Protein 4CQO (pdb70)

Foldseek 3Di:
DPDDPPLLVVLVVLLVVLLVQVVPFDPDPSVVVSLVVSVVVCVVVCQPVDVVSVLVSLLSLLVVLVVLLVVLVVVPVVSVVRSCSSLVSVLVNLLVCLCPPDDLPDNPRSLVSLLSSLVSNLVSQLVQCVPCPPVDDQVSVLSSLVSNLVSLPDPDDSSVVCNVSNLVSSLVSLLCCQCVNPVVNNVSSLCNLLPPVSVCCQQPVDPPNPSLVSNVSNLLSLLLVLAVVQQDDDPVNVVSVVSLLVSLVVCLVPPLVSLQQALLSSVLSHHPVPLASNQSSQQRDDPPDDFDDLPPPPDPLVPDPAQAAAGHHPDPLVVVDDPVLSVVLVVCQVVVDDLVVQVVVVVPQFDDPDPPRGGDLSNLLSLLQVLLVVLQVVLVVVPHGADLPSSPDGSSLSNVLSQLPVDDPVSLLSNLVSLVSQCAGRHNSLVNSLSSLLNSLQPDPDCVSVVSNLVSLLVSQLYADDGGSSSSNSNCCCVPPCSSVNCPDDVNVPDCPSVVSVVSSVVHHD/DPDDVVVVPDDPVVD/DPDDPPLLVVLVVLLVLLLVQVVPADPDVSVVVSLVVSVVVCVVVPQPVDPVSVLVSLLSLLVVLVVLLVVLVVVCVVPPVVSVVRSCSSLLSSLVNLLVCLLPPDDLPPNPVSLVSLLSSLVSLLVSLVVQCVPVVVVRDQPSSLSSLVSNLVSLPDPDDSSVVCVVSSLVSSLVSLLCCQCVNPVVNNLSSLCNLLPPVSCCCQQPVDPPSPSLVSSLSNLLSLLLVCAVQQVDPVNCVVCVSSVVSLLVSLVVCQVPPLVSLQQALLSSVLRHDPVPLASNQSSQARDDPVDDFDDLPPDPDDLVPDPAQAAAGHHPDDLVVVDDPVLSVVLVVCQVVVDDLVVQVVVVVPFFDDPDPPRGGDLSNLLSLLQVLLVSLQVVLVVVPHGDDLPRSPDGSSLSNVLSQLPVDDPVSLLSNLVSLVSQCAGRYNSNRNSLSSLLNSLQVDPDCSSNVSNLVSLLSSQLYADDGGSSSSNSNCCCVPPCSSVNCVDDVNVPDVPVVVSVVSSVVHHD/DPDDVVVVPDDDVD

InterPro domains:
  IPR007196 CCR4-Not complex component, Not1, C-terminal [PF04054] (1998-2357)
  IPR024557 CCR4-NOT transcription complex subunit 1, domain 4 [PF12842] (1387-1534)
  IPR032191 CCR4-NOT transcription complex subunit 1, CAF1-binding domain [PF16415] (1088-1311)
  IPR032193 CCR4-NOT transcription complex subunit 1, TTP binding domain [PF16417] (815-1002)
  IPR032194 CCR4-NOT transcription complex subunit 1, HEAT repeat [PF16418] (500-656)
  IPR038535 CCR4-NOT subunit 1, TTP binding domain superfamily [G3DSA:1.25.40.840] (825-1004)
  IPR040398 CCR4-NOT transcription complex subunit 1 [PTHR13162] (27-2364)
  IPR055104 CCR4-NOT transcription complex subunit 1, N-terminal domain [PF22940] (30-227)
  IPR055454 CCR4-NOT transcription complex subunit 1-like, NOT1 connector [PF23590] (1610-1814)

B-factor: mean 57.22, std 21.75, range [21.05, 160.36]

Solvent-accessible surface area: 43864 Å² total; per-residue (Å²): 146,120,57,53,139,36,4,103,109,76,0,51,96,0,6,155,64,8,11,85,38,81,80,81,39,66,99,50,79,61,40,81,128,11,15,71,66,7,34,31,41,0,110,136,54,7,0,50,162,70,105,75,34,30,45,40,0,2,60,8,0,0,55,14,1,4,83,37,1,15,174,18,45,89,123,149,66,147,70,51,49,42,2,18,75,24,1,22,0,0,0,66,0,0,1,14,22,0,24,101,21,60,63,70,128,50,36,96,56,2,18,85,28,0,61,62,0,2,38,23,0,12,36,17,0,61,116,20,26,97,97,86,112,112,113,20,55,25,40,0,0,4,1,0,0,1,14,0,0,8,24,0,14,23,111,69,146,42,2,72,74,1,5,87,73,0,2,39,2,0,4,75,7,0,56,88,0,49,0,69,134,0,69,27,0,4,47,0,0,7,25,0,0,6,22,6,24,0,0,0,9,3,9,55,58,20,93,170,72,46,1,17,70,43,0,4,78,2,0,35,8,0,3,124,34,1,24,76,98,30,103,93,199,107,162,57,28,113,84,2,54,132,20,0,11,41,0,0,47,1,0,19,60,49,13,7,30,0,0,4,19,22,0,8,8,1,12,26,31,5,15,30,73,10,36,52,0,6,7,10,0,7,6,2,57,25,56,139,27,156,36,32,17,11,12,36,39,83,42,120,26,90,154,37,95,68,6,73,99,66,15,137,41,69,47,113,22,42,54,60,8,64,119,105,12,60,141,55,0,48,51,6,28,172,74,126,57,82,114,78,15,16,69,58,0,76,81,67,0,47,113,40,122,104,98,46,73,57,20,45,48,79,10,0,12,0,0,0,0,14,0,0,32,69,3,10,48,81,5,73,125,116,69,48,76,6,34,76,90,32,4,22,138,23,4,10,0,27,0,0,55,17,0,8,82,60,3,45,102,35,0,42,64,16,0,0,4,2,0,2,14,6,2,2,22,5,4,3,10,2,19,1,0,10,7,0,0,3,22,9,2,57,98,26,150,71,59,56,7,14,52,24,0,0,64,2,0,0,57,10,0,55,19,114,46,33,25,5,11,0,4,14,14,0,1,6,52,0,4,76,44,111,79,23,130,3,36,119,30,107,15,9,138,93,23,92,85,1,35,131,46,0,33,35,0,11,82,28,8,16,34,80,44,30,47,8,3,10,0,33,2,26,41,80,106,154,121,40,55,136,38,5,112,108,79,0,44,93,0,1,135,63,8,14,88,37,76,78,79,35,68,102,45,79,63,33,81,121,7,19,70,68,6,31,28,55,0,101,133,58,9,0,46,164,73,103,72,33,32,46,38,0,4,58,10,0,1,58,12,1,5,91,24,6,24,127,14,43,36,96,72,142,131,115,173,106,75,47,51,53,44,4,19,76,23,0,21,0,0,2,63,0,0,2,13,20,0,21,106,24,57,123,78,123,48,33,95,60,2,18,84,28,0,61,59,1,1,39,22,0,13,37,16,0,59,114,17,30,102,102,78,114,109,108,22,51,30,31,3,0,4,2,0,0,0,19,0,1,12,33,1,14,23,100,70,150,34,2,72,69,1,7,80,74,0,1,39,1,0,3,71,7,0,42,93,0,50,0,74,132,0,67,30,0,6,67,0,0,0,16,1,0,6,21,7,23,0,0,2,4,2,9,54,70,15,105,141,78,32,0,20,71,39,0,4,77,0,0,44,12,0,1,126,37,0,22,84,70,22,125,71,122,148,64,83,161,86,19,97,83,7,56,148,6,0,26,42,0,0,44,2,0,18,60,42,12,7,34,0,0,3,11,20,1,9,8,0,14,23,33,4,11,32,76,11,33,60,0,8,7,12,0,6,6,2,57,17,58,138,47,163,36,34,17,17,13,40,42,84,40,115,31,88,148,38,91,66,6,68,98,65,14,135,40,71,45,117,25,44,54,62,8,63,109,98,11,48,127,57,0,50,54,7,28,168,70,124,59,80,110,80,13,17,63,67,0,68,85,65,0,46,108,40,128,100,99,42,68,56,20,58,44,66,15,0,9,0,1,0,0,18,0,0,29,67,3,10,49,81,5,72,126,123,69,46,72,8,39,76,98,30,5,24,133,26,6,10,0,28,0,1,54,18,0,6,88,65,3,41,102,30,0,41,67,20,0,0,4,1,0,2,15,3,1,3,15,9,3,4,11,2,21,1,0,8,7,0,1,5,20,7,1,56,91,26,154,72,53,53,8,12,52,25,1,0,68,2,0,0,54,8,0,57,18,116,41,30,27,5,11,0,4,16,20,0,0,9,54,0,5,80,44,111,80,23,129,3,32,119,31,114,16,6,139,93,21,90,87,1,45,123,48,1,68,38,0,10,102,32,7,16,28,82,45,32,50,10,2,12,1,41,13,40,32,104

GO terms:
  GO:0005515 protein binding (F, IPI)
  GO:0005778 peroxisomal membrane (C, HDA)
  GO:0000932 P-body (C, IDA)
  GO:0030331 nuclear estrogen receptor binding (F, IDA)
  GO:0010606 positive regulation of cytoplasmic mRNA processing body assembly (P, IDA)
  GO:0042974 nuclear retinoic acid receptor binding (F, IDA)
  GO:0030014 CCR4-NOT complex (C, IDA)
  GO:0004535 poly(A)-specific ribonuclease activity (F, IDA)
  GO:0033147 negative regulation of intracellular estrogen receptor signaling pathway (P, IDA)
  GO:0048387 negative regulation of retinoic acid receptor signaling pathway (P, IDA)
  GO:0000122 negative regulation of transcription by RNA polymerase II (P, IDA)
  GO:2000036 regulation of stem cell population maintenance (P, IMP)
  GO:1900153 positive regulation of nuclear-transcribed mRNA catabolic process, deadenylation-dependent decay (P, IMP)
  GO:0060213 positive regulation of nuclear-transcribed mRNA poly(A) tail shortening (P, IMP)
  GO:0005829 cytosol (C, TAS)
  GO:0060090 molecular adaptor activity (F, IDA)
  GO:0035195 miRNA-mediated post-transcriptional gene silencing (P, IDA)
  GO:0017148 negative regulation of translation (P, IDA)
  GO:0060213 positive regulation of nuclear-transcribed mRNA poly(A) tail shortening (P, IDA)
  GO:0061014 positive regulation of mRNA catabolic process (P, IMP)

Structure (mmCIF, N/CA/C/O backbone):
data_4CQO
#
_entry.id   4CQO
#
_cell.length_a   96.530
_cell.length_b   167.330
_cell.length_c   112.040
_cell.angle_alpha   90.00
_cell.angle_beta   90.00
_cell.angle_gamma   90.00
#
_symmetry.space_group_name_H-M   'P 21 21 2'
#
loop_
_entity.id
_entity.type
_entity.pdbx_description
1 polymer 'CCR4-NOT TRANSCRIPTION COMPLEX SUBUNIT 1'
2 polymer 'NANOS HOMOLOG 1'
3 water water
#
loop_
_atom_site.group_PDB
_atom_site.id
_atom_site.type_symbol
_atom_site.label_atom_id
_atom_site.label_alt_id
_atom_site.label_comp_id
_atom_site.label_asym_id
_atom_site.label_entity_id
_atom_site.label_seq_id
_atom_site.pdbx_PDB_ins_code
_atom_site.Cartn_x
_atom_site.Cartn_y
_atom_site.Cartn_z
_atom_site.occupancy
_atom_site.B_iso_or_equiv
_atom_site.auth_seq_id
_atom_site.auth_comp_id
_atom_site.auth_asym_id
_atom_site.auth_atom_id
_atom_site.pdbx_PDB_model_num
ATOM 1 N N . TYR A 1 16 ? 8.279 34.105 72.722 1.00 128.18 1842 TYR A N 1
ATOM 2 C CA . TYR A 1 16 ? 8.038 35.524 72.488 1.00 129.19 1842 TYR A CA 1
ATOM 3 C C . TYR A 1 16 ? 8.956 36.391 73.344 1.00 129.25 1842 TYR A C 1
ATOM 4 O O . TYR A 1 16 ? 8.492 37.245 74.099 1.00 131.39 1842 TYR A O 1
ATOM 6 N N . ASP A 1 17 ? 10.260 36.166 73.222 1.00 121.86 1843 ASP A N 1
ATOM 7 C CA . ASP A 1 17 ? 11.242 36.935 73.977 1.00 119.07 1843 ASP A CA 1
ATOM 8 C C . ASP A 1 17 ? 11.707 38.153 73.183 1.00 112.70 1843 ASP A C 1
ATOM 9 O O . ASP A 1 17 ? 12.744 38.744 73.488 1.00 116.88 1843 ASP A O 1
ATOM 14 N N . ASP A 1 18 ? 10.935 38.522 72.165 1.00 97.82 1844 ASP A N 1
ATOM 15 C CA . ASP A 1 18 ? 11.282 39.653 71.311 1.00 84.72 1844 ASP A CA 1
ATOM 16 C C . ASP A 1 18 ? 11.167 40.986 72.039 1.00 85.11 1844 ASP A C 1
ATOM 17 O O . ASP A 1 18 ? 10.138 41.287 72.643 1.00 90.19 1844 ASP A O 1
ATOM 22 N N . PRO A 1 19 ? 12.235 41.793 71.979 1.00 81.24 1845 PRO A N 1
ATOM 23 C CA . PRO A 1 19 ? 12.221 43.142 72.550 1.00 80.24 1845 PRO A CA 1
ATOM 24 C C . PRO A 1 19 ? 11.348 44.082 71.725 1.00 79.01 1845 PRO A C 1
ATOM 25 O O . PRO A 1 19 ? 11.314 43.957 70.501 1.00 82.26 1845 PRO A O 1
ATOM 29 N N . PRO A 1 20 ? 10.642 45.007 72.390 1.00 88.95 1846 PRO A N 1
ATOM 30 C CA . PRO A 1 20 ? 9.756 45.960 71.711 1.00 84.12 1846 PRO A CA 1
ATOM 31 C C . PRO A 1 20 ? 10.492 46.823 70.689 1.00 78.48 1846 PRO A C 1
ATOM 32 O O . PRO A 1 20 ? 11.606 47.275 70.951 1.00 78.04 1846 PRO A O 1
ATOM 36 N N . GLY A 1 21 ? 9.872 47.039 69.533 1.00 76.36 1847 GLY A N 1
ATOM 37 C CA . GLY A 1 21 ? 10.441 47.899 68.513 1.00 73.58 1847 GLY A CA 1
ATOM 38 C C . GLY A 1 21 ? 11.242 47.163 67.458 1.00 83.00 1847 GLY A C 1
ATOM 39 O O . GLY A 1 21 ? 11.427 47.668 66.350 1.00 86.47 1847 GLY A O 1
ATOM 40 N N . LEU A 1 22 ? 11.718 45.968 67.796 1.00 80.63 1848 LEU A N 1
ATOM 41 C CA . LEU A 1 22 ? 12.550 45.191 66.883 1.00 72.52 1848 LEU A CA 1
ATOM 42 C C . LEU A 1 22 ? 11.772 44.777 65.639 1.00 63.21 1848 LEU A C 1
ATOM 43 O O . LEU A 1 22 ? 12.331 44.699 64.543 1.00 60.35 1848 LEU A O 1
ATOM 48 N N . ARG A 1 23 ? 10.481 44.515 65.819 1.00 73.55 1849 ARG A N 1
ATOM 49 C CA A ARG A 1 23 ? 9.605 44.143 64.714 0.50 72.82 1849 ARG A CA 1
ATOM 50 C CA B ARG A 1 23 ? 9.608 44.141 64.712 0.50 72.81 1849 ARG A CA 1
ATOM 51 C C . ARG A 1 23 ? 9.571 45.240 63.654 1.00 72.51 1849 ARG A C 1
ATOM 52 O O . ARG A 1 23 ? 9.769 44.980 62.464 1.00 61.53 1849 ARG A O 1
ATOM 67 N N . GLU A 1 24 ? 9.322 46.466 64.103 1.00 79.57 1850 GLU A N 1
ATOM 68 C CA . GLU A 1 24 ? 9.248 47.626 63.222 1.00 81.82 1850 GLU A CA 1
ATOM 69 C C . GLU A 1 24 ? 10.593 47.899 62.557 1.00 71.51 1850 GLU A C 1
ATOM 70 O O . GLU A 1 24 ? 10.651 48.208 61.363 1.00 72.48 1850 GLU A O 1
ATOM 76 N N . LYS A 1 25 ? 11.665 47.789 63.337 1.00 61.23 1851 LYS A N 1
ATOM 77 C CA . LYS A 1 25 ? 13.018 47.917 62.808 1.00 59.08 1851 LYS A CA 1
ATOM 78 C C . LYS A 1 25 ? 13.222 46.961 61.646 1.00 62.48 1851 LYS A C 1
ATOM 79 O O . LYS A 1 25 ? 13.671 47.359 60.571 1.00 54.82 1851 LYS A O 1
ATOM 85 N N . ALA A 1 26 ? 12.876 45.697 61.875 1.00 55.90 1852 ALA A N 1
ATOM 86 C CA . ALA A 1 26 ? 13.042 44.657 60.871 1.00 53.53 1852 ALA A CA 1
ATOM 87 C C . ALA A 1 26 ? 12.190 44.927 59.634 1.00 52.92 1852 ALA A C 1
ATOM 88 O O . ALA A 1 26 ? 12.648 44.724 58.512 1.00 61.20 1852 ALA A O 1
ATOM 90 N N . GLU A 1 27 ? 10.956 45.384 59.838 1.00 54.87 1853 GLU A N 1
ATOM 91 C CA . GLU A 1 27 ? 10.082 45.723 58.715 1.00 67.26 1853 GLU A CA 1
ATOM 92 C C . GLU A 1 27 ? 10.700 46.822 57.854 1.00 69.09 1853 GLU A C 1
ATOM 93 O O . GLU A 1 27 ? 10.808 46.684 56.630 1.00 72.47 1853 GLU A O 1
ATOM 99 N N . TYR A 1 28 ? 11.109 47.907 58.505 1.00 55.59 1854 TYR A N 1
ATOM 100 C CA . TYR A 1 28 ? 11.726 49.032 57.814 1.00 55.54 1854 TYR A CA 1
ATOM 101 C C . TYR A 1 28 ? 12.979 48.614 57.048 1.00 64.77 1854 TYR A C 1
ATOM 102 O O . TYR A 1 28 ? 13.121 48.919 55.860 1.00 65.74 1854 TYR A O 1
ATOM 111 N N . LEU A 1 29 ? 13.879 47.914 57.733 1.00 52.27 1855 LEU A N 1
ATOM 112 C CA . LEU A 1 29 ? 15.135 47.478 57.133 1.00 50.53 1855 LEU A CA 1
ATOM 113 C C . LEU A 1 29 ? 14.916 46.547 55.941 1.00 49.98 1855 LEU A C 1
ATOM 114 O O . LEU A 1 29 ? 15.499 46.748 54.876 1.00 48.32 1855 LEU A O 1
ATOM 119 N N . LEU A 1 30 ? 14.071 45.535 56.122 1.00 48.61 1856 LEU A N 1
ATOM 120 C CA . LEU A 1 30 ? 13.790 44.572 55.061 1.00 52.01 1856 LEU A CA 1
ATOM 121 C C . LEU A 1 30 ? 13.147 45.245 53.851 1.00 58.50 1856 LEU A C 1
ATOM 122 O O . LEU A 1 30 ? 13.547 45.001 52.709 1.00 50.39 1856 LEU A O 1
ATOM 127 N N . ARG A 1 31 ? 12.155 46.095 54.108 1.00 49.68 1857 ARG A N 1
ATOM 128 C CA . ARG A 1 31 ? 11.447 46.783 53.035 1.00 50.82 1857 ARG A CA 1
ATOM 129 C C . ARG A 1 31 ? 12.402 47.682 52.251 1.00 54.55 1857 ARG A C 1
ATOM 130 O O . ARG A 1 31 ? 12.441 47.652 51.011 1.00 58.52 1857 ARG A O 1
ATOM 138 N N . GLU A 1 32 ? 13.186 48.465 52.987 1.00 57.00 1858 GLU A N 1
ATOM 139 C CA . GLU A 1 32 ? 14.143 49.380 52.379 1.00 57.37 1858 GLU A CA 1
ATOM 140 C C . GLU A 1 32 ? 15.175 48.618 51.555 1.00 51.92 1858 GLU A C 1
ATOM 141 O O . GLU A 1 32 ? 15.558 49.056 50.467 1.00 50.80 1858 GLU A O 1
ATOM 147 N N . TRP A 1 33 ? 15.615 47.472 52.067 1.00 50.44 1859 TRP A N 1
ATOM 148 C CA . TRP A 1 33 ? 16.572 46.657 51.331 1.00 47.33 1859 TRP A CA 1
ATOM 149 C C . TRP A 1 33 ? 15.971 46.101 50.050 1.00 47.15 1859 TRP A C 1
ATOM 150 O O . TRP A 1 33 ? 16.636 46.072 49.021 1.00 47.32 1859 TRP A O 1
ATOM 161 N N . VAL A 1 34 ? 14.727 45.636 50.123 1.00 47.13 1860 VAL A N 1
ATOM 162 C CA . VAL A 1 34 ? 14.030 45.163 48.932 1.00 50.26 1860 VAL A CA 1
ATOM 163 C C . VAL A 1 34 ? 14.010 46.271 47.883 1.00 57.34 1860 VAL A C 1
ATOM 164 O O . VAL A 1 34 ? 14.368 46.056 46.710 1.00 49.52 1860 VAL A O 1
ATOM 168 N N . ASN A 1 35 ? 13.613 47.462 48.327 1.00 50.66 1861 ASN A N 1
ATOM 169 C CA . ASN A 1 35 ? 13.580 48.628 47.457 1.00 52.82 1861 ASN A CA 1
ATOM 170 C C . ASN A 1 35 ? 14.936 48.899 46.803 1.00 52.95 1861 ASN A C 1
ATOM 171 O O . ASN A 1 35 ? 15.012 49.148 45.598 1.00 54.41 1861 ASN A O 1
ATOM 176 N N . LEU A 1 36 ? 16.001 48.838 47.598 1.00 52.01 1862 LEU A N 1
ATOM 177 C CA . LEU A 1 36 ? 17.355 49.034 47.082 1.00 57.22 1862 LEU A CA 1
ATOM 178 C C . LEU A 1 36 ? 17.697 48.003 46.013 1.00 60.43 1862 LEU A C 1
ATOM 179 O O . LEU A 1 36 ? 18.192 48.343 44.938 1.00 53.33 1862 LEU A O 1
ATOM 184 N N . TYR A 1 37 ? 17.425 46.742 46.332 1.00 55.28 1863 TYR A N 1
ATOM 185 C CA . TYR A 1 37 ? 17.705 45.618 45.453 1.00 54.13 1863 TYR A CA 1
ATOM 186 C C . TYR A 1 37 ? 16.985 45.746 44.119 1.00 58.70 1863 TYR A C 1
ATOM 187 O O . TYR A 1 37 ? 17.518 45.352 43.081 1.00 57.77 1863 TYR A O 1
ATOM 196 N N . HIS A 1 38 ? 15.776 46.301 44.142 1.00 59.71 1864 HIS A N 1
ATOM 197 C CA . HIS A 1 38 ? 15.003 46.416 42.907 1.00 53.70 1864 HIS A CA 1
ATOM 198 C C . HIS A 1 38 ? 15.101 47.784 42.232 1.00 61.45 1864 HIS A C 1
ATOM 199 O O . HIS A 1 38 ? 14.527 47.987 41.162 1.00 66.60 1864 HIS A O 1
ATOM 206 N N . SER A 1 39 ? 15.827 48.718 42.839 1.00 72.32 1865 SER A N 1
ATOM 207 C CA . SER A 1 39 ? 16.008 50.032 42.223 1.00 76.41 1865 SER A CA 1
ATOM 208 C C . SER A 1 39 ? 17.435 50.231 41.717 1.00 85.29 1865 SER A C 1
ATOM 209 O O . SER A 1 39 ? 17.647 50.763 40.627 1.00 91.43 1865 SER A O 1
ATOM 212 N N . ALA A 1 40 ? 18.409 49.803 42.513 1.00 92.48 1866 ALA A N 1
ATOM 213 C CA . ALA A 1 40 ? 19.816 49.976 42.164 1.00 96.38 1866 ALA A CA 1
ATOM 214 C C . ALA A 1 40 ? 20.268 48.950 41.129 1.00 104.13 1866 ALA A C 1
ATOM 215 O O . ALA A 1 40 ? 19.696 47.865 41.022 1.00 106.17 1866 ALA A O 1
ATOM 217 N N . ALA A 1 41 ? 21.300 49.304 40.368 1.00 110.58 1867 ALA A N 1
ATOM 218 C CA . ALA A 1 41 ? 21.850 48.414 39.353 1.00 112.76 1867 ALA A CA 1
ATOM 219 C C . ALA A 1 41 ? 23.227 47.904 39.766 1.00 119.22 1867 ALA A C 1
ATOM 220 O O . ALA A 1 41 ? 23.861 48.464 40.660 1.00 125.15 1867 ALA A O 1
ATOM 222 N N . ALA A 1 42 ? 23.683 46.841 39.111 1.00 118.23 1868 ALA A N 1
ATOM 223 C CA . ALA A 1 42 ? 24.976 46.242 39.423 1.00 113.50 1868 ALA A CA 1
ATOM 224 C C . ALA A 1 42 ? 26.123 47.189 39.084 1.00 112.60 1868 ALA A C 1
ATOM 225 O O . ALA A 1 42 ? 26.040 47.966 38.133 1.00 114.58 1868 ALA A O 1
ATOM 227 N N . GLY A 1 43 ? 27.192 47.117 39.870 1.00 109.69 1869 GLY A N 1
ATOM 228 C CA . GLY A 1 43 ? 28.341 47.981 39.680 1.00 112.68 1869 GLY A CA 1
ATOM 229 C C . GLY A 1 43 ? 28.717 48.704 40.959 1.00 112.66 1869 GLY A C 1
ATOM 230 O O . GLY A 1 43 ? 28.833 48.089 42.018 1.00 108.32 1869 GLY A O 1
ATOM 231 N N . ARG A 1 44 ? 28.906 50.016 40.860 1.00 116.10 1870 ARG A N 1
ATOM 232 C CA . ARG A 1 44 ? 29.245 50.827 42.023 1.00 115.86 1870 ARG A CA 1
ATOM 233 C C . ARG A 1 44 ? 28.018 51.061 42.898 1.00 114.28 1870 ARG A C 1
ATOM 234 O O . ARG A 1 44 ? 28.125 51.160 44.121 1.00 113.04 1870 ARG A O 1
ATOM 236 N N . ASP A 1 45 ? 26.853 51.142 42.262 1.00 114.98 1871 ASP A N 1
ATOM 237 C CA . ASP A 1 45 ? 25.603 51.402 42.967 1.00 114.54 1871 ASP A CA 1
ATOM 238 C C . ASP A 1 45 ? 25.239 50.261 43.911 1.00 112.12 1871 ASP A C 1
ATOM 239 O O . ASP A 1 45 ? 24.640 50.481 44.964 1.00 115.52 1871 ASP A O 1
ATOM 244 N N . SER A 1 46 ? 25.604 49.042 43.526 1.00 105.58 1872 SER A N 1
ATOM 245 C CA . SER A 1 46 ? 25.313 47.864 44.334 1.00 99.09 1872 SER A CA 1
ATOM 246 C C . SER A 1 46 ? 26.090 47.884 45.647 1.00 103.15 1872 SER A C 1
ATOM 247 O O . SER A 1 46 ? 25.505 47.766 46.724 1.00 103.48 1872 SER A O 1
ATOM 250 N N . THR A 1 47 ? 27.407 48.039 45.552 1.00 113.78 1873 THR A N 1
ATOM 251 C CA . THR A 1 47 ? 28.255 48.071 46.740 1.00 122.68 1873 THR A CA 1
ATOM 252 C C . THR A 1 47 ? 28.010 49.340 47.554 1.00 113.96 1873 THR A C 1
ATOM 253 O O . THR A 1 47 ? 28.200 49.352 48.771 1.00 116.74 1873 THR A O 1
ATOM 257 N N . LYS A 1 48 ? 27.582 50.401 46.878 1.00 100.23 1874 LYS A N 1
ATOM 258 C CA . LYS A 1 48 ? 27.219 51.643 47.551 1.00 91.72 1874 LYS A CA 1
ATOM 259 C C . LYS A 1 48 ? 25.989 51.437 48.427 1.00 80.06 1874 LYS A C 1
ATOM 260 O O . LYS A 1 48 ? 26.001 51.745 49.625 1.00 84.57 1874 LYS A O 1
ATOM 266 N N . ALA A 1 49 ? 24.932 50.909 47.818 1.00 57.65 1875 ALA A N 1
ATOM 267 C CA . ALA A 1 49 ? 23.684 50.645 48.519 1.00 55.58 1875 ALA A CA 1
ATOM 268 C C . ALA A 1 49 ? 23.891 49.633 49.640 1.00 59.30 1875 ALA A C 1
ATOM 269 O O . ALA A 1 49 ? 23.304 49.759 50.716 1.00 67.80 1875 ALA A O 1
ATOM 271 N N . PHE A 1 50 ? 24.733 48.636 49.386 1.00 55.33 1876 PHE A N 1
ATOM 272 C CA . PHE A 1 50 ? 25.025 47.617 50.389 1.00 55.15 1876 PHE A CA 1
ATOM 273 C C . PHE A 1 50 ? 25.781 48.202 51.577 1.00 55.33 1876 PHE A C 1
ATOM 274 O O . PHE A 1 50 ? 25.437 47.934 52.727 1.00 57.16 1876 PHE A O 1
ATOM 282 N N . SER A 1 51 ? 26.811 48.994 51.295 1.00 55.09 1877 SER A N 1
ATOM 283 C CA . SER A 1 51 ? 27.592 49.628 52.351 1.00 56.58 1877 SER A CA 1
ATOM 284 C C . SER A 1 51 ? 26.710 50.545 53.192 1.00 59.73 1877 SER A C 1
ATOM 285 O O . SER A 1 51 ? 26.759 50.515 54.426 1.00 56.52 1877 SER A O 1
ATOM 288 N N . ALA A 1 52 ? 25.900 51.351 52.512 1.00 56.76 1878 ALA A N 1
ATOM 289 C CA . ALA A 1 52 ? 24.971 52.248 53.186 1.00 56.99 1878 ALA A CA 1
ATOM 290 C C . ALA A 1 52 ? 24.012 51.470 54.082 1.00 55.07 1878 ALA A C 1
ATOM 291 O O . ALA A 1 52 ? 23.771 51.846 55.233 1.00 79.77 1878 ALA A O 1
ATOM 293 N N . PHE A 1 53 ? 23.478 50.374 53.551 1.00 53.22 1879 PHE A N 1
ATOM 294 C CA . PHE A 1 53 ? 22.512 49.572 54.289 1.00 56.12 1879 PHE A CA 1
ATOM 295 C C . PHE A 1 53 ? 23.144 48.922 55.517 1.00 61.27 1879 PHE A C 1
ATOM 296 O O . PHE A 1 53 ? 22.517 48.840 56.571 1.00 51.59 1879 PHE A O 1
ATOM 304 N N . VAL A 1 54 ? 24.383 48.461 55.375 1.00 58.41 1880 VAL A N 1
ATOM 305 C CA . VAL A 1 54 ? 25.133 47.920 56.505 1.00 59.85 1880 VAL A CA 1
ATOM 306 C C . VAL A 1 54 ? 25.324 49.002 57.565 1.00 63.88 1880 VAL A C 1
ATOM 307 O O . VAL A 1 54 ? 25.154 48.756 58.766 1.00 62.11 1880 VAL A O 1
ATOM 311 N N . GLY A 1 55 ? 25.668 50.203 57.108 1.00 55.79 1881 GLY A N 1
ATOM 312 C CA . GLY A 1 55 ? 25.782 51.347 57.991 1.00 60.84 1881 GLY A CA 1
ATOM 313 C C . GLY A 1 55 ? 24.515 51.563 58.797 1.00 57.45 1881 GLY A C 1
ATOM 314 O O . GLY A 1 55 ? 24.563 51.687 60.021 1.00 58.65 1881 GLY A O 1
ATOM 315 N N . GLN A 1 56 ? 23.377 51.590 58.110 1.00 56.21 1882 GLN A N 1
ATOM 316 C CA . GLN A 1 56 ? 22.094 51.775 58.781 1.00 56.25 1882 GLN A CA 1
ATOM 317 C C . GLN A 1 56 ? 21.783 50.627 59.742 1.00 61.30 1882 GLN A C 1
ATOM 318 O O . GLN A 1 56 ? 21.161 50.835 60.785 1.00 63.99 1882 GLN A O 1
ATOM 324 N N . MET A 1 57 ? 22.222 49.421 59.393 1.00 54.09 1883 MET A N 1
ATOM 325 C CA . MET A 1 57 ? 22.050 48.267 60.270 1.00 53.74 1883 MET A CA 1
ATOM 326 C C . MET A 1 57 ? 22.843 48.450 61.556 1.00 55.80 1883 MET A C 1
ATOM 327 O O . MET A 1 57 ? 22.398 48.051 62.633 1.00 56.68 1883 MET A O 1
ATOM 332 N N . HIS A 1 58 ? 24.022 49.052 61.438 1.00 56.93 1884 HIS A N 1
ATOM 333 C CA . HIS A 1 58 ? 24.814 49.382 62.616 1.00 59.35 1884 HIS A CA 1
ATOM 334 C C . HIS A 1 58 ? 24.176 50.524 63.409 1.00 63.87 1884 HIS A C 1
ATOM 335 O O . HIS A 1 58 ? 24.302 50.580 64.632 1.00 63.13 1884 HIS A O 1
ATOM 342 N N . GLN A 1 59 ? 23.491 51.430 62.713 1.00 65.34 1885 GLN A N 1
ATOM 343 C CA A GLN A 1 59 ? 22.826 52.555 63.365 0.50 75.71 1885 GLN A CA 1
ATOM 344 C CA B GLN A 1 59 ? 22.835 52.552 63.377 0.50 75.72 1885 GLN A CA 1
ATOM 345 C C . GLN A 1 59 ? 21.637 52.096 64.202 1.00 73.16 1885 GLN A C 1
ATOM 346 O O . GLN A 1 59 ? 21.435 52.563 65.324 1.00 83.91 1885 GLN A O 1
ATOM 357 N N . GLN A 1 60 ? 20.847 51.183 63.645 1.00 65.76 1886 GLN A N 1
ATOM 358 C CA . GLN A 1 60 ? 19.633 50.712 64.305 1.00 61.14 1886 GLN A CA 1
ATOM 359 C C . GLN A 1 60 ? 19.916 49.688 65.399 1.00 62.03 1886 GLN A C 1
ATOM 360 O O . GLN A 1 60 ? 18.992 49.169 66.025 1.00 62.78 1886 GLN A O 1
ATOM 366 N N . GLY A 1 61 ? 21.195 49.406 65.627 1.00 63.24 1887 GLY A N 1
ATOM 367 C CA . GLY A 1 61 ? 21.604 48.496 66.680 1.00 73.57 1887 GLY A CA 1
ATOM 368 C C . GLY A 1 61 ? 21.087 47.084 66.487 1.00 71.67 1887 GLY A C 1
ATOM 369 O O . GLY A 1 61 ? 20.516 46.491 67.401 1.00 72.28 1887 GLY A O 1
ATOM 370 N N . ILE A 1 62 ? 21.286 46.547 65.290 1.00 72.66 1888 ILE A N 1
ATOM 371 C CA . ILE A 1 62 ? 20.832 45.201 64.967 1.00 67.92 1888 ILE A CA 1
ATOM 372 C C . ILE A 1 62 ? 22.005 44.228 65.035 1.00 68.18 1888 ILE A C 1
ATOM 373 O O . ILE A 1 62 ? 21.830 43.038 65.297 1.00 72.70 1888 ILE A O 1
ATOM 378 N N . LEU A 1 63 ? 23.206 44.751 64.817 1.00 70.61 1889 LEU A N 1
ATOM 379 C CA . LEU A 1 63 ? 24.415 43.939 64.836 1.00 58.95 1889 LEU A CA 1
ATOM 380 C C . LEU A 1 63 ? 25.166 44.085 66.157 1.00 66.35 1889 LEU A C 1
ATOM 381 O O . LEU A 1 63 ? 26.325 43.683 66.265 1.00 79.89 1889 LEU A O 1
ATOM 386 N N . LYS A 1 64 ? 24.503 44.660 67.158 1.00 63.99 1890 LYS A N 1
ATOM 387 C CA . LYS A 1 64 ? 25.108 44.837 68.476 1.00 67.51 1890 LYS A CA 1
ATOM 388 C C . LYS A 1 64 ? 25.369 43.495 69.155 1.00 84.73 1890 LYS A C 1
ATOM 389 O O . LYS A 1 64 ? 26.510 43.167 69.479 1.00 87.90 1890 LYS A O 1
ATOM 395 N N . THR A 1 65 ? 24.307 42.724 69.371 1.00 84.36 1891 THR A N 1
ATOM 396 C CA . THR A 1 65 ? 24.433 41.392 69.954 1.00 83.50 1891 THR A CA 1
ATOM 397 C C . THR A 1 65 ? 24.105 40.324 68.917 1.00 77.69 1891 THR A C 1
ATOM 398 O O . THR A 1 65 ? 23.369 40.585 67.966 1.00 71.30 1891 THR A O 1
ATOM 402 N N . ASP A 1 66 ? 24.656 39.127 69.100 1.00 80.94 1892 ASP A N 1
ATOM 403 C CA . ASP A 1 66 ? 24.376 38.011 68.200 1.00 88.13 1892 ASP A CA 1
ATOM 404 C C . ASP A 1 66 ? 22.901 37.638 68.261 1.00 88.36 1892 ASP A C 1
ATOM 405 O O . ASP A 1 66 ? 22.309 37.219 67.262 1.00 88.87 1892 ASP A O 1
ATOM 410 N N . ASP A 1 67 ? 22.319 37.796 69.446 1.00 83.95 1893 ASP A N 1
ATOM 411 C CA . ASP A 1 67 ? 20.902 37.537 69.655 1.00 78.93 1893 ASP A CA 1
ATOM 412 C C . ASP A 1 67 ? 20.053 38.402 68.727 1.00 75.88 1893 ASP A C 1
ATOM 413 O O . ASP A 1 67 ? 19.172 37.897 68.032 1.00 72.71 1893 ASP A O 1
ATOM 418 N N . LEU A 1 68 ? 20.339 39.702 68.709 1.00 71.80 1894 LEU A N 1
ATOM 419 C CA . LEU A 1 68 ? 19.609 40.641 67.864 1.00 62.66 1894 LEU A CA 1
ATOM 420 C C . LEU A 1 68 ? 19.743 40.307 66.377 1.00 61.72 1894 LEU A C 1
ATOM 421 O O . LEU A 1 68 ? 18.797 40.482 65.609 1.00 63.92 1894 LEU A O 1
ATOM 426 N N . ILE A 1 69 ? 20.917 39.830 65.975 1.00 60.61 1895 ILE A N 1
ATOM 427 C CA . ILE A 1 69 ? 21.135 39.389 64.600 1.00 65.18 1895 ILE A CA 1
ATOM 428 C C . ILE A 1 69 ? 20.253 38.182 64.284 1.00 67.78 1895 ILE A C 1
ATOM 429 O O . ILE A 1 69 ? 19.589 38.129 63.238 1.00 69.49 1895 ILE A O 1
ATOM 434 N N . THR A 1 70 ? 20.253 37.217 65.202 1.00 56.66 1896 THR A N 1
ATOM 435 C CA . THR A 1 70 ? 19.424 36.024 65.076 1.00 77.38 1896 THR A CA 1
ATOM 436 C C . THR A 1 70 ? 17.956 36.395 64.898 1.00 70.55 1896 THR A C 1
ATOM 437 O O . THR A 1 70 ? 17.288 35.912 63.979 1.00 70.36 1896 THR A O 1
ATOM 441 N N . ARG A 1 71 ? 17.464 37.265 65.774 1.00 57.90 1897 ARG A N 1
ATOM 442 C CA . ARG A 1 71 ? 16.071 37.687 65.722 1.00 63.71 1897 ARG A CA 1
ATOM 443 C C . ARG A 1 71 ? 15.790 38.483 64.454 1.00 60.90 1897 ARG A C 1
ATOM 444 O O . ARG A 1 71 ? 14.675 38.468 63.941 1.00 55.10 1897 ARG A O 1
ATOM 452 N N . PHE A 1 72 ? 16.805 39.178 63.954 1.00 54.23 1898 PHE A N 1
ATOM 453 C CA . PHE A 1 72 ? 16.668 39.935 62.718 1.00 52.11 1898 PHE A CA 1
ATOM 454 C C . PHE A 1 72 ? 16.431 38.995 61.545 1.00 50.03 1898 PHE A C 1
ATOM 455 O O . PHE A 1 72 ? 15.463 39.151 60.795 1.00 49.27 1898 PHE A O 1
ATOM 463 N N . PHE A 1 73 ? 17.318 38.014 61.397 1.00 49.44 1899 PHE A N 1
ATOM 464 C CA . PHE A 1 73 ? 17.184 37.029 60.328 1.00 58.60 1899 PHE A CA 1
ATOM 465 C C . PHE A 1 73 ? 15.875 36.249 60.443 1.00 48.27 1899 PHE A C 1
ATOM 466 O O . PHE A 1 73 ? 15.192 36.012 59.440 1.00 57.96 1899 PHE A O 1
ATOM 474 N N . ARG A 1 74 ? 15.521 35.867 61.667 1.00 50.43 1900 ARG A N 1
ATOM 475 C CA . ARG A 1 74 ? 14.288 35.128 61.901 1.00 51.56 1900 ARG A CA 1
ATOM 476 C C . ARG A 1 74 ? 13.062 35.942 61.503 1.00 62.35 1900 ARG A C 1
ATOM 477 O O . ARG A 1 74 ? 12.174 35.442 60.813 1.00 72.29 1900 ARG A O 1
ATOM 485 N N . LEU A 1 75 ? 13.020 37.197 61.939 1.00 52.43 1901 LEU A N 1
ATOM 486 C CA . LEU A 1 75 ? 11.906 38.087 61.624 1.00 54.66 1901 LEU A CA 1
ATOM 487 C C . LEU A 1 75 ? 11.802 38.349 60.126 1.00 50.74 1901 LEU A C 1
ATOM 488 O O . LEU A 1 75 ? 10.704 38.378 59.574 1.00 51.11 1901 LEU A O 1
ATOM 493 N N . CYS A 1 76 ? 12.944 38.537 59.471 1.00 48.83 1902 CYS A N 1
ATOM 494 C CA . CYS A 1 76 ? 12.953 38.755 58.027 1.00 59.80 1902 CYS A CA 1
ATOM 495 C C . CYS A 1 76 ? 12.409 37.532 57.293 1.00 64.59 1902 CYS A C 1
ATOM 496 O O . CYS A 1 76 ? 11.585 37.654 56.377 1.00 68.83 1902 CYS A O 1
ATOM 499 N N . THR A 1 77 ? 12.866 36.355 57.712 1.00 58.24 1903 THR A N 1
ATOM 500 C CA . THR A 1 77 ? 12.395 35.101 57.137 1.00 54.38 1903 THR A CA 1
ATOM 501 C C . THR A 1 77 ? 10.886 34.955 57.312 1.00 57.72 1903 THR A C 1
ATOM 502 O O . THR A 1 77 ? 10.170 34.599 56.372 1.00 59.48 1903 THR A O 1
ATOM 506 N N . GLU A 1 78 ? 10.410 35.247 58.519 1.00 49.60 1904 GLU A N 1
ATOM 507 C CA . GLU A 1 78 ? 8.987 35.161 58.823 1.00 56.08 1904 GLU A CA 1
ATOM 508 C C . GLU A 1 78 ? 8.172 36.125 57.969 1.00 58.45 1904 GLU A C 1
ATOM 509 O O . GLU A 1 78 ? 7.081 35.788 57.513 1.00 66.93 1904 GLU A O 1
ATOM 515 N N . MET A 1 79 ? 8.707 37.322 57.751 1.00 55.58 1905 MET A N 1
ATOM 516 C CA . MET A 1 79 ? 8.024 38.312 56.928 1.00 60.61 1905 MET A CA 1
ATOM 517 C C . MET A 1 79 ? 7.947 37.863 55.473 1.00 53.22 1905 MET A C 1
ATOM 518 O O . MET A 1 79 ? 6.899 37.982 54.841 1.00 56.29 1905 MET A O 1
ATOM 523 N N . CYS A 1 80 ? 9.053 37.341 54.948 1.00 47.81 1906 CYS A N 1
ATOM 524 C CA . CYS A 1 80 ? 9.064 36.825 53.581 1.00 46.71 1906 CYS A CA 1
ATOM 525 C C . CYS A 1 80 ? 8.063 35.682 53.404 1.00 55.34 1906 CYS A C 1
ATOM 526 O O . CYS A 1 80 ? 7.279 35.665 52.446 1.00 52.44 1906 CYS A O 1
ATOM 529 N N . VAL A 1 81 ? 8.090 34.736 54.339 1.00 48.12 1907 VAL A N 1
ATOM 530 C CA . VAL A 1 81 ? 7.175 33.600 54.311 1.00 55.36 1907 VAL A CA 1
ATOM 531 C C . VAL A 1 81 ? 5.716 34.057 54.375 1.00 60.60 1907 VAL A C 1
ATOM 532 O O . VAL A 1 81 ? 4.873 33.572 53.616 1.00 61.15 1907 VAL A O 1
ATOM 536 N N . GLU A 1 82 ? 5.425 35.000 55.267 1.00 61.23 1908 GLU A N 1
ATOM 537 C CA . GLU A 1 82 ? 4.068 35.522 55.400 1.00 64.31 1908 GLU A CA 1
ATOM 538 C C . GLU A 1 82 ? 3.622 36.253 54.138 1.00 62.15 1908 GLU A C 1
ATOM 539 O O . GLU A 1 82 ? 2.449 36.203 53.768 1.00 67.16 1908 GLU A O 1
ATOM 545 N N . ILE A 1 83 ? 4.558 36.928 53.477 1.00 53.99 1909 ILE A N 1
ATOM 546 C CA . ILE A 1 83 ? 4.260 37.571 52.203 1.00 60.21 1909 ILE A CA 1
ATOM 547 C C . ILE A 1 83 ? 3.912 36.506 51.167 1.00 63.14 1909 ILE A C 1
ATOM 548 O O . ILE A 1 83 ? 2.976 36.675 50.381 1.00 64.37 1909 ILE A O 1
ATOM 553 N N . SER A 1 84 ? 4.655 35.402 51.186 1.00 65.37 1910 SER A N 1
ATOM 554 C CA . SER A 1 84 ? 4.368 34.278 50.297 1.00 64.90 1910 SER A CA 1
ATOM 555 C C . SER A 1 84 ? 2.965 33.719 50.533 1.00 69.61 1910 SER A C 1
ATOM 556 O O . SER A 1 84 ? 2.226 33.456 49.582 1.00 72.14 1910 SER A O 1
ATOM 559 N N . TYR A 1 85 ? 2.605 33.540 51.801 1.00 72.60 1911 TYR A N 1
ATOM 560 C CA . TYR A 1 85 ? 1.279 33.043 52.160 1.00 74.83 1911 TYR A CA 1
ATOM 561 C C . TYR A 1 85 ? 0.181 33.997 51.696 1.00 78.87 1911 TYR A C 1
ATOM 562 O O . TYR A 1 85 ? -0.825 33.570 51.123 1.00 81.15 1911 TYR A O 1
ATOM 571 N N . ARG A 1 86 ? 0.383 35.287 51.950 1.00 80.03 1912 ARG A N 1
ATOM 572 C CA . ARG A 1 86 ? -0.563 36.319 51.535 1.00 82.82 1912 ARG A CA 1
ATOM 573 C C . ARG A 1 86 ? -0.762 36.329 50.024 1.00 86.23 1912 ARG A C 1
ATOM 574 O O . ARG A 1 86 ? -1.882 36.481 49.538 1.00 90.71 1912 ARG A O 1
ATOM 582 N N . ALA A 1 87 ? 0.333 36.171 49.288 1.00 90.59 1913 ALA A N 1
ATOM 583 C CA . ALA A 1 87 ? 0.277 36.151 47.831 1.00 92.97 1913 ALA A CA 1
ATOM 584 C C . ALA A 1 87 ? -0.445 34.907 47.328 1.00 88.58 1913 ALA A C 1
ATOM 585 O O . ALA A 1 87 ? -1.245 34.977 46.395 1.00 87.58 1913 ALA A O 1
ATOM 587 N N . GLN A 1 88 ? -0.161 33.769 47.955 1.00 89.62 1914 GLN A N 1
ATOM 588 C CA . GLN A 1 88 ? -0.781 32.507 47.564 1.00 93.81 1914 GLN A CA 1
ATOM 589 C C . GLN A 1 88 ? -2.278 32.512 47.855 1.00 98.80 1914 GLN A C 1
ATOM 590 O O . GLN A 1 88 ? -3.059 31.881 47.141 1.00 106.14 1914 GLN A O 1
ATOM 592 N N . ALA A 1 89 ? -2.673 33.225 48.906 1.00 94.40 1915 ALA A N 1
ATOM 593 C CA . ALA A 1 89 ? -4.084 33.348 49.256 1.00 92.55 1915 ALA A CA 1
ATOM 594 C C . ALA A 1 89 ? -4.843 34.121 48.181 1.00 96.20 1915 ALA A C 1
ATOM 595 O O . ALA A 1 89 ? -5.851 33.648 47.657 1.00 99.08 1915 ALA A O 1
ATOM 597 N N . GLU A 1 90 ? -4.347 35.310 47.855 1.00 96.02 1916 GLU A N 1
ATOM 598 C CA . GLU A 1 90 ? -4.967 36.147 46.834 1.00 100.20 1916 GLU A CA 1
ATOM 599 C C . GLU A 1 90 ? -3.964 37.138 46.251 1.00 96.23 1916 GLU A C 1
ATOM 600 O O . GLU A 1 90 ? -4.310 38.280 45.946 1.00 93.00 1916 GLU A O 1
ATOM 602 N N . PRO A 1 99 ? -0.777 32.732 37.896 1.00 124.80 1925 PRO A N 1
ATOM 603 C CA . PRO A 1 99 ? 0.139 31.947 38.732 1.00 124.65 1925 PRO A CA 1
ATOM 604 C C . PRO A 1 99 ? 1.574 32.466 38.675 1.00 128.65 1925 PRO A C 1
ATOM 605 O O . PRO A 1 99 ? 2.391 32.110 39.524 1.00 126.43 1925 PRO A O 1
ATOM 609 N N . THR A 1 100 ? 1.869 33.302 37.684 1.00 133.35 1926 THR A N 1
ATOM 610 C CA . THR A 1 100 ? 3.215 33.838 37.508 1.00 130.41 1926 THR A CA 1
ATOM 611 C C . THR A 1 100 ? 3.407 35.152 38.270 1.00 136.45 1926 THR A C 1
ATOM 612 O O . THR A 1 100 ? 4.527 35.509 38.641 1.00 136.59 1926 THR A O 1
ATOM 616 N N . MET A 1 101 ? 2.311 35.864 38.509 1.00 143.97 1927 MET A N 1
ATOM 617 C CA . MET A 1 101 ? 2.357 37.117 39.258 1.00 146.93 1927 MET A CA 1
ATOM 618 C C . MET A 1 101 ? 2.616 36.844 40.740 1.00 146.28 1927 MET A C 1
ATOM 619 O O . MET A 1 101 ? 3.366 37.572 41.406 1.00 147.28 1927 MET A O 1
ATOM 624 N N . ILE A 1 102 ? 1.987 35.788 41.245 1.00 142.36 1928 ILE A N 1
ATOM 625 C CA . ILE A 1 102 ? 2.177 35.352 42.624 1.00 140.18 1928 ILE A CA 1
ATOM 626 C C . ILE A 1 102 ? 3.644 35.012 42.876 1.00 132.35 1928 ILE A C 1
ATOM 627 O O . ILE A 1 102 ? 4.266 35.517 43.823 1.00 133.12 1928 ILE A O 1
ATOM 632 N N . ARG A 1 103 ? 4.195 34.166 42.009 1.00 119.92 1929 ARG A N 1
ATOM 633 C CA . ARG A 1 103 ? 5.606 33.819 42.082 1.00 110.17 1929 ARG A CA 1
ATOM 634 C C . ARG A 1 103 ? 6.455 35.070 41.878 1.00 100.14 1929 ARG A C 1
ATOM 635 O O . ARG A 1 103 ? 7.557 35.160 42.404 1.00 105.87 1929 ARG A O 1
ATOM 643 N N . ALA A 1 104 ? 5.933 36.043 41.135 1.00 86.58 1930 ALA A N 1
ATOM 644 C CA . ALA A 1 104 ? 6.666 37.286 40.925 1.00 75.01 1930 ALA A CA 1
ATOM 645 C C . ALA A 1 104 ? 6.815 38.067 42.229 1.00 76.14 1930 ALA A C 1
ATOM 646 O O . ALA A 1 104 ? 7.894 38.577 42.518 1.00 80.87 1930 ALA A O 1
ATOM 648 N N . LYS A 1 105 ? 5.745 38.155 43.018 1.00 76.07 1931 LYS A N 1
ATOM 649 C CA . LYS A 1 105 ? 5.817 38.840 44.314 1.00 81.70 1931 LYS A CA 1
ATOM 650 C C . LYS A 1 105 ? 6.669 38.064 45.325 1.00 85.19 1931 LYS A C 1
ATOM 651 O O . LYS A 1 105 ? 7.641 38.596 45.922 1.00 93.79 1931 LYS A O 1
ATOM 653 N N . CYS A 1 106 ? 6.278 36.806 45.518 1.00 76.97 1932 CYS A N 1
ATOM 654 C CA . CYS A 1 106 ? 6.986 35.913 46.420 1.00 72.55 1932 CYS A CA 1
ATOM 655 C C . CYS A 1 106 ? 8.479 36.011 46.161 1.00 70.42 1932 CYS A C 1
ATOM 656 O O . CYS A 1 106 ? 9.250 36.353 47.057 1.00 76.35 1932 CYS A O 1
ATOM 659 N N . TYR A 1 107 ? 8.876 35.769 44.916 1.00 68.21 1933 TYR A N 1
ATOM 660 C CA . TYR A 1 107 ? 10.290 35.764 44.573 1.00 69.37 1933 TYR A CA 1
ATOM 661 C C . TYR A 1 107 ? 10.864 37.177 44.568 1.00 67.87 1933 TYR A C 1
ATOM 662 O O . TYR A 1 107 ? 12.071 37.344 44.633 1.00 61.34 1933 TYR A O 1
ATOM 671 N N . HIS A 1 108 ? 10.007 38.188 44.464 1.00 70.24 1934 HIS A N 1
ATOM 672 C CA . HIS A 1 108 ? 10.449 39.573 44.623 1.00 75.78 1934 HIS A CA 1
ATOM 673 C C . HIS A 1 108 ? 11.102 39.687 45.999 1.00 78.91 1934 HIS A C 1
ATOM 674 O O . HIS A 1 108 ? 12.347 39.798 46.132 1.00 95.67 1934 HIS A O 1
ATOM 681 N N . ASN A 1 109 ? 10.262 39.586 47.027 1.00 70.72 1935 ASN A N 1
ATOM 682 C CA . ASN A 1 109 ? 10.769 39.742 48.390 1.00 57.15 1935 ASN A CA 1
ATOM 683 C C . ASN A 1 109 ? 11.836 38.701 48.758 1.00 52.84 1935 ASN A C 1
ATOM 684 O O . ASN A 1 109 ? 12.885 39.044 49.324 1.00 42.96 1935 ASN A O 1
ATOM 689 N N . LEU A 1 110 ? 11.576 37.442 48.411 1.00 55.89 1936 LEU A N 1
ATOM 690 C CA . LEU A 1 110 ? 12.496 36.346 48.712 1.00 52.82 1936 LEU A CA 1
ATOM 691 C C . LEU A 1 110 ? 13.876 36.532 48.082 1.00 41.44 1936 LEU A C 1
ATOM 692 O O . LEU A 1 110 ? 14.883 36.401 48.768 1.00 40.80 1936 LEU A O 1
ATOM 697 N N . ASP A 1 111 ? 13.923 36.817 46.782 1.00 42.03 1937 ASP A N 1
ATOM 698 C CA . ASP A 1 111 ? 15.200 37.041 46.109 1.00 42.00 1937 ASP A CA 1
ATOM 699 C C . ASP A 1 111 ? 15.915 38.233 46.718 1.00 67.20 1937 ASP A C 1
ATOM 700 O O . ASP A 1 111 ? 17.137 38.194 46.901 1.00 57.33 1937 ASP A O 1
ATOM 705 N N . ALA A 1 112 ? 15.162 39.289 47.034 1.00 68.01 1938 ALA A N 1
ATOM 706 C CA . ALA A 1 112 ? 15.777 40.428 47.720 1.00 64.17 1938 ALA A CA 1
ATOM 707 C C . ALA A 1 112 ? 16.502 39.980 49.001 1.00 54.94 1938 ALA A C 1
ATOM 708 O O . ALA A 1 112 ? 17.722 40.191 49.162 1.00 50.35 1938 ALA A O 1
ATOM 710 N N . PHE A 1 113 ? 15.751 39.337 49.893 1.00 41.65 1939 PHE A N 1
ATOM 711 C CA . PHE A 1 113 ? 16.300 38.866 51.166 1.00 41.46 1939 PHE A CA 1
ATOM 712 C C . PHE A 1 113 ? 17.504 37.932 50.981 1.00 48.95 1939 PHE A C 1
ATOM 713 O O . PHE A 1 113 ? 18.504 38.041 51.700 1.00 47.92 1939 PHE A O 1
ATOM 721 N N . VAL A 1 114 ? 17.403 37.026 50.011 1.00 50.50 1940 VAL A N 1
ATOM 722 C CA . VAL A 1 114 ? 18.484 36.096 49.697 1.00 46.40 1940 VAL A CA 1
ATOM 723 C C . VAL A 1 114 ? 19.747 36.852 49.311 1.00 46.19 1940 VAL A C 1
ATOM 724 O O . VAL A 1 114 ? 20.835 36.546 49.806 1.00 41.10 1940 VAL A O 1
ATOM 728 N N . ARG A 1 115 ? 19.597 37.844 48.434 1.00 43.10 1941 ARG A N 1
ATOM 729 C CA . ARG A 1 115 ? 20.730 38.677 48.051 1.00 45.22 1941 ARG A CA 1
ATOM 730 C C . ARG A 1 115 ? 21.335 39.341 49.284 1.00 50.93 1941 ARG A C 1
ATOM 731 O O . ARG A 1 115 ? 22.565 39.410 49.422 1.00 48.03 1941 ARG A O 1
ATOM 739 N N . LEU A 1 116 ? 20.471 39.812 50.184 1.00 50.86 1942 LEU A N 1
ATOM 740 C CA . LEU A 1 116 ? 20.955 40.385 51.442 1.00 42.61 1942 LEU A CA 1
ATOM 741 C C . LEU A 1 116 ? 21.833 39.399 52.217 1.00 42.67 1942 LEU A C 1
ATOM 742 O O . LEU A 1 116 ? 22.951 39.736 52.615 1.00 43.62 1942 LEU A O 1
ATOM 747 N N . ILE A 1 117 ? 21.326 38.186 52.423 1.00 41.97 1943 ILE A N 1
ATOM 748 C CA . ILE A 1 117 ? 22.075 37.157 53.146 1.00 42.35 1943 ILE A CA 1
ATOM 749 C C . ILE A 1 117 ? 23.417 36.857 52.488 1.00 50.12 1943 ILE A C 1
ATOM 750 O O . ILE A 1 117 ? 24.443 36.766 53.162 1.00 44.21 1943 ILE A O 1
ATOM 755 N N . ALA A 1 118 ? 23.396 36.697 51.168 1.00 49.48 1944 ALA A N 1
ATOM 756 C CA . ALA A 1 118 ? 24.603 36.395 50.406 1.00 48.67 1944 ALA A CA 1
ATOM 757 C C . ALA A 1 118 ? 25.650 37.489 50.572 1.00 45.36 1944 ALA A C 1
ATOM 758 O O . ALA A 1 118 ? 26.825 37.205 50.814 1.00 46.78 1944 ALA A O 1
ATOM 760 N N . LEU A 1 119 ? 25.221 38.742 50.449 1.00 45.28 1945 LEU A N 1
ATOM 761 C CA . LEU A 1 119 ? 26.137 39.864 50.621 1.00 46.81 1945 LEU A CA 1
ATOM 762 C C . LEU A 1 119 ? 26.688 39.932 52.043 1.00 47.47 1945 LEU A C 1
ATOM 763 O O . LEU A 1 119 ? 27.866 40.228 52.245 1.00 52.17 1945 LEU A O 1
ATOM 768 N N . LEU A 1 120 ? 25.838 39.657 53.027 1.00 46.44 1946 LEU A N 1
ATOM 769 C CA . LEU A 1 120 ? 26.273 39.676 54.421 1.00 47.40 1946 LEU A CA 1
ATOM 770 C C . LEU A 1 120 ? 27.282 38.566 54.720 1.00 48.53 1946 LEU A C 1
ATOM 771 O O . LEU A 1 120 ? 28.189 38.744 55.531 1.00 54.71 1946 LEU A O 1
ATOM 776 N N . VAL A 1 121 ? 27.124 37.423 54.062 1.00 58.04 1947 VAL A N 1
ATOM 777 C CA . VAL A 1 121 ? 28.058 36.315 54.231 1.00 58.02 1947 VAL A CA 1
ATOM 778 C C . VAL A 1 121 ? 29.388 36.619 53.547 1.00 62.78 1947 VAL A C 1
ATOM 779 O O . VAL A 1 121 ? 30.459 36.400 54.118 1.00 57.02 1947 VAL A O 1
ATOM 783 N N . LYS A 1 122 ? 29.309 37.134 52.324 1.00 66.05 1948 LYS A N 1
ATOM 784 C CA . LYS A 1 122 ? 30.498 37.461 51.544 1.00 68.50 1948 LYS A CA 1
ATOM 785 C C . LYS A 1 122 ? 31.366 38.527 52.216 1.00 71.44 1948 LYS A C 1
ATOM 786 O O . LYS A 1 122 ? 32.593 38.420 52.228 1.00 76.13 1948 LYS A O 1
ATOM 792 N N . HIS A 1 123 ? 30.729 39.551 52.776 1.00 60.77 1949 HIS A N 1
ATOM 793 C CA . HIS A 1 123 ? 31.460 40.664 53.374 1.00 63.24 1949 HIS A CA 1
ATOM 794 C C . HIS A 1 123 ? 31.497 40.589 54.896 1.00 66.52 1949 HIS A C 1
ATOM 795 O O . HIS A 1 123 ? 31.438 41.612 55.577 1.00 73.37 1949 HIS A O 1
ATOM 802 N N . SER A 1 124 ? 31.597 39.376 55.427 1.00 64.85 1950 SER A N 1
ATOM 803 C CA . SER A 1 124 ? 31.690 39.188 56.870 1.00 70.07 1950 SER A CA 1
ATOM 804 C C . SER A 1 124 ? 33.146 39.151 57.318 1.00 73.86 1950 SER A C 1
ATOM 805 O O . SER A 1 124 ? 33.917 38.295 56.884 1.00 73.60 1950 SER A O 1
ATOM 808 N N . GLY A 1 125 ? 33.516 40.085 58.189 1.00 80.11 1951 GLY A N 1
ATOM 809 C CA . GLY A 1 125 ? 34.880 40.173 58.678 1.00 89.94 1951 GLY A CA 1
ATOM 810 C C . GLY A 1 125 ? 35.856 40.525 57.573 1.00 97.12 1951 GLY A C 1
ATOM 811 O O . GLY A 1 125 ? 35.472 41.099 56.554 1.00 98.98 1951 GLY A O 1
ATOM 812 N N . GLU A 1 126 ? 37.122 40.173 57.773 1.00 99.08 1952 GLU A N 1
ATOM 813 C CA . GLU A 1 126 ? 38.156 40.437 56.778 1.00 99.45 1952 GLU A CA 1
ATOM 814 C C . GLU A 1 126 ? 37.940 39.593 55.525 1.00 103.70 1952 GLU A C 1
ATOM 815 O O . GLU A 1 126 ? 37.037 38.758 55.474 1.00 103.55 1952 GLU A O 1
ATOM 817 N N . ALA A 1 127 ? 38.774 39.815 54.515 1.00 110.62 1953 ALA A N 1
ATOM 818 C CA . ALA A 1 127 ? 38.656 39.089 53.257 1.00 113.93 1953 ALA A CA 1
ATOM 819 C C . ALA A 1 127 ? 39.189 37.666 53.383 1.00 112.25 1953 ALA A C 1
ATOM 820 O O . ALA A 1 127 ? 38.684 36.745 52.742 1.00 111.08 1953 ALA A O 1
ATOM 822 N N . THR A 1 128 ? 40.209 37.492 54.217 1.00 112.40 1954 THR A N 1
ATOM 823 C CA . THR A 1 128 ? 40.843 36.190 54.393 1.00 107.62 1954 THR A CA 1
ATOM 824 C C . THR A 1 128 ? 40.174 35.374 55.496 1.00 104.02 1954 THR A C 1
ATOM 825 O O . THR A 1 128 ? 40.438 34.180 55.642 1.00 101.98 1954 THR A O 1
ATOM 829 N N . ASN A 1 129 ? 39.307 36.022 56.267 1.00 105.60 1955 ASN A N 1
ATOM 830 C CA . ASN A 1 129 ? 38.617 35.361 57.370 1.00 107.78 1955 ASN A CA 1
ATOM 831 C C . ASN A 1 129 ? 37.393 34.586 56.890 1.00 102.70 1955 ASN A C 1
ATOM 832 O O . ASN A 1 129 ? 36.335 35.165 56.646 1.00 96.46 1955 ASN A O 1
ATOM 837 N N . THR A 1 130 ? 37.547 33.272 56.764 1.00 101.78 1956 THR A N 1
ATOM 838 C CA . THR A 1 130 ? 36.495 32.413 56.229 1.00 92.33 1956 THR A CA 1
ATOM 839 C C . THR A 1 130 ? 35.592 31.862 57.328 1.00 86.31 1956 THR A C 1
ATOM 840 O O . THR A 1 130 ? 34.422 31.543 57.090 1.00 79.19 1956 THR A O 1
ATOM 844 N N . VAL A 1 131 ? 36.152 31.756 58.529 1.00 86.15 1957 VAL A N 1
ATOM 845 C CA . VAL A 1 131 ? 35.459 31.180 59.676 1.00 85.11 1957 VAL A CA 1
ATOM 846 C C . VAL A 1 131 ? 34.158 31.908 60.006 1.00 85.42 1957 VAL A C 1
ATOM 847 O O . VAL A 1 131 ? 33.121 31.275 60.188 1.00 86.41 1957 VAL A O 1
ATOM 851 N N . THR A 1 132 ? 34.211 33.234 60.078 1.00 83.90 1958 THR A N 1
ATOM 852 C CA . THR A 1 132 ? 33.026 34.020 60.408 1.00 82.53 1958 THR A CA 1
ATOM 853 C C . THR A 1 132 ? 32.000 33.993 59.279 1.00 70.94 1958 THR A C 1
ATOM 854 O O . THR A 1 132 ? 30.794 34.063 59.524 1.00 76.30 1958 THR A O 1
ATOM 858 N N . LYS A 1 133 ? 32.484 33.893 58.046 1.00 66.06 1959 LYS A N 1
ATOM 859 C CA . LYS A 1 133 ? 31.605 33.795 56.886 1.00 67.44 1959 LYS A CA 1
ATOM 860 C C . LYS A 1 133 ? 30.800 32.500 56.937 1.00 65.56 1959 LYS A C 1
ATOM 861 O O . LYS A 1 133 ? 29.566 32.510 56.847 1.00 67.27 1959 LYS A O 1
ATOM 867 N N . ILE A 1 134 ? 31.509 31.386 57.094 1.00 60.74 1960 ILE A N 1
ATOM 868 C CA . ILE A 1 134 ? 30.866 30.082 57.179 1.00 63.19 1960 ILE A CA 1
ATOM 869 C C . ILE A 1 134 ? 29.944 30.007 58.394 1.00 60.52 1960 ILE A C 1
ATOM 870 O O . ILE A 1 134 ? 28.834 29.480 58.308 1.00 59.93 1960 ILE A O 1
ATOM 875 N N . ASN A 1 135 ? 30.402 30.552 59.518 1.00 59.61 1961 ASN A N 1
ATOM 876 C CA . ASN A 1 135 ? 29.592 30.598 60.731 1.00 59.92 1961 ASN A CA 1
ATOM 877 C C . ASN A 1 135 ? 28.289 31.356 60.513 1.00 66.75 1961 ASN A C 1
ATOM 878 O O . ASN A 1 135 ? 27.229 30.920 60.965 1.00 66.22 1961 ASN A O 1
ATOM 883 N N . LEU A 1 136 ? 28.371 32.486 59.816 1.00 55.55 1962 LEU A N 1
ATOM 884 C CA . LEU A 1 136 ? 27.178 33.257 59.487 1.00 53.07 1962 LEU A CA 1
ATOM 885 C C . LEU A 1 136 ? 26.259 32.452 58.573 1.00 63.03 1962 LEU A C 1
ATOM 886 O O . LEU A 1 136 ? 25.037 32.470 58.737 1.00 49.80 1962 LEU A O 1
ATOM 891 N N . LEU A 1 137 ? 26.853 31.736 57.619 1.00 61.42 1963 LEU A N 1
ATOM 892 C CA . LEU A 1 137 ? 26.071 30.910 56.700 1.00 53.78 1963 LEU A CA 1
ATOM 893 C C . LEU A 1 137 ? 25.278 29.834 57.441 1.00 49.75 1963 LEU A C 1
ATOM 894 O O . LEU A 1 137 ? 24.063 29.714 57.264 1.00 48.34 1963 LEU A O 1
ATOM 899 N N . ASN A 1 138 ? 25.962 29.060 58.276 1.00 52.05 1964 ASN A N 1
ATOM 900 C CA . ASN A 1 138 ? 25.299 28.006 59.035 1.00 53.06 1964 ASN A CA 1
ATOM 901 C C . ASN A 1 138 ? 24.307 28.573 60.037 1.00 53.11 1964 ASN A C 1
ATOM 902 O O . ASN A 1 138 ? 23.300 27.943 60.349 1.00 57.54 1964 ASN A O 1
ATOM 907 N N . LYS A 1 139 ? 24.598 29.768 60.536 1.00 53.36 1965 LYS A N 1
ATOM 908 C CA . LYS A 1 139 ? 23.696 30.456 61.451 1.00 62.70 1965 LYS A CA 1
ATOM 909 C C . LYS A 1 139 ? 22.372 30.771 60.759 1.00 65.62 1965 LYS A C 1
ATOM 910 O O . LYS A 1 139 ? 21.306 30.346 61.216 1.00 65.27 1965 LYS A O 1
ATOM 916 N N . VAL A 1 140 ? 22.450 31.507 59.652 1.00 62.64 1966 VAL A N 1
ATOM 917 C CA . VAL A 1 140 ? 21.265 31.866 58.878 1.00 58.61 1966 VAL A CA 1
ATOM 918 C C . VAL A 1 140 ? 20.497 30.625 58.431 1.00 48.40 1966 VAL A C 1
ATOM 919 O O . VAL A 1 140 ? 19.277 30.549 58.601 1.00 46.77 1966 VAL A O 1
ATOM 923 N N . LEU A 1 141 ? 21.215 29.654 57.868 1.00 50.52 1967 LEU A N 1
ATOM 924 C CA . LEU A 1 141 ? 20.598 28.404 57.427 1.00 57.37 1967 LEU A CA 1
ATOM 925 C C . LEU A 1 141 ? 19.860 27.717 58.571 1.00 57.56 1967 LEU A C 1
ATOM 926 O O . LEU A 1 141 ? 18.750 27.214 58.391 1.00 58.96 1967 LEU A O 1
ATOM 931 N N . GLY A 1 142 ? 20.479 27.709 59.748 1.00 50.64 1968 GLY A N 1
ATOM 932 C CA . GLY A 1 142 ? 19.877 27.115 60.927 1.00 52.92 1968 GLY A CA 1
ATOM 933 C C . GLY A 1 142 ? 18.604 27.829 61.336 1.00 52.82 1968 GLY A C 1
ATOM 934 O O . GLY A 1 142 ? 17.599 27.190 61.661 1.00 59.79 1968 GLY A O 1
ATOM 935 N N . ILE A 1 143 ? 18.649 29.158 61.319 1.00 51.83 1969 ILE A N 1
ATOM 936 C CA . ILE A 1 143 ? 1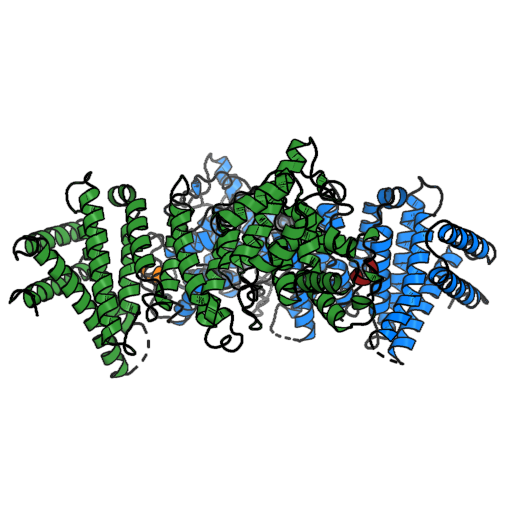7.479 29.969 61.639 1.00 51.89 1969 ILE A CA 1
ATOM 937 C C . ILE A 1 143 ? 16.321 29.667 60.690 1.00 55.48 1969 ILE A C 1
ATOM 938 O O . ILE A 1 143 ? 15.197 29.396 61.129 1.00 74.41 1969 ILE A O 1
ATOM 943 N N . VAL A 1 144 ? 16.608 29.706 59.391 1.00 48.47 1970 VAL A N 1
ATOM 944 C CA . VAL A 1 144 ? 15.607 29.403 58.372 1.00 47.18 1970 VAL A CA 1
ATOM 945 C C . VAL A 1 144 ? 15.038 27.999 58.567 1.00 48.49 1970 VAL A C 1
ATOM 946 O O . VAL A 1 144 ? 13.840 27.780 58.396 1.00 50.89 1970 VAL A O 1
ATOM 950 N N . VAL A 1 145 ? 15.901 27.055 58.934 1.00 53.43 1971 VAL A N 1
ATOM 951 C CA . VAL A 1 145 ? 15.467 25.689 59.218 1.00 51.12 1971 VAL A CA 1
ATOM 952 C C . VAL A 1 145 ? 14.490 25.660 60.390 1.00 54.76 1971 VAL A C 1
ATOM 953 O O . VAL A 1 145 ? 13.467 24.977 60.336 1.00 54.64 1971 VAL A O 1
ATOM 957 N N . GLY A 1 146 ? 14.805 26.410 61.443 1.00 54.79 1972 GLY A N 1
ATOM 958 C CA . GLY A 1 146 ? 13.929 26.503 62.599 1.00 60.60 1972 GLY A CA 1
ATOM 959 C C . GLY A 1 146 ? 12.567 27.065 62.237 1.00 62.66 1972 GLY A C 1
ATOM 960 O O . GLY A 1 146 ? 11.525 26.529 62.644 1.00 69.49 1972 GLY A O 1
ATOM 961 N N . VAL A 1 147 ? 12.578 28.147 61.462 1.00 54.82 1973 VAL A N 1
ATOM 962 C CA . VAL A 1 147 ? 11.343 28.755 60.976 1.00 54.56 1973 VAL A CA 1
ATOM 963 C C . VAL A 1 147 ? 10.534 27.751 60.156 1.00 63.39 1973 VAL A C 1
ATOM 964 O O . VAL A 1 147 ? 9.310 27.682 60.270 1.00 67.55 1973 VAL A O 1
ATOM 968 N N . LEU A 1 148 ? 11.233 26.963 59.345 1.00 52.94 1974 LEU A N 1
ATOM 969 C CA . LEU A 1 148 ? 10.599 25.972 58.483 1.00 52.88 1974 LEU A CA 1
ATOM 970 C C . LEU A 1 148 ? 9.924 24.880 59.307 1.00 58.66 1974 LEU A C 1
ATOM 971 O O . LEU A 1 148 ? 8.782 24.514 59.042 1.00 64.72 1974 LEU A O 1
ATOM 976 N N . LEU A 1 149 ? 10.639 24.354 60.295 1.00 57.43 1975 LEU A N 1
ATOM 977 C CA . LEU A 1 149 ? 10.110 23.282 61.129 1.00 66.49 1975 LEU A CA 1
ATOM 978 C C . LEU A 1 149 ? 8.928 23.771 61.959 1.00 67.19 1975 LEU A C 1
ATOM 979 O O . LEU A 1 149 ? 7.932 23.058 62.116 1.00 65.86 1975 LEU A O 1
ATOM 984 N N . GLN A 1 150 ? 9.037 24.990 62.480 1.00 72.46 1976 GLN A N 1
ATOM 985 C CA . GLN A 1 150 ? 7.937 25.585 63.233 1.00 65.89 1976 GLN A CA 1
ATOM 986 C C . GLN A 1 150 ? 6.699 25.755 62.351 1.00 71.20 1976 GLN A C 1
ATOM 987 O O . GLN A 1 150 ? 5.592 25.353 62.725 1.00 79.86 1976 GLN A O 1
ATOM 993 N N . ASP A 1 151 ? 6.902 26.341 61.173 1.00 66.16 1977 ASP A N 1
ATOM 994 C CA . ASP A 1 151 ? 5.819 26.586 60.225 1.00 62.07 1977 ASP A CA 1
ATOM 995 C C . ASP A 1 151 ? 5.164 25.285 59.770 1.00 68.35 1977 ASP A C 1
ATOM 996 O O . ASP A 1 151 ? 3.958 25.234 59.541 1.00 68.40 1977 ASP A O 1
ATOM 1001 N N . HIS A 1 152 ? 5.969 24.235 59.644 1.00 67.00 1978 HIS A N 1
ATOM 1002 C CA . HIS A 1 152 ? 5.470 22.927 59.241 1.00 75.45 1978 HIS A CA 1
ATOM 1003 C C . HIS A 1 152 ? 4.644 22.306 60.360 1.00 86.32 1978 HIS A C 1
ATOM 1004 O O . HIS A 1 152 ? 3.576 21.743 60.117 1.00 91.00 1978 HIS A O 1
ATOM 1011 N N . ASP A 1 153 ? 5.141 22.415 61.587 1.00 85.83 1979 ASP A N 1
ATOM 1012 C CA . ASP A 1 153 ? 4.458 21.827 62.733 1.00 90.13 1979 ASP A CA 1
ATOM 1013 C C . ASP A 1 153 ? 3.193 22.597 63.108 1.00 88.44 1979 ASP A C 1
ATOM 1014 O O . ASP A 1 153 ? 2.318 22.063 63.790 1.00 95.36 1979 ASP A O 1
ATOM 1019 N N . VAL A 1 154 ? 3.092 23.847 62.664 1.00 81.48 1980 VAL A N 1
ATOM 1020 C CA . VAL A 1 154 ? 1.902 24.647 62.949 1.00 77.54 1980 VAL A CA 1
ATOM 1021 C C . VAL A 1 154 ? 0.865 24.576 61.824 1.00 77.48 1980 VAL A C 1
ATOM 1022 O O . VAL A 1 154 ? -0.292 24.228 62.061 1.00 81.30 1980 VAL A O 1
ATOM 1026 N N . ARG A 1 155 ? 1.283 24.904 60.604 1.00 76.15 1981 ARG A N 1
ATOM 1027 C CA . ARG A 1 155 ? 0.376 24.942 59.457 1.00 81.33 1981 ARG A CA 1
ATOM 1028 C C . ARG A 1 155 ? -0.070 23.553 59.003 1.00 89.72 1981 ARG A C 1
ATOM 1029 O O . ARG A 1 155 ? -1.145 23.403 58.420 1.00 94.78 1981 ARG A O 1
ATOM 1037 N N . GLN A 1 156 ? 0.766 22.551 59.263 1.00 92.15 1982 GLN A N 1
ATOM 1038 C CA . GLN A 1 156 ? 0.475 21.158 58.918 1.00 97.25 1982 GLN A CA 1
ATOM 1039 C C . GLN A 1 156 ? 0.214 20.954 57.425 1.00 95.85 1982 GLN A C 1
ATOM 1040 O O . GLN A 1 156 ? 1.148 20.896 56.625 1.00 99.26 1982 GLN A O 1
ATOM 1046 N N . SER A 1 157 ? -1.059 20.843 57.059 1.00 88.52 1983 SER A N 1
ATOM 1047 C CA . SER A 1 157 ? -1.439 20.558 55.678 1.00 80.91 1983 SER A CA 1
ATOM 1048 C C . SER A 1 157 ? -1.440 21.811 54.808 1.00 79.22 1983 SER A C 1
ATOM 1049 O O . SER A 1 157 ? -1.280 21.730 53.590 1.00 77.81 1983 SER A O 1
ATOM 1052 N N . GLU A 1 158 ? -1.621 22.969 55.434 1.00 76.03 1984 GLU A N 1
ATOM 1053 C CA . GLU A 1 158 ? -1.626 24.233 54.706 1.00 72.66 1984 GLU A CA 1
ATOM 1054 C C . GLU A 1 158 ? -0.212 24.776 54.530 1.00 68.54 1984 GLU A C 1
ATOM 1055 O O . GLU A 1 158 ? -0.023 25.903 54.071 1.00 71.09 1984 GLU A O 1
ATOM 1061 N N . PHE A 1 159 ? 0.776 23.967 54.897 1.00 66.01 1985 PHE A N 1
ATOM 1062 C CA . PHE A 1 159 ? 2.174 24.364 54.787 1.00 62.38 1985 PHE A CA 1
ATOM 1063 C C . PHE A 1 159 ? 2.620 24.475 53.331 1.00 59.74 1985 PHE A C 1
ATOM 1064 O O . PHE A 1 159 ? 2.460 23.538 52.550 1.00 66.23 1985 PHE A O 1
ATOM 1072 N N . GLN A 1 160 ? 3.174 25.629 52.974 1.00 57.55 1986 GLN A N 1
ATOM 1073 C CA . GLN A 1 160 ? 3.716 25.838 51.636 1.00 60.13 1986 GLN A CA 1
ATOM 1074 C C . GLN A 1 160 ? 5.238 25.782 51.672 1.00 57.82 1986 GLN A C 1
ATOM 1075 O O . GLN A 1 160 ? 5.872 26.411 52.519 1.00 55.56 1986 GLN A O 1
ATOM 1081 N N . GLN A 1 161 ? 5.819 25.026 50.747 1.00 57.27 1987 GLN A N 1
ATOM 1082 C CA . GLN A 1 161 ? 7.255 24.775 50.753 1.00 56.55 1987 GLN A CA 1
ATOM 1083 C C . GLN A 1 161 ? 8.020 25.683 49.792 1.00 51.19 1987 GLN A C 1
ATOM 1084 O O . GLN A 1 161 ? 9.251 25.721 49.813 1.00 47.93 1987 GLN A O 1
ATOM 1090 N N . LEU A 1 162 ? 7.286 26.419 48.965 1.00 53.19 1988 LEU A N 1
ATOM 1091 C CA . LEU A 1 162 ? 7.882 27.259 47.925 1.00 55.15 1988 LEU A CA 1
ATOM 1092 C C . LEU A 1 162 ? 8.881 28.323 48.421 1.00 50.31 1988 LEU A C 1
ATOM 1093 O O . LEU A 1 162 ? 9.984 28.427 47.871 1.00 51.97 1988 LEU A O 1
ATOM 1098 N N . PRO A 1 163 ? 8.511 29.118 49.449 1.00 47.31 1989 PRO A N 1
ATOM 1099 C CA . PRO A 1 163 ? 9.457 30.170 49.845 1.00 50.48 1989 PRO A CA 1
ATOM 1100 C C . PRO A 1 163 ? 10.781 29.634 50.384 1.00 53.47 1989 PRO A C 1
ATOM 1101 O O . PRO A 1 163 ? 11.832 30.205 50.090 1.00 59.19 1989 PRO A O 1
ATOM 1105 N N . TYR A 1 164 ? 10.730 28.552 51.155 1.00 43.80 1990 TYR A N 1
ATOM 1106 C CA . TYR A 1 164 ? 11.941 27.964 51.715 1.00 49.37 1990 TYR A CA 1
ATOM 1107 C C . TYR A 1 164 ? 12.809 27.365 50.613 1.00 47.58 1990 TYR A C 1
ATOM 1108 O O . TYR A 1 164 ? 14.035 27.507 50.627 1.00 51.11 1990 TYR A O 1
ATOM 1117 N N . HIS A 1 165 ? 12.163 26.705 49.656 1.00 42.88 1991 HIS A N 1
ATOM 1118 C CA . HIS A 1 165 ? 12.861 26.167 48.496 1.00 42.50 1991 HIS A CA 1
ATOM 1119 C C . HIS A 1 165 ? 13.592 27.276 47.754 1.00 41.64 1991 HIS A C 1
ATOM 1120 O O . HIS A 1 165 ? 14.775 27.138 47.425 1.00 41.30 1991 HIS A O 1
ATOM 1127 N N . ARG A 1 166 ? 12.879 28.375 47.505 1.00 41.66 1992 ARG A N 1
ATOM 1128 C CA . ARG A 1 166 ? 13.459 29.544 46.848 1.00 43.60 1992 ARG A CA 1
ATOM 1129 C C . ARG A 1 166 ? 14.661 30.076 47.610 1.00 40.49 1992 ARG A C 1
ATOM 1130 O O . ARG A 1 166 ? 15.720 30.292 47.029 1.00 40.34 1992 ARG A O 1
ATOM 1138 N N . ILE A 1 167 ? 14.485 30.290 48.910 1.00 40.42 1993 ILE A N 1
ATOM 1139 C CA . ILE A 1 167 ? 15.565 30.774 49.760 1.00 45.13 1993 ILE A CA 1
ATOM 1140 C C . ILE A 1 167 ? 16.803 29.898 49.620 1.00 43.91 1993 ILE A C 1
ATOM 1141 O O . ILE A 1 167 ? 17.889 30.385 49.289 1.00 51.70 1993 ILE A O 1
ATOM 1146 N N . PHE A 1 168 ? 16.621 28.600 49.842 1.00 48.96 1994 PHE A N 1
ATOM 1147 C CA . PHE A 1 168 ? 17.727 27.654 49.806 1.00 40.96 1994 PHE A CA 1
ATOM 1148 C C . PHE A 1 168 ? 18.433 27.616 48.451 1.00 41.01 1994 PHE A C 1
ATOM 1149 O O . PHE A 1 168 ? 19.651 27.812 48.381 1.00 41.35 1994 PHE A O 1
ATOM 1157 N N . ILE A 1 169 ? 17.685 27.381 47.375 1.00 41.05 1995 ILE A N 1
ATOM 1158 C CA . ILE A 1 169 ? 18.328 27.219 46.073 1.00 41.60 1995 ILE A CA 1
ATOM 1159 C C . ILE A 1 169 ? 18.939 28.532 45.568 1.00 41.58 1995 ILE A C 1
ATOM 1160 O O . ILE A 1 169 ? 20.029 28.527 45.001 1.00 42.36 1995 ILE A O 1
ATOM 1165 N N . MET A 1 170 ? 18.265 29.657 45.792 1.00 41.02 1996 MET A N 1
ATOM 1166 C CA . MET A 1 170 ? 18.796 30.937 45.333 1.00 45.29 1996 MET A CA 1
ATOM 1167 C C . MET A 1 170 ? 20.031 31.332 46.131 1.00 42.14 1996 MET A C 1
ATOM 1168 O O . MET A 1 170 ? 20.969 31.902 45.579 1.00 44.98 1996 MET A O 1
ATOM 1173 N N . LEU A 1 171 ? 20.040 31.025 47.425 1.00 40.82 1997 LEU A N 1
ATOM 1174 C CA . LEU A 1 171 ? 21.229 31.286 48.227 1.00 41.24 1997 LEU A CA 1
ATOM 1175 C C . LEU A 1 171 ? 22.378 30.401 47.752 1.00 42.34 1997 LEU A C 1
ATOM 1176 O O . LEU A 1 171 ? 23.524 30.849 47.669 1.00 50.79 1997 LEU A O 1
ATOM 1181 N N . LEU A 1 172 ? 22.062 29.148 47.432 1.00 42.49 1998 LEU A N 1
ATOM 1182 C CA . LEU A 1 172 ? 23.059 28.217 46.909 1.00 43.83 1998 LEU A CA 1
ATOM 1183 C C . LEU A 1 172 ? 23.674 28.735 45.611 1.00 44.84 1998 LEU A C 1
ATOM 1184 O O . LEU A 1 172 ? 24.890 28.689 45.429 1.00 46.35 1998 LEU A O 1
ATOM 1189 N N . LEU A 1 173 ? 22.828 29.231 44.714 1.00 46.65 1999 LEU A N 1
ATOM 1190 C CA . LEU A 1 173 ? 23.289 29.758 43.433 1.00 49.99 1999 LEU A CA 1
ATOM 1191 C C . LEU A 1 173 ? 24.122 31.022 43.619 1.00 52.38 1999 LEU A C 1
ATOM 1192 O O . LEU A 1 173 ? 25.151 31.200 42.964 1.00 50.19 1999 LEU A O 1
ATOM 1197 N N . GLU A 1 174 ? 23.668 31.896 44.511 1.00 49.54 2000 GLU A N 1
ATOM 1198 C CA . GLU A 1 174 ? 24.374 33.139 44.798 1.00 45.66 2000 GLU A CA 1
ATOM 1199 C C . GLU A 1 174 ? 25.757 32.874 45.380 1.00 50.95 2000 GLU A C 1
ATOM 1200 O O . GLU A 1 174 ? 26.722 33.553 45.032 1.00 48.54 2000 GLU A O 1
ATOM 1206 N N . LEU A 1 175 ? 25.851 31.882 46.261 1.00 49.06 2001 LEU A N 1
ATOM 1207 C CA . LEU A 1 175 ? 27.112 31.584 46.932 1.00 47.96 2001 LEU A CA 1
ATOM 1208 C C . LEU A 1 175 ? 28.035 30.717 46.083 1.00 50.03 2001 LEU A C 1
ATOM 1209 O O . LEU A 1 175 ? 29.166 30.433 46.479 1.00 64.73 2001 LEU A O 1
ATOM 1214 N N . ASN A 1 176 ? 27.554 30.297 44.917 1.00 58.57 2002 ASN A N 1
ATOM 1215 C CA . ASN A 1 176 ? 28.381 29.534 43.988 1.00 63.28 2002 ASN A CA 1
ATOM 1216 C C . ASN A 1 176 ? 28.767 30.365 42.773 1.00 70.26 2002 ASN A C 1
ATOM 1217 O O . ASN A 1 176 ? 28.881 29.848 41.663 1.00 80.93 2002 ASN A O 1
ATOM 1222 N N . ALA A 1 177 ? 28.967 31.659 42.998 1.00 73.97 2003 ALA A N 1
ATOM 1223 C CA . ALA A 1 177 ? 29.366 32.581 41.943 1.00 77.32 2003 ALA A CA 1
ATOM 1224 C C . ALA A 1 177 ? 30.874 32.511 41.711 1.00 83.13 2003 ALA A C 1
ATOM 1225 O O . ALA A 1 177 ? 31.626 32.166 42.623 1.00 83.78 2003 ALA A O 1
ATOM 1227 N N . PRO A 1 178 ? 31.320 32.829 40.485 1.00 90.05 2004 PRO A N 1
ATOM 1228 C CA . PRO A 1 178 ? 32.754 32.832 40.174 1.00 90.86 2004 PRO A CA 1
ATOM 1229 C C . PRO A 1 178 ? 33.492 34.017 40.796 1.00 83.48 2004 PRO A C 1
ATOM 1230 O O . PRO A 1 178 ? 33.962 34.896 40.075 1.00 84.89 2004 PRO A O 1
ATOM 1234 N N . GLU A 1 179 ? 33.587 34.034 42.122 1.00 80.71 2005 GLU A N 1
ATOM 1235 C CA . GLU A 1 179 ? 34.310 35.084 42.830 1.00 85.54 2005 GLU A CA 1
ATOM 1236 C C . GLU A 1 179 ? 35.338 34.470 43.775 1.00 94.90 2005 GLU A C 1
ATOM 1237 O O . GLU A 1 179 ? 35.076 33.440 44.391 1.00 103.16 2005 GLU A O 1
ATOM 1243 N N . HIS A 1 180 ? 36.500 35.111 43.884 1.00 92.53 2006 HIS A N 1
ATOM 1244 C CA . HIS A 1 180 ? 37.622 34.589 44.667 1.00 93.93 2006 HIS A CA 1
ATOM 1245 C C . HIS A 1 180 ? 37.251 34.294 46.119 1.00 90.76 2006 HIS A C 1
ATOM 1246 O O . HIS A 1 180 ? 37.343 33.150 46.574 1.00 91.14 2006 HIS A O 1
ATOM 1253 N N . VAL A 1 181 ? 36.835 35.334 46.836 1.00 84.84 2007 VAL A N 1
ATOM 1254 C CA . VAL A 1 181 ? 36.434 35.213 48.234 1.00 82.47 2007 VAL A CA 1
ATOM 1255 C C . VAL A 1 181 ? 35.327 34.177 48.396 1.00 83.16 2007 VAL A C 1
ATOM 1256 O O . VAL A 1 181 ? 35.293 33.427 49.373 1.00 85.19 2007 VAL A O 1
ATOM 1260 N N . LEU A 1 182 ? 34.433 34.133 47.415 1.00 80.51 2008 LEU A N 1
ATOM 1261 C CA . LEU A 1 182 ? 33.302 33.218 47.440 1.00 75.11 2008 LEU A CA 1
ATOM 1262 C C . LEU A 1 182 ? 33.714 31.812 47.007 1.00 75.99 2008 LEU A C 1
ATOM 1263 O O . LEU A 1 182 ? 32.996 30.842 47.247 1.00 77.82 2008 LEU A O 1
ATOM 1268 N N . GLU A 1 183 ? 34.875 31.710 46.368 1.00 79.97 2009 GLU A N 1
ATOM 1269 C CA . GLU A 1 183 ? 35.390 30.422 45.916 1.00 74.72 2009 GLU A CA 1
ATOM 1270 C C . GLU A 1 183 ? 36.223 29.750 47.002 1.00 77.31 2009 GLU A C 1
ATOM 1271 O O . GLU A 1 183 ? 36.246 28.525 47.108 1.00 86.36 2009 GLU A O 1
ATOM 1277 N N . THR A 1 184 ? 36.898 30.555 47.816 1.00 83.96 2010 THR A N 1
ATOM 1278 C CA . THR A 1 184 ? 37.743 30.025 48.883 1.00 86.46 2010 THR A CA 1
ATOM 1279 C C . THR A 1 184 ? 36.932 29.342 49.986 1.00 85.58 2010 THR A C 1
ATOM 1280 O O . THR A 1 184 ? 37.494 28.670 50.850 1.00 93.52 2010 THR A O 1
ATOM 1284 N N . ILE A 1 185 ? 35.613 29.516 49.955 1.00 76.94 2011 ILE A N 1
ATOM 1285 C CA . ILE A 1 185 ? 34.740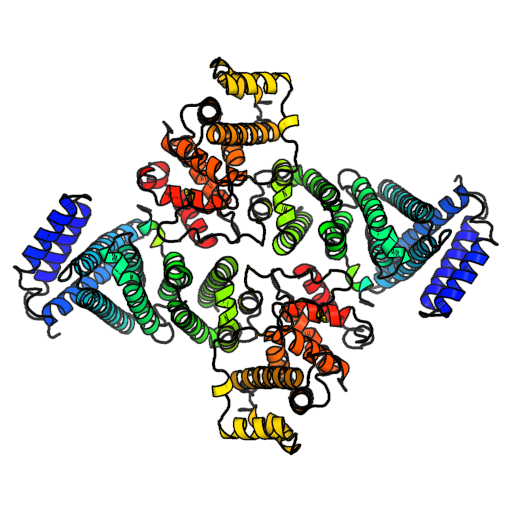 28.925 50.964 1.00 75.12 2011 ILE A CA 1
ATOM 1286 C C . ILE A 1 185 ? 33.676 28.024 50.345 1.00 71.84 2011 ILE A C 1
ATOM 1287 O O . ILE A 1 185 ? 32.685 27.684 50.993 1.00 73.16 2011 ILE A O 1
ATOM 1292 N N . ASN A 1 186 ? 33.890 27.634 49.093 1.00 69.26 2012 ASN A N 1
ATOM 1293 C CA . ASN A 1 186 ? 32.894 26.870 48.352 1.00 73.86 2012 ASN A CA 1
ATOM 1294 C C . ASN A 1 186 ? 32.572 25.516 48.978 1.00 72.58 2012 ASN A C 1
ATOM 1295 O O . ASN A 1 186 ? 31.404 25.174 49.165 1.00 68.71 2012 ASN A O 1
ATOM 1300 N N . PHE A 1 187 ? 33.610 24.750 49.300 1.00 75.44 2013 PHE A N 1
ATOM 1301 C CA . PHE A 1 187 ? 33.424 23.417 49.862 1.00 71.75 2013 PHE A CA 1
ATOM 1302 C C . PHE A 1 187 ? 32.704 23.462 51.205 1.00 68.95 2013 PHE A C 1
ATOM 1303 O O . PHE A 1 187 ? 31.882 22.598 51.505 1.00 63.09 2013 PHE A O 1
ATOM 1311 N N . GLN A 1 188 ? 33.014 24.473 52.008 1.00 69.36 2014 GLN A N 1
ATOM 1312 C CA . GLN A 1 188 ? 32.379 24.626 53.311 1.00 68.70 2014 GLN A CA 1
ATOM 1313 C C . GLN A 1 188 ? 30.927 25.071 53.152 1.00 64.06 2014 GLN A C 1
ATOM 1314 O O . GLN A 1 188 ? 30.066 24.712 53.956 1.00 65.98 2014 GLN A O 1
ATOM 1320 N N . THR A 1 189 ? 30.667 25.855 52.109 1.00 56.83 2015 THR A N 1
ATOM 1321 C CA . THR A 1 189 ? 29.309 26.263 51.762 1.00 53.75 2015 THR A CA 1
ATOM 1322 C C . THR A 1 189 ? 28.470 25.037 51.414 1.00 62.60 2015 THR A C 1
ATOM 1323 O O . THR A 1 189 ? 27.371 24.832 51.949 1.00 59.05 2015 THR A O 1
ATOM 1327 N N . LEU A 1 190 ? 29.014 24.222 50.514 1.00 54.48 2016 LEU A N 1
ATOM 1328 C CA . LEU A 1 190 ? 28.387 22.971 50.113 1.00 54.42 2016 LEU A CA 1
ATOM 1329 C C . LEU A 1 190 ? 28.172 22.062 51.315 1.00 55.37 2016 LEU A C 1
ATOM 1330 O O . LEU A 1 190 ? 27.163 21.373 51.403 1.00 54.51 2016 LEU A O 1
ATOM 1335 N N . THR A 1 191 ? 29.130 22.068 52.237 1.00 57.54 2017 THR A N 1
ATOM 1336 C CA . THR A 1 191 ? 29.025 21.284 53.461 1.00 63.14 2017 THR A CA 1
ATOM 1337 C C . THR A 1 191 ? 27.835 21.751 54.290 1.00 57.14 2017 THR A C 1
ATOM 1338 O O . THR A 1 191 ? 27.034 20.938 54.761 1.00 59.91 2017 THR A O 1
ATOM 1342 N N . ALA A 1 192 ? 27.727 23.066 54.455 1.00 55.62 2018 ALA A N 1
ATOM 1343 C CA . ALA A 1 192 ? 26.618 23.667 55.184 1.00 53.99 2018 ALA A CA 1
ATOM 1344 C C . ALA A 1 192 ? 25.285 23.262 54.569 1.00 67.15 2018 ALA A C 1
ATOM 1345 O O . ALA A 1 192 ? 24.355 22.868 55.279 1.00 70.02 2018 ALA A O 1
ATOM 1347 N N . PHE A 1 193 ? 25.198 23.352 53.245 1.00 61.79 2019 PHE A N 1
ATOM 1348 C CA . PHE A 1 193 ? 23.964 22.987 52.555 1.00 49.55 2019 PHE A CA 1
ATOM 1349 C C . PHE A 1 193 ? 23.659 21.494 52.667 1.00 50.55 2019 PHE A C 1
ATOM 1350 O O . PHE A 1 193 ? 22.496 21.098 52.697 1.00 53.13 2019 PHE A O 1
ATOM 1358 N N . CYS A 1 194 ? 24.700 20.670 52.734 1.00 52.72 2020 CYS A N 1
ATOM 1359 C CA . CYS A 1 194 ? 24.520 19.228 52.891 1.00 57.97 2020 CYS A CA 1
ATOM 1360 C C . CYS A 1 194 ? 23.974 18.901 54.270 1.00 57.30 2020 CYS A C 1
ATOM 1361 O O . CYS A 1 194 ? 23.057 18.092 54.404 1.00 55.85 2020 CYS A O 1
ATOM 1364 N N . ASN A 1 195 ? 24.547 19.527 55.293 1.00 56.40 2021 ASN A N 1
ATOM 1365 C CA . ASN A 1 195 ? 24.047 19.370 56.650 1.00 59.95 2021 ASN A CA 1
ATOM 1366 C C . ASN A 1 195 ? 22.597 19.832 56.750 1.00 61.49 2021 ASN A C 1
ATOM 1367 O O . ASN A 1 195 ? 21.758 19.146 57.337 1.00 64.08 2021 ASN A O 1
ATOM 1372 N N . THR A 1 196 ? 22.309 20.990 56.159 1.00 53.34 2022 THR A N 1
ATOM 1373 C CA . THR A 1 196 ? 20.956 21.541 56.149 1.00 51.71 2022 THR A CA 1
ATOM 1374 C C . THR A 1 196 ? 19.957 20.598 55.474 1.00 51.49 2022 THR A C 1
ATOM 1375 O O . THR A 1 196 ? 18.866 20.362 55.994 1.00 52.02 2022 THR A O 1
ATOM 1379 N N . PHE A 1 197 ? 20.335 20.060 54.318 1.00 51.06 2023 PHE A N 1
ATOM 1380 C CA . PHE A 1 197 ? 19.479 19.128 53.589 1.00 55.00 2023 PHE A CA 1
ATOM 1381 C C . PHE A 1 197 ? 19.304 17.811 54.345 1.00 56.40 2023 PHE A C 1
ATOM 1382 O O . PHE A 1 197 ? 18.268 17.154 54.238 1.00 54.08 2023 PHE A O 1
ATOM 1390 N N . HIS A 1 198 ? 20.324 17.427 55.104 1.00 55.55 2024 HIS A N 1
ATOM 1391 C CA . HIS A 1 198 ? 20.266 16.207 55.896 1.00 58.45 2024 HIS A CA 1
ATOM 1392 C C . HIS A 1 198 ? 19.330 16.382 57.088 1.00 76.26 2024 HIS A C 1
ATOM 1393 O O . HIS A 1 198 ? 18.623 15.450 57.473 1.00 61.41 2024 HIS A O 1
ATOM 1400 N N . ILE A 1 199 ? 19.335 17.580 57.668 1.00 58.50 2025 ILE A N 1
ATOM 1401 C CA . ILE A 1 199 ? 18.442 17.903 58.778 1.00 59.62 2025 ILE A CA 1
ATOM 1402 C C . ILE A 1 199 ? 16.991 17.959 58.304 1.00 66.77 2025 ILE A C 1
ATOM 1403 O O . ILE A 1 199 ? 16.077 17.526 59.006 1.00 77.17 2025 ILE A O 1
ATOM 1408 N N . LEU A 1 200 ? 16.788 18.484 57.100 1.00 55.21 2026 LEU A N 1
ATOM 1409 C CA . LEU A 1 200 ? 15.451 18.581 56.527 1.00 49.63 2026 LEU A CA 1
ATOM 1410 C C . LEU A 1 200 ? 15.082 17.340 55.717 1.00 48.97 2026 LEU A C 1
ATOM 1411 O O . LEU A 1 200 ? 14.283 17.421 54.784 1.00 56.24 2026 LEU A O 1
ATOM 1416 N N . ARG A 1 201 ? 15.665 16.198 56.073 1.00 47.41 2027 ARG A N 1
ATOM 1417 C CA . ARG A 1 201 ? 15.365 14.943 55.387 1.00 45.92 2027 ARG A CA 1
ATOM 1418 C C . ARG A 1 201 ? 13.887 14.593 55.576 1.00 56.89 2027 ARG A C 1
ATOM 1419 O O . ARG A 1 201 ? 13.306 14.883 56.625 1.00 53.79 2027 ARG A O 1
ATOM 1427 N N . PRO A 1 202 ? 13.269 13.989 54.546 1.00 45.52 2028 PRO A N 1
ATOM 1428 C CA . PRO A 1 202 ? 11.830 13.695 54.510 1.00 46.57 2028 PRO A CA 1
ATOM 1429 C C . PRO A 1 202 ? 11.307 12.905 55.712 1.00 51.62 2028 PRO A C 1
ATOM 1430 O O . PRO A 1 202 ? 10.149 13.083 56.088 1.00 53.46 2028 PRO A O 1
ATOM 1434 N N . THR A 1 203 ? 12.137 12.055 56.307 1.00 48.78 2029 THR A N 1
ATOM 1435 C CA . THR A 1 203 ? 11.719 11.311 57.491 1.00 51.22 2029 THR A CA 1
ATOM 1436 C C . THR A 1 203 ? 11.563 12.245 58.688 1.00 53.37 2029 THR A C 1
ATOM 1437 O O . THR A 1 203 ? 10.857 11.930 59.646 1.00 58.22 2029 THR A O 1
ATOM 1441 N N . LYS A 1 204 ? 12.224 13.397 58.623 1.00 66.56 2030 LYS A N 1
ATOM 1442 C CA . LYS A 1 204 ? 12.151 14.391 59.689 1.00 64.95 2030 LYS A CA 1
ATOM 1443 C C . LYS A 1 204 ? 11.280 15.580 59.291 1.00 54.83 2030 LYS A C 1
ATOM 1444 O O . LYS A 1 204 ? 10.792 16.317 60.147 1.00 63.46 2030 LYS A O 1
ATOM 1450 N N . ALA A 1 205 ? 11.091 15.763 57.988 1.00 52.76 2031 ALA A N 1
ATOM 1451 C CA . ALA A 1 205 ? 10.239 16.835 57.481 1.00 53.09 2031 ALA A CA 1
ATOM 1452 C C . ALA A 1 205 ? 9.513 16.404 56.207 1.00 54.87 2031 ALA A C 1
ATOM 1453 O O . ALA A 1 205 ? 9.904 16.790 55.106 1.00 55.81 2031 ALA A O 1
ATOM 1455 N N . PRO A 1 206 ? 8.448 15.601 56.360 1.00 55.14 2032 PRO A N 1
ATOM 1456 C CA . PRO A 1 206 ? 7.679 15.039 55.243 1.00 52.71 2032 PRO A CA 1
ATOM 1457 C C . PRO A 1 206 ? 7.013 16.091 54.361 1.00 56.19 2032 PRO A C 1
ATOM 1458 O O . PRO A 1 206 ? 6.878 15.883 53.157 1.00 60.44 2032 PRO A O 1
ATOM 1462 N N . GLY A 1 207 ? 6.600 17.205 54.956 1.00 59.03 2033 GLY A N 1
ATOM 1463 C CA . GLY A 1 207 ? 5.876 18.235 54.231 1.00 60.67 2033 GLY A CA 1
ATOM 1464 C C . GLY A 1 207 ? 6.755 19.071 53.322 1.00 53.69 2033 GLY A C 1
ATOM 1465 O O . GLY A 1 207 ? 6.286 20.023 52.699 1.00 55.73 2033 GLY A O 1
ATOM 1466 N N . PHE A 1 208 ? 8.030 18.706 53.242 1.00 51.53 2034 PHE A N 1
ATOM 1467 C CA . PHE A 1 208 ? 9.005 19.459 52.463 1.00 51.62 2034 PHE A CA 1
ATOM 1468 C C . PHE A 1 208 ? 9.723 18.554 51.459 1.00 51.26 2034 PHE A C 1
ATOM 1469 O O . PHE A 1 208 ? 10.639 18.989 50.763 1.00 46.82 2034 PHE A O 1
ATOM 1477 N N . VAL A 1 209 ? 9.284 17.299 51.377 1.00 49.57 2035 VAL A N 1
ATOM 1478 C CA . VAL A 1 209 ? 9.999 16.270 50.619 1.00 49.56 2035 VAL A CA 1
ATOM 1479 C C . VAL A 1 209 ? 10.155 16.597 49.126 1.00 44.79 2035 VAL A C 1
ATOM 1480 O O . VAL A 1 209 ? 11.163 16.238 48.515 1.00 43.16 2035 VAL A O 1
ATOM 1484 N N . TYR A 1 210 ? 9.181 17.290 48.545 1.00 46.25 2036 TYR A N 1
ATOM 1485 C CA . TYR A 1 210 ? 9.251 17.649 47.130 1.00 52.25 2036 TYR A CA 1
ATOM 1486 C C . TYR A 1 210 ? 10.342 18.678 46.885 1.00 50.01 2036 TYR A C 1
ATOM 1487 O O . TYR A 1 210 ? 11.241 18.473 46.061 1.00 44.30 2036 TYR A O 1
ATOM 1496 N N . ALA A 1 211 ? 10.249 19.787 47.610 1.00 48.11 2037 ALA A N 1
ATOM 1497 C CA . ALA A 1 211 ? 11.249 20.841 47.547 1.00 47.40 2037 ALA A CA 1
ATOM 1498 C C . ALA A 1 211 ? 12.625 20.288 47.892 1.00 50.16 2037 ALA A C 1
ATOM 1499 O O . ALA A 1 211 ? 13.617 20.666 47.281 1.00 56.90 2037 ALA A O 1
ATOM 1501 N N . TRP A 1 212 ? 12.671 19.388 48.870 1.00 44.47 2038 TRP A N 1
ATOM 1502 C CA . TRP A 1 212 ? 13.914 18.740 49.283 1.00 49.42 2038 TRP A CA 1
ATOM 1503 C C . TRP A 1 212 ? 14.533 17.948 48.132 1.00 48.18 2038 TRP A C 1
ATOM 1504 O O . TRP A 1 212 ? 15.737 18.050 47.854 1.00 41.13 2038 TRP A O 1
ATOM 1515 N N . LEU A 1 213 ? 13.691 17.167 47.462 1.00 41.24 2039 LEU A N 1
ATOM 1516 C CA . LEU A 1 213 ? 14.114 16.356 46.330 1.00 44.05 2039 LEU A CA 1
ATOM 1517 C C . LEU A 1 213 ? 14.632 17.234 45.203 1.00 51.19 2039 LEU A C 1
ATOM 1518 O O . LEU A 1 213 ? 15.646 16.922 44.581 1.00 49.91 2039 LEU A O 1
ATOM 1523 N N . GLU A 1 214 ? 13.934 18.337 44.949 1.00 54.99 2040 GLU A N 1
ATOM 1524 C CA . GLU A 1 214 ? 14.372 19.287 43.932 1.00 42.81 2040 GLU A CA 1
ATOM 1525 C C . GLU A 1 214 ? 15.717 19.897 44.303 1.00 42.87 2040 GLU A C 1
ATOM 1526 O O . GLU A 1 214 ? 16.570 20.112 43.443 1.00 50.25 2040 GLU A O 1
ATOM 1532 N N . LEU A 1 215 ? 15.900 20.168 45.591 1.00 43.07 2041 LEU A N 1
ATOM 1533 C CA . LEU A 1 215 ? 17.114 20.805 46.080 1.00 43.73 2041 LEU A CA 1
ATOM 1534 C C . LEU A 1 215 ? 18.306 19.869 45.956 1.00 42.45 2041 LEU A C 1
ATOM 1535 O O . LEU A 1 215 ? 19.414 20.305 45.651 1.00 56.64 2041 LEU A O 1
ATOM 1540 N N . ILE A 1 216 ? 18.077 18.580 46.184 1.00 40.86 2042 ILE A N 1
ATOM 1541 C CA . ILE A 1 216 ? 19.159 17.607 46.073 1.00 39.81 2042 ILE A CA 1
ATOM 1542 C C . ILE A 1 216 ? 19.273 17.011 44.668 1.00 44.57 2042 ILE A C 1
ATOM 1543 O O . ILE A 1 216 ? 20.151 16.187 44.413 1.00 38.20 2042 ILE A O 1
ATOM 1548 N N . SER A 1 217 ? 18.388 17.419 43.761 1.00 43.56 2043 SER A N 1
ATOM 1549 C CA . SER A 1 217 ? 18.450 16.947 42.377 1.00 40.46 2043 SER A CA 1
ATOM 1550 C C . SER A 1 217 ? 18.940 18.033 41.429 1.00 46.56 2043 SER A C 1
ATOM 1551 O O . SER A 1 217 ? 19.044 17.811 40.223 1.00 47.95 2043 SER A O 1
ATOM 1554 N N . HIS A 1 218 ? 19.230 19.208 41.976 1.00 54.24 2044 HIS A N 1
ATOM 1555 C CA . HIS A 1 218 ? 19.656 20.338 41.161 1.00 53.41 2044 HIS A CA 1
ATOM 1556 C C . HIS A 1 218 ? 21.002 20.040 40.506 1.00 50.76 2044 HIS A C 1
ATOM 1557 O O . HIS A 1 218 ? 21.938 19.599 41.172 1.00 43.81 2044 HIS A O 1
ATOM 1564 N N . ARG A 1 219 ? 21.090 20.274 39.200 1.00 45.64 2045 ARG A N 1
ATOM 1565 C CA . ARG A 1 219 ? 22.292 19.944 38.440 1.00 46.16 2045 ARG A CA 1
ATOM 1566 C C . ARG A 1 219 ? 23.529 20.686 38.926 1.00 47.90 2045 ARG A C 1
ATOM 1567 O O . ARG A 1 219 ? 24.633 20.147 38.885 1.00 55.75 2045 ARG A O 1
ATOM 1575 N N . ILE A 1 220 ? 23.352 21.923 39.375 1.00 49.77 2046 ILE A N 1
ATOM 1576 C CA . ILE A 1 220 ? 24.481 22.699 39.869 1.00 61.81 2046 ILE A CA 1
ATOM 1577 C C . ILE A 1 220 ? 24.987 22.115 41.182 1.00 50.65 2046 ILE A C 1
ATOM 1578 O O . ILE A 1 220 ? 26.191 21.949 41.368 1.00 55.10 2046 ILE A O 1
ATOM 1583 N N . PHE A 1 221 ? 24.063 21.788 42.079 1.00 48.78 2047 PHE A N 1
ATOM 1584 C CA . PHE A 1 221 ? 24.424 21.173 43.351 1.00 47.74 2047 PHE A CA 1
ATOM 1585 C C . PHE A 1 221 ? 25.142 19.844 43.126 1.00 54.59 2047 PHE A C 1
ATOM 1586 O O . PHE A 1 221 ? 26.187 19.584 43.724 1.00 65.82 2047 PHE A O 1
ATOM 1594 N N . ILE A 1 222 ? 24.582 19.016 42.249 1.00 44.49 2048 ILE A N 1
ATOM 1595 C CA . ILE A 1 222 ? 25.177 17.725 41.921 1.00 43.17 2048 ILE A CA 1
ATOM 1596 C C . ILE A 1 222 ? 26.573 17.897 41.328 1.00 45.04 2048 ILE A C 1
ATOM 1597 O O . ILE A 1 222 ? 27.501 17.168 41.680 1.00 59.15 2048 ILE A O 1
ATOM 1602 N N . ALA A 1 223 ? 26.718 18.876 40.442 1.00 47.04 2049 ALA A N 1
ATOM 1603 C CA . ALA A 1 223 ? 28.003 19.158 39.815 1.00 57.84 2049 ALA A CA 1
ATOM 1604 C C . ALA A 1 223 ? 29.044 19.576 40.848 1.00 66.49 2049 ALA A C 1
ATOM 1605 O O . ALA A 1 223 ? 30.171 19.083 40.837 1.00 76.28 2049 ALA A O 1
ATOM 1607 N N . ARG A 1 224 ? 28.660 20.481 41.743 1.00 59.77 2050 ARG A N 1
ATOM 1608 C CA . ARG A 1 224 ? 29.577 20.985 42.760 1.00 64.10 2050 ARG A CA 1
ATOM 1609 C C . ARG A 1 224 ? 29.921 19.914 43.794 1.00 58.64 2050 ARG A C 1
ATOM 1610 O O . ARG A 1 224 ? 30.992 19.953 44.400 1.00 62.01 2050 ARG A O 1
ATOM 1618 N N . MET A 1 225 ? 29.017 18.960 43.992 1.00 50.06 2051 MET A N 1
ATOM 1619 C CA . MET A 1 225 ? 29.246 17.899 44.970 1.00 56.69 2051 MET A CA 1
ATOM 1620 C C . MET A 1 225 ? 30.092 16.752 44.416 1.00 59.36 2051 MET A C 1
ATOM 1621 O O . MET A 1 225 ? 30.916 16.182 45.131 1.00 55.12 2051 MET A O 1
ATOM 1626 N N . LEU A 1 226 ? 29.889 16.417 43.145 1.00 57.81 2052 LEU A N 1
ATOM 1627 C CA . LEU A 1 226 ? 30.498 15.218 42.573 1.00 49.03 2052 LEU A CA 1
ATOM 1628 C C . LEU A 1 226 ? 31.653 15.493 41.611 1.00 49.21 2052 LEU A C 1
ATOM 1629 O O . LEU A 1 226 ? 32.375 14.573 41.231 1.00 49.31 2052 LEU A O 1
ATOM 1634 N N . ALA A 1 227 ? 31.833 16.749 41.216 1.00 63.67 2053 ALA A N 1
ATOM 1635 C CA . ALA A 1 227 ? 32.852 17.068 40.220 1.00 68.10 2053 ALA A CA 1
ATOM 1636 C C . ALA A 1 227 ? 33.794 18.180 40.672 1.00 77.19 2053 ALA A C 1
ATOM 1637 O O . ALA A 1 227 ? 35.010 18.073 40.516 1.00 76.94 2053 ALA A O 1
ATOM 1639 N N . HIS A 1 228 ? 33.223 19.242 41.230 1.00 95.34 2054 HIS A N 1
ATOM 1640 C CA . HIS A 1 228 ? 33.982 20.439 41.585 1.00 105.53 2054 HIS A CA 1
ATOM 1641 C C . HIS A 1 228 ? 35.033 20.179 42.664 1.00 115.94 2054 HIS A C 1
ATOM 1642 O O . HIS A 1 228 ? 36.091 20.808 42.670 1.00 116.45 2054 HIS A O 1
ATOM 1649 N N . THR A 1 229 ? 34.742 19.251 43.569 1.00 120.99 2055 THR A N 1
ATOM 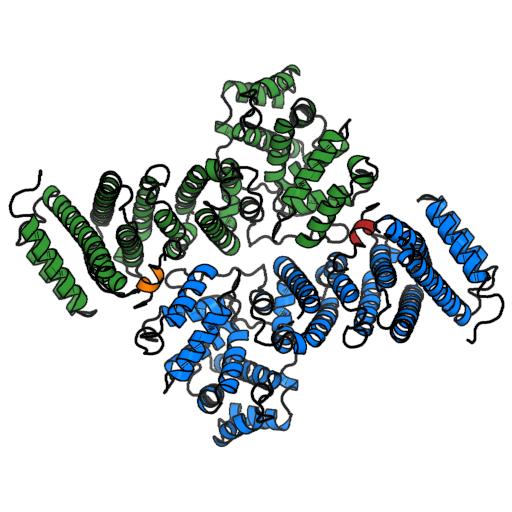1650 C CA . THR A 1 229 ? 35.648 18.955 44.674 1.00 126.09 2055 THR A CA 1
ATOM 1651 C C . THR A 1 229 ? 36.547 17.759 44.376 1.00 129.71 2055 THR A C 1
ATOM 1652 O O . THR A 1 229 ? 36.059 16.671 44.068 1.00 125.79 2055 THR A O 1
ATOM 1656 N N . PRO A 1 230 ? 37.872 17.961 44.463 1.00 136.64 2056 PRO A N 1
ATOM 1657 C CA . PRO A 1 230 ? 38.844 16.876 44.298 1.00 136.88 2056 PRO A CA 1
ATOM 1658 C C . PRO A 1 230 ? 38.878 15.956 45.516 1.00 134.71 2056 PRO A C 1
ATOM 1659 O O . PRO A 1 230 ? 38.282 16.284 46.543 1.00 137.51 2056 PRO A O 1
ATOM 1663 N N . GLN A 1 231 ? 39.555 14.816 45.385 1.00 127.31 2057 GLN A N 1
ATOM 1664 C CA . GLN A 1 231 ? 39.632 13.796 46.435 1.00 119.71 2057 GLN A CA 1
ATOM 1665 C C . GLN A 1 231 ? 38.265 13.236 46.832 1.00 113.23 2057 GLN A C 1
ATOM 1666 O O . GLN A 1 231 ? 38.159 12.484 47.801 1.00 118.51 2057 GLN A O 1
ATOM 1672 N N . GLN A 1 232 ? 37.232 13.606 46.076 1.00 98.03 2058 GLN A N 1
ATOM 1673 C CA . GLN A 1 232 ? 35.881 13.076 46.250 1.00 86.21 2058 GLN A CA 1
ATOM 1674 C C . GLN A 1 232 ? 35.373 13.156 47.687 1.00 82.97 2058 GLN A C 1
ATOM 1675 O O . GLN A 1 232 ? 34.746 12.221 48.183 1.00 80.74 2058 GLN A O 1
ATOM 1681 N N . LYS A 1 233 ? 35.645 14.274 48.350 1.00 79.59 2059 LYS A N 1
ATOM 1682 C CA . LYS A 1 233 ? 35.207 14.467 49.728 1.00 73.24 2059 LYS A CA 1
ATOM 1683 C C . LYS A 1 233 ? 33.699 14.688 49.802 1.00 74.80 2059 LYS A C 1
ATOM 1684 O O . LYS A 1 233 ? 33.083 14.482 50.848 1.00 80.24 2059 LYS A O 1
ATOM 1686 N N . GLY A 1 234 ? 33.109 15.103 48.685 1.00 71.37 2060 GLY A N 1
ATOM 1687 C CA . GLY A 1 234 ? 31.688 15.390 48.636 1.00 52.42 2060 GLY A CA 1
ATOM 1688 C C . GLY A 1 234 ? 30.832 14.187 48.293 1.00 58.09 2060 GLY A C 1
ATOM 1689 O O . GLY A 1 234 ? 29.614 14.213 48.462 1.00 58.49 2060 GLY A O 1
ATOM 1690 N N . TRP A 1 235 ? 31.468 13.126 47.808 1.00 48.80 2061 TRP A N 1
ATOM 1691 C CA . TRP A 1 235 ? 30.744 11.917 47.421 1.00 46.06 2061 TRP A CA 1
ATOM 1692 C C . TRP A 1 235 ? 30.006 11.232 48.586 1.00 45.38 2061 TRP A C 1
ATOM 1693 O O . TRP A 1 235 ? 28.832 10.888 48.439 1.00 43.19 2061 TRP A O 1
ATOM 1704 N N . PRO A 1 236 ? 30.671 11.037 49.746 1.00 51.19 2062 PRO A N 1
ATOM 1705 C CA . PRO A 1 236 ? 29.928 10.394 50.839 1.00 58.13 2062 PRO A CA 1
ATOM 1706 C C . PRO A 1 236 ? 28.729 11.206 51.336 1.00 63.11 2062 PRO A C 1
ATOM 1707 O O . PRO A 1 236 ? 27.754 10.622 51.808 1.00 62.92 2062 PRO A O 1
ATOM 1711 N N . MET A 1 237 ? 28.804 12.529 51.226 1.00 53.91 2063 MET A N 1
ATOM 1712 C CA . MET A 1 237 ? 27.747 13.414 51.711 1.00 48.62 2063 MET A CA 1
ATOM 1713 C C . MET A 1 237 ? 26.504 13.355 50.817 1.00 50.90 2063 MET A C 1
ATOM 1714 O O . MET A 1 237 ? 25.365 13.220 51.297 1.00 52.32 2063 MET A O 1
ATOM 1719 N N . TYR A 1 238 ? 26.726 13.452 49.511 1.00 51.97 2064 TYR A N 1
ATOM 1720 C CA . TYR A 1 238 ? 25.632 13.336 48.562 1.00 46.11 2064 TYR A CA 1
ATOM 1721 C C . TYR A 1 238 ? 25.066 11.924 48.615 1.00 45.97 2064 TYR A C 1
ATOM 1722 O O . TYR A 1 238 ? 23.856 11.722 48.483 1.00 52.40 2064 TYR A O 1
ATOM 1731 N N . ALA A 1 239 ? 25.950 10.950 48.821 1.00 42.92 2065 ALA A N 1
ATOM 1732 C CA . ALA A 1 239 ? 25.525 9.568 49.004 1.00 40.79 2065 ALA A CA 1
ATOM 1733 C C . ALA A 1 239 ? 24.620 9.468 50.224 1.00 47.22 2065 ALA A C 1
ATOM 1734 O O . ALA A 1 239 ? 23.651 8.710 50.229 1.00 52.58 2065 ALA A O 1
ATOM 1736 N N . GLN A 1 240 ? 24.938 10.249 51.252 1.00 41.47 2066 GLN A N 1
ATOM 1737 C CA . GLN A 1 240 ? 24.126 10.286 52.459 1.00 42.40 2066 GLN A CA 1
ATOM 1738 C C . GLN A 1 240 ? 22.753 10.866 52.147 1.00 41.16 2066 GLN A C 1
ATOM 1739 O O . GLN A 1 240 ? 21.739 10.366 52.632 1.00 55.92 2066 GLN A O 1
ATOM 1745 N N . LEU A 1 241 ? 22.720 11.915 51.330 1.00 51.40 2067 LEU A N 1
ATOM 1746 C CA . LEU A 1 241 ? 21.439 12.494 50.915 1.00 46.94 2067 LEU A CA 1
ATOM 1747 C C . LEU A 1 241 ? 20.570 11.480 50.153 1.00 46.37 2067 LEU A C 1
ATOM 1748 O O . LEU A 1 241 ? 19.380 11.293 50.464 1.00 49.11 2067 LEU A O 1
ATOM 1753 N N . LEU A 1 242 ? 21.170 10.823 49.164 1.00 42.92 2068 LEU A N 1
ATOM 1754 C CA . LEU A 1 242 ? 20.463 9.816 48.377 1.00 38.80 2068 LEU A CA 1
ATOM 1755 C C . LEU A 1 242 ? 19.964 8.667 49.249 1.00 43.39 2068 LEU A C 1
ATOM 1756 O O . LEU A 1 242 ? 18.851 8.176 49.062 1.00 43.90 2068 LEU A O 1
ATOM 1761 N N . ILE A 1 243 ? 20.788 8.245 50.203 1.00 41.69 2069 ILE A N 1
ATOM 1762 C CA . ILE A 1 243 ? 20.402 7.178 51.117 1.00 43.13 2069 ILE A CA 1
ATOM 1763 C C . ILE A 1 243 ? 19.252 7.637 52.017 1.00 44.20 2069 ILE A C 1
ATOM 1764 O O . ILE A 1 243 ? 18.378 6.844 52.362 1.00 40.57 2069 ILE A O 1
ATOM 1769 N N . ASP A 1 244 ? 19.234 8.921 52.372 1.00 40.99 2070 ASP A N 1
ATOM 1770 C CA . ASP A 1 244 ? 18.092 9.487 53.089 1.00 41.15 2070 ASP A CA 1
ATOM 1771 C C . ASP A 1 244 ? 16.818 9.358 52.251 1.00 45.03 2070 ASP A C 1
ATOM 1772 O O . ASP A 1 244 ? 15.780 8.882 52.737 1.00 51.09 2070 ASP A O 1
ATOM 1777 N N . LEU A 1 245 ? 16.910 9.778 50.990 1.00 38.86 2071 LEU A N 1
ATOM 1778 C CA . LEU A 1 245 ? 15.781 9.679 50.064 1.00 38.44 2071 LEU A CA 1
ATOM 1779 C C . LEU A 1 245 ? 15.246 8.249 49.954 1.00 38.79 2071 LEU A C 1
ATOM 1780 O O . LEU A 1 245 ? 14.042 8.002 50.109 1.00 39.92 2071 LEU A O 1
ATOM 1785 N N . PHE A 1 246 ? 16.153 7.313 49.690 1.00 39.11 2072 PHE A N 1
ATOM 1786 C CA . PHE A 1 246 ? 15.798 5.906 49.536 1.00 38.69 2072 PHE A CA 1
ATOM 1787 C C . PHE A 1 246 ? 15.185 5.338 50.813 1.00 40.75 2072 PHE A C 1
ATOM 1788 O O . PHE A 1 246 ? 14.222 4.575 50.760 1.00 41.95 2072 PHE A O 1
ATOM 1796 N N . LYS A 1 247 ? 15.751 5.712 51.957 1.00 41.57 2073 LYS A N 1
ATOM 1797 C CA . LYS A 1 247 ? 15.233 5.269 53.246 1.00 46.47 2073 LYS A CA 1
ATOM 1798 C C . LYS A 1 247 ? 13.816 5.776 53.462 1.00 49.01 2073 LYS A C 1
ATOM 1799 O O . LYS A 1 247 ? 12.977 5.070 54.023 1.00 58.75 2073 LYS A O 1
ATOM 1805 N N . TYR A 1 248 ? 13.545 7.001 53.021 1.00 47.01 2074 TYR A N 1
ATOM 1806 C CA . TYR A 1 248 ? 12.185 7.519 53.118 1.00 47.07 2074 TYR A CA 1
ATOM 1807 C C . TYR A 1 248 ? 11.236 6.759 52.196 1.00 46.57 2074 TYR A C 1
ATOM 1808 O O . TYR A 1 248 ? 10.132 6.395 52.600 1.00 50.23 2074 TYR A O 1
ATOM 1817 N N . LEU A 1 249 ? 11.670 6.513 50.964 1.00 43.87 2075 LEU A N 1
ATOM 1818 C CA . LEU A 1 249 ? 10.796 5.902 49.963 1.00 44.39 2075 LEU A CA 1
ATOM 1819 C C . LEU A 1 249 ? 10.590 4.393 50.132 1.00 52.66 2075 LEU A C 1
ATOM 1820 O O . LEU A 1 249 ? 9.659 3.827 49.557 1.00 47.26 2075 LEU A O 1
ATOM 1825 N N . ALA A 1 250 ? 11.451 3.753 50.919 1.00 55.10 2076 ALA A N 1
ATOM 1826 C CA . ALA A 1 250 ? 11.484 2.290 51.017 1.00 55.70 2076 ALA A CA 1
ATOM 1827 C C . ALA A 1 250 ? 10.136 1.623 51.344 1.00 50.50 2076 ALA A C 1
ATOM 1828 O O . ALA A 1 250 ? 9.712 0.732 50.610 1.00 51.39 2076 ALA A O 1
ATOM 1830 N N . PRO A 1 251 ? 9.453 2.043 52.430 1.00 64.66 2077 PRO A N 1
ATOM 1831 C CA . PRO A 1 251 ? 8.221 1.306 52.742 1.00 56.10 2077 PRO A CA 1
ATOM 1832 C C . PRO A 1 251 ? 7.114 1.516 51.711 1.00 56.74 2077 PRO A C 1
ATOM 1833 O O . PRO A 1 251 ? 6.335 0.600 51.458 1.00 61.10 2077 PRO A O 1
ATOM 1837 N N . PHE A 1 252 ? 7.052 2.704 51.122 1.00 61.10 2078 PHE A N 1
ATOM 1838 C CA . PHE A 1 252 ? 6.038 2.998 50.118 1.00 57.60 2078 PHE A CA 1
ATOM 1839 C C . PHE A 1 252 ? 6.298 2.222 48.837 1.00 54.85 2078 PHE A C 1
ATOM 1840 O O . PHE A 1 252 ? 5.373 1.687 48.227 1.00 59.00 2078 PHE A O 1
ATOM 1848 N N . LEU A 1 253 ? 7.563 2.163 48.434 1.00 51.84 2079 LEU A N 1
ATOM 1849 C CA . LEU A 1 253 ? 7.941 1.459 47.216 1.00 50.93 2079 LEU A CA 1
ATOM 1850 C C . LEU A 1 253 ? 7.875 -0.051 47.393 1.00 58.70 2079 LEU A C 1
ATOM 1851 O O . LEU A 1 253 ? 7.736 -0.787 46.417 1.00 68.77 2079 LEU A O 1
ATOM 1856 N N . ARG A 1 254 ? 7.975 -0.506 48.639 1.00 65.23 2080 ARG A N 1
ATOM 1857 C CA A ARG A 1 254 ? 7.978 -1.934 48.942 0.50 56.60 2080 ARG A CA 1
ATOM 1858 C CA B ARG A 1 254 ? 7.981 -1.934 48.939 0.50 56.59 2080 ARG A CA 1
ATOM 1859 C C . ARG A 1 254 ? 6.705 -2.620 48.457 1.00 65.09 2080 ARG A C 1
ATOM 1860 O O . ARG A 1 254 ? 6.753 -3.722 47.912 1.00 78.75 2080 ARG A O 1
ATOM 1875 N N . ASN A 1 255 ? 5.566 -1.963 48.651 1.00 67.14 2081 ASN A N 1
ATOM 1876 C CA . ASN A 1 255 ? 4.289 -2.542 48.247 1.00 85.59 2081 ASN A CA 1
ATOM 1877 C C . ASN A 1 255 ? 3.456 -1.624 47.352 1.00 83.86 2081 ASN A C 1
ATOM 1878 O O . ASN A 1 255 ? 3.358 -0.420 47.593 1.00 77.33 2081 ASN A O 1
ATOM 1883 N N . VAL A 1 256 ? 2.854 -2.212 46.321 1.00 77.65 2082 VAL A N 1
ATOM 1884 C CA . VAL A 1 256 ? 2.024 -1.467 45.381 1.00 75.37 2082 VAL A CA 1
ATOM 1885 C C . VAL A 1 256 ? 0.559 -1.886 45.477 1.00 78.05 2082 VAL A C 1
ATOM 1886 O O . VAL A 1 256 ? -0.186 -1.396 46.326 1.00 76.76 2082 VAL A O 1
ATOM 1890 N N . THR A 1 259 ? 0.666 5.582 45.230 1.00 108.28 2085 THR A N 1
ATOM 1891 C CA . THR A 1 259 ? -0.227 6.723 45.058 1.00 104.09 2085 THR A CA 1
ATOM 1892 C C . THR A 1 259 ? 0.409 7.782 44.161 1.00 99.81 2085 THR A C 1
ATOM 1893 O O . THR A 1 259 ? 1.624 7.790 43.965 1.00 93.10 2085 THR A O 1
ATOM 1897 N N . LYS A 1 260 ? -0.421 8.670 43.620 1.00 105.74 2086 LYS A N 1
ATOM 1898 C CA . LYS A 1 260 ? 0.030 9.699 42.680 1.00 103.78 2086 LYS A CA 1
ATOM 1899 C C . LYS A 1 260 ? 1.168 10.590 43.214 1.00 103.14 2086 LYS A C 1
ATOM 1900 O O . LYS A 1 260 ? 2.124 10.861 42.479 1.00 102.17 2086 LYS A O 1
ATOM 1906 N N . PRO A 1 261 ? 1.074 11.059 44.477 1.00 104.52 2087 PRO A N 1
ATOM 1907 C CA . PRO A 1 261 ? 2.230 11.781 45.023 1.00 101.90 2087 PRO A CA 1
ATOM 1908 C C . PRO A 1 261 ? 3.506 10.940 44.999 1.00 99.50 2087 PRO A C 1
ATOM 1909 O O . PRO A 1 261 ? 4.582 11.425 44.626 1.00 100.83 2087 PRO A O 1
ATOM 1913 N N . MET A 1 262 ? 3.370 9.677 45.385 1.00 98.50 2088 MET A N 1
ATOM 1914 C CA . MET A 1 262 ? 4.496 8.755 45.394 1.00 95.97 2088 MET A CA 1
ATOM 1915 C C . MET A 1 262 ? 4.966 8.467 43.974 1.00 92.86 2088 MET A C 1
ATOM 1916 O O . MET A 1 262 ? 6.108 8.070 43.765 1.00 98.06 2088 MET A O 1
ATOM 1921 N N . GLN A 1 263 ? 4.082 8.669 43.000 1.00 82.61 2089 GLN A N 1
ATOM 1922 C CA . GLN A 1 263 ? 4.449 8.521 41.596 1.00 72.75 2089 GLN A CA 1
ATOM 1923 C C . GLN A 1 263 ? 5.254 9.730 41.134 1.00 64.64 2089 GLN A C 1
ATOM 1924 O O . GLN A 1 263 ? 6.154 9.609 40.300 1.00 57.76 2089 GLN A O 1
ATOM 1930 N N . ILE A 1 264 ? 4.925 10.896 41.684 1.00 67.17 2090 ILE A N 1
ATOM 1931 C CA . ILE A 1 264 ? 5.692 12.108 41.419 1.00 50.83 2090 ILE A CA 1
ATOM 1932 C C . ILE A 1 264 ? 7.096 11.980 42.000 1.00 47.58 2090 ILE A C 1
ATOM 1933 O O . ILE A 1 264 ? 8.095 12.234 41.316 1.00 46.03 2090 ILE A O 1
ATOM 1938 N N . LEU A 1 265 ? 7.166 11.575 43.265 1.00 47.21 2091 LEU A N 1
ATOM 1939 C CA . LEU A 1 265 ? 8.452 11.377 43.929 1.00 44.46 2091 LEU A CA 1
ATOM 1940 C C . LEU A 1 265 ? 9.268 10.280 43.249 1.00 43.01 2091 LEU A C 1
ATOM 1941 O O . LEU A 1 265 ? 10.492 10.387 43.122 1.00 43.86 2091 LEU A O 1
ATOM 1946 N N . TYR A 1 266 ? 8.585 9.228 42.808 1.00 44.27 2092 TYR A N 1
ATOM 1947 C CA . TYR A 1 266 ? 9.241 8.142 42.090 1.00 43.32 2092 TYR A CA 1
ATOM 1948 C C . TYR A 1 266 ? 9.807 8.653 40.774 1.00 47.24 2092 TYR A C 1
ATOM 1949 O O . TYR A 1 266 ? 10.906 8.273 40.378 1.00 43.08 2092 TYR A O 1
ATOM 1958 N N . LYS A 1 267 ? 9.051 9.515 40.100 1.00 47.80 2093 LYS A N 1
ATOM 1959 C CA . LYS A 1 267 ? 9.512 10.115 38.853 1.00 46.12 2093 LYS A CA 1
ATOM 1960 C C . LYS A 1 267 ? 10.749 10.976 39.092 1.00 44.94 2093 LYS A C 1
ATOM 1961 O O . LYS A 1 267 ? 11.688 10.965 38.291 1.00 41.58 2093 LYS A O 1
ATOM 1967 N N . GLY A 1 268 ? 10.746 11.715 40.198 1.00 42.01 2094 GLY A N 1
ATOM 1968 C CA . GLY A 1 268 ? 11.891 12.533 40.558 1.00 40.60 2094 GLY A CA 1
ATOM 1969 C C . GLY A 1 268 ? 13.135 11.704 40.821 1.00 43.06 2094 GLY A C 1
ATOM 1970 O O . GLY A 1 268 ? 14.226 12.016 40.329 1.00 45.43 2094 GLY A O 1
ATOM 1971 N N . THR A 1 269 ? 12.966 10.638 41.598 1.00 38.18 2095 THR A N 1
ATOM 1972 C CA . THR A 1 269 ? 14.070 9.751 41.948 1.00 36.70 2095 THR A CA 1
ATOM 1973 C C . THR A 1 269 ? 14.630 9.053 40.708 1.00 36.30 2095 THR A C 1
ATOM 1974 O O . THR A 1 269 ? 15.851 8.907 40.547 1.00 35.32 2095 THR A O 1
ATOM 1978 N N . LEU A 1 270 ? 13.723 8.631 39.832 1.00 43.78 2096 LEU A N 1
ATOM 1979 C CA . LEU A 1 270 ? 14.090 8.048 38.549 1.00 37.62 2096 LEU A CA 1
ATOM 1980 C C . LEU A 1 270 ? 14.921 9.055 37.770 1.00 38.91 2096 LEU A C 1
ATOM 1981 O O . LEU A 1 270 ? 15.946 8.707 37.184 1.00 36.79 2096 LEU A O 1
ATOM 1986 N N . ARG A 1 271 ? 14.473 10.308 37.784 1.00 38.32 2097 ARG A N 1
ATOM 1987 C CA . ARG A 1 271 ? 15.149 11.371 37.056 1.00 38.78 2097 ARG A CA 1
ATOM 1988 C C . ARG A 1 271 ? 16.574 11.574 37.560 1.00 44.55 2097 ARG A C 1
ATOM 1989 O O . ARG A 1 271 ? 17.517 11.590 36.766 1.00 53.21 2097 ARG A O 1
ATOM 1997 N N . VAL A 1 272 ? 16.738 11.729 38.872 1.00 36.54 2098 VAL A N 1
ATOM 1998 C CA . VAL A 1 272 ? 18.071 11.979 39.411 1.00 35.77 2098 VAL A CA 1
ATOM 1999 C C . VAL A 1 272 ? 18.971 10.765 39.184 1.00 56.18 2098 VAL A C 1
ATOM 2000 O O . VAL A 1 272 ? 20.164 10.918 38.911 1.00 53.59 2098 VAL A O 1
ATOM 2004 N N . LEU A 1 273 ? 18.402 9.564 39.260 1.00 56.28 2099 LEU A N 1
ATOM 2005 C CA . LEU A 1 273 ? 19.188 8.365 38.983 1.00 47.00 2099 LEU A CA 1
ATOM 2006 C C . LEU A 1 273 ? 19.634 8.322 37.519 1.00 47.73 2099 LEU A C 1
ATOM 2007 O O . LEU A 1 273 ? 20.733 7.858 37.217 1.00 46.75 2099 LEU A O 1
ATOM 2012 N N . LEU A 1 274 ? 18.788 8.813 36.617 1.00 36.22 2100 LEU A N 1
ATOM 2013 C CA . LEU A 1 274 ? 19.147 8.916 35.205 1.00 36.47 2100 LEU A CA 1
ATOM 2014 C C . LEU A 1 274 ? 20.288 9.910 35.005 1.00 44.75 2100 LEU A C 1
ATOM 2015 O O . LEU A 1 274 ? 21.266 9.627 34.300 1.00 44.73 2100 LEU A O 1
ATOM 2020 N N . VAL A 1 275 ? 20.142 11.077 35.628 1.00 42.14 2101 VAL A N 1
ATOM 2021 C CA . VAL A 1 275 ? 21.167 12.115 35.608 1.00 40.59 2101 VAL A CA 1
ATOM 2022 C C . VAL A 1 275 ? 22.517 11.565 36.045 1.00 44.14 2101 VAL A C 1
ATOM 2023 O O . VAL A 1 275 ? 23.518 11.693 35.334 1.00 48.38 2101 VAL A O 1
ATOM 2027 N N . LEU A 1 276 ? 22.530 10.942 37.219 1.00 50.34 2102 LEU A N 1
ATOM 2028 C CA . LEU A 1 276 ? 23.745 10.355 37.765 1.00 41.46 2102 LEU A CA 1
ATOM 2029 C C . LEU A 1 276 ? 24.287 9.250 36.862 1.00 38.23 2102 LEU A C 1
ATOM 2030 O O . LEU A 1 276 ? 25.495 9.125 36.698 1.00 38.31 2102 LEU A O 1
ATOM 2035 N N . LEU A 1 277 ? 23.400 8.459 36.268 1.00 35.10 2103 LEU A N 1
ATOM 2036 C CA . LEU A 1 277 ? 23.833 7.387 35.376 1.00 35.27 2103 LEU A CA 1
ATOM 2037 C C . LEU A 1 277 ? 24.569 7.932 34.156 1.00 49.71 2103 LEU A C 1
ATOM 2038 O O . LEU A 1 277 ? 25.639 7.439 33.798 1.00 48.11 2103 LEU A O 1
ATOM 2043 N N . HIS A 1 278 ? 24.000 8.953 33.524 1.00 37.86 2104 HIS A N 1
ATOM 2044 C CA . HIS A 1 278 ? 24.581 9.485 32.294 1.00 39.82 2104 HIS A CA 1
ATOM 2045 C C . HIS A 1 278 ? 25.793 10.387 32.524 1.00 53.48 2104 HIS A C 1
ATOM 2046 O O . HIS A 1 278 ? 26.699 10.429 31.691 1.00 44.98 2104 HIS A O 1
ATOM 2053 N N . ASP A 1 279 ? 25.818 11.103 33.645 1.00 57.47 2105 ASP A N 1
ATOM 2054 C CA . ASP A 1 279 ? 26.870 12.094 33.863 1.00 50.18 2105 ASP A CA 1
ATOM 2055 C C . ASP A 1 279 ? 27.876 11.716 34.953 1.00 46.21 2105 ASP A C 1
ATOM 2056 O O . ASP A 1 279 ? 29.017 12.175 34.929 1.00 43.48 2105 ASP A O 1
ATOM 2061 N N . PHE A 1 280 ? 27.464 10.887 35.907 1.00 46.06 2106 PHE A N 1
ATOM 2062 C CA . PHE A 1 280 ? 28.362 10.489 36.990 1.00 45.95 2106 PHE A CA 1
ATOM 2063 C C . PHE A 1 280 ? 28.286 8.992 37.285 1.00 43.13 2106 PHE A C 1
ATOM 2064 O O . PHE A 1 280 ? 27.890 8.598 38.381 1.00 44.55 2106 PHE A O 1
ATOM 2072 N N . PRO A 1 281 ? 28.666 8.152 36.310 1.00 44.34 2107 PRO A N 1
ATOM 2073 C CA . PRO A 1 281 ? 28.519 6.705 36.494 1.00 42.55 2107 PRO A CA 1
ATOM 2074 C C . PRO A 1 281 ? 29.445 6.145 37.572 1.00 40.94 2107 PRO A C 1
ATOM 2075 O O . PRO A 1 281 ? 29.089 5.164 38.220 1.00 44.60 2107 PRO A O 1
ATOM 2079 N N . GLU A 1 282 ? 30.606 6.764 37.762 1.00 42.87 2108 GLU A N 1
ATOM 2080 C CA . GLU A 1 282 ? 31.578 6.292 38.744 1.00 40.26 2108 GLU A CA 1
ATOM 2081 C C . GLU A 1 282 ? 31.034 6.396 40.167 1.00 46.18 2108 GLU A C 1
ATOM 2082 O O . GLU A 1 282 ? 31.334 5.559 41.021 1.00 44.43 2108 GLU A O 1
ATOM 2088 N N . PHE A 1 283 ? 30.228 7.425 40.414 1.00 52.68 2109 PHE A N 1
ATOM 2089 C CA . PHE A 1 283 ? 29.627 7.623 41.729 1.00 50.36 2109 PHE A CA 1
ATOM 2090 C C . PHE A 1 283 ? 28.618 6.523 42.048 1.00 44.73 2109 PHE A C 1
ATOM 2091 O O . PHE A 1 283 ? 28.670 5.921 43.121 1.00 45.99 2109 PHE A O 1
ATOM 2099 N N . LEU A 1 284 ? 27.702 6.266 41.117 1.00 35.58 2110 LEU A N 1
ATOM 2100 C CA . LEU A 1 284 ? 26.735 5.182 41.274 1.00 48.94 2110 LEU A CA 1
ATOM 2101 C C . LEU A 1 284 ? 27.451 3.842 41.377 1.00 49.11 2110 LEU A C 1
ATOM 2102 O O . LEU A 1 284 ? 26.993 2.925 42.057 1.00 44.92 2110 LEU A O 1
ATOM 2107 N N . CYS A 1 285 ? 28.583 3.749 40.691 1.00 48.92 2111 CYS A N 1
ATOM 2108 C CA . CYS A 1 285 ? 29.406 2.552 40.692 1.00 45.60 2111 CYS A CA 1
ATOM 2109 C C . CYS A 1 285 ? 29.972 2.264 42.078 1.00 38.70 2111 CYS A C 1
ATOM 2110 O O . CYS A 1 285 ? 29.823 1.158 42.601 1.00 38.18 2111 CYS A O 1
ATOM 2113 N N . ASP A 1 286 ? 30.617 3.265 42.668 1.00 38.98 2112 ASP A N 1
ATOM 2114 C CA . ASP A 1 286 ? 31.297 3.084 43.945 1.00 40.72 2112 ASP A CA 1
ATOM 2115 C C . ASP A 1 286 ? 30.337 2.958 45.129 1.00 40.28 2112 ASP A C 1
ATOM 2116 O O . ASP A 1 286 ? 30.702 2.409 46.168 1.00 49.94 2112 ASP A O 1
ATOM 2121 N N . TYR A 1 287 ? 29.117 3.463 44.975 1.00 38.57 2113 TYR A N 1
ATOM 2122 C CA . TYR A 1 287 ? 28.138 3.419 46.060 1.00 44.59 2113 TYR A CA 1
ATOM 2123 C C . TYR A 1 287 ? 26.942 2.527 45.737 1.00 51.87 2113 TYR A C 1
ATOM 2124 O O . TYR A 1 287 ? 25.845 2.742 46.251 1.00 56.55 2113 TYR A O 1
ATOM 2133 N N . HIS A 1 288 ? 27.156 1.520 44.897 1.00 49.02 2114 HIS A N 1
ATOM 2134 C CA . HIS A 1 288 ? 26.058 0.679 44.435 1.00 46.73 2114 HIS A CA 1
ATOM 2135 C C . HIS A 1 288 ? 25.503 -0.196 45.555 1.00 51.48 2114 HIS A C 1
ATOM 2136 O O . HIS A 1 288 ? 24.302 -0.476 45.599 1.00 53.96 2114 HIS A O 1
ATOM 2143 N N . TYR A 1 289 ? 26.373 -0.614 46.470 1.00 45.46 2115 TYR A N 1
ATOM 2144 C CA . TYR A 1 289 ? 25.973 -1.568 47.494 1.00 40.54 2115 TYR A CA 1
ATOM 2145 C C . TYR A 1 289 ? 24.983 -0.976 48.493 1.00 50.29 2115 TYR A C 1
ATOM 2146 O O . TYR A 1 289 ? 23.960 -1.589 48.773 1.00 58.78 2115 TYR A O 1
ATOM 2155 N N . GLY A 1 290 ? 25.292 0.197 49.039 1.00 53.41 2116 GLY A N 1
ATOM 2156 C CA . GLY A 1 290 ? 24.413 0.844 50.001 1.00 51.24 2116 GLY A CA 1
ATOM 2157 C C . GLY A 1 290 ? 23.061 1.185 49.400 1.00 48.87 2116 GLY A C 1
ATOM 2158 O O . GLY A 1 290 ? 22.006 0.934 50.000 1.00 54.54 2116 GLY A O 1
ATOM 2159 N N . PHE A 1 291 ? 23.101 1.752 48.199 1.00 41.91 2117 PHE A N 1
ATOM 2160 C CA . PHE A 1 291 ? 21.891 2.075 47.458 1.00 45.37 2117 PHE A CA 1
ATOM 2161 C C . PHE A 1 291 ? 21.030 0.833 47.246 1.00 45.25 2117 PHE A C 1
ATOM 2162 O O . PHE A 1 291 ? 19.832 0.852 47.520 1.00 51.17 2117 PHE A O 1
ATOM 2170 N N . CYS A 1 292 ? 21.643 -0.249 46.770 1.00 48.07 2118 CYS A N 1
ATOM 2171 C CA . CYS A 1 292 ? 20.913 -1.496 46.556 1.00 46.35 2118 CYS A CA 1
ATOM 2172 C C . CYS A 1 292 ? 20.376 -2.057 47.867 1.00 52.06 2118 CYS A C 1
ATOM 2173 O O . CYS A 1 292 ? 19.336 -2.714 47.894 1.00 71.64 2118 CYS A O 1
ATOM 2176 N N . ASP A 1 293 ? 21.091 -1.786 48.952 1.00 54.28 2119 ASP A N 1
ATOM 2177 C CA . ASP A 1 293 ? 20.748 -2.328 50.257 1.00 43.88 2119 ASP A CA 1
ATOM 2178 C C . ASP A 1 293 ? 19.550 -1.594 50.834 1.00 44.17 2119 ASP A C 1
ATOM 2179 O O . ASP A 1 293 ? 18.773 -2.163 51.598 1.00 46.32 2119 ASP A O 1
ATOM 2184 N N . VAL A 1 294 ? 19.395 -0.327 50.463 1.00 53.88 2120 VAL A N 1
ATOM 2185 C CA . VAL A 1 294 ? 18.274 0.462 50.969 1.00 54.73 2120 VAL A CA 1
ATOM 2186 C C . VAL A 1 294 ? 17.039 0.379 50.064 1.00 53.99 2120 VAL A C 1
ATOM 2187 O O . VAL A 1 294 ? 15.906 0.359 50.547 1.00 63.19 2120 VAL A O 1
ATOM 2191 N N . ILE A 1 295 ? 17.258 0.322 48.754 1.00 58.13 2121 ILE A N 1
ATOM 2192 C CA . ILE A 1 295 ? 16.153 0.229 47.803 1.00 40.58 2121 ILE A CA 1
ATOM 2193 C C . ILE A 1 295 ? 15.609 -1.194 47.727 1.00 42.49 2121 ILE A C 1
ATOM 2194 O O . ILE A 1 295 ? 16.357 -2.128 47.442 1.00 49.88 2121 ILE A O 1
ATOM 2199 N N . PRO A 1 296 ? 14.299 -1.359 47.982 1.00 44.35 2122 PRO A N 1
ATOM 2200 C CA . PRO A 1 296 ? 13.636 -2.670 47.970 1.00 46.84 2122 PRO A CA 1
ATOM 2201 C C . PRO A 1 296 ? 13.788 -3.384 46.627 1.00 61.83 2122 PRO A C 1
ATOM 2202 O O . PRO A 1 296 ? 13.781 -2.730 45.583 1.00 56.23 2122 PRO A O 1
ATOM 2206 N N . PRO A 1 297 ? 13.920 -4.719 46.658 1.00 48.16 2123 PRO A N 1
ATOM 2207 C CA . PRO A 1 297 ? 14.270 -5.533 45.486 1.00 47.95 2123 PRO A CA 1
ATOM 2208 C C . PRO A 1 297 ? 13.237 -5.509 44.359 1.00 59.52 2123 PRO A C 1
ATOM 2209 O O . PRO A 1 297 ? 13.566 -5.903 43.241 1.00 66.10 2123 PRO A O 1
ATOM 2213 N N . ASN A 1 298 ? 12.018 -5.059 44.640 1.00 58.95 2124 ASN A N 1
ATOM 2214 C CA . ASN A 1 298 ? 10.969 -5.040 43.624 1.00 51.47 2124 ASN A CA 1
ATOM 2215 C C . ASN A 1 298 ? 11.074 -3.838 42.686 1.00 51.35 2124 ASN A C 1
ATOM 2216 O O . ASN A 1 298 ? 10.427 -3.802 41.640 1.00 50.11 2124 ASN A O 1
ATOM 2221 N N . CYS A 1 299 ? 11.889 -2.859 43.061 1.00 46.47 2125 CYS A N 1
ATOM 2222 C CA . CYS A 1 299 ? 12.111 -1.693 42.214 1.00 44.48 2125 CYS A CA 1
ATOM 2223 C C . CYS A 1 299 ? 13.175 -1.996 41.166 1.00 44.20 2125 CYS A C 1
ATOM 2224 O O . CYS A 1 299 ? 14.320 -1.561 41.287 1.00 45.48 2125 CYS A O 1
ATOM 2227 N N . ILE A 1 300 ? 12.785 -2.738 40.134 1.00 44.38 2126 ILE A N 1
ATOM 2228 C CA . ILE A 1 300 ? 13.722 -3.205 39.118 1.00 43.50 2126 ILE A CA 1
ATOM 2229 C C . ILE A 1 300 ? 14.402 -2.062 38.364 1.00 45.21 2126 ILE A C 1
ATOM 2230 O O . ILE A 1 300 ? 15.604 -2.112 38.119 1.00 46.85 2126 ILE A O 1
ATOM 2235 N N . GLN A 1 301 ? 13.637 -1.034 38.012 1.00 49.74 2127 GLN A N 1
ATOM 2236 C CA . GLN A 1 301 ? 14.139 0.059 37.177 1.00 59.68 2127 GLN A CA 1
ATOM 2237 C C . GLN A 1 301 ? 15.271 0.861 37.832 1.00 50.71 2127 GLN A C 1
ATOM 2238 O O . GLN A 1 301 ? 16.367 0.981 37.270 1.00 48.66 2127 GLN A O 1
ATOM 2244 N N . LEU A 1 302 ? 14.997 1.411 39.013 1.00 37.84 2128 LEU A N 1
ATOM 2245 C CA . LEU A 1 302 ? 15.972 2.210 39.756 1.00 37.44 2128 LEU A CA 1
ATOM 2246 C C . LEU A 1 302 ? 17.257 1.427 40.013 1.00 44.01 2128 LEU A C 1
ATOM 2247 O O . LEU A 1 302 ? 18.374 1.887 39.708 1.00 53.39 2128 LEU A O 1
ATOM 2252 N N . ARG A 1 303 ? 17.082 0.237 40.580 1.00 38.53 2129 ARG A N 1
ATOM 2253 C CA A ARG A 1 303 ? 18.193 -0.665 40.851 0.50 36.03 2129 ARG A CA 1
ATOM 2254 C CA B ARG A 1 303 ? 18.203 -0.645 40.859 0.50 36.01 2129 ARG A CA 1
ATOM 2255 C C . ARG A 1 303 ? 18.985 -0.947 39.585 1.00 36.24 2129 ARG A C 1
ATOM 2256 O O . ARG A 1 303 ? 20.201 -1.059 39.622 1.00 39.21 2129 ARG A O 1
ATOM 2271 N N . ASN A 1 304 ? 18.280 -1.068 38.463 1.00 36.33 2130 ASN A N 1
ATOM 2272 C CA . ASN A 1 304 ? 18.937 -1.325 37.188 1.00 39.28 2130 ASN A CA 1
ATOM 2273 C C . ASN A 1 304 ? 19.795 -0.142 36.781 1.00 45.58 2130 ASN A C 1
ATOM 2274 O O . ASN A 1 304 ? 20.910 -0.316 36.290 1.00 54.95 2130 ASN A O 1
ATOM 2279 N N . LEU A 1 305 ? 19.270 1.063 36.985 1.00 34.87 2131 LEU A N 1
ATOM 2280 C CA . LEU A 1 305 ? 20.044 2.271 36.725 1.00 47.94 2131 LEU A CA 1
ATOM 2281 C C . LEU A 1 305 ? 21.307 2.288 37.581 1.00 45.37 2131 LEU A C 1
ATOM 2282 O O . LEU A 1 305 ? 22.374 2.690 37.117 1.00 44.79 2131 LEU A O 1
ATOM 2287 N N . ILE A 1 306 ? 21.189 1.836 38.827 1.00 39.75 2132 ILE A N 1
ATOM 2288 C CA . ILE A 1 306 ? 22.343 1.837 39.730 1.00 40.92 2132 ILE A CA 1
ATOM 2289 C C . ILE A 1 306 ? 23.370 0.740 39.402 1.00 38.06 2132 ILE A C 1
ATOM 2290 O O . ILE A 1 306 ? 24.573 0.921 39.595 1.00 33.59 2132 ILE A O 1
ATOM 2295 N N . LEU A 1 307 ? 22.896 -0.386 38.882 1.00 38.63 2133 LEU A N 1
ATOM 2296 C CA . LEU A 1 307 ? 23.746 -1.549 38.638 1.00 40.63 2133 LEU A CA 1
ATOM 2297 C C . LEU A 1 307 ? 24.369 -1.551 37.244 1.00 46.10 2133 LEU A C 1
ATOM 2298 O O . LEU A 1 307 ? 25.366 -2.232 37.005 1.00 46.27 2133 LEU A O 1
ATOM 2303 N N . SER A 1 308 ? 23.780 -0.791 36.326 1.00 47.06 2134 SER A N 1
ATOM 2304 C CA . SER A 1 308 ? 24.293 -0.714 34.962 1.00 35.16 2134 SER A CA 1
ATOM 2305 C C . SER A 1 308 ? 25.483 0.232 34.864 1.00 38.43 2134 SER A C 1
ATOM 2306 O O . SER A 1 308 ? 26.194 0.244 33.861 1.00 52.10 2134 SER A O 1
ATOM 2309 N N . ALA A 1 309 ? 25.696 1.021 35.911 1.00 40.31 2135 ALA A N 1
ATOM 2310 C CA . ALA A 1 309 ? 26.773 2.002 35.923 1.00 34.95 2135 ALA A CA 1
ATOM 2311 C C . ALA A 1 309 ? 28.146 1.339 35.918 1.00 35.88 2135 ALA A C 1
ATOM 2312 O O . ALA A 1 309 ? 28.369 0.340 36.599 1.00 59.67 2135 ALA A O 1
ATOM 2314 N N . PHE A 1 310 ? 29.059 1.906 35.139 1.00 46.64 2136 PHE A N 1
ATOM 2315 C CA . PHE A 1 310 ? 30.432 1.421 35.054 1.00 38.30 2136 PHE A CA 1
ATOM 2316 C C . PHE A 1 310 ? 31.350 2.575 34.666 1.00 41.15 2136 PHE A C 1
ATOM 2317 O O . PHE A 1 310 ? 30.911 3.515 34.002 1.00 45.58 2136 PHE A O 1
ATOM 2325 N N . PRO A 1 311 ? 32.625 2.516 35.088 1.00 48.01 2137 PRO A N 1
ATOM 2326 C CA . PRO A 1 311 ? 33.598 3.569 34.770 1.00 43.21 2137 PRO A CA 1
ATOM 2327 C C . PRO A 1 311 ? 33.745 3.795 33.267 1.00 51.07 2137 PRO A C 1
ATOM 2328 O O . PRO A 1 311 ? 33.827 2.831 32.503 1.00 50.42 2137 PRO A O 1
ATOM 2332 N N . ARG A 1 312 ? 33.781 5.059 32.857 1.00 45.43 2138 ARG A N 1
ATOM 2333 C CA . ARG A 1 312 ? 33.817 5.410 31.443 1.00 46.91 2138 ARG A CA 1
ATOM 2334 C C . ARG A 1 312 ? 35.149 5.068 30.782 1.00 49.61 2138 ARG A C 1
ATOM 2335 O O . ARG A 1 312 ? 35.216 4.902 29.565 1.00 58.69 2138 ARG A O 1
ATOM 2343 N N . ASN A 1 313 ? 36.204 4.954 31.582 1.00 50.81 2139 ASN A N 1
ATOM 2344 C CA . ASN A 1 313 ? 37.510 4.578 31.051 1.00 58.86 2139 ASN A CA 1
ATOM 2345 C C . ASN A 1 313 ? 37.644 3.065 30.897 1.00 59.11 2139 ASN A C 1
ATOM 2346 O O . ASN A 1 313 ? 38.748 2.543 30.739 1.00 57.48 2139 ASN A O 1
ATOM 2351 N N . MET A 1 314 ? 36.512 2.367 30.948 1.00 62.37 2140 MET A N 1
ATOM 2352 C CA . MET A 1 314 ? 36.478 0.927 30.724 1.00 66.94 2140 MET A CA 1
ATOM 2353 C C . MET A 1 314 ? 35.632 0.587 29.504 1.00 60.01 2140 MET A C 1
ATOM 2354 O O . MET A 1 314 ? 34.511 1.077 29.358 1.00 54.60 2140 MET A O 1
ATOM 2359 N N . ARG A 1 315 ? 36.174 -0.254 28.629 1.00 59.95 2141 ARG A N 1
ATOM 2360 C CA . ARG A 1 315 ? 35.459 -0.681 27.434 1.00 63.17 2141 ARG A CA 1
ATOM 2361 C C . ARG A 1 315 ? 34.761 -2.017 27.669 1.00 61.66 2141 ARG A C 1
ATOM 2362 O O . ARG A 1 315 ? 35.413 -3.031 27.921 1.00 61.98 2141 ARG A O 1
ATOM 2370 N N . LEU A 1 316 ? 33.434 -2.014 27.592 1.00 60.23 2142 LEU A N 1
ATOM 2371 C CA . LEU A 1 316 ? 32.663 -3.240 27.767 1.00 55.01 2142 LEU A CA 1
ATOM 2372 C C . LEU A 1 316 ? 32.606 -4.038 26.473 1.00 54.87 2142 LEU A C 1
ATOM 2373 O O . LEU A 1 316 ? 32.113 -3.546 25.457 1.00 55.10 2142 LEU A O 1
ATOM 2378 N N . PRO A 1 317 ? 33.113 -5.278 26.507 1.00 60.64 2143 PRO A N 1
ATOM 2379 C CA . PRO A 1 317 ? 33.036 -6.168 25.345 1.00 50.91 2143 PRO A CA 1
ATOM 2380 C C . PRO A 1 317 ? 31.595 -6.555 25.040 1.00 50.22 2143 PRO A C 1
ATOM 2381 O O . PRO A 1 317 ? 30.813 -6.783 25.961 1.00 53.99 2143 PRO A O 1
ATOM 2385 N N . ASP A 1 318 ? 31.252 -6.613 23.758 1.00 51.94 2144 ASP A N 1
ATOM 2386 C CA . ASP A 1 318 ? 29.911 -6.997 23.334 1.00 55.76 2144 ASP A CA 1
ATOM 2387 C C . ASP A 1 318 ? 29.594 -8.421 23.787 1.00 65.58 2144 ASP A C 1
ATOM 2388 O O . ASP A 1 318 ? 30.285 -9.363 23.403 1.00 72.98 2144 ASP A O 1
ATOM 2393 N N . PRO A 1 319 ? 28.554 -8.576 24.621 1.00 62.71 2145 PRO A N 1
ATOM 2394 C CA . PRO A 1 319 ? 28.152 -9.882 25.157 1.00 50.82 2145 PRO A CA 1
ATOM 2395 C C . PRO A 1 319 ? 27.809 -10.904 24.075 1.00 53.36 2145 PRO A C 1
ATOM 2396 O O . PRO A 1 319 ? 27.923 -12.106 24.316 1.00 56.88 2145 PRO A O 1
ATOM 2400 N N . PHE A 1 320 ? 27.404 -10.431 22.900 1.00 54.78 2146 PHE A N 1
ATOM 2401 C CA . PHE A 1 320 ? 26.988 -11.316 21.816 1.00 63.36 2146 PHE A CA 1
ATOM 2402 C C . PHE A 1 320 ? 28.149 -11.678 20.890 1.00 68.24 2146 PHE A C 1
ATOM 2403 O O . PHE A 1 320 ? 27.963 -12.382 19.896 1.00 62.20 2146 PHE A O 1
ATOM 2411 N N . THR A 1 321 ? 29.342 -11.193 21.221 1.00 74.82 2147 THR A N 1
ATOM 2412 C CA . THR A 1 321 ? 30.544 -11.516 20.459 1.00 83.91 2147 THR A CA 1
ATOM 2413 C C . THR A 1 321 ? 30.841 -13.007 20.543 1.00 83.99 2147 THR A C 1
ATOM 2414 O O . THR A 1 321 ? 30.948 -13.557 21.638 1.00 80.10 2147 THR A O 1
ATOM 2418 N N . PRO A 1 322 ? 30.969 -13.665 19.380 1.00 99.87 2148 PRO A N 1
ATOM 2419 C CA . PRO A 1 322 ? 31.210 -15.111 19.301 1.00 109.56 2148 PRO A CA 1
ATOM 2420 C C . PRO A 1 322 ? 32.456 -15.550 20.066 1.00 110.01 2148 PRO A C 1
ATOM 2421 O O . PRO A 1 322 ? 33.542 -15.013 19.838 1.00 105.20 2148 PRO A O 1
ATOM 2425 N N . ASN A 1 323 ? 32.278 -16.516 20.965 1.00 112.90 2149 ASN A N 1
ATOM 2426 C CA . ASN A 1 323 ? 33.361 -17.056 21.785 1.00 110.05 2149 ASN A CA 1
ATOM 2427 C C . ASN A 1 323 ? 34.146 -15.986 22.528 1.00 97.27 2149 ASN A C 1
ATOM 2428 O O . ASN A 1 323 ? 35.371 -15.920 22.429 1.00 101.48 2149 ASN A O 1
ATOM 2433 N N . LEU A 1 324 ? 33.432 -15.146 23.267 1.00 85.34 2150 LEU A N 1
ATOM 2434 C CA . LEU A 1 324 ? 34.072 -14.138 24.095 1.00 80.34 2150 LEU A CA 1
ATOM 2435 C C . LEU A 1 324 ? 34.839 -14.805 25.231 1.00 81.29 2150 LEU A C 1
ATOM 2436 O O . LEU A 1 324 ? 34.257 -15.506 26.060 1.00 74.49 2150 LEU A O 1
ATOM 2441 N N . LYS A 1 325 ? 36.150 -14.593 25.256 1.00 90.05 2151 LYS A N 1
ATOM 2442 C CA . LYS A 1 325 ? 36.994 -15.162 26.298 1.00 95.98 2151 LYS A CA 1
ATOM 2443 C C . LYS A 1 325 ? 36.940 -14.300 27.554 1.00 99.31 2151 LYS A C 1
ATOM 2444 O O . LYS A 1 325 ? 37.776 -13.417 27.747 1.00 105.43 2151 LYS A O 1
ATOM 2450 N N . VAL A 1 326 ? 35.949 -14.559 28.401 1.00 88.30 2152 VAL A N 1
ATOM 2451 C CA . VAL A 1 326 ? 35.760 -13.787 29.624 1.00 84.27 2152 VAL A CA 1
ATOM 2452 C C . VAL A 1 326 ? 36.940 -13.972 30.577 1.00 85.63 2152 VAL A C 1
ATOM 2453 O O . VAL A 1 326 ? 37.364 -13.028 31.244 1.00 72.60 2152 VAL A O 1
ATOM 2457 N N . ASP A 1 327 ? 37.477 -15.187 30.621 1.00 101.57 2153 ASP A N 1
ATOM 2458 C CA . ASP A 1 327 ? 38.608 -15.498 31.490 1.00 105.78 2153 ASP A CA 1
ATOM 2459 C C . ASP A 1 327 ? 39.864 -14.723 31.098 1.00 107.27 2153 ASP A C 1
ATOM 2460 O O . ASP A 1 327 ? 40.729 -14.463 31.936 1.00 109.84 2153 ASP A O 1
ATOM 2465 N N . MET A 1 328 ? 39.959 -14.352 29.825 1.00 104.93 2154 MET A N 1
ATOM 2466 C CA . MET A 1 328 ? 41.151 -13.686 29.311 1.00 100.37 2154 MET A CA 1
ATOM 2467 C C . MET A 1 328 ? 41.021 -12.165 29.306 1.00 95.35 2154 MET A C 1
ATOM 2468 O O . MET A 1 328 ? 41.912 -11.463 28.829 1.00 91.87 2154 MET A O 1
ATOM 2473 N N . LEU A 1 329 ? 39.911 -11.660 29.834 1.00 81.72 2155 LEU A N 1
ATOM 2474 C CA . LEU A 1 329 ? 39.717 -10.219 29.953 1.00 74.56 2155 LEU A CA 1
ATOM 2475 C C . LEU A 1 329 ? 40.650 -9.646 31.014 1.00 81.42 2155 LEU A C 1
ATOM 2476 O O . LEU A 1 329 ? 40.943 -10.301 32.013 1.00 93.13 2155 LEU A O 1
ATOM 2481 N N . SER A 1 330 ? 41.112 -8.421 30.793 1.00 82.35 2156 SER A N 1
ATOM 2482 C CA . SER A 1 330 ? 42.081 -7.797 31.687 1.00 82.70 2156 SER A CA 1
ATOM 2483 C C . SER A 1 330 ? 41.465 -7.382 33.020 1.00 83.44 2156 SER A C 1
ATOM 2484 O O . SER A 1 330 ? 42.086 -7.532 34.072 1.00 84.08 2156 SER A O 1
ATOM 2487 N N . GLU A 1 331 ? 40.241 -6.865 32.973 1.00 81.27 2157 GLU A N 1
ATOM 2488 C CA . GLU A 1 331 ? 39.604 -6.303 34.160 1.00 78.17 2157 GLU A CA 1
ATOM 2489 C C . GLU A 1 331 ? 38.889 -7.348 35.012 1.00 64.51 2157 GLU A C 1
ATOM 2490 O O . GLU A 1 331 ? 38.335 -7.024 36.062 1.00 63.12 2157 GLU A O 1
ATOM 2496 N N . ILE A 1 332 ? 38.905 -8.599 34.564 1.00 59.50 2158 ILE A N 1
ATOM 2497 C CA . ILE A 1 332 ? 38.232 -9.675 35.285 1.00 59.78 2158 ILE A CA 1
ATOM 2498 C C . ILE A 1 332 ? 38.916 -9.975 36.620 1.00 59.59 2158 ILE A C 1
ATOM 2499 O O . ILE A 1 332 ? 38.252 -10.237 37.621 1.00 57.20 2158 ILE A O 1
ATOM 2504 N N . ASN A 1 333 ? 40.242 -9.911 36.638 1.00 64.73 2159 ASN A N 1
ATOM 2505 C CA . ASN A 1 333 ? 41.000 -10.245 37.839 1.00 61.26 2159 ASN A CA 1
ATOM 2506 C C . ASN A 1 333 ? 41.079 -9.099 38.847 1.00 53.90 2159 ASN A C 1
ATOM 2507 O O . ASN A 1 333 ? 41.682 -9.242 39.910 1.00 50.23 2159 ASN A O 1
ATOM 2512 N N . ILE A 1 334 ? 40.464 -7.968 38.513 1.00 57.92 2160 ILE A N 1
ATOM 2513 C CA . ILE A 1 334 ? 40.499 -6.785 39.371 1.00 55.25 2160 ILE A CA 1
ATOM 2514 C C . ILE A 1 334 ? 39.207 -6.642 40.176 1.00 53.97 2160 ILE A C 1
ATOM 2515 O O . ILE A 1 334 ? 38.115 -6.880 39.660 1.00 45.66 2160 ILE A O 1
ATOM 2520 N N . ALA A 1 335 ? 39.339 -6.251 41.441 1.00 52.56 2161 ALA A N 1
ATOM 2521 C CA . ALA A 1 335 ? 38.188 -6.106 42.326 1.00 49.78 2161 ALA A CA 1
ATOM 2522 C C . ALA A 1 335 ? 37.651 -4.679 42.337 1.00 52.35 2161 ALA A C 1
ATOM 2523 O O . ALA A 1 335 ? 38.422 -3.719 42.328 1.00 52.30 2161 ALA A O 1
ATOM 2525 N N . PRO A 1 336 ? 36.317 -4.537 42.358 1.00 50.38 2162 PRO A N 1
ATOM 2526 C CA . PRO A 1 336 ? 35.682 -3.221 42.468 1.00 45.55 2162 PRO A CA 1
ATOM 2527 C C . PRO A 1 336 ? 35.774 -2.685 43.892 1.00 53.00 2162 PRO A C 1
ATOM 2528 O O . PRO A 1 336 ? 35.865 -3.470 44.836 1.00 62.10 2162 PRO A O 1
ATOM 2532 N N . ARG A 1 337 ? 35.755 -1.367 44.043 1.00 58.65 2163 ARG A N 1
ATOM 2533 C CA . ARG A 1 337 ? 35.859 -0.760 45.363 1.00 72.30 2163 ARG A CA 1
ATOM 2534 C C . ARG A 1 337 ? 34.490 -0.617 46.020 1.00 80.39 2163 ARG A C 1
ATOM 2535 O O . ARG A 1 337 ? 33.566 -0.044 45.442 1.00 85.59 2163 ARG A O 1
ATOM 2543 N N . ILE A 1 338 ? 34.366 -1.153 47.229 1.00 88.56 2164 ILE A N 1
ATOM 2544 C CA . ILE A 1 338 ? 33.132 -1.046 47.996 1.00 84.30 2164 ILE A CA 1
ATOM 2545 C C . ILE A 1 338 ? 33.292 -0.013 49.104 1.00 78.74 2164 ILE A C 1
ATOM 2546 O O . ILE A 1 338 ? 34.113 -0.181 50.006 1.00 74.58 2164 ILE A O 1
ATOM 2551 N N . LEU A 1 339 ? 32.504 1.055 49.035 1.00 73.09 2165 LEU A N 1
ATOM 2552 C CA . LEU A 1 339 ? 32.617 2.144 49.996 1.00 71.25 2165 LEU A CA 1
ATOM 2553 C C . LEU A 1 339 ? 31.618 1.994 51.141 1.00 77.84 2165 LEU A C 1
ATOM 2554 O O . LEU A 1 339 ? 31.289 2.962 51.825 1.00 80.76 2165 LEU A O 1
ATOM 2559 N N . THR A 1 340 ? 31.144 0.769 51.345 1.00 78.59 2166 THR A N 1
ATOM 2560 C CA . THR A 1 340 ? 30.219 0.469 52.432 1.00 68.36 2166 THR A CA 1
ATOM 2561 C C . THR A 1 340 ? 30.775 -0.649 53.305 1.00 69.53 2166 THR A C 1
ATOM 2562 O O . THR A 1 340 ? 31.212 -1.682 52.800 1.00 67.15 2166 THR A O 1
ATOM 2566 N N . ASN A 1 341 ? 30.765 -0.439 54.617 1.00 71.09 2167 ASN A N 1
ATOM 2567 C CA . ASN A 1 341 ? 31.221 -1.465 55.543 1.00 79.39 2167 ASN A CA 1
ATOM 2568 C C . ASN A 1 341 ? 30.112 -2.474 55.824 1.00 86.72 2167 ASN A C 1
ATOM 2569 O O . ASN A 1 341 ? 29.436 -2.403 56.851 1.00 93.12 2167 ASN A O 1
ATOM 2574 N N . PHE A 1 342 ? 29.934 -3.415 54.901 1.00 82.24 2168 PHE A N 1
ATOM 2575 C CA . PHE A 1 342 ? 28.855 -4.391 54.995 1.00 66.74 2168 PHE A CA 1
ATOM 2576 C C . PHE A 1 342 ? 29.122 -5.451 56.056 1.00 64.30 2168 PHE A C 1
ATOM 2577 O O . PHE A 1 342 ? 28.195 -6.101 56.538 1.00 69.07 2168 PHE A O 1
ATOM 2585 N N . THR A 1 343 ? 30.389 -5.625 56.418 1.00 61.39 2169 THR A N 1
ATOM 2586 C CA . THR A 1 343 ? 30.764 -6.629 57.407 1.00 63.41 2169 THR A CA 1
ATOM 2587 C C . THR A 1 343 ? 30.223 -6.280 58.792 1.00 65.89 2169 THR A C 1
ATOM 2588 O O . THR A 1 343 ? 30.086 -7.151 59.651 1.00 66.87 2169 THR A O 1
ATOM 2592 N N . GLY A 1 344 ? 29.914 -5.003 58.999 1.00 67.24 2170 GLY A N 1
ATOM 2593 C CA . GLY A 1 344 ? 29.401 -4.533 60.274 1.00 61.85 2170 GLY A CA 1
ATOM 2594 C C . GLY A 1 344 ? 27.963 -4.946 60.529 1.00 57.30 2170 GLY A C 1
ATOM 2595 O O . GLY A 1 344 ? 27.513 -4.982 61.674 1.00 57.76 2170 GLY A O 1
ATOM 2596 N N . VAL A 1 345 ? 27.240 -5.252 59.457 1.00 61.50 2171 VAL A N 1
ATOM 2597 C CA . VAL A 1 345 ? 25.865 -5.723 59.568 1.00 59.88 2171 VAL A CA 1
ATOM 2598 C C . VAL A 1 345 ? 25.826 -7.052 60.316 1.00 63.38 2171 VAL A C 1
ATOM 2599 O O . VAL A 1 345 ? 24.900 -7.322 61.082 1.00 69.57 2171 VAL A O 1
ATOM 2603 N N . MET A 1 346 ? 26.847 -7.875 60.095 1.00 58.40 2172 MET A N 1
ATOM 2604 C CA . MET A 1 346 ? 26.970 -9.154 60.786 1.00 56.17 2172 MET A CA 1
ATOM 2605 C C . MET A 1 346 ? 27.318 -8.964 62.258 1.00 56.36 2172 MET A C 1
ATOM 2606 O O . MET A 1 346 ? 28.233 -8.210 62.591 1.00 57.27 2172 MET A O 1
ATOM 2611 N N . PRO A 1 347 ? 26.579 -9.648 63.147 1.00 67.98 2173 PRO A N 1
ATOM 2612 C CA . PRO A 1 347 ? 26.912 -9.687 64.575 1.00 67.25 2173 PRO A CA 1
ATOM 2613 C C . PRO A 1 347 ? 28.303 -10.276 64.798 1.00 67.20 2173 PRO A C 1
ATOM 2614 O O . PRO A 1 347 ? 28.716 -11.145 64.031 1.00 70.53 2173 PRO A O 1
ATOM 2618 N N . PRO A 1 348 ? 29.015 -9.807 65.835 1.00 65.87 2174 PRO A N 1
ATOM 2619 C CA . PRO A 1 348 ? 30.397 -10.222 66.107 1.00 65.50 2174 PRO A CA 1
ATOM 2620 C C . PRO A 1 348 ? 30.562 -11.735 66.246 1.00 64.46 2174 PRO A C 1
ATOM 2621 O O . PRO A 1 348 ? 31.477 -12.303 65.648 1.00 66.86 2174 PRO A O 1
ATOM 2625 N N . GLN A 1 349 ? 29.689 -12.374 67.019 1.00 65.73 2175 GLN A N 1
ATOM 2626 C CA . GLN A 1 349 ? 29.769 -13.816 67.226 1.00 70.50 2175 GLN A CA 1
ATOM 2627 C C . GLN A 1 349 ? 29.510 -14.585 65.933 1.00 73.00 2175 GLN A C 1
ATOM 2628 O O . GLN A 1 349 ? 30.225 -15.539 65.611 1.00 74.77 2175 GLN A O 1
ATOM 2634 N N . PHE A 1 350 ? 28.486 -14.165 65.196 1.00 63.37 2176 PHE A N 1
ATOM 2635 C CA . PHE A 1 350 ? 28.147 -14.798 63.929 1.00 65.06 2176 PHE A CA 1
ATOM 2636 C C . PHE A 1 350 ? 29.291 -14.654 62.931 1.00 67.39 2176 PHE A C 1
ATOM 2637 O O . PHE A 1 350 ? 29.579 -15.573 62.165 1.00 73.98 2176 PHE A O 1
ATOM 2645 N N . LYS A 1 351 ? 29.942 -13.496 62.955 1.00 59.12 2177 LYS A N 1
ATOM 2646 C CA . LYS A 1 351 ? 31.082 -13.228 62.087 1.00 55.50 2177 LYS A CA 1
ATOM 2647 C C . LYS A 1 351 ? 32.265 -14.111 62.478 1.00 58.96 2177 LYS A C 1
ATOM 2648 O O . LYS A 1 351 ? 33.007 -14.596 61.621 1.00 56.47 2177 LYS A O 1
ATOM 2654 N N . LYS A 1 352 ? 32.425 -14.317 63.782 1.00 60.65 2178 LYS A N 1
ATOM 2655 C CA . LYS A 1 352 ? 33.484 -15.168 64.311 1.00 68.41 2178 LYS A CA 1
ATOM 2656 C C . LYS A 1 352 ? 33.301 -16.621 63.876 1.00 63.01 2178 LYS A C 1
ATOM 2657 O O . LYS A 1 352 ? 34.240 -17.258 63.390 1.00 59.28 2178 LYS A O 1
ATOM 2663 N N . ASP A 1 353 ? 32.087 -17.138 64.049 1.00 64.28 2179 ASP A N 1
ATOM 2664 C CA . ASP A 1 353 ? 31.769 -18.501 63.633 1.00 58.69 2179 ASP A CA 1
ATOM 2665 C C . ASP A 1 353 ? 31.894 -18.651 62.122 1.00 67.05 2179 ASP A C 1
ATOM 2666 O O . ASP A 1 353 ? 32.329 -19.693 61.621 1.00 67.47 2179 ASP A O 1
ATOM 2671 N N . LEU A 1 354 ? 31.506 -17.601 61.403 1.00 61.60 2180 LEU A N 1
ATOM 2672 C CA . LEU A 1 354 ? 31.591 -17.590 59.949 1.00 52.93 2180 LEU A CA 1
ATOM 2673 C C . LEU A 1 354 ? 33.037 -17.717 59.492 1.00 52.99 2180 LEU A C 1
ATOM 2674 O O . LEU A 1 354 ? 33.361 -18.570 58.666 1.00 52.37 2180 LEU A O 1
ATOM 2679 N N . ASP A 1 355 ? 33.901 -16.867 60.037 1.00 53.99 2181 ASP A N 1
ATOM 2680 C CA . ASP A 1 355 ? 35.320 -16.913 59.707 1.00 54.51 2181 ASP A CA 1
ATOM 2681 C C . ASP A 1 355 ? 35.916 -18.260 60.084 1.00 67.32 2181 ASP A C 1
ATOM 2682 O O . ASP A 1 355 ? 36.713 -18.829 59.333 1.00 62.02 2181 ASP A O 1
ATOM 2687 N N . SER A 1 356 ? 35.515 -18.765 61.248 1.00 69.18 2182 SER A N 1
ATOM 2688 C CA . SER A 1 356 ? 35.966 -20.067 61.723 1.00 58.65 2182 SER A CA 1
ATOM 2689 C C . SER A 1 356 ? 35.639 -21.169 60.718 1.00 60.25 2182 SER A C 1
ATOM 2690 O O . SER A 1 356 ? 36.496 -21.992 60.389 1.00 71.77 2182 SER A O 1
ATOM 2693 N N . TYR A 1 357 ? 34.404 -21.179 60.224 1.00 56.12 2183 TYR A N 1
ATOM 2694 C CA . TYR A 1 357 ? 34.000 -22.197 59.259 1.00 55.24 2183 TYR A CA 1
ATOM 2695 C C . TYR A 1 357 ? 34.683 -21.998 57.912 1.00 62.41 2183 TYR A C 1
ATOM 2696 O O . TYR A 1 357 ? 34.994 -22.965 57.222 1.00 59.96 2183 TYR A O 1
ATOM 2705 N N . LEU A 1 358 ? 34.910 -20.746 57.531 1.00 62.45 2184 LEU A N 1
ATOM 2706 C CA . LEU A 1 358 ? 35.582 -20.464 56.268 1.00 59.31 2184 LEU A CA 1
ATOM 2707 C C . LEU A 1 358 ? 37.047 -20.882 56.324 1.00 64.05 2184 LEU A C 1
ATOM 2708 O O . LEU A 1 358 ? 37.659 -21.168 55.296 1.00 66.91 2184 LEU A O 1
ATOM 2713 N N . LYS A 1 359 ? 37.603 -20.926 57.530 1.00 55.26 2185 LYS A N 1
ATOM 2714 C CA . LYS A 1 359 ? 39.009 -21.267 57.700 1.00 57.07 2185 LYS A CA 1
ATOM 2715 C C . LYS A 1 359 ? 39.222 -22.765 57.909 1.00 58.42 2185 LYS A C 1
ATOM 2716 O O . LYS A 1 359 ? 40.225 -23.320 57.463 1.00 59.47 2185 LYS A O 1
ATOM 2722 N N . THR A 1 360 ? 38.279 -23.418 58.584 1.00 67.99 2186 THR A N 1
ATOM 2723 C CA . THR A 1 360 ? 38.469 -24.811 58.983 1.00 60.32 2186 THR A CA 1
ATOM 2724 C C . THR A 1 360 ? 37.480 -25.784 58.340 1.00 62.53 2186 THR A C 1
ATOM 2725 O O . THR A 1 360 ? 37.633 -26.999 58.474 1.00 60.96 2186 THR A O 1
ATOM 2729 N N . ARG A 1 361 ? 36.480 -25.243 57.648 1.00 57.39 2187 ARG A N 1
ATOM 2730 C CA . ARG A 1 361 ? 35.402 -26.035 57.051 1.00 56.64 2187 ARG A CA 1
ATOM 2731 C C . ARG A 1 361 ? 34.792 -27.003 58.065 1.00 61.92 2187 ARG A C 1
ATOM 2732 O O . ARG A 1 361 ? 34.605 -28.187 57.779 1.00 59.15 2187 ARG A O 1
ATOM 2740 N N . SER A 1 362 ? 34.484 -26.482 59.250 1.00 58.98 2188 SER A N 1
ATOM 2741 C CA . SER A 1 362 ? 33.947 -27.286 60.340 1.00 60.87 2188 SER A CA 1
ATOM 2742 C C . SER A 1 362 ? 33.413 -26.381 61.449 1.00 63.45 2188 SER A C 1
ATOM 2743 O O . SER A 1 362 ? 33.986 -25.324 61.714 1.00 65.09 2188 SER A O 1
ATOM 2746 N N . PRO A 1 363 ? 32.308 -26.786 62.099 1.00 62.04 2189 PRO A N 1
ATOM 2747 C CA . PRO A 1 363 ? 31.516 -27.986 61.815 1.00 62.68 2189 PRO A CA 1
ATOM 2748 C C . PRO A 1 363 ? 30.414 -27.732 60.791 1.00 60.74 2189 PRO A C 1
ATOM 2749 O O . PRO A 1 363 ? 30.130 -26.582 60.470 1.00 62.24 2189 PRO A O 1
ATOM 2753 N N . VAL A 1 364 ? 29.794 -28.801 60.305 1.00 61.32 2190 VAL A N 1
ATOM 2754 C CA . VAL A 1 364 ? 28.756 -28.701 59.286 1.00 59.68 2190 VAL A CA 1
ATOM 2755 C C . VAL A 1 364 ? 27.457 -28.113 59.850 1.00 59.79 2190 VAL A C 1
ATOM 2756 O O . VAL A 1 364 ? 26.582 -27.681 59.098 1.00 68.10 2190 VAL A O 1
ATOM 2760 N N . THR A 1 365 ? 27.348 -28.083 61.176 1.00 61.63 2191 THR A N 1
ATOM 2761 C CA . THR A 1 365 ? 26.164 -27.567 61.866 1.00 62.30 2191 THR A CA 1
ATOM 2762 C C . THR A 1 365 ? 25.906 -26.092 61.552 1.00 64.65 2191 THR A C 1
ATOM 2763 O O . THR A 1 365 ? 24.757 -25.613 61.545 1.00 81.59 2191 THR A O 1
ATOM 2767 N N . PHE A 1 366 ? 26.999 -25.384 61.287 1.00 59.03 2192 PHE A N 1
ATOM 2768 C CA . PHE A 1 366 ? 26.986 -23.946 61.059 1.00 57.44 2192 PHE A CA 1
ATOM 2769 C C . PHE A 1 366 ? 26.061 -23.519 59.919 1.00 62.13 2192 PHE A C 1
ATOM 2770 O O . PHE A 1 366 ? 25.702 -22.354 59.832 1.00 64.01 2192 PHE A O 1
ATOM 2778 N N . LEU A 1 367 ? 25.668 -24.455 59.060 1.00 55.28 2193 LEU A N 1
ATOM 2779 C CA . LEU A 1 367 ? 24.821 -24.143 57.908 1.00 69.66 2193 LEU A CA 1
ATOM 2780 C C . LEU A 1 367 ? 23.328 -24.141 58.273 1.00 77.79 2193 LEU A C 1
ATOM 2781 O O . LEU A 1 367 ? 22.570 -23.185 57.974 1.00 93.23 2193 LEU A O 1
ATOM 2786 N N . SER A 1 368 ? 22.904 -25.228 58.908 1.00 71.08 2194 SER A N 1
ATOM 2787 C CA . SER A 1 368 ? 21.602 -25.260 59.551 1.00 66.50 2194 SER A CA 1
ATOM 2788 C C . SER A 1 368 ? 21.475 -24.016 60.427 1.00 71.02 2194 SER A C 1
ATOM 2789 O O . SER A 1 368 ? 20.434 -23.339 60.448 1.00 91.00 2194 SER A O 1
ATOM 2792 N N . ASP A 1 369 ? 22.569 -23.688 61.108 1.00 58.86 2195 ASP A N 1
ATOM 2793 C CA . ASP A 1 369 ? 22.596 -22.476 61.907 1.00 66.64 2195 ASP A CA 1
ATOM 2794 C C . ASP A 1 369 ? 22.650 -21.213 61.048 1.00 66.13 2195 ASP A C 1
ATOM 2795 O O . ASP A 1 369 ? 22.374 -20.122 61.542 1.00 70.63 2195 ASP A O 1
ATOM 2800 N N . LEU A 1 370 ? 23.007 -21.357 59.773 1.00 60.22 2196 LEU A N 1
ATOM 2801 C CA . LEU A 1 370 ? 22.942 -20.228 58.848 1.00 63.30 2196 LEU A CA 1
ATOM 2802 C C . LEU A 1 370 ? 21.486 -19.879 58.655 1.00 60.93 2196 LEU A C 1
ATOM 2803 O O . LEU A 1 370 ? 21.096 -18.716 58.823 1.00 53.16 2196 LEU A O 1
ATOM 2808 N N . ARG A 1 371 ? 20.664 -20.874 58.315 1.00 60.19 2197 ARG A N 1
ATOM 2809 C CA . ARG A 1 371 ? 19.250 -20.523 58.191 1.00 65.23 2197 ARG A CA 1
ATOM 2810 C C . ARG A 1 371 ? 18.723 -20.059 59.536 1.00 73.97 2197 ARG A C 1
ATOM 2811 O O . ARG A 1 371 ? 17.884 -19.166 59.592 1.00 65.82 2197 ARG A O 1
ATOM 2819 N N . SER A 1 372 ? 19.229 -20.646 60.619 1.00 90.52 2198 SER A N 1
ATOM 2820 C CA . SER A 1 372 ? 18.817 -20.199 61.946 1.00 91.24 2198 SER A CA 1
ATOM 2821 C C . SER A 1 372 ? 19.099 -18.708 62.151 1.00 85.81 2198 SER A C 1
ATOM 2822 O O . SER A 1 372 ? 18.305 -18.002 62.768 1.00 91.89 2198 SER A O 1
ATOM 2825 N N . ASN A 1 373 ? 20.197 -18.222 61.579 1.00 76.20 2199 ASN A N 1
ATOM 2826 C CA . ASN A 1 373 ? 20.652 -16.853 61.821 1.00 57.50 2199 ASN A CA 1
ATOM 2827 C C . ASN A 1 373 ? 20.144 -15.819 60.814 1.00 74.07 2199 ASN A C 1
ATOM 2828 O O . ASN A 1 373 ? 20.175 -14.621 61.090 1.00 65.31 2199 ASN A O 1
ATOM 2833 N N . LEU A 1 374 ? 19.691 -16.264 59.645 1.00 72.44 2200 LEU A N 1
ATOM 2834 C CA . LEU A 1 374 ? 19.233 -15.305 58.635 1.00 53.16 2200 LEU A CA 1
ATOM 2835 C C . LEU A 1 374 ? 17.758 -14.919 58.760 1.00 54.56 2200 LEU A C 1
ATOM 2836 O O . LEU A 1 374 ? 17.323 -13.930 58.173 1.00 65.04 2200 LEU A O 1
ATOM 2841 N N . GLN A 1 375 ? 16.990 -15.689 59.523 1.00 60.11 2201 GLN A N 1
ATOM 2842 C CA . GLN A 1 375 ? 15.551 -15.449 59.624 1.00 63.32 2201 GLN A CA 1
ATOM 2843 C C . GLN A 1 375 ? 15.180 -14.742 60.926 1.00 60.83 2201 GLN A C 1
ATOM 2844 O O . GLN A 1 375 ? 15.721 -15.053 61.986 1.00 67.39 2201 GLN A O 1
ATOM 2850 N N . VAL A 1 376 ? 14.251 -13.794 60.839 1.00 61.74 2202 VAL A N 1
ATOM 2851 C CA . VAL A 1 376 ? 13.851 -12.996 61.994 1.00 64.30 2202 VAL A CA 1
ATOM 2852 C C . VAL A 1 376 ? 12.398 -13.258 62.389 1.00 67.10 2202 VAL A C 1
ATOM 2853 O O . VAL A 1 376 ? 12.075 -13.365 63.573 1.00 76.95 2202 VAL A O 1
ATOM 2857 N N . SER A 1 377 ? 11.527 -13.367 61.390 1.00 73.29 2203 SER A N 1
ATOM 2858 C CA . SER A 1 377 ? 10.101 -13.555 61.636 1.00 82.32 2203 SER A CA 1
ATOM 2859 C C . SER A 1 377 ? 9.506 -14.655 60.759 1.00 82.85 2203 SER A C 1
ATOM 2860 O O . SER A 1 377 ? 10.150 -15.140 59.830 1.00 66.30 2203 SER A O 1
ATOM 2863 N N . ASN A 1 378 ? 8.272 -15.046 61.065 1.00 90.92 2204 ASN A N 1
ATOM 2864 C CA . ASN A 1 378 ? 7.562 -16.042 60.270 1.00 97.14 2204 ASN A CA 1
ATOM 2865 C C . ASN A 1 378 ? 6.454 -15.408 59.436 1.00 101.91 2204 ASN A C 1
ATOM 2866 O O . ASN A 1 378 ? 5.614 -16.106 58.868 1.00 104.34 2204 ASN A O 1
ATOM 2871 N N . GLU A 1 379 ? 6.460 -14.081 59.370 1.00 99.32 2205 GLU A N 1
ATOM 2872 C CA . GLU A 1 379 ? 5.488 -13.343 58.573 1.00 96.04 2205 GLU A CA 1
ATOM 2873 C C . GLU A 1 379 ? 5.957 -13.218 57.127 1.00 86.92 2205 GLU A C 1
ATOM 2874 O O . GLU A 1 379 ? 7.045 -12.703 56.870 1.00 84.66 2205 GLU A O 1
ATOM 2880 N N . PRO A 1 380 ? 5.131 -13.690 56.179 1.00 77.46 2206 PRO A N 1
ATOM 2881 C CA . PRO A 1 380 ? 5.447 -13.673 54.745 1.00 73.98 2206 PRO A CA 1
ATOM 2882 C C . PRO A 1 380 ? 5.838 -12.286 54.240 1.00 74.12 2206 PRO A C 1
ATOM 2883 O O . PRO A 1 380 ? 5.062 -11.339 54.373 1.00 74.33 2206 PRO A O 1
ATOM 2887 N N . GLY A 1 381 ? 7.035 -12.177 53.671 1.00 69.90 2207 GLY A N 1
ATOM 2888 C CA . GLY A 1 381 ? 7.531 -10.911 53.165 1.00 71.92 2207 GLY A CA 1
ATOM 2889 C C . GLY A 1 381 ? 8.601 -10.303 54.053 1.00 84.42 2207 GLY A C 1
ATOM 2890 O O . GLY A 1 381 ? 9.596 -9.767 53.565 1.00 85.51 2207 GLY A O 1
ATOM 2891 N N . ASN A 1 382 ? 8.394 -10.387 55.364 1.00 89.05 2208 ASN A N 1
ATOM 2892 C CA . ASN A 1 382 ? 9.336 -9.829 56.328 1.00 83.66 2208 ASN A CA 1
ATOM 2893 C C . ASN A 1 382 ? 9.971 -10.909 57.197 1.00 84.96 2208 ASN A C 1
ATOM 2894 O O . ASN A 1 382 ? 10.264 -10.681 58.372 1.00 80.03 2208 ASN A O 1
ATOM 2899 N N . ARG A 1 383 ? 10.182 -12.084 56.611 1.00 87.36 2209 ARG A N 1
ATOM 2900 C CA . ARG A 1 383 ? 10.772 -13.208 57.331 1.00 77.32 2209 ARG A CA 1
ATOM 2901 C C . ARG A 1 383 ? 12.247 -12.979 57.633 1.00 59.12 2209 ARG A C 1
ATOM 2902 O O . ARG A 1 383 ? 12.721 -13.280 58.727 1.00 60.22 2209 ARG A O 1
ATOM 2910 N N . TYR A 1 384 ? 12.970 -12.446 56.654 1.00 57.74 2210 TYR A N 1
ATOM 2911 C CA . TYR A 1 384 ? 14.425 -12.405 56.724 1.00 54.86 2210 TYR A CA 1
ATOM 2912 C C . TYR A 1 384 ? 15.010 -11.015 56.948 1.00 55.07 2210 TYR A C 1
ATOM 2913 O O . TYR A 1 384 ? 14.321 -10.000 56.842 1.00 55.45 2210 TYR A O 1
ATOM 2922 N N . ASN A 1 385 ? 16.300 -11.000 57.264 1.00 57.02 2211 ASN A N 1
ATOM 2923 C CA . ASN A 1 385 ? 17.088 -9.784 57.371 1.00 53.35 2211 ASN A CA 1
ATOM 2924 C C . ASN A 1 385 ? 17.864 -9.576 56.073 1.00 57.78 2211 ASN A C 1
ATOM 2925 O O . ASN A 1 385 ? 18.953 -10.122 55.901 1.00 61.56 2211 ASN A O 1
ATOM 2930 N N . LEU A 1 386 ? 17.291 -8.790 55.166 1.00 58.49 2212 LEU A N 1
ATOM 2931 C CA . LEU A 1 386 ? 17.844 -8.589 53.825 1.00 55.67 2212 LEU A CA 1
ATOM 2932 C C . LEU A 1 386 ? 19.302 -8.126 53.840 1.00 53.73 2212 LEU A C 1
ATOM 2933 O O . LEU A 1 386 ? 20.147 -8.659 53.108 1.00 51.12 2212 LEU A O 1
ATOM 2938 N N . GLN A 1 387 ? 19.584 -7.135 54.681 1.00 49.77 2213 GLN A N 1
ATOM 2939 C CA . GLN A 1 387 ? 20.917 -6.553 54.781 1.00 52.82 2213 GLN A CA 1
ATOM 2940 C C . GLN A 1 387 ? 21.949 -7.605 55.169 1.00 55.69 2213 GLN A C 1
ATOM 2941 O O . GLN A 1 387 ? 23.035 -7.668 54.586 1.00 50.36 2213 GLN A O 1
ATOM 2947 N N . LEU A 1 388 ? 21.597 -8.434 56.148 1.00 61.20 2214 LEU A N 1
ATOM 2948 C CA . LEU A 1 388 ? 22.479 -9.498 56.611 1.00 48.73 2214 LEU A CA 1
ATOM 2949 C C . LEU A 1 388 ? 22.716 -10.544 55.521 1.00 46.92 2214 LEU A C 1
ATOM 2950 O O . LEU A 1 388 ? 23.807 -11.100 55.415 1.00 46.33 2214 LEU A O 1
ATOM 2955 N N . ILE A 1 389 ? 21.694 -10.802 54.710 1.00 46.26 2215 ILE A N 1
ATOM 2956 C CA . ILE A 1 389 ? 21.815 -11.748 53.604 1.00 44.73 2215 ILE A CA 1
ATOM 2957 C C . ILE A 1 389 ? 22.773 -11.224 52.539 1.00 43.23 2215 ILE A C 1
ATOM 2958 O O . ILE A 1 389 ? 23.688 -11.933 52.110 1.00 42.44 2215 ILE A O 1
ATOM 2963 N N . ASN A 1 390 ? 22.557 -9.978 52.122 1.00 50.06 2216 ASN A N 1
ATOM 2964 C CA . ASN A 1 390 ? 23.439 -9.325 51.157 1.00 47.18 2216 ASN A CA 1
ATOM 2965 C C . ASN A 1 390 ? 24.888 -9.293 51.638 1.00 42.31 2216 ASN A C 1
ATOM 2966 O O . ASN A 1 390 ? 25.821 -9.635 50.896 1.00 46.10 2216 ASN A O 1
ATOM 2971 N N . ALA A 1 391 ? 25.060 -8.884 52.892 1.00 43.75 2217 ALA A N 1
ATOM 2972 C CA . ALA A 1 391 ? 26.376 -8.818 53.511 1.00 44.42 2217 ALA A CA 1
ATOM 2973 C C . ALA A 1 391 ? 27.044 -10.187 53.537 1.00 46.19 2217 ALA A C 1
ATOM 2974 O O . ALA A 1 391 ? 28.219 -10.311 53.209 1.00 43.83 2217 ALA A O 1
ATOM 2976 N N . LEU A 1 392 ? 26.287 -11.210 53.921 1.00 44.21 2218 LEU A N 1
ATOM 2977 C CA . LEU A 1 392 ? 26.806 -12.572 53.988 1.00 48.30 2218 LEU A CA 1
ATOM 2978 C C . LEU A 1 392 ? 27.255 -13.069 52.617 1.00 54.30 2218 LEU A C 1
ATOM 2979 O O . LEU A 1 392 ? 28.353 -13.617 52.471 1.00 42.69 2218 LEU A O 1
ATOM 2984 N N . VAL A 1 393 ? 26.400 -12.871 51.618 1.00 41.63 2219 VAL A N 1
ATOM 2985 C CA . VAL A 1 393 ? 26.703 -13.293 50.256 1.00 40.39 2219 VAL A CA 1
ATOM 2986 C C . VAL A 1 393 ? 27.959 -12.606 49.724 1.00 57.41 2219 VAL A C 1
ATOM 2987 O O . VAL A 1 393 ? 28.904 -13.276 49.280 1.00 62.21 2219 VAL A O 1
ATOM 2991 N N . LEU A 1 394 ? 27.976 -11.276 49.784 1.00 40.35 2220 LEU A N 1
ATOM 2992 C CA . LEU A 1 394 ? 29.118 -10.524 49.274 1.00 40.42 2220 LEU A CA 1
ATOM 2993 C C . LEU A 1 394 ? 30.406 -10.873 50.017 1.00 46.19 2220 LEU A C 1
ATOM 2994 O O . LEU A 1 394 ? 31.458 -11.037 49.399 1.00 48.01 2220 LEU A O 1
ATOM 2999 N N . TYR A 1 395 ? 30.317 -10.995 51.338 1.00 42.52 2221 TYR A N 1
ATOM 3000 C CA . TYR A 1 395 ? 31.492 -11.274 52.159 1.00 43.78 2221 TYR A CA 1
ATOM 3001 C C . TYR A 1 395 ? 32.066 -12.645 51.853 1.00 43.62 2221 TYR A C 1
ATOM 3002 O O . TYR A 1 395 ? 33.264 -12.776 51.594 1.00 51.70 2221 TYR A O 1
ATOM 3011 N N . VAL A 1 396 ? 31.209 -13.662 51.889 1.00 54.66 2222 VAL A N 1
ATOM 3012 C CA . VAL A 1 396 ? 31.629 -15.022 51.573 1.00 46.44 2222 VAL A CA 1
ATOM 3013 C C . VAL A 1 396 ? 32.243 -15.069 50.177 1.00 43.41 2222 VAL A C 1
ATOM 3014 O O . VAL A 1 396 ? 33.277 -15.707 49.966 1.00 42.99 2222 VAL A O 1
ATOM 3018 N N . GLY A 1 397 ? 31.620 -14.362 49.237 1.00 41.24 2223 GLY A N 1
ATOM 3019 C CA . GLY A 1 397 ? 32.151 -14.257 47.889 1.00 40.65 2223 GLY A CA 1
ATOM 3020 C C . GLY A 1 397 ? 33.553 -13.673 47.807 1.00 41.58 2223 GLY A C 1
ATOM 3021 O O . GLY A 1 397 ? 34.442 -14.262 47.188 1.00 41.99 2223 GLY A O 1
ATOM 3022 N N . THR A 1 398 ? 33.755 -12.513 48.426 1.00 42.18 2224 THR A N 1
ATOM 3023 C CA . THR A 1 398 ? 35.051 -11.838 48.380 1.00 43.36 2224 THR A CA 1
ATOM 3024 C C . THR A 1 398 ? 36.129 -12.663 49.073 1.00 50.94 2224 THR A C 1
ATOM 3025 O O . THR A 1 398 ? 37.258 -12.763 48.583 1.00 55.30 2224 THR A O 1
ATOM 3029 N N . GLN A 1 399 ? 35.776 -13.252 50.212 1.00 53.16 2225 GLN A N 1
ATOM 3030 C CA . GLN A 1 399 ? 36.695 -14.121 50.937 1.00 51.06 2225 GLN A CA 1
ATOM 3031 C C . GLN A 1 399 ? 37.073 -15.318 50.076 1.00 48.53 2225 GLN A C 1
ATOM 3032 O O . GLN A 1 399 ? 38.216 -15.776 50.100 1.00 61.34 2225 GLN A O 1
ATOM 3038 N N . ALA A 1 400 ? 36.107 -15.814 49.312 1.00 44.97 2226 ALA A N 1
ATOM 3039 C CA . ALA A 1 400 ? 36.354 -16.923 48.402 1.00 44.89 2226 ALA A CA 1
ATOM 3040 C C . ALA A 1 400 ? 37.313 -16.511 47.293 1.00 53.93 2226 ALA A C 1
ATOM 3041 O O . ALA A 1 400 ? 38.209 -17.271 46.931 1.00 61.20 2226 ALA A O 1
ATOM 3043 N N . ILE A 1 401 ? 37.121 -15.307 46.757 1.00 50.28 2227 ILE A N 1
ATOM 3044 C CA . ILE A 1 401 ? 38.012 -14.784 45.723 1.00 45.12 2227 ILE A CA 1
ATOM 3045 C C . ILE A 1 401 ? 39.439 -14.669 46.248 1.00 47.19 2227 ILE A C 1
ATOM 3046 O O . ILE A 1 401 ? 40.393 -15.078 45.582 1.00 48.34 2227 ILE A O 1
ATOM 3051 N N . ALA A 1 402 ? 39.575 -14.114 47.449 1.00 57.57 2228 ALA A N 1
ATOM 3052 C CA . ALA A 1 402 ? 40.880 -13.974 48.083 1.00 57.36 2228 ALA A CA 1
ATOM 3053 C C . ALA A 1 402 ? 41.533 -15.336 48.294 1.00 59.60 2228 ALA A C 1
ATOM 3054 O O . ALA A 1 402 ? 42.724 -15.513 48.032 1.00 59.89 2228 ALA A O 1
ATOM 3056 N N . HIS A 1 403 ? 40.740 -16.296 48.761 1.00 63.98 2229 HIS A N 1
ATOM 3057 C CA . HIS A 1 403 ? 41.230 -17.644 49.022 1.00 62.71 2229 HIS A CA 1
ATOM 3058 C C . HIS A 1 403 ? 41.732 -18.312 47.747 1.00 59.00 2229 HIS A C 1
ATOM 3059 O O . HIS A 1 403 ? 42.818 -18.891 47.725 1.00 61.42 2229 HIS A O 1
ATOM 3066 N N . ILE A 1 404 ? 40.933 -18.226 46.690 1.00 53.54 2230 ILE A N 1
ATOM 3067 C CA . ILE A 1 404 ? 41.297 -18.789 45.395 1.00 52.27 2230 ILE A CA 1
ATOM 3068 C C . ILE A 1 404 ? 42.563 -18.132 44.851 1.00 58.43 2230 ILE A C 1
ATOM 3069 O O . ILE A 1 404 ? 43.452 -18.812 44.334 1.00 58.55 2230 ILE A O 1
ATOM 3074 N N . HIS A 1 405 ? 42.646 -16.811 44.980 1.00 61.34 2231 HIS A N 1
ATOM 3075 C CA . HIS A 1 405 ? 43.828 -16.074 44.544 1.00 67.35 2231 HIS A CA 1
ATOM 3076 C C . HIS A 1 405 ? 45.070 -16.493 45.329 1.00 80.84 2231 HIS A C 1
ATOM 3077 O O . HIS A 1 405 ? 46.175 -16.511 44.788 1.00 91.83 2231 HIS A O 1
ATOM 3084 N N . ASN A 1 406 ? 44.882 -16.832 46.601 1.00 80.60 2232 ASN A N 1
ATOM 3085 C CA . ASN A 1 406 ? 45.995 -17.246 47.450 1.00 84.39 2232 ASN A CA 1
ATOM 3086 C C . ASN A 1 406 ? 46.534 -18.629 47.093 1.00 86.05 2232 ASN A C 1
ATOM 3087 O O . ASN A 1 406 ? 47.696 -18.936 47.360 1.00 85.70 2232 ASN A O 1
ATOM 3092 N N . LYS A 1 407 ? 45.689 -19.462 46.492 1.00 86.35 2233 LYS A N 1
ATOM 3093 C CA . LYS A 1 407 ? 46.092 -20.812 46.108 1.00 83.94 2233 LYS A CA 1
ATOM 3094 C C . LYS A 1 407 ? 46.850 -20.817 44.783 1.00 82.79 2233 LYS A C 1
ATOM 3095 O O . LYS A 1 407 ? 47.302 -21.864 44.321 1.00 78.18 2233 LYS A O 1
ATOM 3101 N N . GLY A 1 408 ? 46.983 -19.644 44.174 1.00 88.07 2234 GLY A N 1
ATOM 3102 C CA . GLY A 1 408 ? 47.702 -19.514 42.921 1.00 96.74 2234 GLY A CA 1
ATOM 3103 C C . GLY A 1 408 ? 46.849 -19.851 41.713 1.00 99.79 2234 GLY A C 1
ATOM 3104 O O . GLY A 1 408 ? 47.288 -20.567 40.813 1.00 109.17 2234 GLY A O 1
ATOM 3105 N N . SER A 1 409 ? 45.626 -19.332 41.695 1.00 92.38 2235 SER A N 1
ATOM 3106 C CA . SER A 1 409 ? 44.714 -19.555 40.578 1.00 84.29 2235 SER A CA 1
ATOM 3107 C C . SER A 1 409 ? 43.621 -18.493 40.545 1.00 72.99 2235 SER A C 1
ATOM 3108 O O . SER A 1 409 ? 43.555 -17.627 41.417 1.00 75.23 2235 SER A O 1
ATOM 3111 N N . THR A 1 410 ? 42.765 -18.566 39.532 1.00 64.55 2236 THR A N 1
ATOM 3112 C CA . THR A 1 410 ? 41.682 -17.604 39.371 1.00 60.69 2236 THR A CA 1
ATOM 3113 C C . THR A 1 410 ? 40.327 -18.300 39.483 1.00 59.70 2236 THR A C 1
ATOM 3114 O O . THR A 1 410 ? 40.216 -19.490 39.186 1.00 55.69 2236 THR A O 1
ATOM 3118 N N . PRO A 1 411 ? 39.296 -17.562 39.930 1.00 58.35 2237 PRO A N 1
ATOM 3119 C CA . PRO A 1 411 ? 37.933 -18.100 40.025 1.00 55.13 2237 PRO A CA 1
ATOM 3120 C C . PRO A 1 411 ? 37.441 -18.701 38.711 1.00 56.44 2237 PRO A C 1
ATOM 3121 O O . PRO A 1 411 ? 37.469 -18.037 37.675 1.00 55.43 2237 PRO A O 1
ATOM 3125 N N . SER A 1 412 ? 36.999 -19.953 38.765 1.00 59.08 2238 SER A N 1
ATOM 3126 C CA . SER A 1 412 ? 36.509 -20.655 37.585 1.00 54.08 2238 SER A CA 1
ATOM 3127 C C . SER A 1 412 ? 35.311 -21.531 37.937 1.00 58.53 2238 SER A C 1
ATOM 3128 O O . SER A 1 412 ? 34.788 -21.460 39.048 1.00 56.37 2238 SER A O 1
ATOM 3131 N N . MET A 1 413 ? 34.881 -22.358 36.990 1.00 63.66 2239 MET A N 1
ATOM 3132 C CA . MET A 1 413 ? 33.778 -23.283 37.230 1.00 53.18 2239 MET A CA 1
ATOM 3133 C C . MET A 1 413 ? 34.228 -24.492 38.034 1.00 48.04 2239 MET A C 1
ATOM 3134 O O . MET A 1 413 ? 33.403 -25.261 38.523 1.00 56.50 2239 MET A O 1
ATOM 3139 N N . SER A 1 414 ? 35.540 -24.659 38.166 1.00 49.01 2240 SER A N 1
ATOM 3140 C CA . SER A 1 414 ? 36.092 -25.816 38.859 1.00 63.44 2240 SER A CA 1
ATOM 3141 C C . SER A 1 414 ? 36.890 -25.414 40.092 1.00 68.47 2240 SER A C 1
ATOM 3142 O O . SER A 1 414 ? 37.252 -26.258 40.911 1.00 79.86 2240 SER A O 1
ATOM 3145 N N . THR A 1 415 ? 37.161 -24.120 40.221 1.00 66.92 2241 THR A N 1
ATOM 3146 C CA . THR A 1 415 ? 38.013 -23.630 41.295 1.00 75.63 2241 THR A CA 1
ATOM 3147 C C . THR A 1 415 ? 37.199 -23.125 42.484 1.00 71.92 2241 THR A C 1
ATOM 3148 O O . THR A 1 415 ? 37.681 -23.109 43.617 1.00 79.04 2241 THR A O 1
ATOM 3152 N N . ILE A 1 416 ? 35.960 -22.720 42.224 1.00 58.01 2242 ILE A N 1
ATOM 3153 C CA . ILE A 1 416 ? 35.093 -22.207 43.277 1.00 50.87 2242 ILE A CA 1
ATOM 3154 C C . ILE A 1 416 ? 34.349 -23.328 43.998 1.00 50.83 2242 ILE A C 1
ATOM 3155 O O . ILE A 1 416 ? 33.633 -23.083 44.969 1.00 51.23 2242 ILE A O 1
ATOM 3160 N N . THR A 1 417 ? 34.534 -24.557 43.527 1.00 55.26 2243 THR A N 1
ATOM 3161 C CA . THR A 1 417 ? 33.747 -25.690 44.006 1.00 47.99 2243 THR A CA 1
ATOM 3162 C C . THR A 1 417 ? 34.365 -26.403 45.204 1.00 47.84 2243 THR A C 1
ATOM 3163 O O . THR A 1 417 ? 35.577 -26.342 45.421 1.00 48.92 2243 THR A O 1
ATOM 3167 N N . HIS A 1 418 ? 33.508 -27.076 45.970 1.00 48.21 2244 HIS A N 1
ATOM 3168 C CA . HIS A 1 418 ? 33.919 -27.928 47.086 1.00 51.19 2244 HIS A CA 1
ATOM 3169 C C . HIS A 1 418 ? 34.743 -27.176 48.125 1.00 53.04 2244 HIS A C 1
ATOM 3170 O O . HIS A 1 418 ? 35.884 -27.534 48.413 1.00 51.77 2244 HIS A O 1
ATOM 3177 N N . SER A 1 419 ? 34.143 -26.133 48.687 1.00 52.43 2245 SER A N 1
ATOM 3178 C CA . SER A 1 419 ? 34.796 -25.311 49.694 1.00 52.33 2245 SER A CA 1
ATOM 3179 C C . SER A 1 419 ? 33.769 -24.821 50.706 1.00 58.26 2245 SER A C 1
ATOM 3180 O O . SER A 1 419 ? 32.566 -24.926 50.471 1.00 68.16 2245 SER A O 1
ATOM 3183 N N . ALA A 1 420 ? 34.247 -24.286 51.826 1.00 52.61 2246 ALA A N 1
ATOM 3184 C CA . ALA A 1 420 ? 33.369 -23.769 52.872 1.00 50.54 2246 ALA A CA 1
ATOM 3185 C C . ALA A 1 420 ? 32.436 -22.686 52.333 1.00 52.82 2246 ALA A C 1
ATOM 3186 O O . ALA A 1 420 ? 31.254 -22.629 52.691 1.00 56.35 2246 ALA A O 1
ATOM 3188 N N . HIS A 1 421 ? 32.975 -21.835 51.465 1.00 52.62 2247 HIS A N 1
ATOM 3189 C CA . HIS A 1 421 ? 32.198 -20.772 50.842 1.00 51.95 2247 HIS A CA 1
ATOM 3190 C C . HIS A 1 421 ? 31.049 -21.365 50.036 1.00 50.43 2247 HIS A C 1
ATOM 3191 O O . HIS A 1 421 ? 29.876 -21.018 50.235 1.00 54.43 2247 HIS A O 1
ATOM 3198 N N . MET A 1 422 ? 31.395 -22.277 49.134 1.00 44.19 2248 MET A N 1
ATOM 3199 C CA . MET A 1 422 ? 30.402 -22.917 48.288 1.00 43.67 2248 MET A CA 1
ATOM 3200 C C . MET A 1 422 ? 29.492 -23.816 49.118 1.00 48.38 2248 MET A C 1
ATOM 3201 O O . MET A 1 422 ? 28.352 -24.070 48.734 1.00 57.41 2248 MET A O 1
ATOM 3206 N N . ASP A 1 423 ? 29.994 -24.299 50.252 1.00 46.03 2249 ASP A N 1
ATOM 3207 C CA . ASP A 1 423 ? 29.152 -25.033 51.190 1.00 57.33 2249 ASP A CA 1
ATOM 3208 C C . ASP A 1 423 ? 28.029 -24.122 51.663 1.00 51.53 2249 ASP A C 1
ATOM 3209 O O . ASP A 1 423 ? 26.853 -24.495 51.632 1.00 51.04 2249 ASP A O 1
ATOM 3214 N N . ILE A 1 424 ? 28.410 -22.921 52.091 1.00 46.01 2250 ILE A N 1
ATOM 3215 C CA . ILE A 1 424 ? 27.450 -21.917 52.535 1.00 45.58 2250 ILE A CA 1
ATOM 3216 C C . ILE A 1 424 ? 26.452 -21.573 51.431 1.00 44.30 2250 ILE A C 1
ATOM 3217 O O . ILE A 1 424 ? 25.238 -21.521 51.667 1.00 45.54 2250 ILE A O 1
ATOM 3222 N N . PHE A 1 425 ? 26.965 -21.357 50.223 1.00 49.63 2251 PHE A N 1
ATOM 3223 C CA . PHE A 1 425 ? 26.105 -21.011 49.094 1.00 53.01 2251 PHE A CA 1
ATOM 3224 C C . PHE A 1 425 ? 25.083 -22.108 48.777 1.00 42.58 2251 PHE A C 1
ATOM 3225 O O . PHE A 1 425 ? 23.886 -21.842 48.703 1.00 42.51 2251 PHE A O 1
ATOM 3233 N N . GLN A 1 426 ? 25.558 -23.334 48.595 1.00 43.39 2252 GLN A N 1
ATOM 3234 C CA . GLN A 1 426 ? 24.684 -24.458 48.267 1.00 52.07 2252 GLN A CA 1
ATOM 3235 C C . GLN A 1 426 ? 23.665 -24.718 49.371 1.00 57.11 2252 GLN A C 1
ATOM 3236 O O . GLN A 1 426 ? 22.481 -24.980 49.103 1.00 60.99 2252 GLN A O 1
ATOM 3242 N N . ASN A 1 427 ? 24.129 -24.642 50.615 1.00 55.35 2253 ASN A N 1
ATOM 3243 C CA . ASN A 1 427 ? 23.234 -24.819 51.745 1.00 55.32 2253 ASN A CA 1
ATOM 3244 C C . ASN A 1 427 ? 22.137 -23.772 51.749 1.00 56.68 2253 ASN A C 1
ATOM 3245 O O . ASN A 1 427 ? 20.983 -24.090 52.003 1.00 48.47 2253 ASN A O 1
ATOM 3250 N N . LEU A 1 428 ? 22.498 -22.522 51.474 1.00 56.30 2254 LEU A N 1
ATOM 3251 C CA . LEU A 1 428 ? 21.494 -21.467 51.391 1.00 47.46 2254 LEU A CA 1
ATOM 3252 C C . LEU A 1 428 ? 20.554 -21.723 50.218 1.00 46.65 2254 LEU A C 1
ATOM 3253 O O . LEU A 1 428 ? 19.378 -21.361 50.258 1.00 45.51 2254 LEU A O 1
ATOM 3258 N N . ALA A 1 429 ? 21.082 -22.370 49.185 1.00 57.25 2255 ALA A N 1
ATOM 3259 C CA . ALA A 1 429 ? 20.316 -22.666 47.983 1.00 43.99 2255 ALA A CA 1
ATOM 3260 C C . ALA A 1 429 ? 19.327 -23.808 48.198 1.00 56.04 2255 ALA A C 1
ATOM 3261 O O . ALA A 1 429 ? 18.359 -23.932 47.451 1.00 65.99 2255 ALA A O 1
ATOM 3263 N N . VAL A 1 430 ? 19.560 -24.644 49.209 1.00 51.91 2256 VAL A N 1
ATOM 3264 C CA . VAL A 1 430 ? 18.633 -25.753 49.457 1.00 60.31 2256 VAL A CA 1
ATOM 3265 C C . VAL A 1 430 ? 17.734 -25.591 50.694 1.00 51.02 2256 VAL A C 1
ATOM 3266 O O . VAL A 1 430 ? 16.561 -25.962 50.659 1.00 52.48 2256 VAL A O 1
ATOM 3270 N N . ASP A 1 431 ? 18.274 -25.033 51.773 1.00 51.06 2257 ASP A N 1
ATOM 3271 C CA . ASP A 1 431 ? 17.599 -25.042 53.072 1.00 53.06 2257 ASP A CA 1
ATOM 3272 C C . ASP A 1 431 ? 16.650 -23.865 53.295 1.00 69.93 2257 ASP A C 1
ATOM 3273 O O . ASP A 1 431 ? 15.822 -23.897 54.206 1.00 55.08 2257 ASP A O 1
ATOM 3278 N N . LEU A 1 432 ? 16.769 -22.827 52.475 1.00 66.97 2258 LEU A N 1
ATOM 3279 C CA . LEU A 1 432 ? 15.896 -21.664 52.600 1.00 51.20 2258 LEU A CA 1
ATOM 3280 C C . LEU A 1 432 ? 14.590 -21.875 51.840 1.00 51.95 2258 LEU A C 1
ATOM 3281 O O . LEU A 1 432 ? 14.565 -22.563 50.820 1.00 57.15 2258 LEU A O 1
ATOM 3286 N N . ASP A 1 433 ? 13.507 -21.283 52.338 1.00 53.39 2259 ASP A N 1
ATOM 3287 C CA . ASP A 1 433 ? 12.227 -21.335 51.638 1.00 54.32 2259 ASP A CA 1
ATOM 3288 C C . ASP A 1 433 ? 12.264 -20.421 50.415 1.00 52.24 2259 ASP A C 1
ATOM 3289 O O . ASP A 1 433 ? 13.283 -19.784 50.145 1.00 50.20 2259 ASP A O 1
ATOM 3294 N N . THR A 1 434 ? 11.154 -20.357 49.683 1.00 55.30 2260 THR A N 1
ATOM 3295 C CA . THR A 1 434 ? 11.094 -19.606 48.428 1.00 52.57 2260 THR A CA 1
ATOM 3296 C C . THR A 1 434 ? 11.522 -18.149 48.601 1.00 49.98 2260 THR A C 1
ATOM 3297 O O . THR A 1 434 ? 12.303 -17.624 47.803 1.00 47.90 2260 THR A O 1
ATOM 3301 N N . GLU A 1 435 ? 11.017 -17.508 49.650 1.00 51.46 2261 GLU A N 1
ATOM 3302 C CA . GLU A 1 435 ? 11.375 -16.128 49.962 1.00 53.81 2261 GLU A CA 1
ATOM 3303 C C . GLU A 1 435 ? 12.880 -15.980 50.188 1.00 55.16 2261 GLU A C 1
ATOM 3304 O O . GLU A 1 435 ? 13.540 -15.125 49.575 1.00 49.96 2261 GLU A O 1
ATOM 3310 N N . GLY A 1 436 ? 13.414 -16.825 51.066 1.00 49.52 2262 GLY A N 1
ATOM 3311 C CA . GLY A 1 436 ? 14.830 -16.820 51.377 1.00 48.21 2262 GLY A CA 1
ATOM 3312 C C . GLY A 1 436 ? 15.690 -17.043 50.152 1.00 46.08 2262 GLY A C 1
ATOM 3313 O O . GLY A 1 436 ? 16.683 -16.347 49.951 1.00 44.68 2262 GLY A O 1
ATOM 3314 N N . ARG A 1 437 ? 15.302 -18.013 49.330 1.00 47.52 2263 ARG A N 1
ATOM 3315 C CA . ARG A 1 437 ? 16.031 -18.305 48.103 1.00 44.36 2263 ARG A CA 1
ATOM 3316 C C . ARG A 1 437 ? 16.002 -17.108 47.163 1.00 43.02 2263 ARG A C 1
ATOM 3317 O O . ARG A 1 437 ? 16.996 -16.801 46.510 1.00 41.50 2263 ARG A O 1
ATOM 3325 N N . TYR A 1 438 ? 14.860 -16.431 47.103 1.00 48.88 2264 TYR A N 1
ATOM 3326 C CA . TYR A 1 438 ? 14.723 -15.242 46.269 1.00 47.27 2264 TYR A CA 1
ATOM 3327 C C . TYR A 1 438 ? 15.682 -14.144 46.729 1.00 44.09 2264 TYR A C 1
ATOM 3328 O O . TYR A 1 438 ? 16.401 -13.552 45.917 1.00 40.69 2264 TYR A O 1
ATOM 3337 N N . LEU A 1 439 ? 15.703 -13.890 48.035 1.00 43.15 2265 LEU A N 1
ATOM 3338 C CA . LEU A 1 439 ? 16.597 -12.880 48.598 1.00 42.76 2265 LEU A CA 1
ATOM 3339 C C . LEU A 1 439 ? 18.074 -13.226 48.380 1.00 47.16 2265 LEU A C 1
ATOM 3340 O O . LEU A 1 439 ? 18.889 -12.352 48.085 1.00 53.37 2265 LEU A O 1
ATOM 3345 N N . PHE A 1 440 ? 18.405 -14.504 48.529 1.00 49.05 2266 PHE A N 1
ATOM 3346 C CA . PHE A 1 440 ? 19.767 -14.999 48.345 1.00 43.67 2266 PHE A CA 1
ATOM 3347 C C . PHE A 1 440 ? 20.233 -14.827 46.899 1.00 47.01 2266 PHE A C 1
ATOM 3348 O O . PHE A 1 440 ? 21.260 -14.186 46.628 1.00 51.78 2266 PHE A O 1
ATOM 3356 N N . LEU A 1 441 ? 19.462 -15.395 45.977 1.00 41.76 2267 LEU A N 1
ATOM 3357 C CA . LEU A 1 441 ? 19.737 -15.281 44.551 1.00 44.86 2267 LEU A CA 1
ATOM 3358 C C . LEU A 1 441 ? 19.837 -13.822 44.112 1.00 49.00 2267 LEU A C 1
ATOM 3359 O O . LEU A 1 441 ? 20.703 -13.473 43.311 1.00 51.58 2267 LEU A O 1
ATOM 3364 N N . ASN A 1 442 ? 18.959 -12.972 44.636 1.00 45.63 2268 ASN A N 1
ATOM 3365 C CA . ASN A 1 442 ? 19.042 -11.544 44.341 1.00 44.18 2268 ASN A CA 1
ATOM 3366 C C . ASN A 1 442 ? 20.325 -10.928 44.885 1.00 40.42 2268 ASN A C 1
ATOM 3367 O O . ASN A 1 442 ? 20.935 -10.076 44.239 1.00 36.93 2268 ASN A O 1
ATOM 3372 N N . ALA A 1 443 ? 20.730 -11.363 46.074 1.00 45.15 2269 ALA A N 1
ATOM 3373 C CA . ALA A 1 443 ? 21.962 -10.876 46.680 1.00 44.62 2269 ALA A CA 1
ATOM 3374 C C . ALA A 1 443 ? 23.153 -11.242 45.806 1.00 44.61 2269 ALA A C 1
ATOM 3375 O O . ALA A 1 443 ? 24.111 -10.476 45.697 1.00 37.13 2269 ALA A O 1
ATOM 3377 N N . ILE A 1 444 ? 23.086 -12.413 45.177 1.00 50.28 2270 ILE A N 1
ATOM 3378 C CA . ILE A 1 444 ? 24.120 -12.802 44.221 1.00 42.79 2270 ILE A CA 1
ATOM 3379 C C . ILE A 1 444 ? 24.069 -11.931 42.965 1.00 44.67 2270 ILE A C 1
ATOM 3380 O O . ILE A 1 444 ? 25.091 -11.410 42.517 1.00 35.29 2270 ILE A O 1
ATOM 3385 N N . ALA A 1 445 ? 22.870 -11.773 42.410 1.00 35.29 2271 ALA A N 1
ATOM 3386 C CA . ALA A 1 445 ? 22.679 -11.052 41.153 1.00 40.64 2271 ALA A CA 1
ATOM 3387 C C . ALA A 1 445 ? 23.095 -9.584 41.237 1.00 44.65 2271 ALA A C 1
ATOM 3388 O O . ALA A 1 445 ? 23.439 -8.974 40.225 1.00 46.63 2271 ALA A O 1
ATOM 3390 N N . ASN A 1 446 ? 23.066 -9.020 42.442 1.00 42.36 2272 ASN A N 1
ATOM 3391 C CA . ASN A 1 446 ? 23.442 -7.624 42.645 1.00 44.50 2272 ASN A CA 1
ATOM 3392 C C . ASN A 1 446 ? 24.907 -7.339 42.326 1.00 47.27 2272 ASN A C 1
ATOM 3393 O O . ASN A 1 446 ? 25.304 -6.183 42.185 1.00 58.36 2272 ASN A O 1
ATOM 3398 N N . GLN A 1 447 ? 25.711 -8.392 42.221 1.00 38.02 2273 GLN A N 1
ATOM 3399 C CA . GLN A 1 447 ? 27.134 -8.234 41.953 1.00 36.15 2273 GLN A CA 1
ATOM 3400 C C . GLN A 1 447 ? 27.456 -8.507 40.489 1.00 40.44 2273 GLN A C 1
ATOM 3401 O O . GLN A 1 447 ? 28.609 -8.407 40.070 1.00 45.68 2273 GLN A O 1
ATOM 3407 N N . LEU A 1 448 ? 26.433 -8.852 39.716 1.00 40.92 2274 LEU A N 1
ATOM 3408 C CA . LEU A 1 448 ? 26.602 -9.084 38.288 1.00 34.73 2274 LEU A CA 1
ATOM 3409 C C . LEU A 1 448 ? 26.595 -7.758 37.540 1.00 41.44 2274 LEU A C 1
ATOM 3410 O O . LEU A 1 448 ? 25.553 -7.311 37.059 1.00 49.71 2274 LEU A O 1
ATOM 3415 N N . ARG A 1 449 ? 27.762 -7.129 37.451 1.00 37.38 2275 ARG A N 1
ATOM 3416 C CA . ARG A 1 449 ? 27.874 -5.816 36.827 1.00 36.36 2275 ARG A CA 1
ATOM 3417 C C . ARG A 1 449 ? 28.927 -5.803 35.720 1.00 48.28 2275 ARG A C 1
ATOM 3418 O O . ARG A 1 449 ? 28.980 -6.709 34.891 1.00 57.56 2275 ARG A O 1
ATOM 3426 N N . TYR A 1 450 ? 29.758 -4.767 35.705 1.00 40.85 2276 TYR A N 1
ATOM 3427 C CA . TYR A 1 450 ? 30.816 -4.654 34.709 1.00 51.49 2276 TYR A CA 1
ATOM 3428 C C . TYR A 1 450 ? 31.937 -5.645 35.036 1.00 47.43 2276 TYR A C 1
ATOM 3429 O O . TYR A 1 450 ? 32.032 -6.110 36.172 1.00 39.04 2276 TYR A O 1
ATOM 3438 N N . PRO A 1 451 ? 32.772 -5.990 34.038 1.00 42.84 2277 PRO A N 1
ATOM 3439 C CA . PRO A 1 451 ? 33.863 -6.952 34.236 1.00 40.68 2277 PRO A CA 1
ATOM 3440 C C . PRO A 1 451 ? 34.758 -6.660 35.437 1.00 46.23 2277 PRO A C 1
ATOM 3441 O O . PRO A 1 451 ? 35.546 -5.717 35.414 1.00 49.53 2277 PRO A O 1
ATOM 3445 N N . ASN A 1 452 ? 34.616 -7.475 36.477 1.00 53.22 2278 ASN A N 1
ATOM 3446 C CA . ASN A 1 452 ? 35.505 -7.445 37.632 1.00 54.44 2278 ASN A CA 1
ATOM 3447 C C . ASN A 1 452 ? 35.521 -8.814 38.302 1.00 48.57 2278 ASN A C 1
ATOM 3448 O O . ASN A 1 452 ? 34.870 -9.743 37.828 1.00 50.22 2278 ASN A O 1
ATOM 3453 N N . SER A 1 453 ? 36.262 -8.939 39.398 1.00 50.71 2279 SER A N 1
ATOM 3454 C CA . SER A 1 453 ? 36.389 -10.221 40.087 1.00 43.90 2279 SER A CA 1
ATOM 3455 C C . SER A 1 453 ? 35.062 -10.667 40.690 1.00 45.91 2279 SER A C 1
ATOM 3456 O O . SER A 1 453 ? 34.698 -11.843 40.611 1.00 49.02 2279 SER A O 1
ATOM 3459 N N . HIS A 1 454 ? 34.341 -9.719 41.281 1.00 47.80 2280 HIS A N 1
ATOM 3460 C CA . HIS A 1 454 ? 33.046 -10.008 41.883 1.00 51.07 2280 HIS A CA 1
ATOM 3461 C C . HIS A 1 454 ? 32.056 -10.503 40.832 1.00 54.97 2280 HIS A C 1
ATOM 3462 O O . HIS A 1 454 ? 31.422 -11.544 41.007 1.00 49.18 2280 HIS A O 1
ATOM 3469 N N . THR A 1 455 ? 31.941 -9.755 39.738 1.00 53.69 2281 THR A N 1
ATOM 3470 C CA . THR A 1 455 ? 31.044 -10.111 38.641 1.00 50.89 2281 THR A CA 1
ATOM 3471 C C . THR A 1 455 ? 31.301 -11.526 38.133 1.00 36.77 2281 THR A C 1
ATOM 3472 O O . THR A 1 455 ? 30.374 -12.326 38.005 1.00 39.41 2281 THR A O 1
ATOM 3476 N N . HIS A 1 456 ? 32.564 -11.832 37.860 1.00 37.76 2282 HIS A N 1
ATOM 3477 C CA . HIS A 1 456 ? 32.933 -13.135 37.325 1.00 42.25 2282 HIS A CA 1
ATOM 3478 C C . HIS A 1 456 ? 32.660 -14.250 38.329 1.00 41.96 2282 HIS A C 1
ATOM 3479 O O . HIS A 1 456 ? 32.031 -15.260 37.995 1.00 41.69 2282 HIS A O 1
ATOM 3486 N N . TYR A 1 457 ? 33.132 -14.060 39.560 1.00 45.53 2283 TYR A N 1
ATOM 3487 C CA . TYR A 1 457 ? 32.954 -15.064 40.602 1.00 39.56 2283 TYR A CA 1
ATOM 3488 C C . TYR A 1 457 ? 31.482 -15.379 40.842 1.00 37.46 2283 TYR A C 1
ATOM 3489 O O . TYR A 1 457 ? 31.105 -16.542 40.935 1.00 37.52 2283 TYR A O 1
ATOM 3498 N N . PHE A 1 458 ? 30.658 -14.342 40.947 1.00 36.76 2284 PHE A N 1
ATOM 3499 C CA . PHE A 1 458 ? 29.243 -14.531 41.245 1.00 36.09 2284 PHE A CA 1
ATOM 3500 C C . PHE A 1 458 ? 28.473 -15.037 40.030 1.00 42.90 2284 PHE A C 1
ATOM 3501 O O . PHE A 1 458 ? 27.435 -15.687 40.173 1.00 44.55 2284 PHE A O 1
ATOM 3509 N N . SER A 1 459 ? 28.980 -14.741 38.837 1.00 35.54 2285 SER A N 1
ATOM 3510 C CA . SER A 1 459 ? 28.431 -15.324 37.616 1.00 35.31 2285 SER A CA 1
ATOM 3511 C C . SER A 1 459 ? 28.638 -16.838 37.644 1.00 35.87 2285 SER A C 1
ATOM 3512 O O . SER A 1 459 ? 27.691 -17.623 37.478 1.00 42.97 2285 SER A O 1
ATOM 3515 N N . CYS A 1 460 ? 29.886 -17.237 37.878 1.00 36.67 2286 CYS A N 1
ATOM 3516 C CA . CYS A 1 460 ? 30.236 -18.647 37.984 1.00 44.48 2286 CYS A CA 1
ATOM 3517 C C . CYS A 1 460 ? 29.470 -19.331 39.111 1.00 47.70 2286 CYS A C 1
ATOM 3518 O O . CYS A 1 460 ? 29.123 -20.504 39.009 1.00 53.24 2286 CYS A O 1
ATOM 3521 N N . THR A 1 461 ? 29.211 -18.586 40.180 1.00 37.14 2287 THR A N 1
ATOM 3522 C CA . THR A 1 461 ? 28.505 -19.116 41.340 1.00 39.35 2287 THR A CA 1
ATOM 3523 C C . THR A 1 461 ? 27.038 -19.362 41.007 1.00 36.97 2287 THR A C 1
ATOM 3524 O O . THR A 1 461 ? 26.480 -20.404 41.354 1.00 40.90 2287 THR A O 1
ATOM 3528 N N . MET A 1 462 ? 26.421 -18.402 40.327 1.00 36.17 2288 MET A N 1
ATOM 3529 C CA . MET A 1 462 ? 25.041 -18.550 39.879 1.00 35.97 2288 MET A CA 1
ATOM 3530 C C . MET A 1 462 ? 24.908 -19.752 38.944 1.00 41.83 2288 MET A C 1
ATOM 3531 O O . MET A 1 462 ? 24.064 -20.638 39.160 1.00 37.50 2288 MET A O 1
ATOM 3536 N N . LEU A 1 463 ? 25.756 -19.788 37.917 1.00 36.46 2289 LEU A N 1
ATOM 3537 C CA . LEU A 1 463 ? 25.712 -20.880 36.947 1.00 46.09 2289 LEU A CA 1
ATOM 3538 C C . LEU A 1 463 ? 25.960 -22.243 37.599 1.00 50.30 2289 LEU A C 1
ATOM 3539 O O . LEU A 1 463 ? 25.314 -23.234 37.249 1.00 43.57 2289 LEU A O 1
ATOM 3544 N N . TYR A 1 464 ? 26.885 -22.285 38.555 1.00 52.25 2290 TYR A N 1
ATOM 3545 C CA . TYR A 1 464 ? 27.192 -23.522 39.264 1.00 39.77 2290 TYR A CA 1
ATOM 3546 C C . TYR A 1 464 ? 26.012 -23.979 40.109 1.00 56.74 2290 TYR A C 1
ATOM 3547 O O . TYR A 1 464 ? 25.686 -25.168 40.140 1.00 56.30 2290 TYR A O 1
ATOM 3556 N N . LEU A 1 465 ? 25.380 -23.034 40.800 1.00 47.37 2291 LEU A N 1
ATOM 3557 C CA . LEU A 1 465 ? 24.197 -23.343 41.593 1.00 39.86 2291 LEU A CA 1
ATOM 3558 C C . LEU A 1 465 ? 23.095 -23.886 40.693 1.00 45.27 2291 LEU A C 1
ATOM 3559 O O . LEU A 1 465 ? 22.349 -24.783 41.090 1.00 51.68 2291 LEU A O 1
ATOM 3564 N N . PHE A 1 466 ? 23.001 -23.351 39.478 1.00 48.13 2292 PHE A N 1
ATOM 3565 C CA . PHE A 1 466 ? 22.057 -23.890 38.504 1.00 50.49 2292 PHE A CA 1
ATOM 3566 C C . PHE A 1 466 ? 22.424 -25.323 38.110 1.00 47.69 2292 PHE A C 1
ATOM 3567 O O . PHE A 1 466 ? 21.555 -26.189 37.997 1.00 49.03 2292 PHE A O 1
ATOM 3575 N N . ALA A 1 467 ? 23.714 -25.567 37.903 1.00 45.81 2293 ALA A N 1
ATOM 3576 C CA . ALA A 1 467 ? 24.178 -26.854 37.390 1.00 42.88 2293 ALA A CA 1
ATOM 3577 C C . ALA A 1 467 ? 24.069 -27.984 38.417 1.00 53.22 2293 ALA A C 1
ATOM 3578 O O . ALA A 1 467 ? 23.659 -29.094 38.080 1.00 48.57 2293 ALA A O 1
ATOM 3580 N N . GLU A 1 468 ? 24.439 -27.704 39.664 1.00 59.26 2294 GLU A N 1
ATOM 3581 C CA . GLU A 1 468 ? 24.439 -28.732 40.705 1.00 65.30 2294 GLU A CA 1
ATOM 3582 C C . GLU A 1 468 ? 23.104 -28.839 41.431 1.00 63.02 2294 GLU A C 1
ATOM 3583 O O . GLU A 1 468 ? 23.006 -29.496 42.468 1.00 73.35 2294 GLU A O 1
ATOM 3589 N N . ALA A 1 469 ? 22.078 -28.196 40.885 1.00 54.13 2295 ALA A N 1
ATOM 3590 C CA . ALA A 1 469 ? 20.749 -28.237 41.480 1.00 55.23 2295 ALA A CA 1
ATOM 3591 C C . ALA A 1 469 ? 20.159 -29.647 41.450 1.00 68.99 2295 ALA A C 1
ATOM 3592 O O . ALA A 1 469 ? 20.166 -30.315 40.414 1.00 49.14 2295 ALA A O 1
ATOM 3594 N N . ASN A 1 470 ? 19.649 -30.095 42.592 1.00 72.26 2296 ASN A N 1
ATOM 3595 C CA . ASN A 1 470 ? 19.013 -31.403 42.675 1.00 84.26 2296 ASN A CA 1
ATOM 3596 C C . ASN A 1 470 ? 17.556 -31.336 42.224 1.00 82.31 2296 ASN A C 1
ATOM 3597 O O . ASN A 1 470 ? 17.040 -32.274 41.620 1.00 86.52 2296 ASN A O 1
ATOM 3602 N N . THR A 1 471 ? 16.902 -30.216 42.518 1.00 77.51 2297 THR A N 1
ATOM 3603 C CA . THR A 1 471 ? 15.524 -29.994 42.092 1.00 73.25 2297 THR A CA 1
ATOM 3604 C C . THR A 1 471 ? 15.469 -28.936 40.992 1.00 67.47 2297 THR A C 1
ATOM 3605 O O . THR A 1 471 ? 16.467 -28.271 40.710 1.00 61.50 2297 THR A O 1
ATOM 3609 N N . GLU A 1 472 ? 14.299 -28.781 40.378 1.00 62.17 2298 GLU A N 1
ATOM 3610 C CA . GLU A 1 472 ? 14.136 -27.860 39.256 1.00 54.77 2298 GLU A CA 1
ATOM 3611 C C . GLU A 1 472 ? 13.605 -26.503 39.711 1.00 58.89 2298 GLU A C 1
ATOM 3612 O O . GLU A 1 472 ? 13.648 -25.523 38.966 1.00 55.66 2298 GLU A O 1
ATOM 3618 N N . ALA A 1 473 ? 13.112 -26.456 40.945 1.00 71.54 2299 ALA A N 1
ATOM 3619 C CA . ALA A 1 473 ? 12.524 -25.245 41.508 1.00 49.34 2299 ALA A CA 1
ATOM 3620 C C . ALA A 1 473 ? 13.526 -24.096 41.584 1.00 46.95 2299 ALA A C 1
ATOM 3621 O O . ALA A 1 473 ? 13.217 -22.972 41.192 1.00 48.09 2299 ALA A O 1
ATOM 3623 N N . ILE A 1 474 ? 14.722 -24.380 42.091 1.00 54.54 2300 ILE A N 1
ATOM 3624 C CA . ILE A 1 474 ? 15.749 -23.353 42.240 1.00 52.49 2300 ILE A CA 1
ATOM 3625 C C . ILE A 1 474 ? 16.276 -22.923 40.873 1.00 51.16 2300 ILE A C 1
ATOM 3626 O O . ILE A 1 474 ? 16.703 -21.783 40.689 1.00 46.78 2300 ILE A O 1
ATOM 3631 N N . GLN A 1 475 ? 16.222 -23.837 39.909 1.00 50.36 2301 GLN A N 1
ATOM 3632 C CA . GLN A 1 475 ? 16.630 -23.534 38.544 1.00 55.86 2301 GLN A CA 1
ATOM 3633 C C . GLN A 1 475 ? 15.652 -22.552 37.906 1.00 52.55 2301 GLN A C 1
ATOM 3634 O O . GLN A 1 475 ? 16.052 -21.513 37.368 1.00 44.78 2301 GLN A O 1
ATOM 3640 N N . GLU A 1 476 ? 14.367 -22.885 37.984 1.00 43.51 2302 GLU A N 1
ATOM 3641 C CA . GLU A 1 476 ? 13.316 -21.999 37.508 1.00 43.62 2302 GLU A CA 1
ATOM 3642 C C . GLU A 1 476 ? 13.393 -20.648 38.212 1.00 59.19 2302 GLU A C 1
ATOM 3643 O O . GLU A 1 476 ? 13.160 -19.605 37.602 1.00 64.36 2302 GLU A O 1
ATOM 3649 N N . GLN A 1 477 ? 13.733 -20.675 39.498 1.00 50.94 2303 GLN A N 1
ATOM 3650 C CA . GLN A 1 477 ? 13.821 -19.457 40.293 1.00 42.06 2303 GLN A CA 1
ATOM 3651 C C . GLN A 1 477 ? 14.958 -18.566 39.802 1.00 40.19 2303 GLN A C 1
ATOM 3652 O O . GLN A 1 477 ? 14.781 -17.357 39.639 1.00 59.99 2303 GLN A O 1
ATOM 3658 N N . ILE A 1 478 ? 16.119 -19.169 39.565 1.00 39.49 2304 ILE A N 1
ATOM 3659 C CA . ILE A 1 478 ? 17.253 -18.461 38.977 1.00 43.60 2304 ILE A CA 1
ATOM 3660 C C . ILE A 1 478 ? 16.861 -17.831 37.639 1.00 44.68 2304 ILE A C 1
ATOM 3661 O O . ILE A 1 478 ? 17.072 -16.626 37.404 1.00 45.42 2304 ILE A O 1
ATOM 3666 N N . THR A 1 479 ? 16.275 -18.659 36.777 1.00 39.20 2305 THR A N 1
ATOM 3667 C CA . THR A 1 479 ? 15.823 -18.223 35.461 1.00 42.29 2305 THR A CA 1
ATOM 3668 C C . THR A 1 479 ? 14.893 -17.012 35.551 1.00 38.29 2305 THR A C 1
ATOM 3669 O O . THR A 1 479 ? 15.026 -16.060 34.783 1.00 38.53 2305 THR A O 1
ATOM 3673 N N . ARG A 1 480 ? 13.963 -17.046 36.502 1.00 39.29 2306 ARG A N 1
ATOM 3674 C CA . ARG A 1 480 ? 12.984 -15.973 36.644 1.00 39.80 2306 ARG A CA 1
ATOM 3675 C C . ARG A 1 480 ? 13.589 -14.714 37.259 1.00 40.34 2306 ARG A C 1
ATOM 3676 O O . ARG A 1 480 ? 13.148 -13.603 36.965 1.00 43.40 2306 ARG A O 1
ATOM 3684 N N . VAL A 1 481 ? 14.594 -14.887 38.110 1.00 38.28 2307 VAL A N 1
ATOM 3685 C CA . VAL A 1 481 ? 15.320 -13.745 38.652 1.00 37.55 2307 VAL A CA 1
ATOM 3686 C C . VAL A 1 481 ? 16.048 -13.010 37.528 1.00 50.53 2307 VAL A C 1
ATOM 3687 O O . VAL A 1 481 ? 15.903 -11.786 37.362 1.00 36.48 2307 VAL A O 1
ATOM 3691 N N . LEU A 1 482 ? 16.820 -13.766 36.749 1.00 35.95 2308 LEU A N 1
ATOM 3692 C CA . LEU A 1 482 ? 17.540 -13.189 35.615 1.00 35.24 2308 LEU A CA 1
ATOM 3693 C C . LEU A 1 482 ? 16.573 -12.518 34.637 1.00 52.52 2308 LEU A C 1
ATOM 3694 O O . LEU A 1 482 ? 16.791 -11.378 34.201 1.00 52.02 2308 LEU A O 1
ATOM 3699 N N . LEU A 1 483 ? 15.498 -13.231 34.317 1.00 36.42 2309 LEU A N 1
ATOM 3700 C CA . LEU A 1 483 ? 14.455 -12.719 33.436 1.00 37.08 2309 LEU A CA 1
ATOM 3701 C C . LEU A 1 483 ? 13.888 -11.387 33.919 1.00 40.89 2309 LEU A C 1
ATOM 3702 O O . LEU A 1 483 ? 13.861 -10.414 33.167 1.00 37.42 2309 LEU A O 1
ATOM 3707 N N . GLU A 1 484 ? 13.445 -11.342 35.173 1.00 42.08 2310 GLU A N 1
ATOM 3708 C CA . GLU A 1 484 ? 12.805 -10.142 35.703 1.00 43.85 2310 GLU A CA 1
ATOM 3709 C C . GLU A 1 484 ? 13.796 -8.990 35.840 1.00 48.12 2310 GLU A C 1
ATOM 3710 O O . GLU A 1 484 ? 13.408 -7.824 35.768 1.00 53.88 2310 GLU A O 1
ATOM 3716 N N . ARG A 1 485 ? 15.073 -9.309 36.032 1.00 47.95 2311 ARG A N 1
ATOM 3717 C CA . ARG A 1 485 ? 16.084 -8.259 36.108 1.00 36.41 2311 ARG A CA 1
ATOM 3718 C C . ARG A 1 485 ? 16.486 -7.757 34.722 1.00 36.06 2311 ARG A C 1
ATOM 3719 O O . ARG A 1 485 ? 17.035 -6.664 34.589 1.00 38.38 2311 ARG A O 1
ATOM 3727 N N . LEU A 1 486 ? 16.213 -8.551 33.691 1.00 38.09 2312 LEU A N 1
ATOM 3728 C CA . LEU A 1 486 ? 16.545 -8.139 32.329 1.00 35.83 2312 LEU A CA 1
ATOM 3729 C C . LEU A 1 486 ? 15.433 -7.338 31.642 1.00 36.74 2312 LEU A C 1
ATOM 3730 O O . LEU A 1 486 ? 15.712 -6.504 30.780 1.00 36.90 2312 LEU A O 1
ATOM 3735 N N . ILE A 1 487 ? 14.181 -7.588 32.015 1.00 37.54 2313 ILE A N 1
ATOM 3736 C CA . ILE A 1 487 ? 13.057 -6.900 31.382 1.00 38.67 2313 ILE A CA 1
ATOM 3737 C C . ILE A 1 487 ? 12.944 -5.465 31.892 1.00 44.74 2313 ILE A C 1
ATOM 3738 O O . ILE A 1 487 ? 12.192 -5.174 32.824 1.00 50.05 2313 ILE A O 1
ATOM 3743 N N . VAL A 1 488 ? 13.706 -4.576 31.267 1.00 39.07 2314 VAL A N 1
ATOM 3744 C CA . VAL A 1 488 ? 13.755 -3.173 31.653 1.00 39.80 2314 VAL A CA 1
ATOM 3745 C C . VAL A 1 488 ? 14.438 -2.394 30.532 1.00 39.85 2314 VAL A C 1
ATOM 3746 O O . VAL A 1 488 ? 15.128 -2.981 29.700 1.00 39.98 2314 VAL A O 1
ATOM 3750 N N . ASN A 1 489 ? 14.235 -1.081 30.496 1.00 42.35 2315 ASN A N 1
ATOM 3751 C CA . ASN A 1 489 ? 14.849 -0.244 29.469 1.00 45.56 2315 ASN A CA 1
ATOM 3752 C C . ASN A 1 489 ? 16.374 -0.304 29.504 1.00 42.64 2315 ASN A C 1
ATOM 3753 O O . ASN A 1 489 ? 16.973 -0.525 30.557 1.00 40.22 2315 ASN A O 1
ATOM 3758 N N . ARG A 1 490 ? 16.989 -0.114 28.342 1.00 40.59 2316 ARG A N 1
ATOM 3759 C CA . ARG A 1 490 ? 18.442 -0.095 28.224 1.00 45.41 2316 ARG A CA 1
ATOM 3760 C C . ARG A 1 490 ? 19.027 1.078 29.012 1.00 48.74 2316 ARG A C 1
ATOM 3761 O O . ARG A 1 490 ? 18.358 2.094 29.196 1.00 58.68 2316 ARG A O 1
ATOM 3769 N N . PRO A 1 491 ? 20.277 0.945 29.487 1.00 44.21 2317 PRO A N 1
ATOM 3770 C CA . PRO A 1 491 ? 21.171 -0.207 29.327 1.00 49.69 2317 PRO A CA 1
ATOM 3771 C C . PRO A 1 491 ? 20.933 -1.305 30.360 1.00 52.83 2317 PRO A C 1
ATOM 3772 O O . PRO A 1 491 ? 20.060 -1.178 31.219 1.00 49.96 2317 PRO A O 1
ATOM 3776 N N . HIS A 1 492 ? 21.717 -2.374 30.263 1.00 56.39 2318 HIS A N 1
ATOM 3777 C CA . HIS A 1 492 ? 21.644 -3.482 31.205 1.00 36.54 2318 HIS A CA 1
ATOM 3778 C C . HIS A 1 492 ? 23.031 -3.768 31.768 1.00 36.34 2318 HIS A C 1
ATOM 3779 O O . HIS A 1 492 ? 24.034 -3.484 31.114 1.00 47.08 2318 HIS A O 1
ATOM 3786 N N . PRO A 1 493 ? 23.097 -4.318 32.991 1.00 35.86 2319 PRO A N 1
ATOM 3787 C CA . PRO A 1 493 ? 24.392 -4.696 33.566 1.00 35.79 2319 PRO A CA 1
ATOM 3788 C C . PRO A 1 493 ? 25.074 -5.785 32.742 1.00 44.41 2319 PRO A C 1
ATOM 3789 O O . PRO A 1 493 ? 24.434 -6.773 32.380 1.00 47.14 2319 PRO A O 1
ATOM 3793 N N . TRP A 1 494 ? 26.358 -5.594 32.453 1.00 43.35 2320 TRP A N 1
ATOM 3794 C CA . TRP A 1 494 ? 27.114 -6.507 31.603 1.00 36.13 2320 TRP A CA 1
ATOM 3795 C C . TRP A 1 494 ? 27.112 -7.938 32.136 1.00 43.43 2320 TRP A C 1
ATOM 3796 O O . TRP A 1 494 ? 26.795 -8.878 31.407 1.00 38.70 2320 TRP A O 1
ATOM 3807 N N . GLY A 1 495 ? 27.459 -8.095 33.409 1.00 35.34 2321 GLY A N 1
ATOM 3808 C CA . GLY A 1 495 ? 27.561 -9.408 34.020 1.00 40.53 2321 GLY A CA 1
ATOM 3809 C C . GLY A 1 495 ? 26.259 -10.183 34.021 1.00 40.68 2321 GLY A C 1
ATOM 3810 O O . GLY A 1 495 ? 26.260 -11.409 33.904 1.00 34.19 2321 GLY A O 1
ATOM 3811 N N . LEU A 1 496 ? 25.146 -9.467 34.152 1.00 35.00 2322 LEU A N 1
ATOM 3812 C CA . LEU A 1 496 ? 23.834 -10.101 34.164 1.00 41.19 2322 LEU A CA 1
ATOM 3813 C C . LEU A 1 496 ? 23.527 -10.701 32.796 1.00 45.93 2322 LEU A C 1
ATOM 3814 O O . LEU A 1 496 ? 23.155 -11.873 32.681 1.00 40.46 2322 LEU A O 1
ATOM 3819 N N . LEU A 1 497 ? 23.701 -9.883 31.763 1.00 45.05 2323 LEU A N 1
ATOM 3820 C CA . LEU A 1 497 ? 23.478 -10.299 30.386 1.00 34.87 2323 LEU A CA 1
ATOM 3821 C C . LEU A 1 497 ? 24.403 -11.458 30.015 1.00 39.81 2323 LEU A C 1
ATOM 3822 O O . LEU A 1 497 ? 23.983 -12.413 29.362 1.00 42.36 2323 LEU A O 1
ATOM 3827 N N . ILE A 1 498 ? 25.658 -11.367 30.449 1.00 40.91 2324 ILE A N 1
ATOM 3828 C CA . ILE A 1 498 ? 26.640 -12.425 30.226 1.00 35.24 2324 ILE A CA 1
ATOM 3829 C C . ILE A 1 498 ? 26.204 -13.734 30.876 1.00 51.42 2324 ILE A C 1
ATOM 3830 O O . ILE A 1 498 ? 26.265 -14.796 30.256 1.00 47.85 2324 ILE A O 1
ATOM 3835 N N . THR A 1 499 ? 25.766 -13.648 32.128 1.00 42.63 2325 THR A N 1
ATOM 3836 C CA . THR A 1 499 ? 25.307 -14.818 32.867 1.00 34.45 2325 THR A CA 1
ATOM 3837 C C . THR A 1 499 ? 24.117 -15.471 32.175 1.00 39.24 2325 THR A C 1
ATOM 3838 O O . THR A 1 499 ? 24.090 -16.689 31.977 1.00 36.66 2325 THR A O 1
ATOM 3842 N N . PHE A 1 500 ? 23.142 -14.651 31.800 1.00 34.33 2326 PHE A N 1
ATOM 3843 C CA . PHE A 1 500 ? 21.955 -15.140 31.109 1.00 39.39 2326 PHE A CA 1
ATOM 3844 C C . PHE A 1 500 ? 22.323 -15.837 29.795 1.00 40.17 2326 PHE A C 1
ATOM 3845 O O . PHE A 1 500 ? 21.890 -16.962 29.529 1.00 35.84 2326 PHE A O 1
ATOM 3853 N N . ILE A 1 501 ? 23.145 -15.168 28.992 1.00 39.55 2327 ILE A N 1
ATOM 3854 C CA . ILE A 1 501 ? 23.595 -15.720 27.718 1.00 42.58 2327 ILE A CA 1
ATOM 3855 C C . ILE A 1 501 ? 24.334 -17.045 27.910 1.00 47.64 2327 ILE A C 1
ATOM 3856 O O . ILE A 1 501 ? 24.131 -17.983 27.148 1.00 46.23 2327 ILE A O 1
ATOM 3861 N N . GLU A 1 502 ? 25.176 -17.128 28.934 1.00 49.72 2328 GLU A N 1
ATOM 3862 C CA . GLU A 1 502 ? 25.887 -18.370 29.228 1.00 51.82 2328 GLU A CA 1
ATOM 3863 C C . GLU A 1 502 ? 24.921 -19.486 29.606 1.00 54.64 2328 GLU A C 1
ATOM 3864 O O . GLU A 1 502 ? 25.055 -20.615 29.141 1.00 64.69 2328 GLU A O 1
ATOM 3870 N N . LEU A 1 503 ? 23.948 -19.164 30.451 1.00 55.59 2329 LEU A N 1
ATOM 3871 C CA . LEU A 1 503 ? 22.955 -20.144 30.878 1.00 37.27 2329 LEU A CA 1
ATOM 3872 C C . LEU A 1 503 ? 22.122 -20.664 29.709 1.00 40.83 2329 LEU A C 1
ATOM 3873 O O . LEU A 1 503 ? 21.761 -21.841 29.667 1.00 54.11 2329 LEU A O 1
ATOM 3878 N N . ILE A 1 504 ? 21.823 -19.785 28.759 1.00 45.08 2330 ILE A N 1
ATOM 3879 C CA . ILE A 1 504 ? 20.942 -20.137 27.649 1.00 44.10 2330 ILE A CA 1
ATOM 3880 C C . ILE A 1 504 ? 21.674 -20.834 26.492 1.00 43.38 2330 ILE A C 1
ATOM 3881 O O . ILE A 1 504 ? 21.125 -21.726 25.846 1.00 40.93 2330 ILE A O 1
ATOM 3886 N N . LYS A 1 505 ? 22.919 -20.436 26.251 1.00 44.37 2331 LYS A N 1
ATOM 3887 C CA . LYS A 1 505 ? 23.651 -20.852 25.057 1.00 40.77 2331 LYS A CA 1
ATOM 3888 C C . LYS A 1 505 ? 24.571 -22.048 25.291 1.00 46.18 2331 LYS A C 1
ATOM 3889 O O . LYS A 1 505 ? 24.685 -22.923 24.434 1.00 56.98 2331 LYS A O 1
ATOM 3895 N N . ASN A 1 506 ? 25.235 -22.076 26.442 1.00 49.91 2332 ASN A N 1
ATOM 3896 C CA . ASN A 1 506 ? 26.158 -23.161 26.766 1.00 53.86 2332 ASN A CA 1
ATOM 3897 C C . ASN A 1 506 ? 25.417 -24.480 26.967 1.00 56.60 2332 ASN A C 1
ATOM 3898 O O . ASN A 1 506 ? 24.637 -24.622 27.910 1.00 42.78 2332 ASN A O 1
ATOM 3903 N N . PRO A 1 507 ? 25.671 -25.456 26.082 1.00 56.45 2333 PRO A N 1
ATOM 3904 C CA . PRO A 1 507 ? 24.964 -26.742 26.099 1.00 58.00 2333 PRO A CA 1
ATOM 3905 C C . PRO A 1 507 ? 25.290 -27.599 27.323 1.00 50.27 2333 PRO A C 1
ATOM 3906 O O . PRO A 1 507 ? 24.619 -28.602 27.551 1.00 54.80 2333 PRO A O 1
ATOM 3910 N N . ALA A 1 508 ? 26.299 -27.209 28.095 1.00 50.16 2334 ALA A N 1
ATOM 3911 C CA . ALA A 1 508 ? 26.670 -27.953 29.294 1.00 51.08 2334 ALA A CA 1
ATOM 3912 C C . ALA A 1 508 ? 25.621 -27.794 30.391 1.00 59.83 2334 ALA A C 1
ATOM 3913 O O . ALA A 1 508 ? 25.429 -28.692 31.213 1.00 60.20 2334 ALA A O 1
ATOM 3915 N N . PHE A 1 509 ? 24.945 -26.648 30.402 1.00 58.95 2335 PHE A N 1
ATOM 3916 C CA . PHE A 1 509 ? 23.913 -26.387 31.398 1.00 43.21 2335 PHE A CA 1
ATOM 3917 C C . PHE A 1 509 ? 22.591 -27.027 30.992 1.00 44.17 2335 PHE A C 1
ATOM 3918 O O . PHE A 1 509 ? 21.687 -27.165 31.816 1.00 44.22 2335 PHE A O 1
ATOM 3926 N N . LYS A 1 510 ? 22.495 -27.410 29.720 1.00 45.17 2336 LYS A N 1
ATOM 3927 C CA . LYS A 1 510 ? 21.336 -28.125 29.182 1.00 46.52 2336 LYS A CA 1
ATOM 3928 C C . LYS A 1 510 ? 20.017 -27.452 29.543 1.00 45.76 2336 LYS A C 1
ATOM 3929 O O . LYS A 1 510 ? 19.055 -28.117 29.923 1.00 49.88 2336 LYS A O 1
ATOM 3935 N N . PHE A 1 511 ? 19.984 -26.131 29.417 1.00 44.10 2337 PHE A N 1
ATOM 3936 C CA . PHE A 1 511 ? 18.857 -25.333 29.885 1.00 52.33 2337 PHE A CA 1
ATOM 3937 C C . PHE A 1 511 ? 17.524 -25.752 29.273 1.00 50.69 2337 PHE A C 1
ATOM 3938 O O . PHE A 1 511 ? 16.507 -25.807 29.964 1.00 51.91 2337 PHE A O 1
ATOM 3946 N N . TRP A 1 512 ? 17.533 -26.056 27.981 1.00 52.24 2338 TRP A N 1
ATOM 3947 C CA . TRP A 1 512 ? 16.292 -26.296 27.251 1.00 56.09 2338 TRP A CA 1
ATOM 3948 C C . TRP A 1 512 ? 15.748 -27.703 27.464 1.00 65.41 2338 TRP A C 1
ATOM 3949 O O . TRP A 1 512 ? 14.661 -28.034 26.993 1.00 65.55 2338 TRP A O 1
ATOM 3960 N N . ASN A 1 513 ? 16.503 -28.523 28.187 1.00 74.05 2339 ASN A N 1
ATOM 3961 C CA . ASN A 1 513 ? 16.079 -29.884 28.488 1.00 78.28 2339 ASN A CA 1
ATOM 3962 C C . ASN A 1 513 ? 15.393 -29.976 29.847 1.00 73.14 2339 ASN A C 1
ATOM 3963 O O . ASN A 1 513 ? 15.359 -31.041 30.464 1.00 78.77 2339 ASN A O 1
ATOM 3968 N N . HIS A 1 514 ? 14.849 -28.854 30.310 1.00 65.85 2340 HIS A N 1
ATOM 3969 C CA . HIS A 1 514 ? 14.150 -28.815 31.589 1.00 50.72 2340 HIS A CA 1
ATOM 3970 C C . HIS A 1 514 ? 12.646 -28.647 31.396 1.00 53.83 2340 HIS A C 1
ATOM 3971 O O . HIS A 1 514 ? 12.192 -28.208 30.340 1.00 59.45 2340 HIS A O 1
ATOM 3978 N N . GLU A 1 515 ? 11.880 -28.991 32.426 1.00 53.23 2341 GLU A N 1
ATOM 3979 C CA . GLU A 1 515 ? 10.428 -29.056 32.310 1.00 63.43 2341 GLU A CA 1
ATOM 3980 C C . GLU A 1 515 ? 9.748 -27.701 32.508 1.00 59.13 2341 GLU A C 1
ATOM 3981 O O . GLU A 1 515 ? 8.646 -27.480 32.005 1.00 61.58 2341 GLU A O 1
ATOM 3987 N N . PHE A 1 516 ? 10.397 -26.797 33.236 1.00 57.02 2342 PHE A N 1
ATOM 3988 C CA . PHE A 1 516 ? 9.799 -25.494 33.522 1.00 67.26 2342 PHE A CA 1
ATOM 3989 C C . PHE A 1 516 ? 9.878 -24.559 32.317 1.00 66.00 2342 PHE A C 1
ATOM 3990 O O . PHE A 1 516 ? 9.204 -23.530 32.274 1.00 69.19 2342 PHE A O 1
ATOM 3998 N N . VAL A 1 517 ? 10.709 -24.921 31.346 1.00 59.24 2343 VAL A N 1
ATOM 3999 C CA . VAL A 1 517 ? 10.857 -24.135 30.128 1.00 59.41 2343 VAL A CA 1
ATOM 4000 C C . VAL A 1 517 ? 10.272 -24.921 28.953 1.00 72.42 2343 VAL A C 1
ATOM 4001 O O . VAL A 1 517 ? 10.303 -24.480 27.804 1.00 77.29 2343 VAL A O 1
ATOM 4005 N N . HIS A 1 518 ? 9.719 -26.088 29.265 1.00 75.16 2344 HIS A N 1
ATOM 4006 C CA . HIS A 1 518 ? 9.148 -26.973 28.256 1.00 72.37 2344 HIS A CA 1
ATOM 4007 C C . HIS A 1 518 ? 7.669 -26.680 28.013 1.00 73.24 2344 HIS A C 1
ATOM 4008 O O . HIS A 1 518 ? 7.236 -26.521 26.872 1.00 73.06 2344 HIS A O 1
ATOM 4015 N N . CYS A 1 519 ? 6.899 -26.603 29.093 1.00 84.79 2345 CYS A N 1
ATOM 4016 C CA . CYS A 1 519 ? 5.451 -26.455 28.995 1.00 100.73 2345 CYS A CA 1
ATOM 4017 C C . CYS A 1 519 ? 4.996 -24.998 29.009 1.00 113.79 2345 CYS A C 1
ATOM 4018 O O . CYS A 1 519 ? 4.136 -24.600 28.223 1.00 109.17 2345 CYS A O 1
ATOM 4021 N N . ALA A 1 520 ? 5.580 -24.211 29.907 1.00 134.76 2346 ALA A N 1
ATOM 4022 C CA . ALA A 1 520 ? 5.118 -22.851 30.168 1.00 131.88 2346 ALA A CA 1
ATOM 4023 C C . ALA A 1 520 ? 5.294 -21.911 28.979 1.00 123.61 2346 ALA A C 1
ATOM 4024 O O . ALA A 1 520 ? 6.395 -21.771 28.446 1.00 117.12 2346 ALA A O 1
ATOM 4026 N N . PRO A 1 521 ? 4.195 -21.266 28.559 1.00 111.45 2347 PRO A N 1
ATOM 4027 C CA . PRO A 1 521 ? 4.231 -20.186 27.571 1.00 98.42 2347 PRO A CA 1
ATOM 4028 C C . PRO A 1 521 ? 4.380 -18.821 28.242 1.00 87.88 2347 PRO A C 1
ATOM 4029 O O . PRO A 1 521 ? 4.635 -17.824 27.568 1.00 85.13 2347 PRO A O 1
ATOM 4033 N N . GLU A 1 522 ? 4.221 -18.791 29.562 1.00 82.54 2348 GLU A N 1
ATOM 4034 C CA . GLU A 1 522 ? 4.433 -17.584 30.352 1.00 84.85 2348 GLU A CA 1
ATOM 4035 C C . GLU A 1 522 ? 5.907 -17.196 30.355 1.00 83.63 2348 GLU A C 1
ATOM 4036 O O . GLU A 1 522 ? 6.273 -16.058 30.037 1.00 93.78 2348 GLU A O 1
ATOM 4042 N N . ILE A 1 523 ? 6.750 -18.158 30.717 1.00 70.54 2349 ILE A N 1
ATOM 4043 C CA . ILE A 1 523 ? 8.188 -17.948 30.738 1.00 68.82 2349 ILE A CA 1
ATOM 4044 C C . ILE A 1 523 ? 8.689 -17.686 29.317 1.00 65.90 2349 ILE A C 1
ATOM 4045 O O . ILE A 1 523 ? 9.711 -17.030 29.118 1.00 61.27 2349 ILE A O 1
ATOM 4050 N N . GLU A 1 524 ? 7.944 -18.181 28.332 1.00 62.53 2350 GLU A N 1
ATOM 4051 C CA . GLU A 1 524 ? 8.237 -17.900 26.933 1.00 65.77 2350 GLU A CA 1
ATOM 4052 C C . GLU A 1 524 ? 7.975 -16.428 26.633 1.00 63.74 2350 GLU A C 1
ATOM 4053 O O . GLU A 1 524 ? 8.756 -15.779 25.934 1.00 67.42 2350 GLU A O 1
ATOM 4059 N N . LYS A 1 525 ? 6.874 -15.906 27.169 1.00 57.61 2351 LYS A N 1
ATOM 4060 C CA . LYS A 1 525 ? 6.561 -14.488 27.036 1.00 60.66 2351 LYS A CA 1
ATOM 4061 C C . LYS A 1 525 ? 7.643 -13.651 27.702 1.00 59.04 2351 LYS A C 1
ATOM 4062 O O . LYS A 1 525 ? 8.052 -12.613 27.175 1.00 64.14 2351 LYS A O 1
ATOM 4068 N N . LEU A 1 526 ? 8.104 -14.111 28.862 1.00 44.52 2352 LEU A N 1
ATOM 4069 C CA . LEU A 1 526 ? 9.205 -13.451 29.553 1.00 42.79 2352 LEU A CA 1
ATOM 4070 C C . LEU A 1 526 ? 10.453 -13.418 28.674 1.00 41.44 2352 LEU A C 1
ATOM 4071 O O . LEU A 1 526 ? 11.125 -12.389 28.574 1.00 40.51 2352 LEU A O 1
ATOM 4076 N N . PHE A 1 527 ? 10.753 -14.544 28.034 1.00 50.12 2353 PHE A N 1
ATOM 4077 C CA . PHE A 1 527 ? 11.897 -14.630 27.130 1.00 47.92 2353 PHE A CA 1
ATOM 4078 C C . PHE A 1 527 ? 11.748 -13.680 25.945 1.00 47.96 2353 PHE A C 1
ATOM 4079 O O . PHE A 1 527 ? 12.730 -13.097 25.479 1.00 44.64 2353 PHE A O 1
ATOM 4087 N N . GLN A 1 528 ? 10.519 -13.522 25.464 1.00 46.08 2354 GLN A N 1
ATOM 4088 C CA . GLN A 1 528 ? 10.249 -12.607 24.362 1.00 51.12 2354 GLN A CA 1
ATOM 4089 C C . GLN A 1 528 ? 10.478 -11.160 24.794 1.00 55.91 2354 GLN A C 1
ATOM 4090 O O . GLN A 1 528 ? 11.056 -10.361 24.049 1.00 52.91 2354 GLN A O 1
ATOM 4096 N N . SER A 1 529 ? 10.027 -10.831 26.003 1.00 61.32 2355 SER A N 1
ATOM 4097 C CA . SER A 1 529 ? 10.265 -9.510 26.577 1.00 41.71 2355 SER A CA 1
ATOM 4098 C C . SER A 1 529 ? 11.761 -9.239 26.675 1.00 40.20 2355 SER A C 1
ATOM 4099 O O . SER A 1 529 ? 12.240 -8.189 26.244 1.00 42.64 2355 SER A O 1
ATOM 4102 N N . VAL A 1 530 ? 12.491 -10.200 27.237 1.00 47.34 2356 VAL A N 1
ATOM 4103 C CA . VAL A 1 530 ? 13.944 -10.106 27.336 1.00 47.11 2356 VAL A CA 1
ATOM 4104 C C . VAL A 1 530 ? 14.559 -9.865 25.962 1.00 46.69 2356 VAL A C 1
ATOM 4105 O O . VAL A 1 530 ? 15.472 -9.055 25.815 1.00 44.53 2356 VAL A O 1
ATOM 4109 N N . ALA A 1 531 ? 14.040 -10.560 24.956 1.00 51.58 2357 ALA A N 1
ATOM 4110 C CA . ALA A 1 531 ? 14.511 -10.384 23.589 1.00 53.24 2357 ALA A CA 1
ATOM 4111 C C . ALA A 1 531 ? 14.288 -8.951 23.111 1.00 39.84 2357 ALA A C 1
ATOM 4112 O O . ALA A 1 531 ? 15.169 -8.356 22.492 1.00 39.78 2357 ALA A O 1
ATOM 4114 N N . GLN A 1 532 ? 13.115 -8.397 23.408 1.00 43.94 2358 GLN A N 1
ATOM 4115 C CA . GLN A 1 532 ? 12.790 -7.039 22.972 1.00 42.18 2358 GLN A CA 1
ATOM 4116 C C . GLN A 1 532 ? 13.608 -5.981 23.707 1.00 42.27 2358 GLN A C 1
ATOM 4117 O O . GLN A 1 532 ? 13.871 -4.908 23.168 1.00 45.49 2358 GLN A O 1
ATOM 4123 N N . CYS A 1 533 ? 14.009 -6.288 24.937 1.00 46.14 2359 CYS A N 1
ATOM 4124 C CA . CYS A 1 533 ? 14.690 -5.311 25.782 1.00 40.21 2359 CYS A CA 1
ATOM 4125 C C . CYS A 1 533 ? 16.210 -5.316 25.627 1.00 41.17 2359 CYS A C 1
ATOM 4126 O O . CYS A 1 533 ? 16.837 -4.257 25.631 1.00 38.70 2359 CYS A O 1
ATOM 4129 N N . CYS A 1 534 ? 16.798 -6.503 25.497 1.00 41.00 2360 CYS A N 1
ATOM 4130 C CA . CYS A 1 534 ? 18.251 -6.648 25.569 1.00 45.71 2360 CYS A CA 1
ATOM 4131 C C . CYS A 1 534 ? 18.895 -7.118 24.267 1.00 59.38 2360 CYS A C 1
ATOM 4132 O O . CYS A 1 534 ? 20.121 -7.171 24.163 1.00 64.35 2360 CYS A O 1
ATOM 4135 N N . MET A 1 535 ? 18.078 -7.467 23.280 1.00 65.87 2361 MET A N 1
ATOM 4136 C CA . MET A 1 535 ? 18.601 -7.993 22.022 1.00 69.80 2361 MET A CA 1
ATOM 4137 C C . MET A 1 535 ? 18.133 -7.180 20.819 1.00 78.03 2361 MET A C 1
ATOM 4138 O O . MET A 1 535 ? 17.557 -6.101 20.963 1.00 77.19 2361 MET A O 1
ATOM 4144 N N . PHE B 2 1 ? 10.633 -22.257 23.610 1.00 58.50 40 PHE B N 1
ATOM 4145 C CA . PHE B 2 1 ? 11.695 -22.397 22.621 1.00 51.74 40 PHE B CA 1
ATOM 4146 C C . PHE B 2 1 ? 12.441 -23.715 22.806 1.00 56.09 40 PHE B C 1
ATOM 4147 O O . PHE B 2 1 ? 12.337 -24.352 23.852 1.00 57.16 40 PHE B O 1
ATOM 4155 N N . SER B 2 2 ? 13.195 -24.119 21.788 1.00 59.12 41 SER B N 1
ATOM 4156 C CA . SER B 2 2 ? 13.852 -25.422 21.801 1.00 53.16 41 SER B CA 1
ATOM 4157 C C . SER B 2 2 ? 15.361 -25.325 22.005 1.00 55.17 41 SER B C 1
ATOM 4158 O O . SER B 2 2 ? 15.990 -26.279 22.465 1.00 60.93 41 SER B O 1
ATOM 4161 N N . SER B 2 3 ? 15.941 -24.179 21.659 1.00 52.72 42 SER B N 1
ATOM 4162 C CA . SER B 2 3 ? 17.382 -23.990 21.793 1.00 54.80 42 SER B CA 1
ATOM 4163 C C . SER B 2 3 ? 17.790 -22.523 21.726 1.00 57.81 42 SER B C 1
ATOM 4164 O O . SER B 2 3 ? 16.947 -21.624 21.719 1.00 50.75 42 SER B O 1
ATOM 4167 N N . TRP B 2 4 ? 19.099 -22.300 21.674 1.00 63.79 43 TRP B N 1
ATOM 4168 C CA . TRP B 2 4 ? 19.672 -20.962 21.589 1.00 43.50 43 TRP B CA 1
ATOM 4169 C C . TRP B 2 4 ? 19.356 -20.327 20.241 1.00 41.20 43 TRP B C 1
ATOM 4170 O O . TRP B 2 4 ? 18.805 -19.228 20.175 1.00 54.77 43 TRP B O 1
ATOM 4181 N N . ASN B 2 5 ? 19.687 -21.033 19.165 1.00 42.33 44 ASN B N 1
ATOM 4182 C CA . ASN B 2 5 ? 19.417 -20.537 17.820 1.00 56.23 44 ASN B CA 1
ATOM 4183 C C . ASN B 2 5 ? 17.921 -20.420 17.537 1.00 54.82 44 ASN B C 1
ATOM 4184 O O . ASN B 2 5 ? 17.490 -19.526 16.808 1.00 58.36 44 ASN B O 1
ATOM 4189 N N . ASP B 2 6 ? 17.133 -21.321 18.118 1.00 43.55 45 ASP B N 1
ATOM 4190 C CA . ASP B 2 6 ? 15.682 -21.266 17.973 1.00 40.68 45 ASP B CA 1
ATOM 4191 C C . ASP B 2 6 ? 15.137 -20.005 18.627 1.00 38.77 45 ASP B C 1
ATOM 4192 O O . ASP B 2 6 ? 14.221 -19.365 18.110 1.00 37.48 45 ASP B O 1
ATOM 4197 N N . TYR B 2 7 ? 15.716 -19.661 19.773 1.00 45.14 46 TYR B N 1
ATOM 4198 C CA . TYR B 2 7 ? 15.329 -18.473 20.523 1.00 37.57 46 TYR B CA 1
ATOM 4199 C C . TYR B 2 7 ? 15.764 -17.206 19.796 1.00 41.45 46 TYR B C 1
ATOM 4200 O O . TYR B 2 7 ? 15.086 -16.182 19.854 1.00 42.61 46 TYR B O 1
ATOM 4209 N N . LEU B 2 8 ? 16.897 -17.283 19.104 1.00 38.27 47 LEU B N 1
ATOM 4210 C CA . LEU B 2 8 ? 17.402 -16.143 18.346 1.00 38.91 47 LEU B CA 1
ATOM 4211 C C . LEU B 2 8 ? 16.634 -15.930 17.046 1.00 46.09 47 LEU B C 1
ATOM 4212 O O . LEU B 2 8 ? 16.720 -14.862 16.435 1.00 51.75 47 LEU B O 1
ATOM 4217 N N . GLY B 2 9 ? 15.887 -16.946 16.626 1.00 46.99 48 GLY B N 1
ATOM 4218 C CA . GLY B 2 9 ? 15.114 -16.867 15.401 1.00 46.02 48 GLY B CA 1
ATOM 4219 C C . GLY B 2 9 ? 13.736 -16.273 15.619 1.00 46.29 48 GLY B C 1
ATOM 4220 O O . GLY B 2 9 ? 12.921 -16.220 14.700 1.00 68.19 48 GLY B O 1
ATOM 4221 N N . LEU B 2 10 ? 13.480 -15.827 16.844 1.00 47.12 49 LEU B N 1
ATOM 4222 C CA . LEU B 2 10 ? 12.202 -15.219 17.201 1.00 58.11 49 LEU B CA 1
ATOM 4223 C C . LEU B 2 10 ? 11.961 -13.922 16.431 1.00 66.49 49 LEU B C 1
ATOM 4224 O O . LEU B 2 10 ? 12.875 -13.115 16.258 1.00 67.58 49 LEU B O 1
ATOM 4229 N N . ALA B 2 11 ? 10.728 -13.730 15.968 1.00 66.99 50 ALA B N 1
ATOM 4230 C CA . ALA B 2 11 ? 10.357 -12.518 15.241 1.00 71.70 50 ALA B CA 1
ATOM 4231 C C . ALA B 2 11 ? 9.310 -11.716 16.010 1.00 66.60 50 ALA B C 1
ATOM 4232 O O . ALA B 2 11 ? 8.110 -11.891 15.805 1.00 67.18 50 ALA B O 1
ATOM 4234 N N . THR B 2 12 ? 9.774 -10.829 16.885 1.00 63.53 51 THR B N 1
ATOM 4235 C CA . THR B 2 12 ? 8.889 -10.089 17.781 1.00 69.93 51 THR B CA 1
ATOM 4236 C C . THR B 2 12 ? 8.020 -9.058 17.062 1.00 81.53 51 THR B C 1
ATOM 4237 O O . THR B 2 12 ? 6.941 -8.709 17.542 1.00 87.68 51 THR B O 1
ATOM 4241 N N . LEU B 2 13 ? 8.485 -8.574 15.913 1.00 81.80 52 LEU B N 1
ATOM 4242 C CA . LEU B 2 13 ? 7.748 -7.562 15.160 1.00 76.69 52 LEU B CA 1
ATOM 4243 C C . LEU B 2 13 ? 6.547 -8.153 14.427 1.00 72.55 52 LEU B C 1
ATOM 4244 O O . LEU B 2 13 ? 5.764 -7.427 13.815 1.00 71.84 52 LEU B O 1
ATOM 4249 N N . ILE B 2 14 ? 6.409 -9.474 14.488 1.00 72.02 53 ILE B N 1
ATOM 4250 C CA . ILE B 2 14 ? 5.284 -10.161 13.864 1.00 75.13 53 ILE B CA 1
ATOM 4251 C C . ILE B 2 14 ? 4.529 -10.992 14.899 1.00 76.98 53 ILE B C 1
ATOM 4252 O O . ILE B 2 14 ? 3.302 -11.096 14.857 1.00 73.23 53 ILE B O 1
ATOM 4257 N N . THR B 2 15 ? 5.275 -11.574 15.833 1.00 87.38 54 THR B N 1
ATOM 4258 C CA . THR B 2 15 ? 4.695 -12.411 16.878 1.00 89.32 54 THR B CA 1
ATOM 4259 C C . THR B 2 15 ? 4.444 -11.613 18.154 1.00 89.11 54 THR B C 1
ATOM 4260 O O . THR B 2 15 ? 3.370 -11.694 18.750 1.00 89.66 54 THR B O 1
ATOM 4264 N N . TYR C 1 16 ? 5.648 -26.127 -16.711 1.00 120.44 1842 TYR C N 1
ATOM 4265 C CA . TYR C 1 16 ? 6.794 -25.316 -16.320 1.00 118.32 1842 TYR C CA 1
ATOM 4266 C C . TYR C 1 16 ? 8.003 -25.611 -17.202 1.00 115.88 1842 TYR C C 1
ATOM 42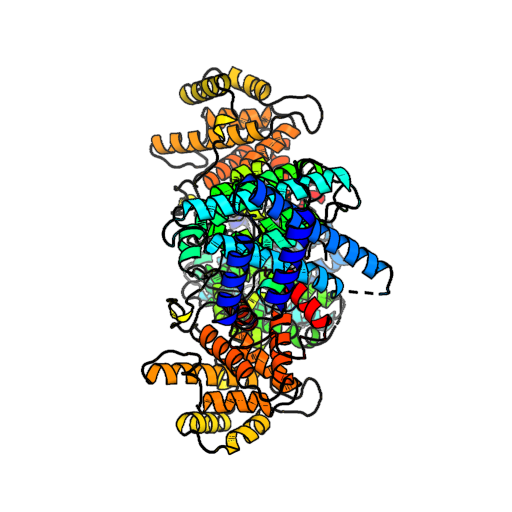67 O O . TYR C 1 16 ? 7.868 -26.151 -18.299 1.00 116.78 1842 TYR C O 1
ATOM 4269 N N . ASP C 1 17 ? 9.186 -25.253 -16.711 1.00 107.19 1843 ASP C N 1
ATOM 4270 C CA . ASP C 1 17 ? 10.421 -25.459 -17.456 1.00 98.85 1843 ASP C CA 1
ATOM 4271 C C . ASP C 1 17 ? 11.266 -26.548 -16.794 1.00 89.12 1843 ASP C C 1
ATOM 4272 O O . ASP C 1 17 ? 12.405 -26.796 -17.190 1.00 84.66 1843 ASP C O 1
ATOM 4277 N N . ASP C 1 18 ? 10.694 -27.198 -15.783 1.00 84.89 1844 ASP C N 1
ATOM 4278 C CA . ASP C 1 18 ? 11.380 -28.262 -15.053 1.00 74.09 1844 ASP C CA 1
ATOM 4279 C C . ASP C 1 18 ? 11.313 -29.599 -15.780 1.00 70.38 1844 ASP C C 1
ATOM 4280 O O . ASP C 1 18 ? 10.278 -29.950 -16.347 1.00 76.31 1844 ASP C O 1
ATOM 4285 N N . PRO C 1 19 ? 12.423 -30.353 -15.761 1.00 68.91 1845 PRO C N 1
ATOM 4286 C CA . PRO C 1 19 ? 12.453 -31.704 -16.330 1.00 68.58 1845 PRO C CA 1
ATOM 4287 C C . PRO C 1 19 ? 11.488 -32.631 -15.598 1.00 68.75 1845 PRO C C 1
ATOM 4288 O O . PRO C 1 19 ? 11.344 -32.512 -14.380 1.00 74.09 1845 PRO C O 1
ATOM 4292 N N . PRO C 1 20 ? 10.831 -33.542 -16.329 1.00 67.47 1846 PRO C N 1
ATOM 4293 C CA . PRO C 1 20 ? 9.849 -34.451 -15.727 1.00 67.58 1846 PRO C CA 1
ATOM 4294 C C . PRO C 1 20 ? 10.473 -35.387 -14.695 1.00 63.57 1846 PRO C C 1
ATOM 4295 O O . PRO C 1 20 ? 11.587 -35.872 -14.894 1.00 63.94 1846 PRO C O 1
ATOM 4299 N N . GLY C 1 21 ? 9.759 -35.623 -13.600 1.00 53.80 1847 GLY C N 1
ATOM 4300 C CA . GLY C 1 21 ? 10.219 -36.540 -12.574 1.00 52.21 1847 GLY C CA 1
ATOM 4301 C C . GLY C 1 21 ? 11.110 -35.900 -11.528 1.00 65.26 1847 GLY C C 1
ATOM 4302 O O . GLY C 1 21 ? 11.409 -36.514 -10.503 1.00 73.36 1847 GLY C O 1
ATOM 4303 N N . LEU C 1 22 ? 11.533 -34.664 -11.779 1.00 58.38 1848 LEU C N 1
ATOM 4304 C CA . LEU C 1 22 ? 12.435 -33.967 -10.867 1.00 44.22 1848 LEU C CA 1
ATOM 4305 C C . LEU C 1 22 ? 11.744 -33.594 -9.559 1.00 50.27 1848 LEU C C 1
ATOM 4306 O O . LEU C 1 22 ? 12.359 -33.635 -8.492 1.00 47.16 1848 LEU C O 1
ATOM 4311 N N . ARG C 1 23 ? 10.467 -33.231 -9.645 1.00 54.17 1849 ARG C N 1
ATOM 4312 C CA . ARG C 1 23 ? 9.698 -32.854 -8.463 1.00 56.64 1849 ARG C CA 1
ATOM 4313 C C . ARG C 1 23 ? 9.610 -34.010 -7.469 1.00 57.61 1849 ARG C C 1
ATOM 4314 O O . ARG C 1 23 ? 9.707 -33.806 -6.259 1.00 45.41 1849 ARG C O 1
ATOM 4322 N N . GLU C 1 24 ? 9.438 -35.221 -7.989 1.00 71.95 1850 GLU C N 1
ATOM 4323 C CA . GLU C 1 24 ? 9.363 -36.416 -7.156 1.00 68.33 1850 GLU C CA 1
ATOM 4324 C C . GLU C 1 24 ? 10.702 -36.700 -6.479 1.00 60.01 1850 GLU C C 1
ATOM 4325 O O . GLU C 1 24 ? 10.751 -37.036 -5.291 1.00 62.66 1850 GLU C O 1
ATOM 4331 N N . LYS C 1 25 ? 11.784 -36.562 -7.243 1.00 45.77 1851 LYS C N 1
ATOM 4332 C CA . LYS C 1 25 ? 13.135 -36.717 -6.712 1.00 40.72 1851 LYS C CA 1
ATOM 4333 C C . LYS C 1 25 ? 13.378 -35.751 -5.561 1.00 44.51 1851 LYS C C 1
ATOM 4334 O O . LYS C 1 25 ? 13.820 -36.148 -4.481 1.00 37.38 1851 LYS C O 1
ATOM 4340 N N . ALA C 1 26 ? 13.081 -34.478 -5.812 1.00 45.59 1852 ALA C N 1
ATOM 4341 C CA . ALA C 1 26 ? 13.273 -33.421 -4.826 1.00 43.79 1852 ALA C CA 1
ATOM 4342 C C . ALA C 1 26 ? 12.421 -33.651 -3.581 1.00 39.28 1852 ALA C C 1
ATOM 4343 O O . ALA C 1 26 ? 12.877 -33.431 -2.464 1.00 39.43 1852 ALA C O 1
ATOM 4345 N N . GLU C 1 27 ? 11.185 -34.095 -3.786 1.00 36.58 1853 GLU C N 1
ATOM 4346 C CA . GLU C 1 27 ? 10.262 -34.375 -2.690 1.00 49.67 1853 GLU C CA 1
ATOM 4347 C C . GLU C 1 27 ? 10.803 -35.496 -1.799 1.00 51.26 1853 GLU C C 1
ATOM 4348 O O . GLU C 1 27 ? 10.916 -35.345 -0.570 1.00 50.76 1853 GLU C O 1
ATOM 4354 N N . TYR C 1 28 ? 11.146 -36.612 -2.437 1.00 45.05 1854 TYR C N 1
ATOM 4355 C CA . TYR C 1 28 ? 11.744 -37.752 -1.754 1.00 47.32 1854 TYR C CA 1
ATOM 4356 C C . TYR C 1 28 ? 12.982 -37.347 -0.959 1.00 48.85 1854 TYR C C 1
ATOM 4357 O O . TYR C 1 28 ? 13.091 -37.651 0.233 1.00 62.81 1854 TYR C O 1
ATOM 4366 N N . LEU C 1 29 ? 13.904 -36.652 -1.620 1.00 36.09 1855 LEU C N 1
ATOM 4367 C CA . LEU C 1 29 ? 15.146 -36.225 -0.982 1.00 41.34 1855 LEU C CA 1
ATOM 4368 C C . LEU C 1 29 ? 14.900 -35.307 0.212 1.00 40.48 1855 LEU C C 1
ATOM 4369 O O . LEU C 1 29 ? 15.495 -35.493 1.273 1.00 54.73 1855 LEU C O 1
ATOM 4374 N N . LEU C 1 30 ? 14.021 -34.325 0.039 1.00 40.95 1856 LEU C N 1
ATOM 4375 C CA . LEU C 1 30 ? 13.711 -33.382 1.108 1.00 39.68 1856 LEU C CA 1
ATOM 4376 C C . LEU C 1 30 ? 13.110 -34.096 2.314 1.00 46.59 1856 LEU C C 1
ATOM 4377 O O . LEU C 1 30 ? 13.513 -33.846 3.451 1.00 41.93 1856 LEU C O 1
ATOM 4382 N N . ARG C 1 31 ? 12.150 -34.985 2.069 1.00 45.29 1857 ARG C N 1
ATOM 4383 C CA . ARG C 1 31 ? 11.518 -35.703 3.173 1.00 48.57 1857 ARG C CA 1
ATOM 4384 C C . ARG C 1 31 ? 12.508 -36.619 3.892 1.00 55.54 1857 ARG C C 1
ATOM 4385 O O . ARG C 1 31 ? 12.532 -36.676 5.130 1.00 64.07 1857 ARG C O 1
ATOM 4393 N N . GLU C 1 32 ? 13.333 -37.317 3.117 1.00 49.81 1858 GLU C N 1
ATOM 4394 C CA . GLU C 1 32 ? 14.360 -38.179 3.690 1.00 48.53 1858 GLU C CA 1
ATOM 4395 C C . GLU C 1 32 ? 15.329 -37.379 4.553 1.00 47.05 1858 GLU C C 1
ATOM 4396 O O . GLU C 1 32 ? 15.716 -37.819 5.641 1.00 46.19 1858 GLU C O 1
ATOM 4402 N N . TRP C 1 33 ? 15.711 -36.198 4.074 1.00 38.81 1859 TRP C N 1
ATOM 4403 C CA . TRP C 1 33 ? 16.623 -35.348 4.830 1.00 36.57 1859 TRP C CA 1
ATOM 4404 C C . TRP C 1 33 ? 15.982 -34.788 6.095 1.00 36.33 1859 TRP C C 1
ATOM 4405 O O . TRP C 1 33 ? 16.654 -34.638 7.111 1.00 34.94 1859 TRP C O 1
ATOM 4416 N N . VAL C 1 34 ? 14.697 -34.454 6.032 1.00 32.89 1860 VAL C N 1
ATOM 4417 C CA . VAL C 1 34 ? 14.003 -33.981 7.223 1.00 42.79 1860 VAL C CA 1
ATOM 4418 C C . VAL C 1 34 ? 13.995 -35.094 8.269 1.00 48.36 1860 VAL C C 1
ATOM 4419 O O . VAL C 1 34 ? 14.353 -34.874 9.439 1.00 43.55 1860 VAL C O 1
ATOM 4423 N N . ASN C 1 35 ? 13.603 -36.289 7.828 1.00 45.47 1861 ASN C N 1
ATOM 4424 C CA . ASN C 1 35 ? 13.614 -37.471 8.681 1.00 39.38 1861 ASN C CA 1
ATOM 4425 C C . ASN C 1 35 ? 14.974 -37.693 9.341 1.00 39.68 1861 ASN C C 1
ATOM 4426 O O . ASN C 1 35 ? 15.063 -37.848 10.562 1.00 41.14 1861 ASN C O 1
ATOM 4431 N N . LEU C 1 36 ? 16.029 -37.692 8.531 1.00 38.62 1862 LEU C N 1
ATOM 4432 C CA . LEU C 1 36 ? 17.391 -37.834 9.038 1.00 44.86 1862 LEU C CA 1
ATOM 4433 C C . LEU C 1 36 ? 17.727 -36.774 10.080 1.00 50.33 1862 LEU C C 1
ATOM 4434 O O . LEU C 1 36 ? 18.219 -37.089 11.165 1.00 40.27 1862 LEU C O 1
ATOM 4439 N N . TYR C 1 37 ? 17.454 -35.519 9.733 1.00 44.80 1863 TYR C N 1
ATOM 4440 C CA . TYR C 1 37 ? 17.742 -34.378 10.595 1.00 47.51 1863 TYR C CA 1
ATOM 4441 C C . TYR C 1 37 ? 17.063 -34.507 11.949 1.00 50.94 1863 TYR C C 1
ATOM 4442 O O . TYR C 1 37 ? 17.635 -34.134 12.971 1.00 56.87 1863 TYR C O 1
ATOM 4451 N N . HIS C 1 38 ? 15.849 -35.046 11.963 1.00 48.37 1864 HIS C N 1
ATOM 4452 C CA . HIS C 1 38 ? 15.134 -35.182 13.228 1.00 47.95 1864 HIS C CA 1
ATOM 4453 C C . HIS C 1 38 ? 15.253 -36.580 13.835 1.00 63.90 1864 HIS C C 1
ATOM 4454 O O . HIS C 1 38 ? 14.594 -36.888 14.829 1.00 68.66 1864 HIS C O 1
ATOM 4461 N N . SER C 1 39 ? 16.111 -37.418 13.257 1.00 80.85 1865 SER C N 1
ATOM 4462 C CA . SER C 1 39 ? 16.365 -38.737 13.834 1.00 88.02 1865 SER C CA 1
ATOM 4463 C C . SER C 1 39 ? 17.802 -38.900 14.350 1.00 91.76 1865 SER C C 1
ATOM 4464 O O . SER C 1 39 ? 18.043 -39.657 15.291 1.00 92.69 1865 SER C O 1
ATOM 4467 N N . ALA C 1 40 ? 18.749 -38.181 13.751 1.00 96.22 1866 ALA C N 1
ATOM 4468 C CA . ALA C 1 40 ? 20.163 -38.369 14.076 1.00 98.69 1866 ALA C CA 1
ATOM 4469 C C . ALA C 1 40 ? 20.721 -37.290 15.005 1.00 106.59 1866 ALA C C 1
ATOM 4470 O O . ALA C 1 40 ? 20.375 -36.114 14.893 1.00 102.26 1866 ALA C O 1
ATOM 4472 N N . ALA C 1 41 ? 21.596 -37.706 15.917 1.00 118.19 1867 ALA C N 1
ATOM 4473 C CA . ALA C 1 41 ? 22.236 -36.791 16.857 1.00 118.71 1867 ALA C CA 1
ATOM 4474 C C . ALA C 1 41 ? 23.610 -36.351 16.356 1.00 118.08 1867 ALA C C 1
ATOM 4475 O O . ALA C 1 41 ? 24.113 -36.869 15.359 1.00 121.88 1867 ALA C O 1
ATOM 4477 N N . ALA C 1 42 ? 24.212 -35.393 17.055 1.00 110.45 1868 ALA C N 1
ATOM 4478 C CA . ALA C 1 42 ? 25.515 -34.864 16.669 1.00 101.69 1868 ALA C CA 1
ATOM 4479 C C . ALA C 1 42 ? 26.623 -35.880 16.925 1.00 100.99 1868 ALA C C 1
ATOM 4480 O O . ALA C 1 42 ? 26.603 -36.598 17.924 1.00 104.44 1868 ALA C O 1
ATOM 4482 N N . GLY C 1 43 ? 27.590 -35.932 16.014 1.00 97.94 1869 GLY C N 1
ATOM 4483 C CA . GLY C 1 43 ? 28.696 -36.864 16.124 1.00 96.38 1869 GLY C CA 1
ATOM 4484 C C . GLY C 1 43 ? 28.964 -37.577 14.814 1.00 95.25 1869 GLY C C 1
ATOM 4485 O O . GLY C 1 43 ? 28.980 -36.957 13.751 1.00 89.92 1869 GLY C O 1
ATOM 4486 N N . ARG C 1 44 ? 29.175 -38.887 14.890 1.00 101.72 1870 ARG C N 1
ATOM 4487 C CA . ARG C 1 44 ? 29.421 -39.693 13.700 1.00 102.80 1870 ARG C CA 1
ATOM 4488 C C . ARG C 1 44 ? 28.132 -39.916 12.915 1.00 100.82 1870 ARG C C 1
ATOM 4489 O O . ARG C 1 44 ? 28.161 -40.146 11.705 1.00 99.96 1870 ARG C O 1
ATOM 4491 N N . ASP C 1 45 ? 27.004 -39.839 13.615 1.00 102.91 1871 ASP C N 1
ATOM 4492 C CA . ASP C 1 45 ? 25.699 -40.073 13.007 1.00 102.98 1871 ASP C CA 1
ATOM 4493 C C . ASP C 1 45 ? 25.327 -38.976 12.014 1.00 96.31 1871 ASP C C 1
ATOM 4494 O O . ASP C 1 45 ? 24.829 -39.261 10.925 1.00 93.74 1871 ASP C O 1
ATOM 4499 N N . SER C 1 46 ? 25.566 -37.725 12.394 1.00 95.20 1872 SER C N 1
ATOM 4500 C CA . SER C 1 46 ? 25.276 -36.594 11.521 1.00 90.43 1872 SER C CA 1
ATOM 4501 C C . SER C 1 46 ? 26.148 -36.638 10.271 1.00 86.08 1872 SER C C 1
ATOM 4502 O O . SER C 1 46 ? 25.684 -36.356 9.162 1.00 81.10 1872 SER C O 1
ATOM 4505 N N . THR C 1 47 ? 27.411 -37.008 10.461 1.00 88.99 1873 THR C N 1
ATOM 4506 C CA . THR C 1 47 ? 28.368 -37.078 9.364 1.00 92.69 1873 THR C CA 1
ATOM 4507 C C . THR C 1 47 ? 28.048 -38.216 8.398 1.00 91.35 1873 THR C C 1
ATOM 4508 O O . THR C 1 47 ? 28.094 -38.029 7.182 1.00 101.48 1873 THR C O 1
ATOM 4512 N N . LYS C 1 48 ? 27.724 -39.391 8.932 1.00 80.54 1874 LYS C N 1
ATOM 4513 C CA . LYS C 1 48 ? 27.372 -40.518 8.073 1.00 78.20 1874 LYS C CA 1
ATOM 4514 C C . LYS C 1 48 ? 26.045 -40.246 7.368 1.00 73.05 1874 LYS C C 1
ATOM 4515 O O . LYS C 1 48 ? 25.851 -40.654 6.222 1.00 81.97 1874 LYS C O 1
ATOM 4521 N N . ALA C 1 49 ? 25.143 -39.545 8.050 1.00 58.44 1875 ALA C N 1
ATOM 4522 C CA . ALA C 1 49 ? 23.851 -39.199 7.468 1.00 50.00 1875 ALA C CA 1
ATOM 4523 C C . ALA C 1 49 ? 24.033 -38.243 6.297 1.00 50.14 1875 ALA C C 1
ATOM 4524 O O . ALA C 1 49 ? 23.470 -38.452 5.221 1.00 44.18 1875 ALA C O 1
ATOM 4526 N N . PHE C 1 50 ? 24.826 -37.196 6.508 1.00 48.03 1876 PHE C N 1
ATOM 4527 C CA . PHE C 1 50 ? 25.077 -36.217 5.456 1.00 40.84 1876 PHE C CA 1
ATOM 4528 C C . PHE C 1 50 ? 25.850 -36.828 4.290 1.00 42.02 1876 PHE C C 1
ATOM 4529 O O . PHE C 1 50 ? 25.571 -36.524 3.133 1.00 46.63 1876 PHE C O 1
ATOM 4537 N N . SER C 1 51 ? 26.819 -37.686 4.597 1.00 41.73 1877 SER C N 1
ATOM 4538 C CA . SER C 1 51 ? 27.607 -38.349 3.561 1.00 48.14 1877 SER C CA 1
ATOM 4539 C C . SER C 1 51 ? 26.733 -39.261 2.706 1.00 49.19 1877 SER C C 1
ATOM 4540 O O . SER C 1 51 ? 26.786 -39.217 1.473 1.00 54.77 1877 SER C O 1
ATOM 4543 N N . ALA C 1 52 ? 25.930 -40.085 3.373 1.00 43.46 1878 ALA C N 1
ATOM 4544 C CA . ALA C 1 52 ? 24.999 -40.971 2.688 1.00 43.64 1878 ALA C CA 1
ATOM 4545 C C . ALA C 1 52 ? 24.023 -40.178 1.830 1.00 47.85 1878 ALA C C 1
ATOM 4546 O O . ALA C 1 52 ? 23.749 -40.543 0.684 1.00 60.13 1878 ALA C O 1
ATOM 4548 N N . PHE C 1 53 ? 23.509 -39.085 2.385 1.00 39.52 1879 PHE C N 1
ATOM 4549 C CA . PHE C 1 53 ? 22.527 -38.273 1.680 1.00 37.64 1879 PHE C CA 1
ATOM 4550 C C . PHE C 1 53 ? 23.131 -37.604 0.449 1.00 43.25 1879 PHE C C 1
ATOM 4551 O O . PHE C 1 53 ? 22.479 -37.502 -0.588 1.00 36.84 1879 PHE C O 1
ATOM 4559 N N . VAL C 1 54 ? 24.375 -37.149 0.567 1.00 42.01 1880 VAL C N 1
ATOM 4560 C CA . VAL C 1 54 ? 25.079 -36.544 -0.559 1.00 48.91 1880 VAL C CA 1
ATOM 4561 C C . VAL C 1 54 ? 25.330 -37.582 -1.646 1.00 54.97 1880 VAL C C 1
ATOM 4562 O O . VAL C 1 54 ? 25.100 -37.326 -2.833 1.00 53.60 1880 VAL C O 1
ATOM 4566 N N . GLY C 1 55 ? 25.796 -38.757 -1.228 1.00 56.78 1881 GLY C N 1
ATOM 4567 C CA . GLY C 1 55 ? 25.990 -39.866 -2.143 1.00 47.02 1881 GLY C CA 1
ATOM 4568 C C . GLY C 1 55 ? 24.718 -40.157 -2.912 1.00 45.11 1881 GLY C C 1
ATOM 4569 O O . GLY C 1 55 ? 24.743 -40.333 -4.130 1.00 48.48 1881 GLY C O 1
ATOM 4570 N N . GLN C 1 56 ? 23.599 -40.184 -2.196 1.00 49.11 1882 GLN C N 1
ATOM 4571 C CA . GLN C 1 56 ? 22.299 -40.418 -2.814 1.00 53.31 1882 GLN C CA 1
ATOM 4572 C C . GLN C 1 56 ? 21.903 -39.277 -3.756 1.00 51.81 1882 GLN C C 1
ATOM 4573 O O . GLN C 1 56 ? 21.241 -39.506 -4.770 1.00 52.56 1882 GLN C O 1
ATOM 4579 N N . MET C 1 57 ? 22.311 -38.055 -3.424 1.00 38.61 1883 MET C N 1
ATOM 4580 C CA . MET C 1 57 ? 22.068 -36.912 -4.299 1.00 45.22 1883 MET C CA 1
ATOM 4581 C C . MET C 1 57 ? 22.822 -37.088 -5.610 1.00 49.40 1883 MET C C 1
ATOM 4582 O O . MET C 1 57 ? 22.320 -36.738 -6.679 1.00 54.00 1883 MET C O 1
ATOM 4587 N N . HIS C 1 58 ? 24.029 -37.637 -5.522 1.00 40.80 1884 HIS C N 1
ATOM 4588 C CA . HIS C 1 58 ? 24.795 -37.956 -6.719 1.00 47.14 1884 HIS C CA 1
ATOM 4589 C C . HIS C 1 58 ? 24.135 -39.089 -7.503 1.00 50.22 1884 HIS C C 1
ATOM 4590 O O . HIS C 1 58 ? 24.112 -39.067 -8.733 1.00 57.00 1884 HIS C O 1
ATOM 4597 N N . GLN C 1 59 ? 23.597 -40.075 -6.788 1.00 53.37 1885 GLN C N 1
ATOM 4598 C CA A GLN C 1 59 ? 22.956 -41.209 -7.442 0.50 60.46 1885 GLN C CA 1
ATOM 4599 C CA B GLN C 1 59 ? 22.934 -41.218 -7.414 0.50 62.24 1885 GLN C CA 1
ATOM 4600 C C . GLN C 1 59 ? 21.703 -40.789 -8.204 1.00 55.78 1885 GLN C C 1
ATOM 4601 O O . GLN C 1 59 ? 21.444 -41.289 -9.298 1.00 61.77 1885 GLN C O 1
ATOM 4612 N N . GLN C 1 60 ? 20.936 -39.866 -7.635 1.00 43.90 1886 GLN C N 1
ATOM 4613 C CA . GLN C 1 60 ? 19.696 -39.423 -8.261 1.00 45.77 1886 GLN C CA 1
ATOM 4614 C C . GLN C 1 60 ? 19.943 -38.410 -9.377 1.00 51.75 1886 GLN C C 1
ATOM 4615 O O . GLN C 1 60 ? 19.000 -37.927 -10.005 1.00 50.22 1886 GLN C O 1
ATOM 4621 N N . GLY C 1 61 ? 21.213 -38.099 -9.621 1.00 55.44 1887 GLY C N 1
ATOM 4622 C CA . GLY C 1 61 ? 21.594 -37.211 -10.705 1.00 64.61 1887 GLY C CA 1
ATOM 4623 C C . GLY C 1 61 ? 21.036 -35.808 -10.568 1.00 59.71 1887 GLY C C 1
ATOM 4624 O O . GLY C 1 61 ? 20.357 -35.306 -11.463 1.00 62.51 1887 GLY C O 1
ATOM 4625 N N . ILE C 1 62 ? 21.323 -35.172 -9.441 1.00 59.44 1888 ILE C N 1
ATOM 4626 C CA . ILE C 1 62 ? 20.822 -33.832 -9.179 1.00 60.54 1888 ILE C CA 1
ATOM 4627 C C . ILE C 1 62 ? 21.989 -32.851 -9.114 1.00 59.30 1888 ILE C C 1
ATOM 4628 O O . ILE C 1 62 ? 21.829 -31.652 -9.341 1.00 67.08 1888 ILE C O 1
ATOM 4633 N N . LEU C 1 63 ? 23.173 -33.378 -8.832 1.00 55.38 1889 LEU C N 1
ATOM 4634 C CA . LEU C 1 63 ? 24.376 -32.561 -8.785 1.00 49.67 1889 LEU C CA 1
ATOM 4635 C C . LEU C 1 63 ? 25.131 -32.617 -10.112 1.00 54.07 1889 LEU C C 1
ATOM 4636 O O . LEU C 1 63 ? 26.242 -32.098 -10.221 1.00 63.00 1889 LEU C O 1
ATOM 4641 N N . LYS C 1 64 ? 24.519 -33.244 -11.116 1.00 50.14 1890 LYS C N 1
ATOM 4642 C CA . LYS C 1 64 ? 25.139 -33.393 -12.433 1.00 53.07 1890 LYS C CA 1
ATOM 4643 C C . LYS C 1 64 ? 25.408 -32.052 -13.108 1.00 63.96 1890 LYS C C 1
ATOM 4644 O O . LYS C 1 64 ? 26.529 -31.778 -13.534 1.00 70.19 1890 LYS C O 1
ATOM 4650 N N . THR C 1 65 ? 24.372 -31.224 -13.211 1.00 64.40 1891 THR C N 1
ATOM 4651 C CA . THR C 1 65 ? 24.502 -29.910 -13.831 1.00 68.92 1891 THR C CA 1
ATOM 4652 C C . THR C 1 65 ? 24.082 -28.810 -12.865 1.00 74.53 1891 THR C C 1
ATOM 4653 O O . THR C 1 65 ? 23.337 -29.061 -11.917 1.00 74.38 1891 THR C O 1
ATOM 4657 N N . ASP C 1 66 ? 24.562 -27.593 -13.108 1.00 78.79 1892 ASP C N 1
ATOM 4658 C CA . ASP C 1 66 ? 24.214 -26.449 -12.270 1.00 79.07 1892 ASP C CA 1
ATOM 4659 C C . ASP C 1 66 ? 22.715 -26.176 -12.297 1.00 71.64 1892 ASP C C 1
ATOM 4660 O O . ASP C 1 66 ? 22.127 -25.781 -11.288 1.00 77.43 1892 ASP C O 1
ATOM 4665 N N . ASP C 1 67 ? 22.106 -26.392 -13.458 1.00 64.10 1893 ASP C N 1
ATOM 4666 C CA . ASP C 1 67 ? 20.678 -26.165 -13.630 1.00 62.17 1893 ASP C CA 1
ATOM 4667 C C . ASP C 1 67 ? 19.865 -27.067 -12.706 1.00 57.98 1893 ASP C C 1
ATOM 4668 O O . ASP C 1 67 ? 18.936 -26.610 -12.037 1.00 56.93 1893 ASP C O 1
ATOM 4673 N N . LEU C 1 68 ? 20.230 -28.346 -12.666 1.00 51.31 1894 LEU C N 1
ATOM 4674 C CA . LEU C 1 68 ? 19.547 -29.314 -11.815 1.00 50.70 1894 LEU C CA 1
ATOM 4675 C C . LEU C 1 68 ? 19.683 -28.960 -10.334 1.00 51.60 1894 LEU C C 1
ATOM 4676 O O . LEU C 1 68 ? 18.744 -29.139 -9.559 1.00 60.10 1894 LEU C O 1
ATOM 4681 N N . ILE C 1 69 ? 20.852 -28.459 -9.946 1.00 43.36 1895 ILE C N 1
ATOM 4682 C CA . ILE C 1 69 ? 21.070 -27.999 -8.579 1.00 45.79 1895 ILE C CA 1
ATOM 4683 C C . ILE C 1 69 ? 20.158 -26.814 -8.262 1.00 50.82 1895 ILE C C 1
ATOM 4684 O O . ILE C 1 69 ? 19.498 -26.778 -7.212 1.00 59.59 1895 ILE C O 1
ATOM 4689 N N . THR C 1 70 ? 20.129 -25.853 -9.183 1.00 37.84 1896 THR C N 1
ATOM 4690 C CA . THR C 1 70 ? 19.268 -24.680 -9.068 1.00 47.08 1896 THR C CA 1
ATOM 4691 C C . THR C 1 70 ? 17.818 -25.081 -8.839 1.00 48.74 1896 THR C C 1
ATOM 4692 O O . THR C 1 70 ? 17.176 -24.631 -7.883 1.00 44.55 1896 THR C O 1
ATOM 4696 N N . ARG C 1 71 ? 17.312 -25.939 -9.720 1.00 41.08 1897 ARG C N 1
ATOM 4697 C CA . ARG C 1 71 ? 15.927 -26.380 -9.643 1.00 43.53 1897 ARG C CA 1
ATOM 4698 C C . ARG C 1 71 ? 15.682 -27.198 -8.382 1.00 43.58 1897 ARG C C 1
ATOM 4699 O O . ARG C 1 71 ? 14.577 -27.204 -7.843 1.00 38.90 1897 ARG C O 1
ATOM 4707 N N . PHE C 1 72 ? 16.718 -27.883 -7.911 1.00 42.29 1898 PHE C N 1
ATOM 4708 C CA . PHE C 1 72 ? 16.618 -28.647 -6.676 1.00 41.01 1898 PHE C CA 1
ATOM 4709 C C . PHE C 1 72 ? 16.375 -27.714 -5.498 1.00 41.63 1898 PHE C C 1
ATOM 4710 O O . PHE C 1 72 ? 15.399 -27.876 -4.760 1.00 46.00 1898 PHE C O 1
ATOM 4718 N N . PHE C 1 73 ? 17.259 -26.733 -5.330 1.00 38.86 1899 PHE C N 1
ATOM 4719 C CA . PHE C 1 73 ? 17.117 -25.773 -4.236 1.00 40.70 1899 PHE C CA 1
ATOM 4720 C C . PHE C 1 73 ? 15.807 -24.995 -4.335 1.00 36.65 1899 PHE C C 1
ATOM 4721 O O . PHE C 1 73 ? 15.145 -24.741 -3.321 1.00 43.70 1899 PHE C O 1
ATOM 4729 N N . ARG C 1 74 ? 15.426 -24.636 -5.557 1.00 30.27 1900 ARG C N 1
ATOM 4730 C CA . ARG C 1 74 ? 14.194 -23.888 -5.774 1.00 37.58 1900 ARG C CA 1
ATOM 4731 C C . ARG C 1 74 ? 12.972 -24.708 -5.364 1.00 48.46 1900 ARG C C 1
ATOM 4732 O O . ARG C 1 74 ? 12.096 -24.218 -4.648 1.00 51.91 1900 ARG C O 1
ATOM 4740 N N . LEU C 1 75 ? 12.926 -25.958 -5.815 1.00 50.30 1901 LEU C N 1
ATOM 4741 C CA . LEU C 1 75 ? 11.831 -26.860 -5.472 1.00 46.91 1901 LEU C CA 1
ATOM 4742 C C . LEU C 1 75 ? 11.767 -27.108 -3.970 1.00 30.95 1901 LEU C C 1
ATOM 4743 O O . LEU C 1 75 ? 10.683 -27.138 -3.387 1.00 31.31 1901 LEU C O 1
ATOM 4748 N N . CYS C 1 76 ? 12.929 -27.279 -3.346 1.00 29.68 1902 CYS C N 1
ATOM 4749 C CA . CYS C 1 76 ? 12.992 -27.457 -1.898 1.00 49.43 1902 CYS C CA 1
ATOM 4750 C C . CYS C 1 76 ? 12.388 -26.255 -1.180 1.00 48.96 1902 CYS C C 1
ATOM 4751 O O . CYS C 1 76 ? 11.529 -26.410 -0.305 1.00 48.77 1902 CYS C O 1
ATOM 4754 N N . THR C 1 77 ? 12.837 -25.063 -1.564 1.00 47.73 1903 THR C N 1
ATOM 4755 C CA . THR C 1 77 ? 12.328 -23.821 -0.990 1.00 38.79 1903 THR C CA 1
ATOM 4756 C C . THR C 1 77 ? 10.811 -23.727 -1.129 1.00 32.01 1903 THR C C 1
ATOM 4757 O O . THR C 1 77 ? 10.095 -23.518 -0.139 1.00 32.46 1903 THR C O 1
ATOM 4761 N N . GLU C 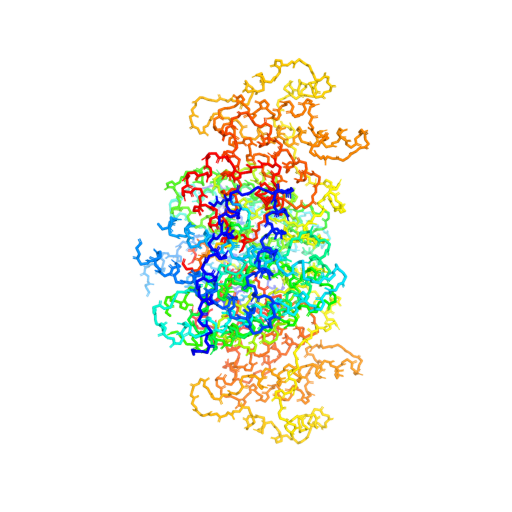1 78 ? 10.333 -23.897 -2.359 1.00 29.62 1904 GLU C N 1
ATOM 4762 C CA . GLU C 1 78 ? 8.902 -23.857 -2.652 1.00 35.91 1904 GLU C CA 1
ATOM 4763 C C . GLU C 1 78 ? 8.109 -24.841 -1.792 1.00 40.66 1904 GLU C C 1
ATOM 4764 O O . GLU C 1 78 ? 7.035 -24.512 -1.281 1.00 39.39 1904 GLU C O 1
ATOM 4770 N N . MET C 1 79 ? 8.647 -26.046 -1.631 1.00 33.89 1905 MET C N 1
ATOM 4771 C CA . MET C 1 79 ? 7.982 -27.071 -0.840 1.00 39.02 1905 MET C CA 1
ATOM 4772 C C . MET C 1 79 ? 7.925 -26.688 0.635 1.00 31.36 1905 MET C C 1
ATOM 4773 O O . MET C 1 79 ? 6.903 -26.886 1.290 1.00 37.75 1905 MET C O 1
ATOM 4778 N N . CYS C 1 80 ? 9.019 -26.137 1.152 1.00 29.58 1906 CYS C N 1
ATOM 4779 C CA . CYS C 1 80 ? 9.044 -25.657 2.534 1.00 43.09 1906 CYS C CA 1
ATOM 4780 C C . CYS C 1 80 ? 7.987 -24.575 2.760 1.00 41.07 1906 CYS C C 1
ATOM 4781 O O . CYS C 1 80 ? 7.216 -24.627 3.727 1.00 43.11 1906 CYS C O 1
ATOM 4784 N N . VAL C 1 81 ? 7.956 -23.602 1.854 1.00 41.10 1907 VAL C N 1
ATOM 4785 C CA . VAL C 1 81 ? 6.979 -22.518 1.910 1.00 38.42 1907 VAL C CA 1
ATOM 4786 C C . VAL C 1 81 ? 5.537 -23.038 1.879 1.00 50.06 1907 VAL C C 1
ATOM 4787 O O . VAL C 1 81 ? 4.689 -22.621 2.684 1.00 59.58 1907 VAL C O 1
ATOM 4791 N N . GLU C 1 82 ? 5.264 -23.958 0.957 1.00 44.73 1908 GLU C N 1
ATOM 4792 C CA . GLU C 1 82 ? 3.934 -24.548 0.849 1.00 50.09 1908 GLU C CA 1
ATOM 4793 C C . GLU C 1 82 ? 3.568 -25.319 2.111 1.00 50.40 1908 GLU C C 1
ATOM 4794 O O . GLU C 1 82 ? 2.404 -25.347 2.515 1.00 53.17 1908 GLU C O 1
ATOM 4800 N N . ILE C 1 83 ? 4.564 -25.939 2.735 1.00 47.86 1909 ILE C N 1
ATOM 4801 C CA . ILE C 1 83 ? 4.342 -26.625 4.001 1.00 48.81 1909 ILE C CA 1
ATOM 4802 C C . ILE C 1 83 ? 3.974 -25.605 5.077 1.00 44.00 1909 ILE C C 1
ATOM 4803 O O . ILE C 1 83 ? 3.104 -25.863 5.907 1.00 46.76 1909 ILE C O 1
ATOM 4808 N N . SER C 1 84 ? 4.616 -24.440 5.048 1.00 41.36 1910 SER C N 1
ATOM 4809 C CA . SER C 1 84 ? 4.260 -23.360 5.971 1.00 49.86 1910 SER C CA 1
ATOM 4810 C C . SER C 1 84 ? 2.804 -22.923 5.792 1.00 54.91 1910 SER C C 1
ATOM 4811 O O . SER C 1 84 ? 2.038 -22.862 6.764 1.00 62.89 1910 SER C O 1
ATOM 4814 N N . TYR C 1 85 ? 2.429 -22.621 4.551 1.00 47.23 1911 TYR C N 1
ATOM 4815 C CA . TYR C 1 85 ? 1.050 -22.234 4.248 1.00 42.14 1911 TYR C CA 1
ATOM 4816 C C . TYR C 1 85 ? 0.040 -23.286 4.711 1.00 52.08 1911 TYR C C 1
ATOM 4817 O O . TYR C 1 85 ? -0.934 -22.969 5.406 1.00 62.51 1911 TYR C O 1
ATOM 4826 N N . ARG C 1 86 ? 0.284 -24.536 4.327 1.00 60.85 1912 ARG C N 1
ATOM 4827 C CA . ARG C 1 86 ? -0.613 -25.635 4.666 1.00 72.10 1912 ARG C CA 1
ATOM 4828 C C . ARG C 1 86 ? -0.723 -25.805 6.177 1.00 71.45 1912 ARG C C 1
ATOM 4829 O O . ARG C 1 86 ? -1.792 -26.123 6.701 1.00 69.11 1912 ARG C O 1
ATOM 4837 N N . ALA C 1 87 ? 0.389 -25.584 6.871 1.00 73.79 1913 ALA C N 1
ATOM 4838 C CA . ALA C 1 87 ? 0.420 -25.685 8.324 1.00 81.31 1913 ALA C CA 1
ATOM 4839 C C . ALA C 1 87 ? -0.433 -24.594 8.958 1.00 78.22 1913 ALA C C 1
ATOM 4840 O O . ALA C 1 87 ? -1.214 -24.866 9.870 1.00 85.92 1913 ALA C O 1
ATOM 4842 N N . GLN C 1 88 ? -0.281 -23.363 8.476 1.00 65.68 1914 GLN C N 1
ATOM 4843 C CA . GLN C 1 88 ? -1.104 -22.255 8.959 1.00 63.39 1914 GLN C CA 1
ATOM 4844 C C . GLN C 1 88 ? -2.594 -22.530 8.742 1.00 67.14 1914 GLN C C 1
ATOM 4845 O O . GLN C 1 88 ? -3.418 -22.329 9.647 1.00 73.91 1914 GLN C O 1
ATOM 4851 N N . ALA C 1 89 ? -2.931 -22.996 7.543 1.00 65.06 1915 ALA C N 1
ATOM 4852 C CA . ALA C 1 89 ? -4.314 -23.340 7.222 1.00 71.77 1915 ALA C CA 1
ATOM 4853 C C . ALA C 1 89 ? -4.861 -24.402 8.176 1.00 81.47 1915 ALA C C 1
ATOM 4854 O O . ALA C 1 89 ? -5.923 -24.219 8.779 1.00 87.28 1915 ALA C O 1
ATOM 4856 N N . GLU C 1 90 ? -4.125 -25.504 8.316 1.00 84.07 1916 GLU C N 1
ATOM 4857 C CA . GLU C 1 90 ? -4.528 -26.593 9.204 1.00 90.89 1916 GLU C CA 1
ATOM 4858 C C . GLU C 1 90 ? -4.671 -26.119 10.646 1.00 95.50 1916 GLU C C 1
ATOM 4859 O O . GLU C 1 90 ? -5.502 -26.633 11.396 1.00 99.20 1916 GLU C O 1
ATOM 4865 N N . GLN C 1 91 ? -3.855 -25.142 11.030 1.00 97.50 1917 GLN C N 1
ATOM 4866 C CA . GLN C 1 91 ? -3.977 -24.519 12.342 1.00 101.00 1917 GLN C CA 1
ATOM 4867 C C . GLN C 1 91 ? -5.312 -23.809 12.469 1.00 99.16 1917 GLN C C 1
ATOM 4868 O O . GLN C 1 91 ? -6.056 -24.029 13.425 1.00 100.47 1917 GLN C O 1
ATOM 4874 N N . GLN C 1 92 ? -5.605 -22.950 11.497 1.00 99.74 1918 GLN C N 1
ATOM 4875 C CA . GLN C 1 92 ? -6.845 -22.180 11.515 1.00 105.26 1918 GLN C CA 1
ATOM 4876 C C . GLN C 1 92 ? -8.083 -23.076 11.473 1.00 106.73 1918 GLN C C 1
ATOM 4877 O O . GLN C 1 92 ? -9.142 -22.702 11.974 1.00 106.27 1918 GLN C O 1
ATOM 4883 N N . HIS C 1 93 ? -7.943 -24.259 10.883 1.00 110.97 1919 HIS C N 1
ATOM 4884 C CA . HIS C 1 93 ? -9.068 -25.184 10.763 1.00 117.67 1919 HIS C CA 1
ATOM 4885 C C . HIS C 1 93 ? -9.279 -26.024 12.022 1.00 126.96 1919 HIS C C 1
ATOM 4886 O O . HIS C 1 93 ? -10.395 -26.459 12.305 1.00 130.00 1919 HIS C O 1
ATOM 4893 N N . ASN C 1 94 ? -8.206 -26.256 12.771 1.00 138.32 1920 ASN C N 1
ATOM 4894 C CA . ASN C 1 94 ? -8.289 -27.047 13.994 1.00 140.30 1920 ASN C CA 1
ATOM 4895 C C . ASN C 1 94 ? -7.813 -26.273 15.219 1.00 128.16 1920 ASN C C 1
ATOM 4896 O O . ASN C 1 94 ? -6.611 -26.160 15.459 1.00 123.89 1920 ASN C O 1
ATOM 4901 N N . PRO C 1 95 ? -8.765 -25.737 15.999 1.00 104.39 1921 PRO C N 1
ATOM 4902 C CA . PRO C 1 95 ? -8.477 -24.966 17.214 1.00 99.19 1921 PRO C CA 1
ATOM 4903 C C . PRO C 1 95 ? -7.696 -25.774 18.247 1.00 96.31 1921 PRO C C 1
ATOM 4904 O O . PRO C 1 95 ? -8.243 -26.082 19.307 1.00 98.68 1921 PRO C O 1
ATOM 4908 N N . THR C 1 100 ? 2.134 -22.131 18.838 1.00 110.01 1926 THR C N 1
ATOM 4909 C CA . THR C 1 100 ? 3.575 -22.232 18.634 1.00 108.77 1926 THR C CA 1
ATOM 4910 C C . THR C 1 100 ? 3.974 -23.612 18.106 1.00 107.54 1926 THR C C 1
ATOM 4911 O O . THR C 1 100 ? 5.108 -23.816 17.669 1.00 108.27 1926 THR C O 1
ATOM 4915 N N . MET C 1 101 ? 3.037 -24.554 18.142 1.00 107.18 1927 MET C N 1
ATOM 4916 C CA . MET C 1 101 ? 3.283 -25.901 17.634 1.00 105.14 1927 MET C CA 1
ATOM 4917 C C . MET C 1 101 ? 3.318 -25.909 16.109 1.00 115.43 1927 MET C C 1
ATOM 4918 O O . MET C 1 101 ? 4.128 -26.607 15.490 1.00 118.42 1927 MET C O 1
ATOM 4920 N N . ILE C 1 102 ? 2.424 -25.130 15.510 1.00 123.66 1928 ILE C N 1
ATOM 4921 C CA . ILE C 1 102 ? 2.381 -24.964 14.062 1.00 127.47 1928 ILE C CA 1
ATOM 4922 C C . ILE C 1 102 ? 3.669 -24.296 13.602 1.00 116.08 1928 ILE C C 1
ATOM 4923 O O . ILE C 1 102 ? 4.307 -24.712 12.619 1.00 120.03 1928 ILE C O 1
ATOM 4928 N N . ARG C 1 103 ? 4.034 -23.251 14.338 1.00 102.04 1929 ARG C N 1
ATOM 4929 C CA . ARG C 1 103 ? 5.342 -22.629 14.233 1.00 91.45 1929 ARG C CA 1
ATOM 4930 C C . ARG C 1 103 ? 6.429 -23.694 14.257 1.00 81.00 1929 ARG C C 1
ATOM 4931 O O . ARG C 1 103 ? 7.371 -23.641 13.473 1.00 83.35 1929 ARG C O 1
ATOM 4939 N N . ALA C 1 104 ? 6.279 -24.671 15.147 1.00 72.27 1930 ALA C N 1
ATOM 4940 C CA . ALA C 1 104 ? 7.272 -25.729 15.295 1.00 73.10 1930 ALA C CA 1
ATOM 4941 C C . ALA C 1 104 ? 7.257 -26.734 14.139 1.00 73.43 1930 ALA C C 1
ATOM 4942 O O . ALA C 1 104 ? 8.239 -27.441 13.931 1.00 79.78 1930 ALA C O 1
ATOM 4944 N N . LYS C 1 105 ? 6.155 -26.808 13.397 1.00 66.65 1931 LYS C N 1
ATOM 4945 C CA . LYS C 1 105 ? 6.107 -27.653 12.199 1.00 74.49 1931 LYS C CA 1
ATOM 4946 C C . LYS C 1 105 ? 6.795 -26.961 11.019 1.00 80.20 1931 LYS C C 1
ATOM 4947 O O . LYS C 1 105 ? 7.725 -27.511 10.371 1.00 86.79 1931 LYS C O 1
ATOM 4949 N N . CYS C 1 106 ? 6.318 -25.748 10.744 1.00 71.63 1932 CYS C N 1
ATOM 4950 C CA . CYS C 1 106 ? 6.930 -24.909 9.729 1.00 63.77 1932 CYS C CA 1
ATOM 4951 C C . CYS C 1 106 ? 8.434 -24.904 9.948 1.00 62.13 1932 CYS C C 1
ATOM 4952 O O . CYS C 1 106 ? 9.207 -25.182 9.033 1.00 71.27 1932 CYS C O 1
ATOM 4955 N N . TYR C 1 107 ? 8.834 -24.646 11.188 1.00 57.11 1933 TYR C N 1
ATOM 4956 C CA . TYR C 1 107 ? 10.243 -24.596 11.544 1.00 63.18 1933 TYR C CA 1
ATOM 4957 C C . TYR C 1 107 ? 10.879 -25.982 11.563 1.00 59.45 1933 TYR C C 1
ATOM 4958 O O . TYR C 1 107 ? 12.090 -26.095 11.460 1.00 48.94 1933 TYR C O 1
ATOM 4967 N N . HIS C 1 108 ? 10.074 -27.028 11.728 1.00 63.07 1934 HIS C N 1
ATOM 4968 C CA . HIS C 1 108 ? 10.566 -28.399 11.591 1.00 64.46 1934 HIS C CA 1
ATOM 4969 C C . HIS C 1 108 ? 11.199 -28.515 10.204 1.00 61.63 1934 HIS C C 1
ATOM 4970 O O . HIS C 1 108 ? 12.440 -28.626 10.048 1.00 60.21 1934 HIS C O 1
ATOM 4977 N N . ASN C 1 109 ? 10.343 -28.414 9.190 1.00 57.11 1935 ASN C N 1
ATOM 4978 C CA . ASN C 1 109 ? 10.829 -28.554 7.817 1.00 40.26 1935 ASN C CA 1
ATOM 4979 C C . ASN C 1 109 ? 11.868 -27.494 7.425 1.00 35.56 1935 ASN C C 1
ATOM 4980 O O . ASN C 1 109 ? 12.917 -27.825 6.852 1.00 35.99 1935 ASN C O 1
ATOM 4985 N N . LEU C 1 110 ? 11.587 -26.232 7.747 1.00 39.12 1936 LEU C N 1
ATOM 4986 C CA . LEU C 1 110 ? 12.489 -25.129 7.415 1.00 39.24 1936 LEU C CA 1
ATOM 4987 C C . LEU C 1 110 ? 13.882 -25.291 8.025 1.00 38.34 1936 LEU C C 1
ATOM 4988 O O . LEU C 1 110 ? 14.881 -25.134 7.328 1.00 25.70 1936 LEU C O 1
ATOM 4993 N N . ASP C 1 111 ? 13.949 -25.586 9.322 1.00 27.26 1937 ASP C N 1
ATOM 4994 C CA . ASP C 1 111 ? 15.235 -25.793 9.983 1.00 41.75 1937 ASP C CA 1
ATOM 4995 C C . ASP C 1 111 ? 15.957 -26.985 9.376 1.00 50.19 1937 ASP C C 1
ATOM 4996 O O . ASP C 1 111 ? 17.180 -26.938 9.191 1.00 46.06 1937 ASP C O 1
ATOM 5001 N N . ALA C 1 112 ? 15.212 -28.049 9.069 1.00 46.35 1938 ALA C N 1
ATOM 5002 C CA . ALA C 1 112 ? 15.832 -29.180 8.373 1.00 40.70 1938 ALA C CA 1
ATOM 5003 C C . ALA C 1 112 ? 16.539 -28.716 7.088 1.00 38.66 1938 ALA C C 1
ATOM 5004 O O . ALA C 1 112 ? 17.761 -28.913 6.910 1.00 38.12 1938 ALA C O 1
ATOM 5006 N N . PHE C 1 113 ? 15.769 -28.075 6.210 1.00 37.43 1939 PHE C N 1
ATOM 5007 C CA . PHE C 1 113 ? 16.296 -27.576 4.939 1.00 26.00 1939 PHE C CA 1
ATOM 5008 C C . PHE C 1 113 ? 17.502 -26.646 5.124 1.00 38.87 1939 PHE C C 1
ATOM 5009 O O . PHE C 1 113 ? 18.496 -26.753 4.399 1.00 33.44 1939 PHE C O 1
ATOM 5017 N N . VAL C 1 114 ? 17.414 -25.745 6.098 1.00 37.26 1940 VAL C N 1
ATOM 5018 C CA . VAL C 1 114 ? 18.508 -24.829 6.405 1.00 33.89 1940 VAL C CA 1
ATOM 5019 C C . VAL C 1 114 ? 19.771 -25.595 6.769 1.00 37.02 1940 VAL C C 1
ATOM 5020 O O . VAL C 1 114 ? 20.859 -25.285 6.272 1.00 34.37 1940 VAL C O 1
ATOM 5024 N N . ARG C 1 115 ? 19.623 -26.598 7.632 1.00 40.47 1941 ARG C N 1
ATOM 5025 C CA . ARG C 1 115 ? 20.751 -27.452 7.984 1.00 43.98 1941 ARG C CA 1
ATOM 5026 C C . ARG C 1 115 ? 21.357 -28.069 6.729 1.00 45.77 1941 ARG C C 1
ATOM 5027 O O . ARG C 1 115 ? 22.586 -28.090 6.566 1.00 38.80 1941 ARG C O 1
ATOM 5035 N N . LEU C 1 116 ? 20.495 -28.552 5.833 1.00 45.80 1942 LEU C N 1
ATOM 5036 C CA . LEU C 1 116 ? 20.987 -29.107 4.571 1.00 44.64 1942 LEU C CA 1
ATOM 5037 C C . LEU C 1 116 ? 21.826 -28.091 3.796 1.00 28.07 1942 LEU C C 1
ATOM 5038 O O . LEU C 1 116 ? 22.921 -28.408 3.330 1.00 29.08 1942 LEU C O 1
ATOM 5043 N N . ILE C 1 117 ? 21.314 -26.870 3.666 1.00 40.77 1943 ILE C N 1
ATOM 5044 C CA . ILE C 1 117 ? 22.028 -25.817 2.944 1.00 31.51 1943 ILE C CA 1
ATOM 5045 C C . ILE C 1 117 ? 23.394 -25.529 3.560 1.00 34.82 1943 ILE C C 1
ATOM 5046 O O . ILE C 1 117 ? 24.412 -25.513 2.863 1.00 29.64 1943 ILE C O 1
ATOM 5051 N N . ALA C 1 118 ? 23.406 -25.300 4.870 1.00 34.17 1944 ALA C N 1
ATOM 5052 C CA . ALA C 1 118 ? 24.638 -24.969 5.576 1.00 30.75 1944 ALA C CA 1
ATOM 5053 C C . ALA C 1 118 ? 25.668 -26.082 5.430 1.00 39.46 1944 ALA C C 1
ATOM 5054 O O . ALA C 1 118 ? 26.852 -25.815 5.218 1.00 39.68 1944 ALA C O 1
ATOM 5056 N N . LEU C 1 119 ? 25.214 -27.329 5.530 1.00 43.79 1945 LEU C N 1
ATOM 5057 C CA . LEU C 1 119 ? 26.117 -28.469 5.384 1.00 40.92 1945 LEU C CA 1
ATOM 5058 C C . LEU C 1 119 ? 26.652 -28.605 3.959 1.00 41.02 1945 LEU C C 1
ATOM 5059 O O . LEU C 1 119 ? 27.820 -28.944 3.761 1.00 45.92 1945 LEU C O 1
ATOM 5064 N N . LEU C 1 120 ? 25.803 -28.344 2.970 1.00 40.33 1946 LEU C N 1
ATOM 5065 C CA . LEU C 1 120 ? 26.233 -28.405 1.576 1.00 43.10 1946 LEU C CA 1
ATOM 5066 C C . LEU C 1 120 ? 27.232 -27.297 1.249 1.00 45.36 1946 LEU C C 1
ATOM 5067 O O . LEU C 1 120 ? 28.123 -27.480 0.421 1.00 48.48 1946 LEU C O 1
ATOM 5072 N N . VAL C 1 121 ? 27.082 -26.150 1.903 1.00 44.80 1947 VAL C N 1
ATOM 5073 C CA . VAL C 1 121 ? 28.008 -25.040 1.705 1.00 49.81 1947 VAL C CA 1
ATOM 5074 C C . VAL C 1 121 ? 29.345 -25.319 2.385 1.00 53.86 1947 VAL C C 1
ATOM 5075 O O . VAL C 1 121 ? 30.409 -25.112 1.798 1.00 56.48 1947 VAL C O 1
ATOM 5079 N N . LYS C 1 122 ? 29.281 -25.801 3.622 1.00 54.18 1948 LYS C N 1
ATOM 5080 C CA . LYS C 1 122 ? 30.479 -26.074 4.408 1.00 55.71 1948 LYS C CA 1
ATOM 5081 C C . LYS C 1 122 ? 31.395 -27.111 3.752 1.00 57.64 1948 LYS C C 1
ATOM 5082 O O . LYS C 1 122 ? 32.617 -26.967 3.773 1.00 60.54 1948 LYS C O 1
ATOM 5088 N N . HIS C 1 123 ? 30.805 -28.148 3.165 1.00 54.28 1949 HIS C N 1
ATOM 5089 C CA . HIS C 1 123 ? 31.592 -29.240 2.599 1.00 62.46 1949 HIS C CA 1
ATOM 5090 C C . HIS C 1 123 ? 31.691 -29.186 1.076 1.00 69.80 1949 HIS C C 1
ATOM 5091 O O . HIS C 1 123 ? 32.074 -30.168 0.441 1.00 74.53 1949 HIS C O 1
ATOM 5098 N N . SER C 1 124 ? 31.354 -28.041 0.493 1.00 70.89 1950 SER C N 1
ATOM 5099 C CA . SER C 1 124 ? 31.446 -27.878 -0.955 1.00 70.99 1950 SER C CA 1
ATOM 5100 C C . SER C 1 124 ? 32.897 -27.750 -1.407 1.00 73.26 1950 SER C C 1
ATOM 5101 O O . SER C 1 124 ? 33.602 -26.821 -1.009 1.00 71.04 1950 SER C O 1
ATOM 5104 N N . GLY C 1 125 ? 33.337 -28.686 -2.241 1.00 78.08 1951 GLY C N 1
ATOM 5105 C CA . GLY C 1 125 ? 34.693 -28.670 -2.756 1.00 80.59 1951 GLY C CA 1
ATOM 5106 C C . GLY C 1 125 ? 35.718 -29.042 -1.704 1.00 85.44 1951 GLY C C 1
ATOM 5107 O O . GLY C 1 125 ? 35.419 -29.772 -0.760 1.00 90.63 1951 GLY C O 1
ATOM 5108 N N . GLU C 1 126 ? 36.933 -28.530 -1.865 1.00 87.49 1952 GLU C N 1
ATOM 5109 C CA . GLU C 1 126 ? 38.019 -28.828 -0.941 1.00 95.63 1952 GLU C CA 1
ATOM 5110 C C . GLU C 1 126 ? 37.841 -28.087 0.380 1.00 103.20 1952 GLU C C 1
ATOM 5111 O O . GLU C 1 126 ? 36.889 -27.326 0.554 1.00 105.15 1952 GLU C O 1
ATOM 5117 N N . ALA C 1 127 ? 38.763 -28.315 1.310 1.00 107.85 1953 ALA C N 1
ATOM 5118 C CA . ALA C 1 127 ? 38.722 -27.646 2.603 1.00 109.78 1953 ALA C CA 1
ATOM 5119 C C . ALA C 1 127 ? 39.262 -26.224 2.494 1.00 110.31 1953 ALA C C 1
ATOM 5120 O O . ALA C 1 127 ? 38.826 -25.326 3.215 1.00 112.85 1953 ALA C O 1
ATOM 5122 N N . THR C 1 128 ? 40.210 -26.025 1.584 1.00 105.32 1954 THR C N 1
ATOM 5123 C CA . THR C 1 128 ? 40.837 -24.721 1.402 1.00 97.18 1954 THR C CA 1
ATOM 5124 C C . THR C 1 128 ? 40.113 -23.886 0.350 1.00 96.06 1954 THR C C 1
ATOM 5125 O O . THR C 1 128 ? 40.201 -22.659 0.352 1.00 94.49 1954 THR C O 1
ATOM 5129 N N . ASN C 1 129 ? 39.397 -24.557 -0.548 1.00 102.34 1955 ASN C N 1
ATOM 5130 C CA . ASN C 1 129 ? 38.675 -23.870 -1.613 1.00 107.98 1955 ASN C CA 1
ATOM 5131 C C . ASN C 1 129 ? 37.432 -23.163 -1.084 1.00 106.31 1955 ASN C C 1
ATOM 5132 O O . ASN C 1 129 ? 36.395 -23.787 -0.865 1.00 105.94 1955 ASN C O 1
ATOM 5137 N N . THR C 1 130 ? 37.545 -21.854 -0.888 1.00 99.78 1956 THR C N 1
ATOM 5138 C CA . THR C 1 130 ? 36.463 -21.059 -0.320 1.00 87.70 1956 THR C CA 1
ATOM 5139 C C . THR C 1 130 ? 35.542 -20.511 -1.406 1.00 81.06 1956 THR C C 1
ATOM 5140 O O . THR C 1 130 ? 34.368 -20.204 -1.156 1.00 76.16 1956 THR C O 1
ATOM 5144 N N . VAL C 1 131 ? 36.093 -20.399 -2.611 1.00 77.03 1957 VAL C N 1
ATOM 5145 C CA . VAL C 1 131 ? 35.393 -19.824 -3.754 1.00 67.91 1957 VAL C CA 1
ATOM 5146 C C . VAL C 1 131 ? 34.074 -20.529 -4.061 1.00 70.68 1957 VAL C C 1
ATOM 5147 O O . VAL C 1 131 ? 33.035 -19.882 -4.153 1.00 71.56 1957 VAL C O 1
ATOM 5151 N N . THR C 1 132 ? 34.115 -21.849 -4.215 1.00 71.76 1958 THR C N 1
ATOM 5152 C CA . THR C 1 132 ? 32.911 -22.610 -4.545 1.00 63.11 1958 THR C CA 1
ATOM 5153 C C . THR C 1 132 ? 31.910 -22.609 -3.395 1.00 50.95 1958 THR C C 1
ATOM 5154 O O . THR C 1 132 ? 30.700 -22.687 -3.617 1.00 52.20 1958 THR C O 1
ATOM 5158 N N . LYS C 1 133 ? 32.418 -22.524 -2.169 1.00 50.99 1959 LYS C N 1
ATOM 5159 C CA . LYS C 1 133 ? 31.556 -22.434 -0.995 1.00 52.57 1959 LYS C CA 1
ATOM 5160 C C . LYS C 1 133 ? 30.750 -21.138 -1.029 1.00 52.31 1959 LYS C C 1
ATOM 5161 O O . LYS C 1 133 ? 29.519 -21.151 -0.918 1.00 50.87 1959 LYS C O 1
ATOM 5167 N N . ILE C 1 134 ? 31.450 -20.019 -1.195 1.00 45.79 1960 ILE C N 1
ATOM 5168 C CA . ILE C 1 134 ? 30.790 -18.719 -1.235 1.00 48.51 1960 ILE C CA 1
ATOM 5169 C C . ILE C 1 134 ? 29.859 -18.616 -2.443 1.00 52.60 1960 ILE C C 1
ATOM 5170 O O . ILE C 1 134 ? 28.756 -18.070 -2.343 1.00 44.23 1960 ILE C O 1
ATOM 5175 N N . ASN C 1 135 ? 30.299 -19.162 -3.574 1.00 53.14 1961 ASN C N 1
ATOM 5176 C CA . ASN C 1 135 ? 29.483 -19.191 -4.784 1.00 51.70 1961 ASN C CA 1
ATOM 5177 C C . ASN C 1 135 ? 28.185 -19.953 -4.565 1.00 48.01 1961 ASN C C 1
ATOM 5178 O O . ASN C 1 135 ? 27.115 -19.508 -4.987 1.00 41.92 1961 ASN C O 1
ATOM 5183 N N . LEU C 1 136 ? 28.283 -21.101 -3.901 1.00 39.06 1962 LEU C N 1
ATOM 5184 C CA . LEU C 1 136 ? 27.102 -21.893 -3.583 1.00 41.86 1962 LEU C CA 1
ATOM 5185 C C . LEU C 1 136 ? 26.181 -21.127 -2.636 1.00 48.55 1962 LEU C C 1
ATOM 5186 O O . LEU C 1 136 ? 24.959 -21.127 -2.813 1.00 33.07 1962 LEU C O 1
ATOM 5191 N N . LEU C 1 137 ? 26.771 -20.465 -1.641 1.00 51.08 1963 LEU C N 1
ATOM 5192 C CA . LEU C 1 137 ? 25.992 -19.663 -0.698 1.00 48.05 1963 LEU C CA 1
ATOM 5193 C C . LEU C 1 137 ? 25.191 -18.571 -1.410 1.00 44.26 1963 LEU C C 1
ATOM 5194 O O . LEU C 1 137 ? 23.978 -18.448 -1.210 1.00 41.52 1963 LEU C O 1
ATOM 5199 N N . ASN C 1 138 ? 25.868 -17.788 -2.244 1.00 35.48 1964 ASN C N 1
ATOM 5200 C CA . ASN C 1 138 ? 25.204 -16.718 -2.982 1.00 50.92 1964 ASN C CA 1
ATOM 5201 C C . ASN C 1 138 ? 24.176 -17.256 -3.969 1.00 46.37 1964 ASN C C 1
ATOM 5202 O O . ASN C 1 138 ? 23.147 -16.625 -4.213 1.00 45.41 1964 ASN C O 1
ATOM 5207 N N . LYS C 1 139 ? 24.461 -18.428 -4.527 1.00 43.57 1965 LYS C N 1
ATOM 5208 C CA . LYS C 1 139 ? 23.533 -19.105 -5.424 1.00 37.43 1965 LYS C CA 1
ATOM 5209 C C . LYS C 1 139 ? 22.224 -19.420 -4.702 1.00 45.50 1965 LYS C C 1
ATOM 5210 O O . LYS C 1 139 ? 21.142 -19.002 -5.135 1.00 46.43 1965 LYS C O 1
ATOM 5216 N N . VAL C 1 140 ? 22.336 -20.146 -3.591 1.00 41.09 1966 VAL C N 1
ATOM 5217 C CA . VAL C 1 140 ? 21.172 -20.518 -2.793 1.00 42.17 1966 VAL C CA 1
ATOM 5218 C C . VAL C 1 140 ? 20.402 -19.286 -2.324 1.00 47.57 1966 VAL C C 1
ATOM 5219 O O . VAL C 1 140 ? 19.181 -19.216 -2.482 1.00 47.83 1966 VAL C O 1
ATOM 5223 N N . LEU C 1 141 ? 21.119 -18.316 -1.759 1.00 46.90 1967 LEU C N 1
ATOM 5224 C CA . LEU C 1 141 ? 20.490 -17.085 -1.286 1.00 44.50 1967 LEU C CA 1
ATOM 5225 C C . LEU C 1 141 ? 19.726 -16.390 -2.410 1.00 41.79 1967 LEU C C 1
ATOM 5226 O O . LEU C 1 141 ? 18.613 -15.898 -2.205 1.00 33.51 1967 LEU C O 1
ATOM 5231 N N . GLY C 1 142 ? 20.324 -16.369 -3.598 1.00 35.92 1968 GLY C N 1
ATOM 5232 C CA . GLY C 1 142 ? 19.681 -15.795 -4.767 1.00 37.20 1968 GLY C CA 1
ATOM 5233 C C . GLY C 1 142 ? 18.396 -16.519 -5.123 1.00 40.43 1968 GLY C C 1
ATOM 5234 O O . GLY C 1 142 ? 17.365 -15.889 -5.374 1.00 43.85 1968 GLY C O 1
ATOM 5235 N N . ILE C 1 143 ? 18.461 -17.849 -5.141 1.00 37.64 1969 ILE C N 1
ATOM 5236 C CA . ILE C 1 143 ? 17.290 -18.672 -5.431 1.00 40.58 1969 ILE C CA 1
ATOM 5237 C C . ILE C 1 143 ? 16.151 -18.385 -4.452 1.00 40.46 1969 ILE C C 1
ATOM 5238 O O . ILE C 1 143 ? 14.999 -18.163 -4.859 1.00 41.53 1969 ILE C O 1
ATOM 5243 N N . VAL C 1 144 ? 16.485 -18.380 -3.163 1.00 33.29 1970 VAL C N 1
ATOM 5244 C CA . VAL C 1 144 ? 15.521 -18.055 -2.116 1.00 33.15 1970 VAL C CA 1
ATOM 5245 C C . VAL C 1 144 ? 14.917 -16.671 -2.338 1.00 39.65 1970 VAL C C 1
ATOM 5246 O O . VAL C 1 144 ? 13.712 -16.481 -2.168 1.00 43.01 1970 VAL C O 1
ATOM 5250 N N . VAL C 1 145 ? 15.753 -15.710 -2.725 1.00 39.28 1971 VAL C N 1
ATOM 5251 C CA . VAL C 1 145 ? 15.270 -14.365 -3.027 1.00 40.25 1971 VAL C CA 1
ATOM 5252 C C . VAL C 1 145 ? 14.243 -14.406 -4.154 1.00 41.67 1971 VAL C C 1
ATOM 5253 O O . VAL C 1 145 ? 13.188 -13.773 -4.066 1.00 37.78 1971 VAL C O 1
ATOM 5257 N N . GLY C 1 146 ? 14.552 -15.162 -5.204 1.00 32.79 1972 GLY C N 1
ATOM 5258 C CA . GLY C 1 146 ? 13.648 -15.305 -6.332 1.00 34.46 1972 GLY C CA 1
ATOM 5259 C C . GLY C 1 146 ? 12.303 -15.882 -5.927 1.00 49.60 1972 GLY C C 1
ATOM 5260 O O . GLY C 1 146 ? 11.244 -15.355 -6.303 1.00 48.11 1972 GLY C O 1
ATOM 5261 N N . VAL C 1 147 ? 12.347 -16.963 -5.151 1.00 32.29 1973 VAL C N 1
ATOM 5262 C CA . VAL C 1 147 ? 11.126 -17.586 -4.650 1.00 32.05 1973 VAL C CA 1
ATOM 5263 C C . VAL C 1 147 ? 10.315 -16.594 -3.818 1.00 49.93 1973 VAL C C 1
ATOM 5264 O O . VAL C 1 147 ? 9.091 -16.515 -3.944 1.00 54.80 1973 VAL C O 1
ATOM 5268 N N . LEU C 1 148 ? 11.012 -15.828 -2.982 1.00 46.38 1974 LEU C N 1
ATOM 5269 C CA . LEU C 1 148 ? 10.378 -14.833 -2.123 1.00 42.84 1974 LEU C CA 1
ATOM 5270 C C . LEU C 1 148 ? 9.651 -13.781 -2.953 1.00 50.60 1974 LEU C C 1
ATOM 5271 O O . LEU C 1 148 ? 8.487 -13.487 -2.700 1.00 55.44 1974 LEU C O 1
ATOM 5276 N N . LEU C 1 149 ? 10.346 -13.210 -3.932 1.00 47.06 1975 LEU C N 1
ATOM 5277 C CA . LEU C 1 149 ? 9.773 -12.154 -4.758 1.00 45.80 1975 LEU C CA 1
ATOM 5278 C C . LEU C 1 149 ? 8.589 -12.664 -5.573 1.00 48.91 1975 LEU C C 1
ATOM 5279 O O . LEU C 1 149 ? 7.565 -11.985 -5.683 1.00 40.17 1975 LEU C O 1
ATOM 5284 N N . GLN C 1 150 ? 8.731 -13.860 -6.139 1.00 52.54 1976 GLN C N 1
ATOM 5285 C CA . GLN C 1 150 ? 7.634 -14.473 -6.885 1.00 48.37 1976 GLN C CA 1
ATOM 5286 C C . GLN C 1 150 ? 6.407 -14.669 -5.993 1.00 48.63 1976 GLN C C 1
ATOM 5287 O O . GLN C 1 150 ? 5.282 -14.318 -6.372 1.00 46.95 1976 GLN C O 1
ATOM 5293 N N . ASP C 1 151 ? 6.638 -15.217 -4.803 1.00 44.84 1977 ASP C N 1
ATOM 5294 C CA . ASP C 1 151 ? 5.574 -15.469 -3.837 1.00 37.74 1977 ASP C CA 1
ATOM 5295 C C . ASP C 1 151 ? 4.892 -14.168 -3.422 1.00 48.07 1977 ASP C C 1
ATOM 5296 O O . ASP C 1 151 ? 3.678 -14.123 -3.230 1.00 43.62 1977 ASP C O 1
ATOM 5301 N N . HIS C 1 152 ? 5.686 -13.111 -3.292 1.00 56.55 1978 HIS C N 1
ATOM 5302 C CA . HIS C 1 152 ? 5.182 -11.797 -2.914 1.00 61.89 1978 HIS C CA 1
ATOM 5303 C C . HIS C 1 152 ? 4.313 -11.213 -4.020 1.00 61.88 1978 HIS C C 1
ATOM 5304 O O . HIS C 1 152 ? 3.268 -10.619 -3.754 1.00 64.88 1978 HIS C O 1
ATOM 5311 N N . ASP C 1 153 ? 4.748 -11.387 -5.264 1.00 61.67 1979 ASP C N 1
ATOM 5312 C CA . ASP C 1 153 ? 4.011 -10.855 -6.403 1.00 72.95 1979 ASP C CA 1
ATOM 5313 C C . ASP C 1 153 ? 2.725 -11.633 -6.674 1.00 72.33 1979 ASP C C 1
ATOM 5314 O O . ASP C 1 153 ? 1.749 -11.066 -7.165 1.00 79.30 1979 ASP C O 1
ATOM 5319 N N . VAL C 1 154 ? 2.716 -12.924 -6.353 1.00 66.52 1980 VAL C N 1
ATOM 5320 C CA . VAL C 1 154 ? 1.532 -13.742 -6.615 1.00 64.18 1980 VAL C CA 1
ATOM 5321 C C . VAL C 1 154 ? 0.526 -13.725 -5.460 1.00 64.47 1980 VAL C C 1
ATOM 5322 O O . VAL C 1 154 ? -0.638 -13.373 -5.652 1.00 66.79 1980 VAL C O 1
ATOM 5326 N N . ARG C 1 155 ? 0.976 -14.107 -4.269 1.00 60.73 1981 ARG C N 1
ATOM 5327 C CA . ARG C 1 155 ? 0.098 -14.200 -3.102 1.00 63.76 1981 ARG C CA 1
ATOM 5328 C C . ARG C 1 155 ? -0.410 -12.837 -2.642 1.00 66.42 1981 ARG C C 1
ATOM 5329 O O . ARG C 1 155 ? -1.507 -12.731 -2.090 1.00 66.56 1981 ARG C O 1
ATOM 5337 N N . GLN C 1 156 ? 0.403 -11.807 -2.862 1.00 69.90 1982 GLN C N 1
ATOM 5338 C CA . GLN C 1 156 ? 0.054 -10.426 -2.532 1.00 73.33 1982 GLN C CA 1
ATOM 5339 C C . GLN C 1 156 ? -0.252 -10.237 -1.046 1.00 67.37 1982 GLN C C 1
ATOM 5340 O O . GLN C 1 156 ? 0.659 -10.090 -0.230 1.00 68.86 1982 GLN C O 1
ATOM 5346 N N . SER C 1 157 ? -1.535 -10.239 -0.699 1.00 60.84 1983 SER C N 1
ATOM 5347 C CA . SER C 1 157 ? -1.954 -9.993 0.678 1.00 58.51 1983 SER C CA 1
ATOM 5348 C C . SER C 1 157 ? -1.833 -11.240 1.549 1.00 58.79 1983 SER C C 1
ATOM 5349 O O . SER C 1 157 ? -1.673 -11.144 2.765 1.00 59.33 1983 SER C O 1
ATOM 5352 N N . GLU C 1 158 ? -1.911 -12.409 0.922 1.00 61.23 1984 GLU C N 1
ATOM 5353 C CA . GLU C 1 158 ? -1.804 -13.670 1.648 1.00 52.48 1984 GLU C CA 1
ATOM 5354 C C . GLU C 1 158 ? -0.348 -14.054 1.880 1.00 49.51 1984 GLU C C 1
ATOM 5355 O O . GLU C 1 158 ? -0.061 -15.094 2.473 1.00 57.26 1984 GLU C O 1
ATOM 5361 N N . PHE C 1 159 ? 0.566 -13.210 1.411 1.00 42.49 1985 PHE C N 1
ATOM 5362 C CA . PHE C 1 159 ? 1.995 -13.467 1.550 1.00 46.50 1985 PHE C CA 1
ATOM 5363 C C . PHE C 1 159 ? 2.413 -13.534 3.015 1.00 45.45 1985 PHE C C 1
ATOM 5364 O O . PHE C 1 159 ? 1.949 -12.748 3.842 1.00 44.03 1985 PHE C O 1
ATOM 5372 N N . GLN C 1 160 ? 3.287 -14.485 3.329 1.00 35.91 1986 GLN C N 1
ATOM 5373 C CA . GLN C 1 160 ? 3.785 -14.648 4.687 1.00 34.66 1986 GLN C CA 1
ATOM 5374 C C . GLN C 1 160 ? 5.303 -14.526 4.719 1.00 38.29 1986 GLN C C 1
ATOM 5375 O O . GLN C 1 160 ? 6.005 -15.157 3.930 1.00 42.60 1986 GLN C O 1
ATOM 5381 N N . GLN C 1 161 ? 5.802 -13.706 5.637 1.00 36.74 1987 GLN C N 1
ATOM 5382 C CA . GLN C 1 161 ? 7.225 -13.403 5.714 1.00 39.54 1987 GLN C CA 1
ATOM 5383 C C . GLN C 1 161 ? 7.982 -14.453 6.519 1.00 41.15 1987 GLN C C 1
ATOM 5384 O O . GLN C 1 161 ? 9.180 -14.663 6.313 1.00 37.16 1987 GLN C O 1
ATOM 5390 N N . LEU C 1 162 ? 7.265 -15.111 7.425 1.00 49.70 1988 LEU C N 1
ATOM 5391 C CA . LEU C 1 162 ? 7.861 -15.999 8.425 1.00 50.89 1988 LEU C CA 1
ATOM 5392 C C . LEU C 1 162 ? 8.798 -17.095 7.886 1.00 41.50 1988 LEU C C 1
ATOM 5393 O O . LEU C 1 162 ? 9.890 -17.280 8.429 1.00 42.54 1988 LEU C O 1
ATOM 5398 N N . PRO C 1 163 ? 8.387 -17.831 6.833 1.00 39.30 1989 PRO C N 1
ATOM 5399 C CA . PRO C 1 163 ? 9.303 -18.888 6.383 1.00 38.12 1989 PRO C CA 1
ATOM 5400 C C . PRO C 1 163 ? 10.642 -18.365 5.861 1.00 40.14 1989 PRO C C 1
ATOM 5401 O O . PRO C 1 163 ? 11.688 -18.897 6.235 1.00 48.47 1989 PRO C O 1
ATOM 5405 N N . TYR C 1 164 ? 10.607 -17.337 5.018 1.00 31.59 1990 TYR C N 1
ATOM 5406 C CA . TYR C 1 164 ? 11.829 -16.777 4.448 1.00 40.75 1990 TYR C CA 1
ATOM 5407 C C . TYR C 1 164 ? 12.705 -16.160 5.532 1.00 37.60 1990 TYR C C 1
ATOM 5408 O O . TYR C 1 164 ? 13.933 -16.291 5.507 1.00 38.08 1990 TYR C O 1
ATOM 5417 N N . HIS C 1 165 ? 12.062 -15.494 6.486 1.00 26.14 1991 HIS C N 1
ATOM 5418 C CA . HIS C 1 165 ? 12.762 -14.949 7.640 1.00 33.81 1991 HIS C CA 1
ATOM 5419 C C . HIS C 1 165 ? 13.500 -16.058 8.381 1.00 30.59 1991 HIS C C 1
ATOM 5420 O O . HIS C 1 165 ? 14.692 -15.934 8.677 1.00 31.17 1991 HIS C O 1
ATOM 5427 N N . ARG C 1 166 ? 12.781 -17.143 8.664 1.00 25.98 1992 ARG C N 1
ATOM 5428 C CA . ARG C 1 166 ? 13.349 -18.296 9.355 1.00 30.64 1992 ARG C CA 1
ATOM 5429 C C . ARG C 1 166 ? 14.551 -18.857 8.601 1.00 29.34 1992 ARG C C 1
ATOM 5430 O O . ARG C 1 166 ? 15.612 -19.071 9.189 1.00 33.01 1992 ARG C O 1
ATOM 5438 N N . ILE C 1 167 ? 14.385 -19.080 7.300 1.00 24.81 1993 ILE C N 1
ATOM 5439 C CA . ILE C 1 167 ? 15.471 -19.590 6.470 1.00 33.24 1993 ILE C CA 1
ATOM 5440 C C . ILE C 1 167 ? 16.701 -18.695 6.561 1.00 32.31 1993 ILE C C 1
ATOM 5441 O O . ILE C 1 167 ? 17.806 -19.170 6.841 1.00 39.81 1993 ILE C O 1
ATOM 5446 N N . PHE C 1 168 ? 16.499 -17.398 6.342 1.00 29.24 1994 PHE C N 1
ATOM 5447 C CA . PHE C 1 168 ? 17.603 -16.443 6.346 1.00 25.72 1994 PHE C CA 1
ATOM 5448 C C . PHE C 1 168 ? 18.330 -16.388 7.690 1.00 26.42 1994 PHE C C 1
ATOM 5449 O O . PHE C 1 168 ? 19.559 -16.501 7.741 1.00 34.73 1994 PHE C O 1
ATOM 5457 N N . ILE C 1 169 ? 17.584 -16.232 8.780 1.00 26.59 1995 ILE C N 1
ATOM 5458 C CA . ILE C 1 169 ? 18.232 -16.059 10.077 1.00 29.86 1995 ILE C CA 1
ATOM 5459 C C . ILE C 1 169 ? 18.872 -17.359 10.573 1.00 27.93 1995 ILE C C 1
ATOM 5460 O O . ILE C 1 169 ? 19.961 -17.332 11.145 1.00 37.36 1995 ILE C O 1
ATOM 5465 N N . MET C 1 170 ? 18.225 -18.497 10.335 1.00 33.12 1996 MET C N 1
ATOM 5466 C CA . MET C 1 170 ? 18.792 -19.768 10.782 1.00 34.73 1996 MET C CA 1
ATOM 5467 C C . MET C 1 170 ? 20.013 -20.136 9.940 1.00 39.09 1996 MET C C 1
ATOM 5468 O O . MET C 1 170 ? 20.960 -20.737 10.445 1.00 36.54 1996 MET C O 1
ATOM 5473 N N . LEU C 1 171 ? 20.001 -19.762 8.663 1.00 26.92 1997 LEU C N 1
ATOM 5474 C CA . LEU C 1 171 ? 21.174 -19.977 7.821 1.00 36.76 1997 LEU C CA 1
ATOM 5475 C C . LEU C 1 171 ? 22.326 -19.085 8.284 1.00 37.30 1997 LEU C C 1
ATOM 5476 O O . LEU C 1 171 ? 23.479 -19.526 8.355 1.00 44.28 1997 LEU C O 1
ATOM 5481 N N . LEU C 1 172 ? 22.005 -17.834 8.605 1.00 29.06 1998 LEU C N 1
ATOM 5482 C CA . LEU C 1 172 ? 23.001 -16.899 9.121 1.00 30.80 1998 LEU C CA 1
ATOM 5483 C C . LEU C 1 172 ? 23.629 -17.412 10.413 1.00 38.04 1998 LEU C C 1
ATOM 5484 O O . LEU C 1 172 ? 24.844 -17.336 10.595 1.00 34.05 1998 LEU C O 1
ATOM 5489 N N . LEU C 1 173 ? 22.794 -17.936 11.306 1.00 38.54 1999 LEU C N 1
ATOM 5490 C CA . LEU C 1 173 ? 23.266 -18.460 12.585 1.00 40.18 1999 LEU C CA 1
ATOM 5491 C C . LEU C 1 173 ? 24.112 -19.716 12.397 1.00 42.68 1999 LEU C C 1
ATOM 5492 O O . LEU C 1 173 ? 25.156 -19.871 13.034 1.00 39.42 1999 LEU C O 1
ATOM 5497 N N . GLU C 1 174 ? 23.656 -20.609 11.523 1.00 40.01 2000 GLU C N 1
ATOM 5498 C CA . GLU C 1 174 ? 24.396 -21.830 11.223 1.00 34.51 2000 GLU C CA 1
ATOM 5499 C C . GLU C 1 174 ? 25.777 -21.524 10.648 1.00 45.47 2000 GLU C C 1
ATOM 5500 O O . GLU C 1 174 ? 26.771 -22.126 11.051 1.00 51.14 2000 GLU C O 1
ATOM 5506 N N . LEU C 1 175 ? 25.837 -20.580 9.713 1.00 49.39 2001 LEU C N 1
ATOM 5507 C CA . LEU C 1 175 ? 27.093 -20.279 9.031 1.00 48.37 2001 LEU C CA 1
ATOM 5508 C C . LEU C 1 175 ? 28.015 -19.379 9.852 1.00 53.53 2001 LEU C C 1
ATOM 5509 O O . LEU C 1 175 ? 29.141 -19.089 9.441 1.00 50.90 2001 LEU C O 1
ATOM 5514 N N . ASN C 1 176 ? 27.538 -18.936 11.010 1.00 56.73 2002 ASN C N 1
ATOM 5515 C CA . ASN C 1 176 ? 28.372 -18.167 11.927 1.00 60.27 2002 ASN C CA 1
ATOM 5516 C C . ASN C 1 176 ? 28.769 -19.009 13.130 1.00 59.15 2002 ASN C C 1
ATOM 5517 O O . ASN C 1 176 ? 28.939 -18.498 14.235 1.00 65.21 2002 ASN C O 1
ATOM 5522 N N . ALA C 1 177 ? 28.911 -20.309 12.898 1.00 59.11 2003 ALA C N 1
ATOM 5523 C CA . ALA C 1 177 ? 29.307 -21.245 13.940 1.00 66.47 2003 ALA C CA 1
ATOM 5524 C C . ALA C 1 177 ? 30.815 -21.187 14.172 1.00 74.53 2003 ALA C C 1
ATOM 5525 O O . ALA C 1 177 ? 31.574 -20.865 13.257 1.00 78.90 2003 ALA C O 1
ATOM 5527 N N . PRO C 1 178 ? 31.255 -21.492 15.404 1.00 82.33 2004 PRO C N 1
ATOM 5528 C CA . PRO C 1 178 ? 32.685 -21.505 15.733 1.00 82.48 2004 PRO C CA 1
ATOM 5529 C C . PRO C 1 178 ? 33.432 -22.668 15.086 1.00 82.10 2004 PRO C C 1
ATOM 5530 O O . PRO C 1 178 ? 33.903 -23.560 15.789 1.00 89.47 2004 PRO C O 1
ATOM 5534 N N . GLU C 1 179 ? 33.537 -22.655 13.761 1.00 80.18 2005 GLU C N 1
ATOM 5535 C CA . GLU C 1 179 ? 34.255 -23.701 13.044 1.00 79.05 2005 GLU C CA 1
ATOM 5536 C C . GLU C 1 179 ? 35.283 -23.094 12.093 1.00 86.72 2005 GLU C C 1
ATOM 5537 O O . GLU C 1 179 ? 35.110 -21.972 11.618 1.00 98.99 2005 GLU C O 1
ATOM 5543 N N . HIS C 1 180 ? 36.350 -23.842 11.827 1.00 81.49 2006 HIS C N 1
ATOM 5544 C CA . HIS C 1 180 ? 37.471 -23.360 11.022 1.00 85.92 2006 HIS C CA 1
ATOM 5545 C C . HIS C 1 180 ? 37.044 -22.940 9.617 1.00 83.06 2006 HIS C C 1
ATOM 5546 O O . HIS C 1 180 ? 37.222 -21.783 9.221 1.00 89.75 2006 HIS C O 1
ATOM 5553 N N . VAL C 1 181 ? 36.481 -23.889 8.875 1.00 72.84 2007 VAL C N 1
ATOM 5554 C CA . VAL C 1 181 ? 36.028 -23.652 7.509 1.00 71.02 2007 VAL C CA 1
ATOM 5555 C C . VAL C 1 181 ? 35.061 -22.472 7.438 1.00 72.44 2007 VAL C C 1
ATOM 5556 O O . VAL C 1 181 ? 35.137 -21.644 6.530 1.00 73.25 2007 VAL C O 1
ATOM 5560 N N . LEU C 1 182 ? 34.163 -22.395 8.415 1.00 71.63 2008 LEU C N 1
ATOM 5561 C CA . LEU C 1 182 ? 33.164 -21.333 8.462 1.00 66.11 2008 LEU C CA 1
ATOM 5562 C C . LEU C 1 182 ? 33.768 -19.985 8.841 1.00 68.12 2008 LEU C C 1
ATOM 5563 O O . LEU C 1 182 ? 33.267 -18.938 8.433 1.00 76.73 2008 LEU C O 1
ATOM 5568 N N . GLU C 1 183 ? 34.843 -20.012 9.622 1.00 69.45 2009 GLU C N 1
ATOM 5569 C CA . GLU C 1 183 ? 35.505 -18.780 10.034 1.00 74.29 2009 GLU C CA 1
ATOM 5570 C C . GLU C 1 183 ? 36.410 -18.237 8.936 1.00 73.62 2009 GLU C C 1
ATOM 5571 O O . GLU C 1 183 ? 36.656 -17.036 8.865 1.00 77.00 2009 GLU C O 1
ATOM 5577 N N . THR C 1 184 ? 36.902 -19.123 8.076 1.00 78.24 2010 THR C N 1
ATOM 5578 C CA . THR C 1 184 ? 37.743 -18.698 6.961 1.00 76.48 2010 THR C CA 1
ATOM 5579 C C . THR C 1 184 ? 36.919 -18.002 5.879 1.00 71.55 2010 THR C C 1
ATOM 5580 O O . THR C 1 184 ? 37.471 -17.360 4.985 1.00 81.79 2010 THR C O 1
ATOM 5584 N N . ILE C 1 185 ? 35.597 -18.129 5.964 1.00 56.69 2011 ILE C N 1
ATOM 5585 C CA . ILE C 1 185 ? 34.707 -17.544 4.966 1.00 58.02 2011 ILE C CA 1
ATOM 5586 C C . ILE C 1 185 ? 33.642 -16.655 5.598 1.00 59.87 2011 ILE C C 1
ATOM 5587 O O . ILE C 1 185 ? 32.666 -16.285 4.944 1.00 61.41 2011 ILE C O 1
ATOM 5592 N N . ASN C 1 186 ? 33.837 -16.311 6.867 1.00 60.98 2012 ASN C N 1
ATOM 5593 C CA . ASN C 1 186 ? 32.829 -15.578 7.625 1.00 60.15 2012 ASN C CA 1
ATOM 5594 C C . ASN C 1 186 ? 32.479 -14.220 7.024 1.00 55.63 2012 ASN C C 1
ATOM 5595 O O . ASN C 1 186 ? 31.304 -13.907 6.831 1.00 57.08 2012 ASN C O 1
ATOM 5600 N N . PHE C 1 187 ? 33.495 -13.418 6.728 1.00 55.99 2013 PHE C N 1
ATOM 5601 C CA . PHE C 1 187 ? 33.267 -12.082 6.191 1.00 59.60 2013 PHE C CA 1
ATOM 5602 C C . PHE C 1 187 ? 32.566 -12.125 4.837 1.00 67.82 2013 PHE C C 1
ATOM 5603 O O . PHE C 1 187 ? 31.756 -11.254 4.524 1.00 70.36 2013 PHE C O 1
ATOM 5611 N N . GLN C 1 188 ? 32.880 -13.138 4.037 1.00 68.43 2014 GLN C N 1
ATOM 5612 C CA . GLN C 1 188 ? 32.258 -13.287 2.727 1.00 62.21 2014 GLN C CA 1
ATOM 5613 C C . GLN C 1 188 ? 30.812 -13.756 2.874 1.00 54.09 2014 GLN C C 1
ATOM 5614 O O . GLN C 1 188 ? 29.948 -13.397 2.071 1.00 53.05 2014 GLN C O 1
ATOM 5620 N N . THR C 1 189 ? 30.560 -14.559 3.904 1.00 49.85 2015 THR C N 1
ATOM 5621 C CA . THR C 1 189 ? 29.205 -14.971 4.253 1.00 40.74 2015 THR C CA 1
ATOM 5622 C C . THR C 1 189 ? 28.371 -13.744 4.603 1.00 53.65 2015 THR C C 1
ATOM 5623 O O . THR C 1 189 ? 27.265 -13.542 4.079 1.00 47.24 2015 THR C O 1
ATOM 5627 N N . LEU C 1 190 ? 28.928 -12.922 5.489 1.00 51.20 2016 LEU C N 1
ATOM 5628 C CA . LEU C 1 190 ? 28.307 -11.673 5.901 1.00 42.12 2016 LEU C CA 1
ATOM 5629 C C . LEU C 1 190 ? 28.085 -10.754 4.708 1.00 47.38 2016 LEU C C 1
ATOM 5630 O O . LEU C 1 190 ? 27.101 -10.019 4.656 1.00 51.27 2016 LEU C O 1
ATOM 5635 N N . THR C 1 191 ? 29.007 -10.803 3.751 1.00 44.61 2017 THR C N 1
ATOM 5636 C CA . THR C 1 191 ? 28.895 -10.006 2.537 1.00 56.79 2017 THR C CA 1
ATOM 5637 C C . THR C 1 191 ? 27.697 -10.471 1.719 1.00 46.48 2017 THR C C 1
ATOM 5638 O O . THR C 1 191 ? 26.889 -9.659 1.261 1.00 45.65 2017 THR C O 1
ATOM 5642 N N . ALA C 1 192 ? 27.588 -11.786 1.552 1.00 41.30 2018 ALA C N 1
ATOM 5643 C CA . ALA C 1 192 ? 26.477 -12.382 0.822 1.00 39.01 2018 ALA C CA 1
ATOM 5644 C C . ALA C 1 192 ? 25.143 -12.000 1.450 1.00 47.43 2018 ALA C C 1
ATOM 5645 O O . ALA C 1 192 ? 24.206 -11.593 0.753 1.00 54.00 2018 ALA C O 1
ATOM 5647 N N . PHE C 1 193 ? 25.065 -12.121 2.773 1.00 40.72 2019 PHE C N 1
ATOM 5648 C CA . PHE C 1 193 ? 23.836 -11.778 3.481 1.00 36.08 2019 PHE C CA 1
ATOM 5649 C C . PHE C 1 193 ? 23.519 -10.288 3.388 1.00 35.83 2019 PHE C C 1
ATOM 5650 O O . PHE C 1 193 ? 22.354 -9.905 3.301 1.00 43.99 2019 PHE C O 1
ATOM 5658 N N . CYS C 1 194 ? 24.551 -9.450 3.403 1.00 38.29 2020 CYS C N 1
ATOM 5659 C CA . CYS C 1 194 ? 24.353 -8.013 3.250 1.00 40.22 2020 CYS C CA 1
ATOM 5660 C C . CYS C 1 194 ? 23.778 -7.691 1.879 1.00 44.72 2020 CYS C C 1
ATOM 5661 O O . CYS C 1 194 ? 22.833 -6.911 1.764 1.00 43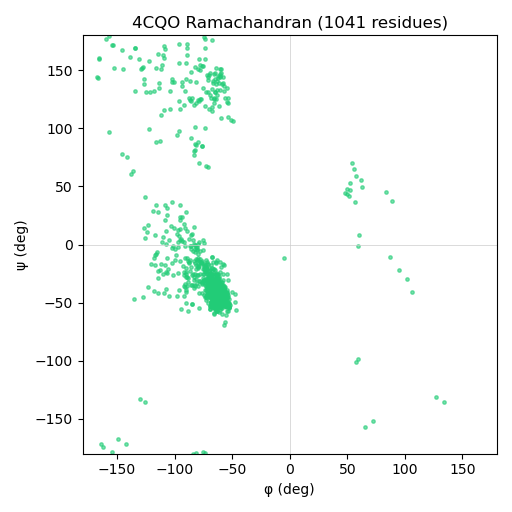.62 2020 CYS C O 1
ATOM 5664 N N . ASN C 1 195 ? 24.355 -8.293 0.842 1.00 40.69 2021 ASN C N 1
ATOM 5665 C CA . ASN C 1 195 ? 23.853 -8.115 -0.515 1.00 41.64 2021 ASN C CA 1
ATOM 5666 C C . ASN C 1 195 ? 22.403 -8.568 -0.631 1.00 43.81 2021 ASN C C 1
ATOM 5667 O O . ASN C 1 195 ? 21.571 -7.875 -1.218 1.00 52.33 2021 ASN C O 1
ATOM 5672 N N . THR C 1 196 ? 22.105 -9.729 -0.054 1.00 43.53 2022 THR C N 1
ATOM 5673 C CA . THR C 1 196 ? 20.748 -10.263 -0.062 1.00 34.48 2022 THR C CA 1
ATOM 5674 C C . THR C 1 196 ? 19.762 -9.318 0.630 1.00 41.72 2022 THR C C 1
ATOM 5675 O O . THR C 1 196 ? 18.665 -9.069 0.126 1.00 34.18 2022 THR C O 1
ATOM 5679 N N . PHE C 1 197 ? 20.164 -8.790 1.781 1.00 38.70 2023 PHE C N 1
ATOM 5680 C CA . PHE C 1 197 ? 19.330 -7.858 2.534 1.00 44.57 2023 PHE C CA 1
ATOM 5681 C C . PHE C 1 197 ? 19.121 -6.552 1.771 1.00 44.75 2023 PHE C C 1
ATOM 5682 O O . PHE C 1 197 ? 18.062 -5.930 1.861 1.00 39.19 2023 PHE C O 1
ATOM 5690 N N . HIS C 1 198 ? 20.139 -6.140 1.023 1.00 38.67 2024 HIS C N 1
ATOM 5691 C CA . HIS C 1 198 ? 20.060 -4.923 0.231 1.00 41.10 2024 HIS C CA 1
ATOM 5692 C C . HIS C 1 198 ? 19.104 -5.107 -0.943 1.00 47.66 2024 HIS C C 1
ATOM 5693 O O . HIS C 1 198 ? 18.325 -4.211 -1.265 1.00 58.32 2024 HIS C O 1
ATOM 5700 N N . ILE C 1 199 ? 19.166 -6.275 -1.577 1.00 44.71 2025 ILE C N 1
ATOM 5701 C CA . ILE C 1 199 ? 18.266 -6.608 -2.681 1.00 39.96 2025 ILE C CA 1
ATOM 5702 C C . ILE C 1 199 ? 16.816 -6.700 -2.200 1.00 42.69 2025 ILE C C 1
ATOM 5703 O O . ILE C 1 199 ? 15.882 -6.367 -2.931 1.00 45.78 2025 ILE C O 1
ATOM 5708 N N . LEU C 1 200 ? 16.635 -7.139 -0.958 1.00 29.28 2026 LEU C N 1
ATOM 5709 C CA . LEU C 1 200 ? 15.302 -7.282 -0.377 1.00 30.97 2026 LEU C CA 1
ATOM 5710 C C . LEU C 1 200 ? 14.877 -6.045 0.412 1.00 34.44 2026 LEU C C 1
ATOM 5711 O O . LEU C 1 200 ? 14.028 -6.133 1.300 1.00 41.04 2026 LEU C O 1
ATOM 5716 N N . ARG C 1 201 ? 15.469 -4.899 0.086 1.00 35.22 2027 ARG C N 1
ATOM 5717 C CA . ARG C 1 201 ? 15.145 -3.649 0.765 1.00 28.21 2027 ARG C CA 1
ATOM 5718 C C . ARG C 1 201 ? 13.664 -3.307 0.582 1.00 35.72 2027 ARG C C 1
ATOM 5719 O O . ARG C 1 201 ? 13.085 -3.587 -0.468 1.00 48.27 2027 ARG C O 1
ATOM 5727 N N . PRO C 1 202 ? 13.044 -2.716 1.617 1.00 32.59 2028 PRO C N 1
ATOM 5728 C CA . PRO C 1 202 ? 11.602 -2.436 1.665 1.00 29.35 2028 PRO C CA 1
ATOM 5729 C C . PRO C 1 202 ? 11.059 -1.625 0.486 1.00 38.50 2028 PRO C C 1
ATOM 5730 O O . PRO C 1 202 ? 9.870 -1.734 0.189 1.00 41.27 2028 PRO C O 1
ATOM 5734 N N . THR C 1 203 ? 11.897 -0.832 -0.174 1.00 44.31 2029 THR C N 1
ATOM 5735 C CA . THR C 1 203 ? 11.447 -0.105 -1.358 1.00 44.69 2029 THR C CA 1
ATOM 5736 C C . THR C 1 203 ? 11.307 -1.058 -2.545 1.00 46.47 2029 THR C C 1
ATOM 5737 O O . THR C 1 203 ? 10.628 -0.749 -3.522 1.00 50.39 2029 THR C O 1
ATOM 5741 N N . LYS C 1 204 ? 11.949 -2.219 -2.444 1.00 47.60 2030 LYS C N 1
ATOM 5742 C CA . LYS C 1 204 ? 11.890 -3.237 -3.490 1.00 46.03 2030 LYS C CA 1
ATOM 5743 C C . LYS C 1 204 ? 11.010 -4.416 -3.077 1.00 49.10 2030 LYS C C 1
ATOM 5744 O O . LYS C 1 204 ? 10.474 -5.132 -3.925 1.00 55.10 2030 LYS C O 1
ATOM 5750 N N . ALA C 1 205 ? 10.871 -4.618 -1.771 1.00 42.06 2031 ALA C N 1
ATOM 5751 C CA . ALA C 1 205 ? 10.037 -5.694 -1.246 1.00 34.43 2031 ALA C CA 1
ATOM 5752 C C . ALA C 1 205 ? 9.280 -5.235 -0.003 1.00 34.11 2031 ALA C C 1
ATOM 5753 O O . ALA C 1 205 ? 9.634 -5.607 1.116 1.00 37.24 2031 ALA C O 1
ATOM 5755 N N . PRO C 1 206 ? 8.229 -4.424 -0.201 1.00 35.61 2032 PRO C N 1
ATOM 5756 C CA . PRO C 1 206 ? 7.464 -3.813 0.892 1.00 35.24 2032 PRO C CA 1
ATOM 5757 C C . PRO C 1 206 ? 6.771 -4.832 1.789 1.00 39.53 2032 PRO C C 1
ATOM 5758 O O . PRO C 1 206 ? 6.636 -4.601 2.988 1.00 46.02 2032 PRO C O 1
ATOM 5762 N N . GLY C 1 207 ? 6.337 -5.947 1.211 1.00 42.09 2033 GLY C N 1
ATOM 5763 C CA . GLY C 1 207 ? 5.609 -6.956 1.960 1.00 45.73 2033 GLY C CA 1
ATOM 5764 C C . GLY C 1 207 ? 6.492 -7.766 2.889 1.00 40.01 2033 GLY C C 1
ATOM 5765 O O . GLY C 1 207 ? 6.020 -8.675 3.569 1.00 39.52 2033 GLY C O 1
ATOM 5766 N N . PHE C 1 208 ? 7.777 -7.428 2.918 1.00 34.84 2034 PHE C N 1
ATOM 5767 C CA . PHE C 1 208 ? 8.752 -8.152 3.721 1.00 31.51 2034 PHE C CA 1
ATOM 5768 C C . PHE C 1 208 ? 9.487 -7.211 4.675 1.00 38.18 2034 PHE C C 1
ATOM 5769 O O . PHE C 1 208 ? 10.466 -7.602 5.307 1.00 47.97 2034 PHE C O 1
ATOM 5777 N N . VAL C 1 209 ? 8.996 -5.979 4.790 1.00 32.01 2035 VAL C N 1
ATOM 5778 C CA . VAL C 1 209 ? 9.702 -4.926 5.524 1.00 29.58 2035 VAL C CA 1
ATOM 5779 C C . VAL C 1 209 ? 9.891 -5.237 7.017 1.00 28.55 2035 VAL C C 1
ATOM 5780 O O . VAL C 1 209 ? 10.934 -4.917 7.588 1.00 29.57 2035 VAL C O 1
ATOM 5784 N N . TYR C 1 210 ? 8.904 -5.875 7.641 1.00 29.81 2036 TYR C N 1
ATOM 5785 C CA . TYR C 1 210 ? 8.988 -6.199 9.064 1.00 36.17 2036 TYR C CA 1
ATOM 5786 C C . TYR C 1 210 ? 10.052 -7.260 9.334 1.00 33.64 2036 TYR C C 1
ATOM 5787 O O . TYR C 1 210 ? 10.903 -7.108 10.222 1.00 37.15 2036 TYR C O 1
ATOM 5796 N N . ALA C 1 211 ? 9.996 -8.335 8.557 1.00 36.13 2037 ALA C N 1
ATOM 5797 C CA . ALA C 1 211 ? 10.975 -9.406 8.658 1.00 37.45 2037 ALA C CA 1
ATOM 5798 C C . ALA C 1 211 ? 12.358 -8.895 8.281 1.00 34.13 2037 ALA C C 1
ATOM 5799 O O . ALA C 1 211 ? 13.354 -9.288 8.877 1.00 36.62 2037 ALA C O 1
ATOM 5801 N N . TRP C 1 212 ? 12.405 -8.014 7.287 1.00 34.22 2038 TRP C N 1
ATOM 5802 C CA . TRP C 1 212 ? 13.653 -7.403 6.841 1.00 37.91 2038 TRP C CA 1
ATOM 5803 C C . TRP C 1 212 ? 14.296 -6.603 7.970 1.00 36.53 2038 TRP C C 1
ATOM 5804 O O . TRP C 1 212 ? 15.502 -6.706 8.220 1.00 36.64 2038 TRP C O 1
ATOM 5815 N N . LEU C 1 213 ? 13.474 -5.809 8.648 1.00 24.98 2039 LEU C N 1
ATOM 5816 C CA . LEU C 1 213 ? 13.928 -5.008 9.774 1.00 27.55 2039 LEU C CA 1
ATOM 5817 C C . LEU C 1 213 ? 14.425 -5.911 10.891 1.00 39.24 2039 LEU C C 1
ATOM 5818 O O . LEU C 1 213 ? 15.465 -5.648 11.500 1.00 46.11 2039 LEU C O 1
ATOM 5823 N N . GLU C 1 214 ? 13.676 -6.981 11.148 1.00 44.63 2040 GLU C N 1
ATOM 5824 C CA . GLU C 1 214 ? 14.085 -7.985 12.126 1.00 37.45 2040 GLU C CA 1
ATOM 5825 C C . GLU C 1 214 ? 15.445 -8.591 11.778 1.00 36.75 2040 GLU C C 1
ATOM 5826 O O . GLU C 1 214 ? 16.249 -8.888 12.663 1.00 30.16 2040 GLU C O 1
ATOM 5832 N N . LEU C 1 215 ? 15.696 -8.762 10.483 1.00 31.76 2041 LEU C N 1
ATOM 5833 C CA . LEU C 1 215 ? 16.922 -9.395 10.011 1.00 30.69 2041 LEU C CA 1
ATOM 5834 C C . LEU C 1 215 ? 18.122 -8.461 10.110 1.00 37.48 2041 LEU C C 1
ATOM 5835 O O . LEU C 1 215 ? 19.208 -8.883 10.503 1.00 52.45 2041 LEU C O 1
ATOM 5840 N N . ILE C 1 216 ? 17.930 -7.194 9.755 1.00 34.39 2042 ILE C N 1
ATOM 5841 C CA . ILE C 1 216 ? 19.042 -6.247 9.768 1.00 30.63 2042 ILE C CA 1
ATOM 5842 C C . ILE C 1 216 ? 19.281 -5.660 11.155 1.00 34.33 2042 ILE C C 1
ATOM 5843 O O . ILE C 1 216 ? 20.324 -5.053 11.403 1.00 30.60 2042 ILE C O 1
ATOM 5848 N N . SER C 1 217 ? 18.319 -5.832 12.057 1.00 34.08 2043 SER C N 1
ATOM 5849 C CA . SER C 1 217 ? 18.493 -5.361 13.428 1.00 34.14 2043 SER C CA 1
ATOM 5850 C C . SER C 1 217 ? 18.680 -6.528 14.390 1.00 31.30 2043 SER C C 1
ATOM 5851 O O . SER C 1 217 ? 18.455 -6.395 15.592 1.00 31.58 2043 SER C O 1
ATOM 5854 N N . HIS C 1 218 ? 19.091 -7.674 13.859 1.00 40.48 2044 HIS C N 1
ATOM 5855 C CA . HIS C 1 218 ? 19.382 -8.826 14.703 1.00 46.27 2044 HIS C CA 1
ATOM 5856 C C . HIS C 1 218 ? 20.717 -8.612 15.407 1.00 40.84 2044 HIS C C 1
ATOM 5857 O O . HIS C 1 218 ? 21.697 -8.189 14.792 1.00 37.15 2044 HIS C O 1
ATOM 5864 N N . ARG C 1 219 ? 20.745 -8.909 16.700 1.00 38.13 2045 ARG C N 1
ATOM 5865 C CA . ARG C 1 219 ? 21.884 -8.586 17.549 1.00 43.61 2045 ARG C CA 1
ATOM 5866 C C . ARG C 1 219 ? 23.188 -9.259 17.108 1.00 44.49 2045 ARG C C 1
ATOM 5867 O O . ARG C 1 219 ? 24.254 -8.640 17.125 1.00 57.04 2045 ARG C O 1
ATOM 5875 N N . ILE C 1 220 ? 23.100 -10.524 16.710 1.00 41.35 2046 ILE C N 1
ATOM 5876 C CA . ILE C 1 220 ? 24.282 -11.269 16.286 1.00 51.03 2046 ILE C CA 1
ATOM 5877 C C . ILE C 1 220 ? 24.818 -10.742 14.957 1.00 49.82 2046 ILE C C 1
ATOM 5878 O O . ILE C 1 220 ? 26.028 -10.581 14.787 1.00 40.23 2046 ILE C O 1
ATOM 5883 N N . PHE C 1 221 ? 23.913 -10.464 14.025 1.00 45.22 2047 PHE C N 1
ATOM 5884 C CA . PHE C 1 221 ? 24.296 -9.884 12.744 1.00 45.82 2047 PHE C CA 1
ATOM 5885 C C . PHE C 1 221 ? 25.033 -8.562 12.956 1.00 52.37 2047 PHE C C 1
ATOM 5886 O O . PHE C 1 221 ? 26.109 -8.343 12.392 1.00 51.19 2047 PHE C O 1
ATOM 5894 N N . ILE C 1 222 ? 24.454 -7.698 13.786 1.00 41.14 2048 ILE C N 1
ATOM 5895 C CA . ILE C 1 222 ? 25.067 -6.419 14.122 1.00 41.49 2048 ILE C CA 1
ATOM 5896 C C . ILE C 1 222 ? 26.446 -6.619 14.743 1.00 39.16 2048 ILE C C 1
ATOM 5897 O O . ILE C 1 222 ? 27.406 -5.934 14.385 1.00 38.24 2048 ILE C O 1
ATOM 5902 N N . ALA C 1 223 ? 26.537 -7.569 15.668 1.00 38.17 2049 ALA C N 1
ATOM 5903 C CA . ALA C 1 223 ? 27.801 -7.883 16.322 1.00 41.03 2049 ALA C CA 1
ATOM 5904 C C . ALA C 1 223 ? 28.882 -8.274 15.314 1.00 56.48 2049 ALA C C 1
ATOM 5905 O O . ALA C 1 223 ? 29.996 -7.752 15.354 1.00 55.39 2049 ALA C O 1
ATOM 5907 N N . ARG C 1 224 ? 28.545 -9.188 14.409 1.00 49.78 2050 ARG C N 1
ATOM 5908 C CA . ARG C 1 224 ? 29.505 -9.676 13.425 1.00 56.64 2050 ARG C CA 1
ATOM 5909 C C . ARG C 1 224 ? 29.884 -8.596 12.417 1.00 45.48 2050 ARG C C 1
ATOM 5910 O O . ARG C 1 224 ? 31.017 -8.557 11.937 1.00 50.10 2050 ARG C O 1
ATOM 5918 N N . MET C 1 225 ? 28.937 -7.721 12.097 1.00 40.25 2051 MET C N 1
ATOM 5919 C CA . MET C 1 225 ? 29.189 -6.651 11.134 1.00 46.40 2051 MET C CA 1
ATOM 5920 C C . MET C 1 225 ? 30.057 -5.524 11.701 1.00 49.65 2051 MET C C 1
ATOM 5921 O O . MET C 1 225 ? 30.970 -5.042 11.030 1.00 54.19 2051 MET C O 1
ATOM 5926 N N . LEU C 1 226 ? 29.779 -5.111 12.934 1.00 39.62 2052 LEU C N 1
ATOM 5927 C CA . LEU C 1 226 ? 30.387 -3.898 13.478 1.00 44.23 2052 LEU C CA 1
ATOM 5928 C C . LEU C 1 226 ? 31.582 -4.129 14.404 1.00 46.06 2052 LEU C C 1
ATOM 5929 O O . LEU C 1 226 ? 32.208 -3.171 14.857 1.00 51.54 2052 LEU C O 1
ATOM 5934 N N . ALA C 1 227 ? 31.908 -5.385 14.686 1.00 54.96 2053 ALA C N 1
ATOM 5935 C CA . ALA C 1 227 ? 32.985 -5.663 15.630 1.00 58.52 2053 ALA C CA 1
ATOM 5936 C C . ALA C 1 227 ? 33.939 -6.749 15.145 1.00 69.89 2053 ALA C C 1
ATOM 5937 O O . ALA C 1 227 ? 35.158 -6.587 15.217 1.00 70.42 2053 ALA C O 1
ATOM 5939 N N . HIS C 1 228 ? 33.378 -7.848 14.651 1.00 91.71 2054 HIS C N 1
ATOM 5940 C CA . HIS C 1 228 ? 34.157 -9.038 14.320 1.00 103.02 2054 HIS C CA 1
ATOM 5941 C C . HIS C 1 228 ? 35.226 -8.783 13.258 1.00 110.06 2054 HIS C C 1
ATOM 5942 O O . HIS C 1 228 ? 36.331 -9.318 13.339 1.00 116.54 2054 HIS C O 1
ATOM 5949 N N . THR C 1 229 ? 34.895 -7.963 12.266 1.00 108.55 2055 THR C N 1
ATOM 5950 C CA . THR C 1 229 ? 35.817 -7.693 11.170 1.00 110.61 2055 THR C CA 1
ATOM 5951 C C . THR C 1 229 ? 36.700 -6.483 11.455 1.00 120.96 2055 THR C C 1
ATOM 5952 O O . THR C 1 229 ? 36.208 -5.436 11.873 1.00 123.70 2055 THR C O 1
ATOM 5956 N N . PRO C 1 230 ? 38.016 -6.629 11.235 1.00 137.05 2056 PRO C N 1
ATOM 5957 C CA . PRO C 1 230 ? 38.946 -5.499 11.328 1.00 142.50 2056 PRO C CA 1
ATOM 5958 C C . PRO C 1 230 ? 38.789 -4.566 10.134 1.00 142.01 2056 PRO C C 1
ATOM 5959 O O . PRO C 1 230 ? 37.975 -4.857 9.258 1.00 145.03 2056 PRO C O 1
ATOM 5963 N N . GLN C 1 231 ? 39.532 -3.460 10.123 1.00 133.71 2057 GLN C N 1
ATOM 5964 C CA . GLN C 1 231 ? 39.499 -2.454 9.052 1.00 125.75 2057 GLN C CA 1
ATOM 5965 C C . GLN C 1 231 ? 38.110 -1.830 8.849 1.00 107.99 2057 GLN C C 1
ATOM 5966 O O . GLN C 1 231 ? 37.941 -0.935 8.016 1.00 109.29 2057 GLN C O 1
ATOM 5972 N N . GLN C 1 232 ? 37.136 -2.293 9.629 1.00 88.43 2058 GLN C N 1
ATOM 5973 C CA . GLN C 1 232 ? 35.772 -1.773 9.604 1.00 79.84 2058 GLN C CA 1
ATOM 5974 C C . GLN C 1 232 ? 35.148 -1.842 8.214 1.00 77.75 2058 GLN C C 1
ATOM 5975 O O . GLN C 1 232 ? 34.388 -0.957 7.824 1.00 81.88 2058 GLN C O 1
ATOM 5981 N N . LYS C 1 233 ? 35.467 -2.900 7.474 1.00 70.70 2059 LYS C N 1
ATOM 5982 C CA . LYS C 1 233 ? 34.930 -3.083 6.130 1.00 65.76 2059 LYS C CA 1
ATOM 5983 C C . LYS C 1 233 ? 33.432 -3.366 6.164 1.00 65.50 2059 LYS C C 1
ATOM 5984 O O . LYS C 1 233 ? 32.742 -3.231 5.153 1.00 66.03 2059 LYS C O 1
ATOM 5986 N N . GLY C 1 234 ? 32.935 -3.758 7.333 1.00 62.68 2060 GLY C N 1
ATOM 5987 C CA . GLY C 1 234 ? 31.529 -4.076 7.495 1.00 41.40 2060 GLY C CA 1
ATOM 5988 C C . GLY C 1 234 ? 30.686 -2.856 7.801 1.00 38.82 2060 GLY C C 1
ATOM 5989 O O . GLY C 1 234 ? 29.469 -2.870 7.622 1.00 45.79 2060 GLY C O 1
ATOM 5990 N N . TRP C 1 235 ? 31.333 -1.793 8.262 1.00 39.41 2061 TRP C N 1
ATOM 5991 C CA . TRP C 1 235 ? 30.618 -0.570 8.614 1.00 39.18 2061 TRP C CA 1
ATOM 5992 C C . TRP C 1 235 ? 29.902 0.090 7.420 1.00 35.82 2061 TRP C C 1
ATOM 5993 O O . TRP C 1 235 ? 28.730 0.448 7.544 1.00 33.58 2061 TRP C O 1
ATOM 6004 N N . PRO C 1 236 ? 30.583 0.247 6.263 1.00 43.68 2062 PRO C N 1
ATOM 6005 C CA . PRO C 1 236 ? 29.859 0.878 5.149 1.00 57.1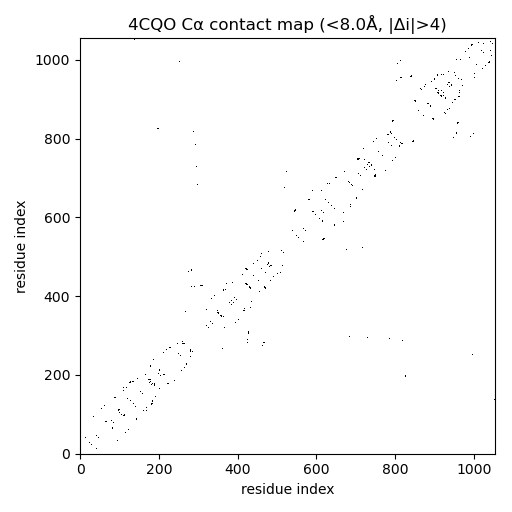9 2062 PRO C CA 1
ATOM 6006 C C . PRO C 1 236 ? 28.629 0.093 4.683 1.00 59.33 2062 PRO C C 1
ATOM 6007 O O . PRO C 1 236 ? 27.625 0.699 4.306 1.00 51.03 2062 PRO C O 1
ATOM 6011 N N . MET C 1 237 ? 28.712 -1.234 4.717 1.00 35.03 2063 MET C N 1
ATOM 6012 C CA . MET C 1 237 ? 27.627 -2.093 4.250 1.00 33.73 2063 MET C CA 1
ATOM 6013 C C . MET C 1 237 ? 26.399 -1.984 5.153 1.00 46.10 2063 MET C C 1
ATOM 6014 O O . MET C 1 237 ? 25.263 -1.799 4.683 1.00 40.84 2063 MET C O 1
ATOM 6019 N N . TYR C 1 238 ? 26.632 -2.091 6.455 1.00 31.50 2064 TYR C N 1
ATOM 6020 C CA . TYR C 1 238 ? 25.551 -1.971 7.418 1.00 38.00 2064 TYR C CA 1
ATOM 6021 C C . TYR C 1 238 ? 24.976 -0.562 7.378 1.00 38.62 2064 TYR C C 1
ATOM 6022 O O . TYR C 1 238 ? 23.766 -0.362 7.557 1.00 32.86 2064 TYR C O 1
ATOM 6031 N N . ALA C 1 239 ? 25.853 0.411 7.142 1.00 33.91 2065 ALA C N 1
ATOM 6032 C CA . ALA C 1 239 ? 25.425 1.788 6.944 1.00 28.34 2065 ALA C CA 1
ATOM 6033 C C . ALA C 1 239 ? 24.473 1.858 5.756 1.00 39.18 2065 ALA C C 1
ATOM 6034 O O . ALA C 1 239 ? 23.472 2.575 5.796 1.00 34.54 2065 ALA C O 1
ATOM 6036 N N . GLN C 1 240 ? 24.782 1.097 4.708 1.00 28.38 2066 GLN C N 1
ATOM 6037 C CA . GLN C 1 240 ? 23.929 1.042 3.526 1.00 27.88 2066 GLN C CA 1
ATOM 6038 C C . GLN C 1 240 ? 22.573 0.438 3.865 1.00 26.30 2066 GLN C C 1
ATOM 6039 O O . GLN C 1 240 ? 21.542 0.912 3.390 1.00 42.26 2066 GLN C O 1
ATOM 6045 N N . LEU C 1 241 ? 22.573 -0.603 4.692 1.00 26.21 2067 LEU C N 1
ATOM 6046 C CA . LEU C 1 241 ? 21.311 -1.209 5.125 1.00 36.26 2067 LEU C CA 1
ATOM 6047 C C . LEU C 1 241 ? 20.437 -0.211 5.895 1.00 40.87 2067 LEU C C 1
ATOM 6048 O O . LEU C 1 241 ? 19.251 -0.011 5.572 1.00 45.57 2067 LEU C O 1
ATOM 6053 N N . LEU C 1 242 ? 21.031 0.420 6.907 1.00 39.40 2068 LEU C N 1
ATOM 6054 C CA . LEU C 1 242 ? 20.327 1.428 7.697 1.00 39.06 2068 LEU C CA 1
ATOM 6055 C C . LEU C 1 242 ? 19.797 2.569 6.828 1.00 39.71 2068 LEU C C 1
ATOM 6056 O O . LEU C 1 242 ? 18.669 3.027 7.014 1.00 32.66 2068 LEU C O 1
ATOM 6061 N N . ILE C 1 243 ? 20.608 3.015 5.874 1.00 36.94 2069 ILE C N 1
ATOM 6062 C CA . ILE C 1 243 ? 20.195 4.074 4.960 1.00 36.42 2069 ILE C CA 1
ATOM 6063 C C . ILE C 1 243 ? 19.031 3.611 4.081 1.00 37.75 2069 ILE C C 1
ATOM 6064 O O . ILE C 1 243 ? 18.137 4.399 3.776 1.00 30.73 2069 ILE C O 1
ATOM 6069 N N . ASP C 1 244 ? 19.028 2.338 3.690 1.00 33.77 2070 ASP C N 1
ATOM 6070 C CA . ASP C 1 244 ? 17.877 1.786 2.977 1.00 35.71 2070 ASP C CA 1
ATOM 6071 C C . ASP C 1 244 ? 16.622 1.901 3.843 1.00 37.07 2070 ASP C C 1
ATOM 6072 O O . ASP C 1 244 ? 15.569 2.372 3.384 1.00 49.69 2070 ASP C O 1
ATOM 6077 N N . LEU C 1 245 ? 16.748 1.483 5.102 1.00 32.01 2071 LEU C N 1
ATOM 6078 C CA . LEU C 1 245 ? 15.642 1.589 6.054 1.00 21.11 2071 LEU C CA 1
ATOM 6079 C C . LEU C 1 245 ? 15.097 3.015 6.155 1.00 34.44 2071 LEU C C 1
ATOM 6080 O O . LEU C 1 245 ? 13.892 3.246 6.003 1.00 29.32 2071 LEU C O 1
ATOM 6085 N N . PHE C 1 246 ? 15.991 3.968 6.403 1.00 38.01 2072 PHE C N 1
ATOM 6086 C CA . PHE C 1 246 ? 15.599 5.363 6.588 1.00 30.36 2072 PHE C CA 1
ATOM 6087 C C . PHE C 1 246 ? 14.987 5.949 5.324 1.00 21.77 2072 PHE C C 1
ATOM 6088 O O . PHE C 1 246 ? 14.044 6.738 5.393 1.00 35.46 2072 PHE C O 1
ATOM 6096 N N . LYS C 1 247 ? 15.532 5.568 4.174 1.00 22.22 2073 LYS C N 1
ATOM 6097 C CA . LYS C 1 247 ? 14.992 6.007 2.895 1.00 27.80 2073 LYS C CA 1
ATOM 6098 C C . LYS C 1 247 ? 13.571 5.506 2.717 1.00 35.21 2073 LYS C C 1
ATOM 6099 O O . LYS C 1 247 ? 12.705 6.240 2.247 1.00 46.66 2073 LYS C O 1
ATOM 6105 N N . TYR C 1 248 ? 13.323 4.257 3.100 1.00 33.22 2074 TYR C N 1
ATOM 6106 C CA . TYR C 1 248 ? 11.966 3.732 3.006 1.00 34.39 2074 TYR C CA 1
ATOM 6107 C C . TYR C 1 248 ? 11.027 4.432 3.985 1.00 30.77 2074 TYR C C 1
ATOM 6108 O O . TYR C 1 248 ? 9.872 4.700 3.655 1.00 39.41 2074 TYR C O 1
ATOM 6117 N N . LEU C 1 249 ? 11.518 4.732 5.184 1.00 26.31 2075 LEU C N 1
ATOM 6118 C CA . LEU C 1 249 ? 10.654 5.273 6.234 1.00 32.93 2075 LEU C CA 1
ATOM 6119 C C . LEU C 1 249 ? 10.385 6.776 6.128 1.00 32.56 2075 LEU C C 1
ATOM 6120 O O . LEU C 1 249 ? 9.402 7.266 6.681 1.00 33.48 2075 LEU C O 1
ATOM 6125 N N . ALA C 1 250 ? 11.251 7.497 5.421 1.00 36.59 2076 ALA C N 1
ATOM 6126 C CA . ALA C 1 250 ? 11.216 8.961 5.407 1.00 33.74 2076 ALA C CA 1
ATOM 6127 C C . ALA C 1 250 ? 9.847 9.581 5.061 1.00 41.97 2076 ALA C C 1
ATOM 6128 O O . ALA C 1 250 ? 9.346 10.403 5.830 1.00 39.04 2076 ALA C O 1
ATOM 6130 N N . PRO C 1 251 ? 9.227 9.193 3.925 1.00 45.08 2077 PRO C N 1
ATOM 6131 C CA . PRO C 1 251 ? 7.958 9.867 3.613 1.00 43.98 2077 PRO C CA 1
ATOM 6132 C C . PRO C 1 251 ? 6.837 9.561 4.609 1.00 40.64 2077 PRO C C 1
ATOM 6133 O O . PRO C 1 251 ? 5.922 10.370 4.759 1.00 43.01 2077 PRO C O 1
ATOM 6137 N N . PHE C 1 252 ? 6.912 8.417 5.279 1.00 44.19 2078 PHE C N 1
ATOM 6138 C CA . PHE C 1 252 ? 5.908 8.054 6.273 1.00 47.27 2078 PHE C CA 1
ATOM 6139 C C . PHE C 1 252 ? 6.156 8.786 7.586 1.00 54.92 2078 PHE C C 1
ATOM 6140 O O . PHE C 1 252 ? 5.221 9.263 8.231 1.00 54.69 2078 PHE C O 1
ATOM 6148 N N . LEU C 1 253 ? 7.423 8.864 7.978 1.00 52.21 2079 LEU C N 1
ATOM 6149 C CA . LEU C 1 253 ? 7.809 9.549 9.204 1.00 39.77 2079 LEU C CA 1
ATOM 6150 C C . LEU C 1 253 ? 7.589 11.054 9.090 1.00 41.41 2079 LEU C C 1
ATOM 6151 O O . LEU C 1 253 ? 7.397 11.740 10.093 1.00 39.15 2079 LEU C O 1
ATOM 6156 N N . ARG C 1 254 ? 7.615 11.558 7.860 1.00 42.51 2080 ARG C N 1
ATOM 6157 C CA . ARG C 1 254 ? 7.450 12.987 7.607 1.00 42.82 2080 ARG C CA 1
ATOM 6158 C C . ARG C 1 254 ? 6.006 13.442 7.831 1.00 42.75 2080 ARG C C 1
ATOM 6159 O O . ARG C 1 254 ? 5.764 14.550 8.308 1.00 45.67 2080 ARG C O 1
ATOM 6167 N N . ASN C 1 255 ? 5.054 12.580 7.488 1.00 45.61 2081 ASN C N 1
ATOM 6168 C CA . ASN C 1 255 ? 3.636 12.885 7.657 1.00 46.06 2081 ASN C CA 1
ATOM 6169 C C . ASN C 1 255 ? 3.151 12.514 9.055 1.00 45.68 2081 ASN C C 1
ATOM 6170 O O . ASN C 1 255 ? 3.284 11.369 9.484 1.00 53.91 2081 ASN C O 1
ATOM 6175 N N . VAL C 1 256 ? 2.582 13.486 9.759 1.00 46.12 2082 VAL C N 1
ATOM 6176 C CA . VAL C 1 256 ? 2.230 13.305 11.162 1.00 44.44 2082 VAL C CA 1
ATOM 6177 C C . VAL C 1 256 ? 0.942 12.497 11.344 1.00 48.85 2082 VAL C C 1
ATOM 6178 O O . VAL C 1 256 ? 0.662 12.005 12.438 1.00 50.70 2082 VAL C O 1
ATOM 6182 N N . GLU C 1 257 ? 0.166 12.349 10.274 1.00 46.34 2083 GLU C N 1
ATOM 6183 C CA . GLU C 1 257 ? -1.091 11.609 10.353 1.00 50.99 2083 GLU C CA 1
ATOM 6184 C C . GLU C 1 257 ? -0.869 10.099 10.304 1.00 49.84 2083 GLU C C 1
ATOM 6185 O O . GLU C 1 257 ? -1.798 9.319 10.514 1.00 47.39 2083 GLU C O 1
ATOM 6191 N N . LEU C 1 258 ? 0.367 9.696 10.027 1.00 47.23 2084 LEU C N 1
ATOM 6192 C CA . LEU C 1 258 ? 0.706 8.282 9.935 1.00 52.40 2084 LEU C CA 1
ATOM 6193 C C . LEU C 1 258 ? 1.512 7.828 11.147 1.00 54.14 2084 LEU C C 1
ATOM 6194 O O . LEU C 1 258 ? 2.264 6.860 11.072 1.00 50.37 2084 LEU C O 1
ATOM 6199 N N . THR C 1 259 ? 1.349 8.533 12.262 1.00 55.13 2085 THR C N 1
ATOM 6200 C CA . THR C 1 259 ? 2.090 8.221 13.480 1.00 61.68 2085 THR C CA 1
ATOM 6201 C C . THR C 1 259 ? 1.680 6.870 14.061 1.00 65.83 2085 THR C C 1
ATOM 6202 O O . THR C 1 259 ? 2.530 6.040 14.388 1.00 65.53 2085 THR C O 1
ATOM 6206 N N . LYS C 1 260 ? 0.374 6.654 14.180 1.00 64.50 2086 LYS C N 1
ATOM 6207 C CA . LYS C 1 260 ? -0.157 5.422 14.763 1.00 63.13 2086 LYS C CA 1
ATOM 6208 C C . LYS C 1 260 ? 0.053 4.160 13.907 1.00 66.92 2086 LYS C C 1
ATOM 6209 O O . LYS C 1 260 ? 0.438 3.120 14.444 1.00 74.71 2086 LYS C O 1
ATOM 6215 N N . PRO C 1 261 ? -0.206 4.226 12.585 1.00 55.43 2087 PRO C N 1
ATOM 6216 C CA . PRO C 1 261 ? 0.036 2.989 11.831 1.00 49.82 2087 PRO C CA 1
ATOM 6217 C C . PRO C 1 261 ? 1.517 2.638 11.686 1.00 49.98 2087 PRO C C 1
ATOM 6218 O O . PRO C 1 261 ? 1.846 1.480 11.423 1.00 60.14 2087 PRO C O 1
ATOM 6222 N N . MET C 1 262 ? 2.394 3.621 11.863 1.00 44.20 2088 MET C N 1
ATOM 6223 C CA . MET C 1 262 ? 3.829 3.397 11.716 1.00 44.90 2088 MET C CA 1
ATOM 6224 C C . MET C 1 262 ? 4.516 3.119 13.050 1.00 51.13 2088 MET C C 1
ATOM 6225 O O . MET C 1 262 ? 5.742 3.144 13.134 1.00 53.50 2088 MET C O 1
ATOM 6230 N N . GLN C 1 263 ? 3.725 2.852 14.085 1.00 46.51 2089 GLN C N 1
ATOM 6231 C CA . GLN C 1 263 ? 4.261 2.633 15.426 1.00 40.46 2089 GLN C CA 1
ATOM 6232 C C . GLN C 1 263 ? 5.225 1.452 15.500 1.00 50.67 2089 GLN C C 1
ATOM 6233 O O . GLN C 1 263 ? 6.252 1.529 16.173 1.00 49.94 2089 GLN C O 1
ATOM 6239 N N . ILE C 1 264 ? 4.892 0.365 14.809 1.00 50.75 2090 ILE C N 1
ATOM 6240 C CA . ILE C 1 264 ? 5.710 -0.844 14.845 1.00 35.09 2090 ILE C CA 1
ATOM 6241 C C . ILE C 1 264 ? 7.096 -0.607 14.245 1.00 30.69 2090 ILE C C 1
ATOM 6242 O O . ILE C 1 264 ? 8.116 -0.818 14.907 1.00 39.87 2090 ILE C O 1
ATOM 6247 N N . LEU C 1 265 ? 7.126 -0.163 12.992 1.00 29.17 2091 LEU C N 1
ATOM 6248 C CA . LEU C 1 265 ? 8.384 0.099 12.299 1.00 36.46 2091 LEU C CA 1
ATOM 6249 C C . LEU C 1 265 ? 9.201 1.178 13.005 1.00 38.73 2091 LEU C C 1
ATOM 6250 O O . LEU C 1 265 ? 10.432 1.091 13.088 1.00 40.80 2091 LEU C O 1
ATOM 6255 N N . TYR C 1 266 ? 8.511 2.191 13.519 1.00 39.42 2092 TYR C N 1
ATOM 6256 C CA . TYR C 1 266 ? 9.176 3.262 14.246 1.00 37.69 2092 TYR C CA 1
ATOM 6257 C C . TYR C 1 266 ? 9.814 2.729 15.519 1.00 40.96 2092 TYR C C 1
ATOM 6258 O O . TYR C 1 266 ? 10.903 3.151 15.892 1.00 47.73 2092 TYR C O 1
ATOM 6267 N N . LYS C 1 267 ? 9.135 1.800 16.183 1.00 36.92 2093 LYS C N 1
ATOM 6268 C CA . LYS C 1 267 ? 9.641 1.263 17.439 1.00 40.29 2093 LYS C CA 1
ATOM 6269 C C . LYS C 1 267 ? 10.798 0.304 17.182 1.00 41.06 2093 LYS C C 1
ATOM 6270 O O . LYS C 1 267 ? 11.710 0.184 18.002 1.00 43.83 2093 LYS C O 1
ATOM 6276 N N . GLY C 1 268 ? 10.764 -0.371 16.037 1.00 37.05 2094 GLY C N 1
ATOM 6277 C CA . GLY C 1 268 ? 11.862 -1.235 15.645 1.00 24.29 2094 GLY C CA 1
ATOM 6278 C C . GLY C 1 268 ? 13.102 -0.420 15.333 1.00 39.10 2094 GLY C C 1
ATOM 6279 O O . GLY C 1 268 ? 14.212 -0.749 15.770 1.00 42.09 2094 GLY C O 1
ATOM 6280 N N . THR C 1 269 ? 12.903 0.657 14.578 1.00 29.75 2095 THR C N 1
ATOM 6281 C CA . THR C 1 269 ? 13.987 1.565 14.215 1.00 28.06 2095 THR C CA 1
ATOM 6282 C C . THR C 1 269 ? 14.587 2.229 15.454 1.00 33.52 2095 THR C C 1
ATOM 6283 O O . THR C 1 269 ? 15.811 2.356 15.589 1.00 22.84 2095 THR C O 1
ATOM 6287 N N . LEU C 1 270 ? 13.706 2.646 16.356 1.00 28.73 2096 LEU C N 1
ATOM 6288 C CA . LEU C 1 270 ? 14.112 3.223 17.626 1.00 24.02 2096 LEU C CA 1
ATOM 6289 C C . LEU C 1 270 ? 14.932 2.209 18.401 1.00 30.63 2096 LEU C C 1
ATOM 6290 O O . LEU C 1 270 ? 15.950 2.548 19.001 1.00 38.89 2096 LEU C O 1
ATOM 6295 N N . ARG C 1 271 ? 14.483 0.958 18.371 1.00 25.26 2097 ARG C N 1
ATOM 6296 C CA . ARG C 1 271 ? 15.164 -0.108 19.087 1.00 39.50 2097 ARG C CA 1
ATOM 6297 C C . ARG C 1 271 ? 16.578 -0.302 18.561 1.00 35.34 2097 ARG C C 1
ATOM 6298 O O . ARG C 1 271 ? 17.537 -0.291 19.335 1.00 44.62 2097 ARG C O 1
ATOM 6306 N N . VAL C 1 272 ? 16.715 -0.475 17.249 1.00 25.18 2098 VAL C N 1
ATOM 6307 C CA . VAL C 1 272 ? 18.038 -0.730 16.690 1.00 42.04 2098 VAL C CA 1
ATOM 6308 C C . VAL C 1 272 ? 18.948 0.488 16.887 1.00 46.50 2098 VAL C C 1
ATOM 6309 O O . VAL C 1 272 ? 20.147 0.333 17.132 1.00 48.69 2098 VAL C O 1
ATOM 6313 N N . LEU C 1 273 ? 18.380 1.692 16.823 1.00 47.82 2099 LEU C N 1
ATOM 6314 C CA . LEU C 1 273 ? 19.166 2.901 17.080 1.00 41.78 2099 LEU C CA 1
ATOM 6315 C C . LEU C 1 273 ? 19.647 2.962 18.532 1.00 42.15 2099 LEU C C 1
ATOM 6316 O O . LEU C 1 273 ? 20.752 3.429 18.808 1.00 26.63 2099 LEU C O 1
ATOM 6321 N N . LEU C 1 274 ? 18.811 2.487 19.451 1.00 35.48 2100 LEU C N 1
ATOM 6322 C CA . LEU C 1 274 ? 19.184 2.389 20.858 1.00 34.00 2100 LEU C CA 1
ATOM 6323 C C . LEU C 1 274 ? 20.320 1.388 21.057 1.00 43.99 2100 LEU C C 1
ATOM 6324 O O . LEU C 1 274 ? 21.293 1.662 21.770 1.00 46.34 2100 LEU C O 1
ATOM 6329 N N . VAL C 1 275 ? 20.181 0.226 20.424 1.00 35.53 2101 VAL C N 1
ATOM 6330 C CA . VAL C 1 275 ? 21.205 -0.811 20.465 1.00 32.64 2101 VAL C CA 1
ATOM 6331 C C . VAL C 1 275 ? 22.544 -0.264 19.992 1.00 40.53 2101 VAL C C 1
ATOM 6332 O O . VAL C 1 275 ? 23.562 -0.379 20.687 1.00 48.19 2101 VAL C O 1
ATOM 6336 N N . LEU C 1 276 ? 22.528 0.342 18.807 1.00 36.17 2102 LEU C N 1
ATOM 6337 C CA . LEU C 1 276 ? 23.729 0.919 18.222 1.00 29.72 2102 LEU C CA 1
ATOM 6338 C C . LEU C 1 276 ? 24.303 2.021 19.106 1.00 32.84 2102 LEU C C 1
ATOM 6339 O O . LEU C 1 276 ? 25.515 2.139 19.239 1.00 36.07 2102 LEU C O 1
ATOM 6344 N N . LEU C 1 277 ? 23.434 2.818 19.718 1.00 29.72 2103 LEU C N 1
ATOM 6345 C CA . LEU C 1 277 ? 23.885 3.887 20.604 1.00 30.48 2103 LEU C CA 1
ATOM 6346 C C . LEU C 1 277 ? 24.629 3.344 21.817 1.00 32.63 2103 LEU C C 1
ATOM 6347 O O . LEU C 1 277 ? 25.732 3.792 22.129 1.00 33.94 2103 LEU C O 1
ATOM 6352 N N . HIS C 1 278 ? 24.025 2.377 22.497 1.00 33.25 2104 HIS C N 1
ATOM 6353 C CA . HIS C 1 278 ? 24.599 1.859 23.733 1.00 40.80 2104 HIS C CA 1
ATOM 6354 C C . HIS C 1 278 ? 25.813 0.961 23.510 1.00 47.13 2104 HIS C C 1
ATOM 6355 O O . HIS C 1 278 ? 26.715 0.920 24.348 1.00 39.46 2104 HIS C O 1
ATOM 6362 N N . ASP C 1 279 ? 25.849 0.252 22.384 1.00 50.16 2105 ASP C N 1
ATOM 6363 C CA . ASP C 1 279 ? 26.902 -0.737 22.170 1.00 38.38 2105 ASP C CA 1
ATOM 6364 C C . ASP C 1 279 ? 27.890 -0.401 21.050 1.00 42.87 2105 ASP C C 1
ATOM 6365 O O . ASP C 1 279 ? 29.009 -0.914 21.040 1.00 47.89 2105 ASP C O 1
ATOM 6370 N N . PHE C 1 280 ? 27.490 0.448 20.108 1.00 43.65 2106 PHE C N 1
ATOM 6371 C CA . PHE C 1 280 ? 28.385 0.822 19.010 1.00 47.81 2106 PHE C CA 1
ATOM 6372 C C . PHE C 1 280 ? 28.323 2.316 18.684 1.00 46.41 2106 PHE C C 1
ATOM 6373 O O . PHE C 1 280 ? 27.980 2.692 17.562 1.00 41.21 2106 PHE C O 1
ATOM 6381 N N . PRO C 1 281 ? 28.662 3.176 19.659 1.00 40.90 2107 PRO C N 1
ATOM 6382 C CA . PRO C 1 281 ? 28.507 4.620 19.455 1.00 34.86 2107 PRO C CA 1
ATOM 6383 C C . PRO C 1 281 ? 29.433 5.182 18.376 1.00 35.33 2107 PRO C C 1
ATOM 6384 O O . PRO C 1 281 ? 29.045 6.123 17.682 1.00 34.02 2107 PRO C O 1
ATOM 6388 N N . GLU C 1 282 ? 30.628 4.611 18.240 1.00 44.21 2108 GLU C N 1
ATOM 6389 C CA . GLU C 1 282 ? 31.594 5.062 17.239 1.00 41.53 2108 GLU C CA 1
ATOM 6390 C C . GLU C 1 282 ? 31.010 4.989 15.832 1.00 36.77 2108 GLU C C 1
ATOM 6391 O O . GLU C 1 282 ? 31.230 5.879 15.002 1.00 36.62 2108 GLU C O 1
ATOM 6397 N N . PHE C 1 283 ? 30.257 3.924 15.576 1.00 35.73 2109 PHE C N 1
ATOM 6398 C CA . PHE C 1 283 ? 29.613 3.739 14.286 1.00 41.83 2109 PHE C CA 1
ATOM 6399 C C . PHE C 1 283 ? 28.600 4.847 14.011 1.00 39.31 2109 PHE C C 1
ATOM 6400 O O . PHE C 1 283 ? 28.592 5.432 12.927 1.00 44.89 2109 PHE C O 1
ATOM 6408 N N . LEU C 1 284 ? 27.750 5.136 14.992 1.00 31.17 2110 LEU C N 1
ATOM 6409 C CA . LEU C 1 284 ? 26.766 6.205 14.852 1.00 39.74 2110 LEU C CA 1
ATOM 6410 C C . LEU C 1 284 ? 27.442 7.565 14.696 1.00 40.20 2110 LEU C C 1
ATOM 6411 O O . LEU C 1 284 ? 26.901 8.463 14.052 1.00 33.42 2110 LEU C O 1
ATOM 6416 N N . CYS C 1 285 ? 28.624 7.710 15.288 1.00 32.08 2111 CYS C N 1
ATOM 6417 C CA . CYS C 1 285 ? 29.415 8.923 15.116 1.00 48.79 2111 CYS C CA 1
ATOM 6418 C C . CYS C 1 285 ? 29.882 9.086 13.681 1.00 53.24 2111 CYS C C 1
ATOM 6419 O O . CYS C 1 285 ? 29.645 10.119 13.054 1.00 60.82 2111 CYS C O 1
ATOM 6422 N N . ASP C 1 286 ? 30.557 8.060 13.173 1.00 34.74 2112 ASP C N 1
ATOM 6423 C CA . ASP C 1 286 ? 31.187 8.138 11.859 1.00 39.96 2112 ASP C CA 1
ATOM 6424 C C . ASP C 1 286 ? 30.186 8.337 10.722 1.00 40.98 2112 ASP C C 1
ATOM 6425 O O . ASP C 1 286 ? 30.523 8.916 9.691 1.00 44.86 2112 ASP C O 1
ATOM 6430 N N . TYR C 1 287 ? 28.957 7.868 10.915 1.00 35.99 2113 TYR C N 1
ATOM 6431 C CA . TYR C 1 287 ? 27.949 7.932 9.861 1.00 38.30 2113 TYR C CA 1
ATOM 6432 C C . TYR C 1 287 ? 26.740 8.778 10.258 1.00 46.57 2113 TYR C C 1
ATOM 6433 O O . TYR C 1 287 ? 25.631 8.545 9.777 1.00 46.34 2113 TYR C O 1
ATOM 6442 N N . HIS C 1 288 ? 26.954 9.762 11.125 1.00 49.12 2114 HIS C N 1
ATOM 6443 C CA . HIS C 1 288 ? 25.854 10.591 11.609 1.00 47.02 2114 HIS C CA 1
ATOM 6444 C C . HIS C 1 288 ? 25.293 11.473 10.498 1.00 47.88 2114 HIS C C 1
ATOM 6445 O O . HIS C 1 288 ? 24.088 11.726 10.443 1.00 52.42 2114 HIS C O 1
ATOM 6452 N N . TYR C 1 289 ? 26.169 11.925 9.604 1.00 39.35 2115 TYR C N 1
ATOM 6453 C CA . TYR C 1 289 ? 25.778 12.899 8.595 1.00 32.51 2115 TYR C CA 1
ATOM 6454 C C . TYR C 1 289 ? 24.827 12.318 7.552 1.00 40.57 2115 TYR C C 1
ATOM 6455 O O . TYR C 1 289 ? 23.855 12.968 7.181 1.00 50.91 2115 TYR C O 1
ATOM 6464 N N . GLY C 1 290 ? 25.115 11.114 7.065 1.00 34.52 2116 GLY C N 1
ATOM 6465 C CA . GLY C 1 290 ? 24.259 10.476 6.078 1.00 28.08 2116 GLY C CA 1
ATOM 6466 C C . GLY C 1 290 ? 22.890 10.159 6.651 1.00 41.74 2116 GLY C C 1
ATOM 6467 O O . GLY C 1 290 ? 21.851 10.397 6.018 1.00 44.65 2116 GLY C O 1
ATOM 6468 N N . PHE C 1 291 ? 22.894 9.627 7.868 1.00 32.33 2117 PHE C N 1
ATOM 6469 C CA . PHE C 1 291 ? 21.662 9.306 8.571 1.00 36.48 2117 PHE C CA 1
ATOM 6470 C C . PHE C 1 291 ? 20.810 10.557 8.770 1.00 41.01 2117 PHE C C 1
ATOM 6471 O O . PHE C 1 291 ? 19.619 10.558 8.461 1.00 40.39 2117 PHE C O 1
ATOM 6479 N N . CYS C 1 292 ? 21.422 11.624 9.276 1.00 35.92 2118 CYS C N 1
ATOM 6480 C CA . CYS C 1 292 ? 20.705 12.879 9.475 1.00 39.66 2118 CYS C CA 1
ATOM 6481 C C . CYS C 1 292 ? 20.219 13.437 8.144 1.00 46.15 2118 CYS C C 1
ATOM 6482 O O . CYS C 1 292 ? 19.185 14.100 8.075 1.00 52.38 2118 CYS C O 1
ATOM 6485 N N . ASP C 1 293 ? 20.975 13.152 7.090 1.00 45.27 2119 ASP C N 1
ATOM 6486 C CA . ASP C 1 293 ? 20.661 13.631 5.752 1.00 35.67 2119 ASP C CA 1
ATOM 6487 C C . ASP C 1 293 ? 19.421 12.938 5.210 1.00 38.30 2119 ASP C C 1
ATOM 6488 O O . ASP C 1 293 ? 18.638 13.538 4.471 1.00 28.48 2119 ASP C O 1
ATOM 6493 N N . VAL C 1 294 ? 19.244 11.672 5.582 1.00 53.05 2120 VAL C N 1
ATOM 6494 C CA . VAL C 1 294 ? 18.109 10.895 5.083 1.00 47.69 2120 VAL C CA 1
ATOM 6495 C C . VAL C 1 294 ? 16.877 10.979 5.995 1.00 42.83 2120 VAL C C 1
ATOM 6496 O O . VAL C 1 294 ? 15.742 11.004 5.516 1.00 44.86 2120 VAL C O 1
ATOM 6500 N N . ILE C 1 295 ? 17.101 11.031 7.304 1.00 39.85 2121 ILE C N 1
ATOM 6501 C CA . ILE C 1 295 ? 16.002 11.092 8.265 1.00 22.95 2121 ILE C CA 1
ATOM 6502 C C . ILE C 1 295 ? 15.395 12.491 8.346 1.00 38.07 2121 ILE C C 1
ATOM 6503 O O . ILE C 1 295 ? 16.107 13.468 8.583 1.00 43.35 2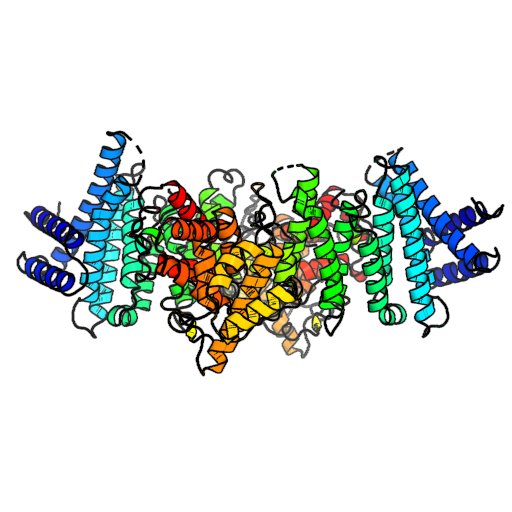121 ILE C O 1
ATOM 6508 N N . PRO C 1 296 ? 14.070 12.587 8.150 1.00 35.49 2122 PRO C N 1
ATOM 6509 C CA . PRO C 1 296 ? 13.347 13.866 8.195 1.00 38.55 2122 PRO C CA 1
ATOM 6510 C C . PRO C 1 296 ? 13.515 14.589 9.532 1.00 47.55 2122 PRO C C 1
ATOM 6511 O O . PRO C 1 296 ? 13.474 13.947 10.583 1.00 49.46 2122 PRO C O 1
ATOM 6515 N N . PRO C 1 297 ? 13.699 15.920 9.486 1.00 32.34 2123 PRO C N 1
ATOM 6516 C CA . PRO C 1 297 ? 14.054 16.778 10.626 1.00 32.65 2123 PRO C CA 1
ATOM 6517 C C . PRO C 1 297 ? 13.049 16.775 11.778 1.00 37.76 2123 PRO C C 1
ATOM 6518 O O . PRO C 1 297 ? 13.389 17.240 12.866 1.00 47.22 2123 PRO C O 1
ATOM 6522 N N . ASN C 1 298 ? 11.839 16.278 11.549 1.00 37.28 2124 ASN C N 1
ATOM 6523 C CA . ASN C 1 298 ? 10.826 16.269 12.598 1.00 35.11 2124 ASN C CA 1
ATOM 6524 C C . ASN C 1 298 ? 11.000 15.095 13.556 1.00 36.98 2124 ASN C C 1
ATOM 6525 O O . ASN C 1 298 ? 10.463 15.105 14.663 1.00 40.86 2124 ASN C O 1
ATOM 6530 N N . CYS C 1 299 ? 11.756 14.089 13.128 1.00 34.91 2125 CYS C N 1
ATOM 6531 C CA . CYS C 1 299 ? 12.020 12.922 13.962 1.00 29.72 2125 CYS C CA 1
ATOM 6532 C C . CYS C 1 299 ? 13.099 13.233 14.991 1.00 31.24 2125 CYS C C 1
ATOM 6533 O O . CYS C 1 299 ? 14.215 12.718 14.910 1.00 30.15 2125 CYS C O 1
ATOM 6536 N N . ILE C 1 300 ? 12.744 14.073 15.960 1.00 28.41 2126 ILE C N 1
ATOM 6537 C CA . ILE C 1 300 ? 13.675 14.565 16.969 1.00 28.05 2126 ILE C CA 1
ATOM 6538 C C . ILE C 1 300 ? 14.356 13.448 17.757 1.00 33.30 2126 ILE C C 1
ATOM 6539 O O . ILE C 1 300 ? 15.554 13.514 18.021 1.00 34.88 2126 ILE C O 1
ATOM 6544 N N . GLN C 1 301 ? 13.593 12.420 18.115 1.00 32.75 2127 GLN C N 1
ATOM 6545 C CA . GLN C 1 301 ? 14.095 11.351 18.975 1.00 39.37 2127 GLN C CA 1
ATOM 6546 C C . GLN C 1 301 ? 15.213 10.529 18.324 1.00 36.50 2127 GLN C C 1
ATOM 6547 O O . GLN C 1 301 ? 16.323 10.443 18.861 1.00 44.79 2127 GLN C O 1
ATOM 6553 N N . LEU C 1 302 ? 14.914 9.926 17.176 1.00 31.07 2128 LEU C N 1
ATOM 6554 C CA . LEU C 1 302 ? 15.881 9.097 16.455 1.00 35.10 2128 LEU C CA 1
ATOM 6555 C C . LEU C 1 302 ? 17.154 9.877 16.151 1.00 42.05 2128 LEU C C 1
ATOM 6556 O O . LEU C 1 302 ? 18.279 9.433 16.446 1.00 51.72 2128 LEU C O 1
ATOM 6561 N N . ARG C 1 303 ? 16.958 11.050 15.558 1.00 23.31 2129 ARG C N 1
ATOM 6562 C CA A ARG C 1 303 ? 18.064 11.929 15.213 0.50 24.18 2129 ARG C CA 1
ATOM 6563 C CA B ARG C 1 303 ? 18.065 11.929 15.215 0.50 24.19 2129 ARG C CA 1
ATOM 6564 C C . ARG C 1 303 ? 18.882 12.266 16.456 1.00 33.19 2129 ARG C C 1
ATOM 6565 O O . ARG C 1 303 ? 20.101 12.374 16.390 1.00 30.91 2129 ARG C O 1
ATOM 6580 N N . ASN C 1 304 ? 18.203 12.422 17.590 1.00 29.25 2130 ASN C N 1
ATOM 6581 C CA . ASN C 1 304 ? 18.900 12.703 18.840 1.00 32.09 2130 ASN C CA 1
ATOM 6582 C C . ASN C 1 304 ? 19.764 11.530 19.257 1.00 33.23 2130 ASN C C 1
ATOM 6583 O O . ASN C 1 304 ? 20.893 11.716 19.711 1.00 35.78 2130 ASN C O 1
ATOM 6588 N N . LEU C 1 305 ? 19.225 10.323 19.110 1.00 37.69 2131 LEU C N 1
ATOM 6589 C CA . LEU C 1 305 ? 19.996 9.114 19.375 1.00 39.19 2131 LEU C CA 1
ATOM 6590 C C . LEU C 1 305 ? 21.252 9.091 18.514 1.00 40.65 2131 LEU C C 1
ATOM 6591 O O . LEU C 1 305 ? 22.328 8.715 18.979 1.00 41.24 2131 LEU C O 1
ATOM 6596 N N . ILE C 1 306 ? 21.113 9.507 17.259 1.00 41.37 2132 ILE C N 1
ATOM 6597 C CA . ILE C 1 306 ? 22.250 9.501 16.340 1.00 36.10 2132 ILE C CA 1
ATOM 6598 C C . ILE C 1 306 ? 23.281 10.591 16.665 1.00 37.34 2132 ILE C C 1
ATOM 6599 O O . ILE C 1 306 ? 24.485 10.388 16.500 1.00 35.36 2132 ILE C O 1
ATOM 6604 N N . LEU C 1 307 ? 22.808 11.735 17.145 1.00 43.25 2133 LEU C N 1
ATOM 6605 C CA . LEU C 1 307 ? 23.673 12.885 17.391 1.00 37.25 2133 LEU C CA 1
ATOM 6606 C C . LEU C 1 307 ? 24.320 12.852 18.771 1.00 33.49 2133 LEU C C 1
ATOM 6607 O O . LEU C 1 307 ? 25.357 13.475 18.994 1.00 36.51 2133 LEU C O 1
ATOM 6612 N N . SER C 1 308 ? 23.705 12.126 19.697 1.00 33.00 2134 SER C N 1
ATOM 6613 C CA . SER C 1 308 ? 24.200 12.072 21.067 1.00 34.01 2134 SER C CA 1
ATOM 6614 C C . SER C 1 308 ? 25.371 11.104 21.201 1.00 36.04 2134 SER C C 1
ATOM 6615 O O . SER C 1 308 ? 26.061 11.088 22.221 1.00 44.50 2134 SER C O 1
ATOM 6618 N N . ALA C 1 309 ? 25.595 10.306 20.161 1.00 30.50 2135 ALA C N 1
ATOM 6619 C CA . ALA C 1 309 ? 26.665 9.316 20.161 1.00 31.74 2135 ALA C CA 1
ATOM 6620 C C . ALA C 1 309 ? 28.044 9.968 20.149 1.00 33.40 2135 ALA C C 1
ATOM 6621 O O . ALA C 1 309 ? 28.294 10.898 19.384 1.00 63.80 2135 ALA C O 1
ATOM 6623 N N . PHE C 1 310 ? 28.934 9.471 21.003 1.00 35.28 2136 PHE C N 1
ATOM 6624 C CA . PHE C 1 310 ? 30.315 9.947 21.057 1.00 37.32 2136 PHE C CA 1
ATOM 6625 C C . PHE C 1 310 ? 31.255 8.784 21.376 1.00 42.11 2136 PHE C C 1
ATOM 6626 O O . PHE C 1 310 ? 30.848 7.824 22.031 1.00 39.43 2136 PHE C O 1
ATOM 6634 N N . PRO C 1 311 ? 32.509 8.859 20.895 1.00 41.16 2137 PRO C N 1
ATOM 6635 C CA . PRO C 1 311 ? 33.527 7.836 21.170 1.00 43.60 2137 PRO C CA 1
ATOM 6636 C C . PRO C 1 311 ? 33.714 7.581 22.666 1.00 55.04 2137 PRO C C 1
ATOM 6637 O O . PRO C 1 311 ? 33.800 8.529 23.448 1.00 50.83 2137 PRO C O 1
ATOM 6641 N N . ARG C 1 312 ? 33.779 6.309 23.049 1.00 48.36 2138 ARG C N 1
ATOM 6642 C CA . ARG C 1 312 ? 33.831 5.927 24.456 1.00 48.07 2138 ARG C CA 1
ATOM 6643 C C . ARG C 1 312 ? 35.185 6.200 25.104 1.00 51.44 2138 ARG C C 1
ATOM 6644 O O . ARG C 1 312 ? 35.291 6.244 26.329 1.00 53.08 2138 ARG C O 1
ATOM 6652 N N . ASN C 1 313 ? 36.216 6.387 24.287 1.00 52.73 2139 ASN C N 1
ATOM 6653 C CA . ASN C 1 313 ? 37.535 6.720 24.812 1.00 59.92 2139 ASN C CA 1
ATOM 6654 C C . ASN C 1 313 ? 37.680 8.223 25.041 1.00 55.97 2139 ASN C C 1
ATOM 6655 O O . ASN C 1 313 ? 38.774 8.716 25.316 1.00 58.69 2139 ASN C O 1
ATOM 6660 N N . MET C 1 314 ? 36.567 8.942 24.922 1.00 53.94 2140 MET C N 1
ATOM 6661 C CA . MET C 1 314 ? 36.520 10.367 25.237 1.00 58.69 2140 MET C CA 1
ATOM 6662 C C . MET C 1 314 ? 35.632 10.612 26.450 1.00 55.59 2140 MET C C 1
ATOM 6663 O O . MET C 1 314 ? 34.569 10.006 26.582 1.00 50.08 2140 MET C O 1
ATOM 6668 N N . ARG C 1 315 ? 36.066 11.504 27.333 1.00 57.85 2141 ARG C N 1
ATOM 6669 C CA . ARG C 1 315 ? 35.271 11.845 28.506 1.00 64.84 2141 ARG C CA 1
ATOM 6670 C C . ARG C 1 315 ? 34.697 13.252 28.376 1.00 56.97 2141 ARG C C 1
ATOM 6671 O O . ARG C 1 315 ? 35.437 14.233 28.330 1.00 52.83 2141 ARG C O 1
ATOM 6679 N N . LEU C 1 316 ? 33.372 13.339 28.310 1.00 53.46 2142 LEU C N 1
ATOM 6680 C CA . LEU C 1 316 ? 32.696 14.623 28.179 1.00 47.56 2142 LEU C CA 1
ATOM 6681 C C . LEU C 1 316 ? 32.640 15.352 29.515 1.00 53.72 2142 LEU C C 1
ATOM 6682 O O . LEU C 1 316 ? 32.161 14.801 30.506 1.00 49.68 2142 LEU C O 1
ATOM 6687 N N . PRO C 1 317 ? 33.133 16.598 29.546 1.00 57.03 2143 PRO C N 1
ATOM 6688 C CA . PRO C 1 317 ? 33.031 17.422 30.753 1.00 51.37 2143 PRO C CA 1
ATOM 6689 C C . PRO C 1 317 ? 31.588 17.833 31.021 1.00 49.51 2143 PRO C C 1
ATOM 6690 O O . PRO C 1 317 ? 30.815 18.007 30.079 1.00 47.17 2143 PRO C O 1
ATOM 6694 N N . ASP C 1 318 ? 31.234 17.973 32.293 1.00 50.82 2144 ASP C N 1
ATOM 6695 C CA . ASP C 1 318 ? 29.883 18.357 32.681 1.00 49.63 2144 ASP C CA 1
ATOM 6696 C C . ASP C 1 318 ? 29.574 19.774 32.208 1.00 59.61 2144 ASP C C 1
ATOM 6697 O O . ASP C 1 318 ? 30.280 20.716 32.565 1.00 60.10 2144 ASP C O 1
ATOM 6702 N N . PRO C 1 319 ? 28.522 19.927 31.388 1.00 52.48 2145 PRO C N 1
ATOM 6703 C CA . PRO C 1 319 ? 28.124 21.239 30.862 1.00 45.79 2145 PRO C CA 1
ATOM 6704 C C . PRO C 1 319 ? 27.772 22.247 31.954 1.00 47.31 2145 PRO C C 1
ATOM 6705 O O . PRO C 1 319 ? 27.781 23.450 31.695 1.00 64.98 2145 PRO C O 1
ATOM 6709 N N . PHE C 1 320 ? 27.470 21.762 33.155 1.00 48.56 2146 PHE C N 1
ATOM 6710 C CA . PHE C 1 320 ? 27.108 22.638 34.263 1.00 58.64 2146 PHE C CA 1
ATOM 6711 C C . PHE C 1 320 ? 28.302 22.924 35.172 1.00 67.05 2146 PHE C C 1
ATOM 6712 O O . PHE C 1 320 ? 28.141 23.458 36.271 1.00 54.81 2146 PHE C O 1
ATOM 6720 N N . THR C 1 321 ? 29.496 22.567 34.707 1.00 76.13 2147 THR C N 1
ATOM 6721 C CA . THR C 1 321 ? 30.727 22.844 35.441 1.00 83.12 2147 THR C CA 1
ATOM 6722 C C . THR C 1 321 ? 30.937 24.346 35.582 1.00 81.74 2147 THR C C 1
ATOM 6723 O O . THR C 1 321 ? 30.881 25.074 34.591 1.00 82.04 2147 THR C O 1
ATOM 6727 N N . PRO C 1 322 ? 31.170 24.814 36.819 1.00 87.91 2148 PRO C N 1
ATOM 6728 C CA . PRO C 1 322 ? 31.415 26.233 37.104 1.00 98.16 2148 PRO C CA 1
ATOM 6729 C C . PRO C 1 322 ? 32.551 26.813 36.265 1.00 96.00 2148 PRO C C 1
ATOM 6730 O O . PRO C 1 322 ? 33.715 26.464 36.476 1.00 92.86 2148 PRO C O 1
ATOM 6734 N N . ASN C 1 323 ? 32.197 27.688 35.327 1.00 94.21 2149 ASN C N 1
ATOM 6735 C CA . ASN C 1 323 ? 33.152 28.305 34.409 1.00 96.79 2149 ASN C CA 1
ATOM 6736 C C . ASN C 1 323 ? 33.999 27.279 33.665 1.00 93.37 2149 ASN C C 1
ATOM 6737 O O . ASN C 1 323 ? 35.197 27.144 33.917 1.00 93.63 2149 ASN C O 1
ATOM 6742 N N . LEU C 1 324 ? 33.363 26.557 32.749 1.00 90.83 2150 LEU C N 1
ATOM 6743 C CA . LEU C 1 324 ? 34.050 25.565 31.933 1.00 80.26 2150 LEU C CA 1
ATOM 6744 C C . LEU C 1 324 ? 34.772 26.225 30.764 1.00 82.03 2150 LEU C C 1
ATOM 6745 O O . LEU C 1 324 ? 34.154 26.913 29.950 1.00 79.45 2150 LEU C O 1
ATOM 6750 N N . LYS C 1 325 ? 36.082 26.017 30.686 1.00 92.47 2151 LYS C N 1
ATOM 6751 C CA . LYS C 1 325 ? 36.879 26.581 29.604 1.00 99.57 2151 LYS C CA 1
ATOM 6752 C C . LYS C 1 325 ? 36.847 25.664 28.387 1.00 98.18 2151 LYS C C 1
ATOM 6753 O O . LYS C 1 325 ? 37.667 24.754 28.261 1.00 105.01 2151 LYS C O 1
ATOM 6759 N N . VAL C 1 326 ? 35.894 25.909 27.493 1.00 81.78 2152 VAL C N 1
ATOM 6760 C CA . VAL C 1 326 ? 35.705 25.062 26.322 1.00 75.77 2152 VAL C CA 1
ATOM 6761 C C . VAL C 1 326 ? 36.880 25.168 25.354 1.00 76.66 2152 VAL C C 1
ATOM 6762 O O . VAL C 1 326 ? 37.328 24.166 24.797 1.00 74.09 2152 VAL C O 1
ATOM 6766 N N . ASP C 1 327 ? 37.387 26.382 25.167 1.00 80.83 2153 ASP C N 1
ATOM 6767 C CA . ASP C 1 327 ? 38.473 26.617 24.220 1.00 87.10 2153 ASP C CA 1
ATOM 6768 C C . ASP C 1 327 ? 39.782 25.966 24.667 1.00 86.32 2153 ASP C C 1
ATOM 6769 O O . ASP C 1 327 ? 40.674 25.730 23.852 1.00 86.66 2153 ASP C O 1
ATOM 6774 N N . MET C 1 328 ? 39.891 25.670 25.959 1.00 84.65 2154 MET C N 1
ATOM 6775 C CA . MET C 1 328 ? 41.111 25.080 26.501 1.00 87.90 2154 MET C CA 1
ATOM 6776 C C . MET C 1 328 ? 41.037 23.557 26.575 1.00 92.41 2154 MET C C 1
ATOM 6777 O O . MET C 1 328 ? 41.946 22.910 27.095 1.00 93.95 2154 MET C O 1
ATOM 6782 N N . LEU C 1 329 ? 39.954 22.989 26.054 1.00 78.75 2155 LEU C N 1
ATOM 6783 C CA . LEU C 1 329 ? 39.820 21.538 25.980 1.00 75.55 2155 LEU C CA 1
ATOM 6784 C C . LEU C 1 329 ? 40.755 20.981 24.912 1.00 85.28 2155 LEU C C 1
ATOM 6785 O O . LEU C 1 329 ? 40.992 21.623 23.889 1.00 96.30 2155 LEU C O 1
ATOM 6790 N N . SER C 1 330 ? 41.284 19.787 25.155 1.00 88.82 2156 SER C N 1
ATOM 6791 C CA . SER C 1 330 ? 42.272 19.193 24.261 1.00 88.34 2156 SER C CA 1
ATOM 6792 C C . SER C 1 330 ? 41.652 18.682 22.962 1.00 85.14 2156 SER C C 1
ATOM 6793 O O . SER C 1 330 ? 42.272 18.757 21.901 1.00 89.29 2156 SER C O 1
ATOM 6796 N N . GLU C 1 331 ? 40.429 18.169 23.049 1.00 77.29 2157 GLU C N 1
ATOM 6797 C CA . GLU C 1 331 ? 39.778 17.553 21.897 1.00 72.79 2157 GLU C CA 1
ATOM 6798 C C . GLU C 1 331 ? 39.031 18.564 21.029 1.00 65.03 2157 GLU C C 1
ATOM 6799 O O . GLU C 1 331 ? 38.450 18.201 20.007 1.00 64.44 2157 GLU C O 1
ATOM 6805 N N . ILE C 1 332 ? 39.052 19.829 21.433 1.00 65.52 2158 ILE C N 1
ATOM 6806 C CA . ILE C 1 332 ? 38.335 20.873 20.705 1.00 66.75 2158 ILE C CA 1
ATOM 6807 C C . ILE C 1 332 ? 38.974 21.166 19.348 1.00 65.70 2158 ILE C C 1
ATOM 6808 O O . ILE C 1 332 ? 38.275 21.356 18.353 1.00 56.82 2158 ILE C O 1
ATOM 6813 N N . ASN C 1 333 ? 40.301 21.178 19.303 1.00 71.48 2159 ASN C N 1
ATOM 6814 C CA . ASN C 1 333 ? 41.014 21.504 18.073 1.00 67.92 2159 ASN C CA 1
ATOM 6815 C C . ASN C 1 333 ? 41.045 20.349 17.071 1.00 59.96 2159 ASN C C 1
ATOM 6816 O O . ASN C 1 333 ? 41.524 20.509 15.948 1.00 57.03 2159 ASN C O 1
ATOM 6821 N N . ILE C 1 334 ? 40.529 19.193 17.478 1.00 58.29 2160 ILE C N 1
ATOM 6822 C CA . ILE C 1 334 ? 40.519 18.006 16.625 1.00 51.17 2160 ILE C CA 1
ATOM 6823 C C . ILE C 1 334 ? 39.214 17.884 15.842 1.00 47.16 2160 ILE C C 1
ATOM 6824 O O . ILE C 1 334 ? 38.132 18.093 16.389 1.00 39.93 2160 ILE C O 1
ATOM 6829 N N . ALA C 1 335 ? 39.322 17.542 14.562 1.00 49.18 2161 ALA C N 1
ATOM 6830 C CA . ALA C 1 335 ? 38.153 17.422 13.697 1.00 46.18 2161 ALA C CA 1
ATOM 6831 C C . ALA C 1 335 ? 37.577 16.009 13.711 1.00 49.16 2161 ALA C C 1
ATOM 6832 O O . ALA C 1 335 ? 38.322 15.029 13.769 1.00 50.57 2161 ALA C O 1
ATOM 6834 N N . PRO C 1 336 ? 36.240 15.903 13.659 1.00 43.62 2162 PRO C N 1
ATOM 6835 C CA . PRO C 1 336 ? 35.567 14.603 13.593 1.00 42.26 2162 PRO C CA 1
ATOM 6836 C C . PRO C 1 336 ? 35.659 13.991 12.200 1.00 47.50 2162 PRO C C 1
ATOM 6837 O O . PRO C 1 336 ? 35.781 14.717 11.213 1.00 47.38 2162 PRO C O 1
ATOM 6841 N N . ARG C 1 337 ? 35.599 12.667 12.127 1.00 53.64 2163 ARG C N 1
ATOM 6842 C CA . ARG C 1 337 ? 35.675 11.968 10.851 1.00 62.78 2163 ARG C CA 1
ATOM 6843 C C . ARG C 1 337 ? 34.306 11.890 10.181 1.00 63.00 2163 ARG C C 1
ATOM 6844 O O . ARG C 1 337 ? 33.333 11.436 10.782 1.00 69.73 2163 ARG C O 1
ATOM 6852 N N . ILE C 1 338 ? 34.237 12.350 8.936 1.00 61.70 2164 ILE C N 1
ATOM 6853 C CA . ILE C 1 338 ? 33.004 12.289 8.161 1.00 66.08 2164 ILE C CA 1
ATOM 6854 C C . ILE C 1 338 ? 33.156 11.309 7.005 1.00 71.22 2164 ILE C C 1
ATOM 6855 O O . ILE C 1 338 ? 33.913 11.556 6.066 1.00 75.21 2164 ILE C O 1
ATOM 6860 N N . LEU C 1 339 ? 32.435 10.195 7.077 1.00 71.45 2165 LEU C N 1
ATOM 6861 C CA . LEU C 1 339 ? 32.554 9.145 6.071 1.00 69.88 2165 LEU C CA 1
ATOM 6862 C C . LEU C 1 339 ? 31.483 9.276 4.995 1.00 70.81 2165 LEU C C 1
ATOM 6863 O O . LEU C 1 339 ? 30.997 8.279 4.463 1.00 74.56 2165 LEU C O 1
ATOM 6868 N N . THR C 1 340 ? 31.120 10.514 4.679 1.00 70.59 2166 THR C N 1
ATOM 6869 C CA . THR C 1 340 ? 30.136 10.787 3.640 1.00 61.14 2166 THR C CA 1
ATOM 6870 C C . THR C 1 340 ? 30.624 11.910 2.731 1.00 66.90 2166 THR C C 1
ATOM 6871 O O . THR C 1 340 ? 31.085 12.947 3.207 1.00 74.62 2166 THR C O 1
ATOM 6875 N N . ASN C 1 341 ? 30.531 11.693 1.423 1.00 66.55 2167 ASN C N 1
ATOM 6876 C CA . ASN C 1 341 ? 30.916 12.710 0.454 1.00 69.95 2167 ASN C CA 1
ATOM 6877 C C . ASN C 1 341 ? 29.791 13.719 0.235 1.00 74.62 2167 ASN C C 1
ATOM 6878 O O . ASN C 1 341 ? 29.038 13.626 -0.735 1.00 79.66 2167 ASN C O 1
ATOM 6883 N N . PHE C 1 342 ? 29.682 14.683 1.145 1.00 67.82 2168 PHE C N 1
ATOM 6884 C CA . PHE C 1 342 ? 28.630 15.692 1.072 1.00 62.98 2168 PHE C CA 1
ATOM 6885 C C . PHE C 1 342 ? 28.914 16.724 -0.014 1.00 63.45 2168 PHE C C 1
ATOM 6886 O O . PHE C 1 342 ? 28.013 17.435 -0.458 1.00 69.28 2168 PHE C O 1
ATOM 6894 N N . THR C 1 343 ? 30.171 16.799 -0.434 1.00 54.90 2169 THR C N 1
ATOM 6895 C CA . THR C 1 343 ? 30.587 17.731 -1.475 1.00 47.75 2169 THR C CA 1
ATOM 6896 C C . THR C 1 343 ? 29.870 17.454 -2.795 1.00 50.47 2169 THR C C 1
ATOM 6897 O O . THR C 1 343 ? 29.468 18.380 -3.501 1.00 59.85 2169 THR C O 1
ATOM 6901 N N . GLY C 1 344 ? 29.699 16.174 -3.111 1.00 58.61 2170 GLY C N 1
ATOM 6902 C CA . GLY C 1 344 ? 29.109 15.759 -4.371 1.00 54.44 2170 GLY C CA 1
ATOM 6903 C C . GLY C 1 344 ? 27.688 16.239 -4.600 1.00 41.61 2170 GLY C C 1
ATOM 6904 O O . GLY C 1 344 ? 27.240 16.342 -5.741 1.00 53.21 2170 GLY C O 1
ATOM 6905 N N . VAL C 1 345 ? 26.977 16.529 -3.516 1.00 39.21 2171 VAL C N 1
ATOM 6906 C CA . VAL C 1 345 ? 25.608 17.022 -3.612 1.00 46.18 2171 VAL C CA 1
ATOM 6907 C C . VAL C 1 345 ? 25.577 18.364 -4.340 1.00 51.42 2171 VAL C C 1
ATOM 6908 O O . VAL C 1 345 ? 24.623 18.676 -5.055 1.00 53.34 2171 VAL C O 1
ATOM 6912 N N . MET C 1 346 ? 26.636 19.148 -4.161 1.00 52.20 2172 MET C N 1
ATOM 6913 C CA . MET C 1 346 ? 26.772 20.434 -4.835 1.00 51.46 2172 MET C CA 1
ATOM 6914 C C . MET C 1 346 ? 27.077 20.262 -6.319 1.00 52.72 2172 MET C C 1
ATOM 6915 O O . MET C 1 346 ? 27.964 19.489 -6.687 1.00 49.51 2172 MET C O 1
ATOM 6920 N N . PRO C 1 347 ? 26.334 20.979 -7.178 1.00 55.86 2173 PRO C N 1
ATOM 6921 C CA . PRO C 1 347 ? 26.644 21.028 -8.611 1.00 55.47 2173 PRO C CA 1
ATOM 6922 C C . PRO C 1 347 ? 28.036 21.610 -8.853 1.00 59.86 2173 PRO C C 1
ATOM 6923 O O . PRO C 1 347 ? 28.471 22.471 -8.087 1.00 69.47 2173 PRO C O 1
ATOM 6927 N N . PRO C 1 348 ? 28.730 21.138 -9.901 1.00 58.85 2174 PRO C N 1
ATOM 6928 C CA . PRO C 1 348 ? 30.100 21.552 -10.231 1.00 58.41 2174 PRO C CA 1
ATOM 6929 C C . PRO C 1 348 ? 30.283 23.069 -10.313 1.00 56.62 2174 PRO C C 1
ATOM 6930 O O . PRO C 1 348 ? 31.188 23.612 -9.675 1.00 55.55 2174 PRO C O 1
ATOM 6934 N N . GLN C 1 349 ? 29.433 23.736 -11.088 1.00 49.53 2175 GLN C N 1
ATOM 6935 C CA . GLN C 1 349 ? 29.542 25.176 -11.281 1.00 58.71 2175 GLN C CA 1
ATOM 6936 C C . GLN C 1 349 ? 29.311 25.937 -9.979 1.00 61.25 2175 GLN C C 1
ATOM 6937 O O . GLN C 1 349 ? 30.045 26.876 -9.657 1.00 64.78 2175 GLN C O 1
ATOM 6943 N N . PHE C 1 350 ? 28.291 25.525 -9.234 1.00 57.89 2176 PHE C N 1
ATOM 6944 C CA . PHE C 1 350 ? 27.980 26.146 -7.952 1.00 60.97 2176 PHE C CA 1
ATOM 6945 C C . PHE C 1 350 ? 29.122 25.956 -6.960 1.00 61.06 2176 PHE C C 1
ATOM 6946 O O . PHE C 1 350 ? 29.413 26.842 -6.156 1.00 63.48 2176 PHE C O 1
ATOM 6954 N N . LYS C 1 351 ? 29.767 24.796 -7.026 1.00 52.62 2177 LYS C N 1
ATOM 6955 C CA . LYS C 1 351 ? 30.901 24.492 -6.162 1.00 49.16 2177 LYS C CA 1
ATOM 6956 C C . LYS C 1 351 ? 32.095 25.369 -6.529 1.00 52.17 2177 LYS C C 1
ATOM 6957 O O . LYS C 1 351 ? 32.818 25.856 -5.655 1.00 46.48 2177 LYS C O 1
ATOM 6963 N N . LYS C 1 352 ? 32.290 25.569 -7.829 1.00 52.57 2178 LYS C N 1
ATOM 6964 C CA . LYS C 1 352 ? 33.367 26.416 -8.329 1.00 57.31 2178 LYS C CA 1
ATOM 6965 C C . LYS C 1 352 ? 33.176 27.869 -7.903 1.00 54.22 2178 LYS C C 1
ATOM 6966 O O . LYS C 1 352 ? 34.115 28.514 -7.434 1.00 48.51 2178 LYS C O 1
ATOM 6972 N N . ASP C 1 353 ? 31.958 28.377 -8.067 1.00 54.56 2179 ASP C N 1
ATOM 6973 C CA . ASP C 1 353 ? 31.638 29.740 -7.652 1.00 51.20 2179 ASP C CA 1
ATOM 6974 C C . ASP C 1 353 ? 31.766 29.891 -6.138 1.00 53.80 2179 ASP C C 1
ATOM 6975 O O . ASP C 1 353 ? 32.215 30.929 -5.642 1.00 59.37 2179 ASP C O 1
ATOM 6980 N N . LEU C 1 354 ? 31.371 28.847 -5.413 1.00 52.14 2180 LEU C N 1
ATOM 6981 C CA . LEU C 1 354 ? 31.476 28.832 -3.959 1.00 36.56 2180 LEU C CA 1
ATOM 6982 C C . LEU C 1 354 ? 32.931 28.945 -3.514 1.00 42.66 2180 LEU C C 1
ATOM 6983 O O . LEU C 1 354 ? 33.270 29.797 -2.692 1.00 47.15 2180 LEU C O 1
ATOM 6988 N N . ASP C 1 355 ? 33.787 28.088 -4.063 1.00 41.71 2181 ASP C N 1
ATOM 6989 C CA . ASP C 1 355 ? 35.210 28.125 -3.743 1.00 41.77 2181 ASP C CA 1
ATOM 6990 C C . ASP C 1 355 ? 35.825 29.461 -4.136 1.00 52.91 2181 ASP C C 1
ATOM 6991 O O . ASP C 1 355 ? 36.670 30.003 -3.418 1.00 57.42 2181 ASP C O 1
ATOM 6996 N N . SER C 1 356 ? 35.391 29.985 -5.279 1.00 57.80 2182 SER C N 1
ATOM 6997 C CA . SER C 1 356 ? 35.867 31.274 -5.768 1.00 52.33 2182 SER C CA 1
ATOM 6998 C C . SER C 1 356 ? 35.568 32.383 -4.765 1.00 48.72 2182 SER C C 1
ATOM 6999 O O . SER C 1 356 ? 36.462 33.142 -4.383 1.00 48.54 2182 SER C O 1
ATOM 7002 N N . TYR C 1 357 ? 34.312 32.467 -4.332 1.00 40.51 2183 TYR C N 1
ATOM 7003 C CA . TYR C 1 357 ? 33.928 33.478 -3.355 1.00 48.92 2183 TYR C CA 1
ATOM 7004 C C . TYR C 1 357 ? 34.614 33.255 -2.011 1.00 55.38 2183 TYR C C 1
ATOM 7005 O O . TYR C 1 357 ? 34.914 34.209 -1.300 1.00 61.23 2183 TYR C O 1
ATOM 7014 N N . LEU C 1 358 ? 34.857 31.998 -1.657 1.00 52.88 2184 LEU C N 1
ATOM 7015 C CA . LEU C 1 358 ? 35.533 31.705 -0.399 1.00 46.20 2184 LEU C CA 1
ATOM 7016 C C . LEU C 1 358 ? 36.997 32.128 -0.449 1.00 48.42 2184 LEU C C 1
ATOM 7017 O O . LEU C 1 358 ? 37.588 32.467 0.576 1.00 52.33 2184 LEU C O 1
ATOM 7022 N N . LYS C 1 359 ? 37.578 32.120 -1.644 1.00 46.85 2185 LYS C N 1
ATOM 7023 C CA . LYS C 1 359 ? 38.979 32.489 -1.801 1.00 47.66 2185 LYS C CA 1
ATOM 7024 C C . LYS C 1 359 ? 39.170 33.997 -1.963 1.00 52.52 2185 LYS C C 1
ATOM 7025 O O . LYS C 1 359 ? 40.157 34.556 -1.484 1.00 47.58 2185 LYS C O 1
ATOM 7031 N N . THR C 1 360 ? 38.225 34.654 -2.633 1.00 48.49 2186 THR C N 1
ATOM 7032 C CA . THR C 1 360 ? 38.409 36.054 -3.010 1.00 46.52 2186 THR C CA 1
ATOM 7033 C C . THR C 1 360 ? 37.404 37.017 -2.379 1.00 51.07 2186 THR C C 1
ATOM 7034 O O . THR C 1 360 ? 37.559 38.235 -2.494 1.00 46.93 2186 THR C O 1
ATOM 7038 N N . ARG C 1 361 ? 36.383 36.471 -1.722 1.00 49.22 2187 ARG C N 1
ATOM 7039 C CA . ARG C 1 361 ? 35.306 37.265 -1.123 1.00 44.70 2187 ARG C CA 1
ATOM 7040 C C . ARG C 1 361 ? 34.695 38.239 -2.133 1.00 50.89 2187 ARG C C 1
ATOM 7041 O O . ARG C 1 361 ? 34.503 39.421 -1.841 1.00 56.63 2187 ARG C O 1
ATOM 7049 N N . SER C 1 362 ? 34.392 37.725 -3.322 1.00 53.34 2188 SER C N 1
ATOM 7050 C CA . SER C 1 362 ? 33.837 38.531 -4.404 1.00 52.89 2188 SER C CA 1
ATOM 7051 C C . SER C 1 362 ? 33.285 37.629 -5.506 1.00 54.29 2188 SER C C 1
ATOM 7052 O O . SER C 1 362 ? 33.865 36.581 -5.795 1.00 53.16 2188 SER C O 1
ATOM 7055 N N . PRO C 1 363 ? 32.162 38.028 -6.129 1.00 51.58 2189 PRO C N 1
ATOM 7056 C CA . PRO C 1 363 ? 31.383 39.239 -5.858 1.00 49.83 2189 PRO C CA 1
ATOM 7057 C C . PRO C 1 363 ? 30.308 39.017 -4.799 1.00 46.27 2189 PRO C C 1
ATOM 7058 O O . PRO C 1 363 ? 30.072 37.882 -4.395 1.00 50.58 2189 PRO C O 1
ATOM 7062 N N . VAL C 1 364 ? 29.653 40.091 -4.374 1.00 47.13 2190 VAL C N 1
ATOM 7063 C CA . VAL C 1 364 ? 28.659 40.013 -3.310 1.00 41.53 2190 VAL C CA 1
ATOM 7064 C C . VAL C 1 364 ? 27.315 39.469 -3.815 1.00 43.42 2190 VAL C C 1
ATOM 7065 O O . VAL C 1 364 ? 26.492 38.999 -3.026 1.00 59.03 2190 VAL C O 1
ATOM 7069 N N . THR C 1 365 ? 27.103 39.515 -5.128 1.00 39.19 2191 THR C N 1
ATOM 7070 C CA . THR C 1 365 ? 25.855 39.046 -5.737 1.00 46.04 2191 THR C CA 1
ATOM 7071 C C . THR C 1 365 ? 25.651 37.538 -5.554 1.00 41.82 2191 THR C C 1
ATOM 7072 O O . THR C 1 365 ? 24.524 37.014 -5.624 1.00 53.28 2191 THR C O 1
ATOM 7076 N N . PHE C 1 366 ? 26.762 36.850 -5.313 1.00 40.43 2192 PHE C N 1
ATOM 7077 C CA . PHE C 1 366 ? 26.773 35.408 -5.120 1.00 46.40 2192 PHE C CA 1
ATOM 7078 C C . PHE C 1 366 ? 25.873 34.948 -3.971 1.00 48.55 2192 PHE C C 1
ATOM 7079 O O . PHE C 1 366 ? 25.534 33.769 -3.896 1.00 50.36 2192 PHE C O 1
ATOM 7087 N N . LEU C 1 367 ? 25.472 35.870 -3.097 1.00 41.21 2193 LEU C N 1
ATOM 7088 C CA . LEU C 1 367 ? 24.661 35.519 -1.930 1.00 51.97 2193 LEU C CA 1
ATOM 7089 C C . LEU C 1 367 ? 23.152 35.461 -2.234 1.00 71.26 2193 LEU C C 1
ATOM 7090 O O . LEU C 1 367 ? 22.453 34.470 -1.927 1.00 97.04 2193 LEU C O 1
ATOM 7095 N N . SER C 1 368 ? 22.645 36.523 -2.841 1.00 63.28 2194 SER C N 1
ATOM 7096 C CA . SER C 1 368 ? 21.317 36.470 -3.411 1.00 65.71 2194 SER C CA 1
ATOM 7097 C C . SER C 1 368 ? 21.257 35.288 -4.358 1.00 72.25 2194 SER C C 1
ATOM 7098 O O . SER C 1 368 ? 20.256 34.557 -4.404 1.00 89.70 2194 SER C O 1
ATOM 7101 N N . ASP C 1 369 ? 22.349 35.085 -5.090 1.00 35.22 2195 ASP C N 1
ATOM 7102 C CA . ASP C 1 369 ? 22.434 33.899 -5.915 1.00 48.00 2195 ASP C CA 1
ATOM 7103 C C . ASP C 1 369 ? 22.416 32.626 -5.072 1.00 47.17 2195 ASP C C 1
ATOM 7104 O O . ASP C 1 369 ? 22.009 31.583 -5.560 1.00 47.79 2195 ASP C O 1
ATOM 7109 N N . LEU C 1 370 ? 22.857 32.710 -3.817 1.00 40.64 2196 LEU C N 1
ATOM 7110 C CA . LEU C 1 370 ? 22.830 31.553 -2.923 1.00 43.15 2196 LEU C CA 1
ATOM 7111 C C . LEU C 1 370 ? 21.394 31.168 -2.663 1.00 44.13 2196 LEU C C 1
ATOM 7112 O O . LEU C 1 370 ? 21.025 29.992 -2.818 1.00 45.91 2196 LEU C O 1
ATOM 7117 N N . ARG C 1 371 ? 20.573 32.142 -2.266 1.00 39.79 2197 ARG C N 1
ATOM 7118 C CA . ARG C 1 371 ? 19.162 31.779 -2.093 1.00 48.84 2197 ARG C CA 1
ATOM 7119 C C . ARG C 1 371 ? 18.600 31.272 -3.409 1.00 60.21 2197 ARG C C 1
ATOM 7120 O O . ARG C 1 371 ? 17.835 30.313 -3.433 1.00 47.16 2197 ARG C O 1
ATOM 7128 N N . SER C 1 372 ? 19.004 31.902 -4.505 1.00 81.40 2198 SER C N 1
ATOM 7129 C CA . SER C 1 372 ? 18.541 31.471 -5.816 1.00 81.71 2198 SER C CA 1
ATOM 7130 C C . SER C 1 372 ? 18.889 30.001 -6.089 1.00 74.88 2198 SER C C 1
ATOM 7131 O O . SER C 1 372 ? 18.138 29.297 -6.761 1.00 81.93 2198 SER C O 1
ATOM 7134 N N . ASN C 1 373 ? 19.999 29.533 -5.521 1.00 69.43 2199 ASN C N 1
ATOM 7135 C CA . ASN C 1 373 ? 20.496 28.178 -5.758 1.00 34.76 2199 ASN C CA 1
ATOM 7136 C C . ASN C 1 373 ? 19.937 27.132 -4.793 1.00 52.22 2199 ASN C C 1
ATOM 7137 O O . ASN C 1 373 ? 19.848 25.956 -5.140 1.00 49.32 2199 ASN C O 1
ATOM 7142 N N . LEU C 1 374 ? 19.576 27.542 -3.580 1.00 47.98 2200 LEU C N 1
ATOM 7143 C CA . LEU C 1 374 ? 19.081 26.564 -2.607 1.00 32.98 2200 LEU C CA 1
ATOM 7144 C C . LEU C 1 374 ? 17.608 26.197 -2.796 1.00 43.71 2200 LEU C C 1
ATOM 7145 O O . LEU C 1 374 ? 17.198 25.083 -2.475 1.00 48.05 2200 LEU C O 1
ATOM 7150 N N . GLN C 1 375 ? 16.812 27.125 -3.317 1.00 37.61 2201 GLN C N 1
ATOM 7151 C CA . GLN C 1 375 ? 15.371 26.905 -3.423 1.00 39.20 2201 GLN C CA 1
ATOM 7152 C C . GLN C 1 375 ? 14.992 26.178 -4.714 1.00 41.23 2201 GLN C C 1
ATOM 7153 O O . GLN C 1 375 ? 15.559 26.434 -5.776 1.00 44.48 2201 GLN C O 1
ATOM 7159 N N . VAL C 1 376 ? 14.026 25.268 -4.609 1.00 52.01 2202 VAL C N 1
ATOM 7160 C CA . VAL C 1 376 ? 13.606 24.439 -5.735 1.00 39.41 2202 VAL C CA 1
ATOM 7161 C C . VAL C 1 376 ? 12.145 24.693 -6.105 1.00 46.86 2202 VAL C C 1
ATOM 7162 O O . VAL C 1 376 ? 11.793 24.752 -7.284 1.00 50.90 2202 VAL C O 1
ATOM 7166 N N . SER C 1 377 ? 11.300 24.851 -5.091 1.00 56.30 2203 SER C N 1
ATOM 7167 C CA . SER C 1 377 ? 9.869 25.039 -5.306 1.00 63.37 2203 SER C CA 1
ATOM 7168 C C . SER C 1 377 ? 9.296 26.173 -4.458 1.00 63.47 2203 SER C C 1
ATOM 7169 O O . SER C 1 377 ? 9.960 26.684 -3.556 1.00 55.49 2203 SER C O 1
ATOM 7172 N N . ASN C 1 378 ? 8.061 26.563 -4.759 1.00 68.21 2204 ASN C N 1
ATOM 7173 C CA . ASN C 1 378 ? 7.355 27.571 -3.974 1.00 72.26 2204 ASN C CA 1
ATOM 7174 C C . ASN C 1 378 ? 6.288 26.934 -3.091 1.00 73.73 2204 ASN C C 1
ATOM 7175 O O . ASN C 1 378 ? 5.537 27.627 -2.404 1.00 71.73 2204 ASN C O 1
ATOM 7180 N N . GLU C 1 379 ? 6.228 25.606 -3.118 1.00 74.85 2205 GLU C N 1
ATOM 7181 C CA . GLU C 1 379 ? 5.269 24.855 -2.316 1.00 73.83 2205 GLU C CA 1
ATOM 7182 C C . GLU C 1 379 ? 5.743 24.717 -0.872 1.00 71.88 2205 GLU C C 1
ATOM 7183 O O . GLU C 1 379 ? 6.842 24.220 -0.623 1.00 72.52 2205 GLU C O 1
ATOM 7189 N N . PRO C 1 380 ? 4.908 25.156 0.083 1.00 66.52 2206 PRO C N 1
ATOM 7190 C CA . PRO C 1 380 ? 5.223 25.133 1.517 1.00 64.02 2206 PRO C CA 1
ATOM 7191 C C . PRO C 1 380 ? 5.621 23.746 2.019 1.00 65.94 2206 PRO C C 1
ATOM 7192 O O . PRO C 1 380 ? 4.851 22.794 1.884 1.00 68.01 2206 PRO C O 1
ATOM 7196 N N . GLY C 1 381 ? 6.817 23.643 2.590 1.00 58.40 2207 GLY C N 1
ATOM 7197 C CA . GLY C 1 381 ? 7.314 22.377 3.096 1.00 53.74 2207 GLY C CA 1
ATOM 7198 C C . GLY C 1 381 ? 8.319 21.735 2.159 1.00 60.77 2207 GLY C C 1
ATOM 7199 O O . GLY C 1 381 ? 9.214 21.011 2.596 1.00 62.66 2207 GLY C O 1
ATOM 7200 N N . ASN C 1 382 ? 8.170 22.001 0.865 1.00 65.58 2208 ASN C N 1
ATOM 7201 C CA . ASN C 1 382 ? 9.063 21.439 -0.140 1.00 60.30 2208 ASN C CA 1
ATOM 7202 C C . ASN C 1 382 ? 9.691 22.517 -1.012 1.00 61.33 2208 ASN C C 1
ATOM 7203 O O . ASN C 1 382 ? 9.813 22.353 -2.226 1.00 65.26 2208 ASN C O 1
ATOM 7208 N N . ARG C 1 383 ? 10.091 23.619 -0.387 1.00 57.74 2209 ARG C N 1
ATOM 7209 C CA . ARG C 1 383 ? 10.668 24.740 -1.118 1.00 53.47 2209 ARG C CA 1
ATOM 7210 C C . ARG C 1 383 ? 12.149 24.536 -1.418 1.00 46.73 2209 ARG C C 1
ATOM 7211 O O . ARG C 1 383 ? 12.638 24.943 -2.471 1.00 44.35 2209 ARG C O 1
ATOM 7219 N N . TYR C 1 384 ? 12.858 23.902 -0.489 1.00 38.15 2210 TYR C N 1
ATOM 7220 C CA . TYR C 1 384 ? 14.313 23.846 -0.560 1.00 33.94 2210 TYR C CA 1
ATOM 7221 C C . TYR C 1 384 ? 14.878 22.447 -0.774 1.00 39.93 2210 TYR C C 1
ATOM 7222 O O . TYR C 1 384 ? 14.191 21.441 -0.589 1.00 33.03 2210 TYR C O 1
ATOM 7231 N N . ASN C 1 385 ? 16.144 22.405 -1.172 1.00 41.28 2211 ASN C N 1
ATOM 7232 C CA . ASN C 1 385 ? 16.882 21.159 -1.295 1.00 33.61 2211 ASN C CA 1
ATOM 7233 C C . ASN C 1 385 ? 17.697 20.929 -0.028 1.00 41.61 2211 ASN C C 1
ATOM 7234 O O . ASN C 1 385 ? 18.789 21.479 0.123 1.00 40.49 2211 ASN C O 1
ATOM 7239 N N . LEU C 1 386 ? 17.152 20.122 0.880 1.00 48.55 2212 LEU C N 1
ATOM 7240 C CA . LEU C 1 386 ? 17.702 19.958 2.226 1.00 41.58 2212 LEU C CA 1
ATOM 7241 C C . LEU C 1 386 ? 19.159 19.493 2.231 1.00 41.00 2212 LEU C C 1
ATOM 7242 O O . LEU C 1 386 ? 19.999 20.052 2.947 1.00 41.98 2212 LEU C O 1
ATOM 7247 N N . GLN C 1 387 ? 19.448 18.470 1.433 1.00 36.88 2213 GLN C N 1
ATOM 7248 C CA . GLN C 1 387 ? 20.787 17.897 1.363 1.00 42.84 2213 GLN C CA 1
ATOM 7249 C C . GLN C 1 387 ? 21.809 18.940 0.931 1.00 45.47 2213 GLN C C 1
ATOM 7250 O O . GLN C 1 387 ? 22.920 18.993 1.464 1.00 49.06 2213 GLN C O 1
ATOM 7256 N N . LEU C 1 388 ? 21.422 19.776 -0.027 1.00 43.18 2214 LEU C N 1
ATOM 7257 C CA . LEU C 1 388 ? 22.298 20.830 -0.525 1.00 39.62 2214 LEU C CA 1
ATOM 7258 C C . LEU C 1 388 ? 22.570 21.880 0.547 1.00 37.71 2214 LEU C C 1
ATOM 7259 O O . LEU C 1 388 ? 23.678 22.401 0.645 1.00 39.77 2214 LEU C O 1
ATOM 7264 N N . ILE C 1 389 ? 21.554 22.188 1.347 1.00 27.52 2215 ILE C N 1
ATOM 7265 C CA . ILE C 1 389 ? 21.707 23.133 2.447 1.00 32.10 2215 ILE C CA 1
ATOM 7266 C C . ILE C 1 389 ? 22.662 22.583 3.501 1.00 32.88 2215 ILE C C 1
ATOM 7267 O O . ILE C 1 389 ? 23.595 23.274 3.926 1.00 26.53 2215 ILE C O 1
ATOM 7272 N N . ASN C 1 390 ? 22.428 21.338 3.914 1.00 34.68 2216 ASN C N 1
ATOM 7273 C CA . ASN C 1 390 ? 23.299 20.673 4.880 1.00 31.45 2216 ASN C CA 1
ATOM 7274 C C . ASN C 1 390 ? 24.746 20.650 4.399 1.00 31.93 2216 ASN C C 1
ATOM 7275 O O . ASN C 1 390 ? 25.680 20.967 5.150 1.00 41.40 2216 ASN C O 1
ATOM 7280 N N . ALA C 1 391 ? 24.917 20.284 3.133 1.00 27.45 2217 ALA C N 1
ATOM 7281 C CA . ALA C 1 391 ? 26.238 20.195 2.530 1.00 28.62 2217 ALA C CA 1
ATOM 7282 C C . ALA C 1 391 ? 26.913 21.558 2.485 1.00 33.75 2217 ALA C C 1
ATOM 7283 O O . ALA C 1 391 ? 28.099 21.675 2.774 1.00 40.23 2217 ALA C O 1
ATOM 7285 N N . LEU C 1 392 ? 26.152 22.586 2.124 1.00 27.72 2218 LEU C N 1
ATOM 7286 C CA . LEU C 1 392 ? 26.682 23.942 2.046 1.00 34.25 2218 LEU C CA 1
ATOM 7287 C C . LEU C 1 392 ? 27.148 24.420 3.414 1.00 35.46 2218 LEU C C 1
ATOM 7288 O O . LEU C 1 392 ? 28.244 24.973 3.554 1.00 32.55 2218 LEU C O 1
ATOM 7293 N N . VAL C 1 393 ? 26.307 24.196 4.421 1.00 29.64 2219 VAL C N 1
ATOM 7294 C CA . VAL C 1 393 ? 26.621 24.596 5.787 1.00 28.40 2219 VAL C CA 1
ATOM 7295 C C . VAL C 1 393 ? 27.879 23.898 6.290 1.00 38.01 2219 VAL C C 1
ATOM 7296 O O . VAL C 1 393 ? 28.825 24.554 6.743 1.00 43.22 2219 VAL C O 1
ATOM 7300 N N . LEU C 1 394 ? 27.896 22.570 6.193 1.00 33.19 2220 LEU C N 1
ATOM 7301 C CA . LEU C 1 394 ? 29.036 21.796 6.676 1.00 27.19 2220 LEU C CA 1
ATOM 7302 C C . LEU C 1 394 ? 30.325 22.153 5.938 1.00 36.10 2220 LEU C C 1
ATOM 7303 O O . LEU C 1 394 ? 31.382 22.297 6.556 1.00 39.38 2220 LEU C O 1
ATOM 7308 N N . TYR C 1 395 ? 30.233 22.303 4.620 1.00 36.55 2221 TYR C N 1
ATOM 7309 C CA . TYR C 1 395 ? 31.406 22.605 3.806 1.00 38.09 2221 TYR C CA 1
ATOM 7310 C C . TYR C 1 395 ? 31.968 23.980 4.130 1.00 34.61 2221 TYR C C 1
ATOM 7311 O O . TYR C 1 395 ? 33.169 24.126 4.353 1.00 34.98 2221 TYR C O 1
ATOM 7320 N N . VAL C 1 396 ? 31.099 24.987 4.151 1.00 31.09 2222 VAL C N 1
ATOM 7321 C CA . VAL C 1 396 ? 31.529 26.335 4.498 1.00 37.69 2222 VAL C CA 1
ATOM 7322 C C . VAL C 1 396 ? 32.158 26.336 5.890 1.00 39.67 2222 VAL C C 1
ATOM 7323 O O . VAL C 1 396 ? 33.194 26.969 6.112 1.00 40.77 2222 VAL C O 1
ATOM 7327 N N . GLY C 1 397 ? 31.547 25.597 6.813 1.00 31.45 2223 GLY C N 1
ATOM 7328 C CA . GLY C 1 397 ? 32.084 25.468 8.157 1.00 28.33 2223 GLY C CA 1
ATOM 7329 C C . GLY C 1 397 ? 33.492 24.898 8.202 1.00 35.82 2223 GLY C C 1
ATOM 7330 O O . GLY C 1 397 ? 34.393 25.483 8.809 1.00 37.04 2223 GLY C O 1
ATOM 7331 N N . THR C 1 398 ? 33.686 23.754 7.555 1.00 30.79 2224 THR C N 1
ATOM 7332 C CA . THR C 1 398 ? 34.985 23.090 7.556 1.00 43.78 2224 THR C CA 1
ATOM 7333 C C . THR C 1 398 ? 36.047 23.951 6.874 1.00 39.60 2224 THR C C 1
ATOM 7334 O O . THR C 1 398 ? 37.174 24.068 7.367 1.00 41.60 2224 THR C O 1
ATOM 7338 N N . GLN C 1 399 ? 35.681 24.553 5.745 1.00 39.37 2225 GLN C N 1
ATOM 7339 C CA . GLN C 1 399 ? 36.587 25.444 5.030 1.00 43.57 2225 GLN C CA 1
ATOM 7340 C C . GLN C 1 399 ? 36.989 26.609 5.922 1.00 46.30 2225 GLN C C 1
ATOM 7341 O O . GLN C 1 399 ? 38.140 27.044 5.911 1.00 47.99 2225 GLN C O 1
ATOM 7347 N N . ALA C 1 400 ? 36.032 27.101 6.702 1.00 44.44 2226 ALA C N 1
ATOM 7348 C CA . ALA C 1 400 ? 36.292 28.185 7.639 1.00 34.22 2226 ALA C CA 1
ATOM 7349 C C . ALA C 1 400 ? 37.276 27.752 8.719 1.00 48.80 2226 ALA C C 1
ATOM 7350 O O . ALA C 1 400 ? 38.220 28.479 9.030 1.00 46.56 2226 ALA C O 1
ATOM 7352 N N . ILE C 1 401 ? 37.051 26.570 9.288 1.00 35.05 2227 ILE C N 1
ATOM 7353 C CA . ILE C 1 401 ? 37.942 26.038 10.317 1.00 36.50 2227 ILE C CA 1
ATOM 7354 C C . ILE C 1 401 ? 39.367 25.903 9.788 1.00 49.22 2227 ILE C C 1
ATOM 7355 O O . ILE C 1 401 ? 40.328 26.310 10.447 1.00 41.07 2227 ILE C O 1
ATOM 7360 N N . ALA C 1 402 ? 39.493 25.340 8.590 1.00 51.21 2228 ALA C N 1
ATOM 7361 C CA . ALA C 1 402 ? 40.798 25.169 7.961 1.00 49.61 2228 ALA C CA 1
ATOM 7362 C C . ALA C 1 402 ? 41.464 26.517 7.696 1.00 55.59 2228 ALA C C 1
ATOM 7363 O O . ALA C 1 402 ? 42.671 26.676 7.896 1.00 51.67 2228 ALA C O 1
ATOM 7365 N N . HIS C 1 403 ? 40.668 27.484 7.250 1.00 55.63 2229 HIS C N 1
ATOM 7366 C CA . HIS C 1 403 ? 41.168 28.823 6.958 1.00 58.46 2229 HIS C CA 1
ATOM 7367 C C . HIS C 1 403 ? 41.714 29.496 8.213 1.00 57.39 2229 HIS C C 1
ATOM 7368 O O . HIS C 1 403 ? 42.810 30.057 8.199 1.00 61.97 2229 HIS C O 1
ATOM 7375 N N . ILE C 1 404 ? 40.943 29.436 9.293 1.00 49.10 2230 ILE C N 1
ATOM 7376 C CA . ILE C 1 404 ? 41.360 30.012 10.564 1.00 43.69 2230 ILE C CA 1
ATOM 7377 C C . ILE C 1 404 ? 42.614 29.319 11.087 1.00 51.28 2230 ILE C C 1
ATOM 7378 O O . ILE C 1 404 ? 43.545 29.976 11.554 1.00 48.71 2230 ILE C O 1
ATOM 7383 N N . HIS C 1 405 ? 42.639 27.991 10.995 1.00 59.18 2231 HIS C N 1
ATOM 7384 C CA . HIS C 1 405 ? 43.805 27.219 11.417 1.00 61.55 2231 HIS C CA 1
ATOM 7385 C C . HIS C 1 405 ? 45.051 27.595 10.617 1.00 64.31 2231 HIS C C 1
ATOM 7386 O O . HIS C 1 405 ? 46.160 27.596 11.150 1.00 71.67 2231 HIS C O 1
ATOM 7393 N N . ASN C 1 406 ? 44.866 27.918 9.340 1.00 62.96 2232 ASN C N 1
ATOM 7394 C CA . ASN C 1 406 ? 45.986 28.289 8.480 1.00 66.96 2232 ASN C CA 1
ATOM 7395 C C . ASN C 1 406 ? 46.528 29.684 8.786 1.00 72.56 2232 ASN C C 1
ATOM 7396 O O . ASN C 1 406 ? 47.671 29.999 8.456 1.00 70.59 2232 ASN C O 1
ATOM 7401 N N . LYS C 1 407 ? 45.703 30.514 9.418 1.00 75.36 2233 LYS C N 1
ATOM 7402 C CA . LYS C 1 407 ? 46.109 31.867 9.792 1.00 66.74 2233 LYS C CA 1
ATOM 7403 C C . LYS C 1 407 ? 46.891 31.871 11.102 1.00 70.53 2233 LYS C C 1
ATOM 7404 O O . LYS C 1 407 ? 47.418 32.903 11.516 1.00 71.87 2233 LYS C O 1
ATOM 7410 N N . GLY C 1 408 ? 46.958 30.713 11.750 1.00 76.91 2234 GLY C N 1
ATOM 7411 C CA . GLY C 1 408 ? 47.695 30.573 12.993 1.00 81.78 2234 GLY C CA 1
ATOM 7412 C C . GLY C 1 408 ? 46.861 30.875 14.224 1.00 82.57 2234 GLY C C 1
ATOM 7413 O O . GLY C 1 408 ? 47.356 31.455 15.190 1.00 88.88 2234 GLY C O 1
ATOM 7414 N N . SER C 1 409 ? 45.593 30.479 14.191 1.00 78.81 2235 SER C N 1
ATOM 7415 C CA . SER C 1 409 ? 44.696 30.701 15.320 1.00 78.16 2235 SER C CA 1
ATOM 7416 C C . SER C 1 409 ? 43.560 29.682 15.340 1.00 66.57 2235 SER C C 1
ATOM 7417 O O . SER C 1 409 ? 43.394 28.904 14.401 1.00 66.60 2235 SER C O 1
ATOM 7420 N N . THR C 1 410 ? 42.782 29.692 16.418 1.00 61.67 2236 THR C N 1
ATOM 7421 C CA . THR C 1 410 ? 41.670 28.762 16.576 1.00 61.64 2236 THR C CA 1
ATOM 7422 C C . THR C 1 410 ? 40.337 29.506 16.507 1.00 58.09 2236 THR C C 1
ATOM 7423 O O . THR C 1 410 ? 40.269 30.687 16.849 1.00 57.46 2236 THR C O 1
ATOM 7427 N N . PRO C 1 411 ? 39.275 28.822 16.049 1.00 56.03 2237 PRO C N 1
ATOM 7428 C CA . PRO C 1 411 ? 37.947 29.440 15.945 1.00 52.48 2237 PRO C CA 1
ATOM 7429 C C . PRO C 1 411 ? 37.436 29.991 17.275 1.00 59.37 2237 PRO C C 1
ATOM 7430 O O . PRO C 1 411 ? 37.493 29.298 18.291 1.00 69.93 2237 PRO C O 1
ATOM 7434 N N . SER C 1 412 ? 36.951 31.228 17.259 1.00 54.67 2238 SER C N 1
ATOM 7435 C CA . SER C 1 412 ? 36.334 31.831 18.436 1.00 50.56 2238 SER C CA 1
ATOM 7436 C C . SER C 1 412 ? 35.253 32.818 18.011 1.00 50.36 2238 SER C C 1
ATOM 7437 O O . SER C 1 412 ? 34.854 32.846 16.849 1.00 45.77 2238 SER C O 1
ATOM 7440 N N . MET C 1 413 ? 34.783 33.627 18.954 1.00 50.78 2239 MET C N 1
ATOM 7441 C CA . MET C 1 413 ? 33.749 34.615 18.662 1.00 45.49 2239 MET C CA 1
ATOM 7442 C C . MET C 1 413 ? 34.302 35.796 17.876 1.00 50.39 2239 MET C C 1
ATOM 7443 O O . MET C 1 413 ? 33.547 36.562 17.279 1.00 54.59 2239 MET C O 1
ATOM 7448 N N . SER C 1 414 ? 35.623 35.940 17.878 1.00 48.92 2240 SER C N 1
ATOM 7449 C CA . SER C 1 414 ? 36.263 37.076 17.230 1.00 58.99 2240 SER C CA 1
ATOM 7450 C C . SER C 1 414 ? 37.161 36.646 16.078 1.00 70.58 2240 SER C C 1
ATOM 7451 O O . SER C 1 414 ? 37.895 37.460 15.519 1.00 83.90 2240 SER C O 1
ATOM 7454 N N . THR C 1 415 ? 37.099 35.368 15.721 1.00 69.91 2241 THR C N 1
ATOM 7455 C CA . THR C 1 415 ? 37.968 34.834 14.680 1.00 71.39 2241 THR C CA 1
ATOM 7456 C C . THR C 1 415 ? 37.164 34.255 13.518 1.00 59.32 2241 THR C C 1
ATOM 7457 O O . THR C 1 415 ? 37.696 34.043 12.428 1.00 59.92 2241 THR C O 1
ATOM 7461 N N . ILE C 1 416 ? 35.880 34.007 13.752 1.00 47.52 2242 ILE C N 1
ATOM 7462 C CA . ILE C 1 416 ? 35.011 33.464 12.715 1.00 48.11 2242 ILE C CA 1
ATOM 7463 C C . ILE C 1 416 ? 34.222 34.562 12.013 1.00 44.74 2242 ILE C C 1
ATOM 7464 O O . ILE C 1 416 ? 33.409 34.287 11.130 1.00 50.17 2242 ILE C O 1
ATOM 7469 N N . THR C 1 417 ? 34.467 35.806 12.405 1.00 46.10 2243 THR C N 1
ATOM 7470 C CA . THR C 1 417 ? 33.666 36.927 11.926 1.00 44.84 2243 THR C CA 1
ATOM 7471 C C . THR C 1 417 ? 34.292 37.652 10.741 1.00 42.60 2243 THR C C 1
ATOM 7472 O O . THR C 1 417 ? 35.507 37.602 10.538 1.00 38.43 2243 THR C O 1
ATOM 7476 N N . HIS C 1 418 ? 33.439 38.322 9.970 1.00 38.90 2244 HIS C N 1
ATOM 7477 C CA . HIS C 1 418 ? 33.864 39.179 8.867 1.00 37.21 2244 HIS C CA 1
ATOM 7478 C C . HIS C 1 418 ? 34.731 38.437 7.858 1.00 40.21 2244 HIS C C 1
ATOM 7479 O O . HIS C 1 418 ? 35.912 38.741 7.688 1.00 39.48 2244 HIS C O 1
ATOM 7486 N N . SER C 1 419 ? 34.126 37.458 7.196 1.00 37.51 2245 SER C N 1
ATOM 7487 C CA . SER C 1 419 ? 34.800 36.674 6.171 1.00 36.22 2245 SER C CA 1
ATOM 7488 C C . SER C 1 419 ? 33.766 36.145 5.189 1.00 38.52 2245 SER C C 1
ATOM 7489 O O . SER C 1 419 ? 32.566 36.267 5.428 1.00 37.37 2245 SER C O 1
ATOM 7492 N N . ALA C 1 420 ? 34.231 35.555 4.093 1.00 36.96 2246 ALA C N 1
ATOM 7493 C CA . ALA C 1 420 ? 33.338 35.003 3.078 1.00 41.72 2246 ALA C CA 1
ATOM 7494 C C . ALA C 1 420 ? 32.382 33.967 3.671 1.00 42.05 2246 ALA C C 1
ATOM 7495 O O . ALA C 1 420 ? 31.181 33.960 3.370 1.00 47.31 2246 ALA C O 1
ATOM 7497 N N . HIS C 1 421 ? 32.923 33.102 4.523 1.00 32.08 2247 HIS C N 1
ATOM 7498 C CA . HIS C 1 421 ? 32.142 32.049 5.160 1.00 45.62 2247 HIS C CA 1
ATOM 7499 C C . HIS C 1 421 ? 30.992 32.641 5.970 1.00 47.29 2247 HIS C C 1
ATOM 7500 O O . HIS C 1 421 ? 29.813 32.296 5.772 1.00 49.76 2247 HIS C O 1
ATOM 7507 N N . MET C 1 422 ? 31.344 33.550 6.873 1.00 29.87 2248 MET C N 1
ATOM 7508 C CA . MET C 1 422 ? 30.354 34.184 7.727 1.00 42.23 2248 MET C CA 1
ATOM 7509 C C . MET C 1 422 ? 29.428 35.077 6.907 1.00 38.89 2248 MET C C 1
ATOM 7510 O O . MET C 1 422 ? 28.290 35.312 7.301 1.00 37.31 2248 MET C O 1
ATOM 7515 N N . ASP C 1 423 ? 29.915 35.572 5.771 1.00 35.21 2249 ASP C N 1
ATOM 7516 C CA . ASP C 1 423 ? 29.062 36.315 4.848 1.00 33.56 2249 ASP C CA 1
ATOM 7517 C C . ASP C 1 423 ? 27.943 35.409 4.360 1.00 34.04 2249 ASP C C 1
ATOM 7518 O O . ASP C 1 423 ? 26.768 35.788 4.366 1.00 38.43 2249 ASP C O 1
ATOM 7523 N N . ILE C 1 424 ? 28.323 34.205 3.942 1.00 34.06 2250 ILE C N 1
ATOM 7524 C CA . ILE C 1 424 ? 27.351 33.207 3.513 1.00 27.88 2250 ILE C CA 1
ATOM 7525 C C . ILE C 1 424 ? 26.367 32.890 4.636 1.00 38.29 2250 ILE C C 1
ATOM 7526 O O . ILE C 1 424 ? 25.150 32.873 4.421 1.00 38.30 2250 ILE C O 1
ATOM 7531 N N . PHE C 1 425 ? 26.894 32.657 5.837 1.00 41.84 2251 PHE C N 1
ATOM 7532 C CA . PHE C 1 425 ? 26.043 32.323 6.982 1.00 39.06 2251 PHE C CA 1
ATOM 7533 C C . PHE C 1 425 ? 25.018 33.416 7.306 1.00 33.40 2251 PHE C C 1
ATOM 7534 O O . PHE C 1 425 ? 23.826 33.141 7.433 1.00 32.66 2251 PHE C O 1
ATOM 7542 N N . GLN C 1 426 ? 25.488 34.651 7.439 1.00 32.94 2252 GLN C N 1
ATOM 7543 C CA . GLN C 1 426 ? 24.622 35.777 7.775 1.00 37.88 2252 GLN C CA 1
ATOM 7544 C C . GLN C 1 426 ? 23.601 36.039 6.672 1.00 47.89 2252 GLN C C 1
ATOM 7545 O O . GLN C 1 426 ? 22.419 36.306 6.946 1.00 54.89 2252 GLN C O 1
ATOM 7551 N N . ASN C 1 427 ? 24.056 35.955 5.425 1.00 45.48 2253 ASN C N 1
ATOM 7552 C CA . ASN C 1 427 ? 23.153 36.142 4.301 1.00 38.75 2253 ASN C CA 1
ATOM 7553 C C . ASN C 1 427 ? 22.056 35.094 4.290 1.00 42.20 2253 ASN C C 1
ATOM 7554 O O . ASN C 1 427 ? 20.911 35.406 3.994 1.00 35.67 2253 ASN C O 1
ATOM 7559 N N . LEU C 1 428 ? 22.407 33.849 4.598 1.00 42.07 2254 LEU C N 1
ATOM 7560 C CA . LEU C 1 428 ? 21.394 32.805 4.691 1.00 38.69 2254 LEU C CA 1
ATOM 7561 C C . LEU C 1 428 ? 20.474 33.088 5.869 1.00 41.05 2254 LEU C C 1
ATOM 7562 O O . LEU C 1 428 ? 19.286 32.768 5.835 1.00 38.61 2254 LEU C O 1
ATOM 7567 N N . ALA C 1 429 ? 21.033 33.710 6.903 1.00 44.76 2255 ALA C N 1
ATOM 7568 C CA . ALA C 1 429 ? 20.288 34.016 8.117 1.00 25.59 2255 ALA C CA 1
ATOM 7569 C C . ALA C 1 429 ? 19.263 35.125 7.902 1.00 37.89 2255 ALA C C 1
ATOM 7570 O O . ALA C 1 429 ? 18.272 35.197 8.628 1.00 42.47 2255 ALA C O 1
ATOM 7572 N N . VAL C 1 430 ? 19.493 35.994 6.918 1.00 39.46 2256 VAL C N 1
ATOM 7573 C CA . VAL C 1 430 ? 18.530 37.072 6.668 1.00 40.15 2256 VAL C CA 1
ATOM 7574 C C . VAL C 1 430 ? 17.649 36.869 5.424 1.00 40.10 2256 VAL C C 1
ATOM 7575 O O . VAL C 1 430 ? 16.438 37.089 5.478 1.00 45.32 2256 VAL C O 1
ATOM 7579 N N . ASP C 1 431 ? 18.249 36.441 4.318 1.00 39.52 2257 ASP C N 1
ATOM 7580 C CA . ASP C 1 431 ? 17.572 36.416 3.022 1.00 43.74 2257 ASP C CA 1
ATOM 7581 C C . ASP C 1 431 ? 16.646 35.219 2.829 1.00 38.29 2257 ASP C C 1
ATOM 7582 O O . ASP C 1 431 ? 15.765 35.247 1.972 1.00 36.78 2257 ASP C O 1
ATOM 7587 N N . LEU C 1 432 ? 16.846 34.164 3.611 1.00 42.19 2258 LEU C N 1
ATOM 7588 C CA . LEU C 1 432 ? 15.971 32.999 3.525 1.00 42.81 2258 LEU C CA 1
ATOM 7589 C C . LEU C 1 432 ? 14.658 33.265 4.252 1.00 37.35 2258 LEU C C 1
ATOM 7590 O O . LEU C 1 432 ? 14.620 34.032 5.214 1.00 40.44 2258 LEU C O 1
ATOM 7595 N N . ASP C 1 433 ? 13.582 32.640 3.787 1.00 30.24 2259 ASP C N 1
ATOM 7596 C CA . ASP C 1 433 ? 12.300 32.737 4.473 1.00 31.22 2259 ASP C CA 1
ATOM 7597 C C . ASP C 1 433 ? 12.329 31.859 5.720 1.00 37.70 2259 ASP C C 1
ATOM 7598 O O . ASP C 1 433 ? 13.346 31.228 6.009 1.00 43.91 2259 ASP C O 1
ATOM 7603 N N . THR C 1 434 ? 11.219 31.816 6.451 1.00 39.46 2260 THR C N 1
ATOM 7604 C CA . THR C 1 434 ? 11.150 31.071 7.707 1.00 30.17 2260 THR C CA 1
ATOM 7605 C C . THR C 1 434 ? 11.540 29.599 7.542 1.00 33.92 2260 THR C C 1
ATOM 7606 O O . THR C 1 434 ? 12.311 29.064 8.340 1.00 27.76 2260 THR C O 1
ATOM 7610 N N . GLU C 1 435 ? 11.016 28.957 6.501 1.00 32.37 2261 GLU C N 1
ATOM 7611 C CA . GLU C 1 435 ? 11.330 27.557 6.220 1.00 41.66 2261 GLU C CA 1
ATOM 7612 C C . GLU C 1 435 ? 12.826 27.359 5.983 1.00 41.66 2261 GLU C C 1
ATOM 7613 O O . GLU C 1 435 ? 13.471 26.510 6.619 1.00 43.05 2261 GLU C O 1
ATOM 7619 N N . GLY C 1 436 ? 13.367 28.158 5.068 1.00 31.85 2262 GLY C N 1
ATOM 7620 C CA . GLY C 1 436 ? 14.779 28.109 4.741 1.00 34.95 2262 GLY C CA 1
ATOM 7621 C C . GLY C 1 436 ? 15.643 28.358 5.957 1.00 38.53 2262 GLY C C 1
ATOM 7622 O O . GLY C 1 436 ? 16.634 27.660 6.171 1.00 32.35 2262 GLY C O 1
ATOM 7623 N N . ARG C 1 437 ? 15.261 29.349 6.758 1.00 42.95 2263 ARG C N 1
ATOM 7624 C CA . ARG C 1 437 ? 15.976 29.653 7.991 1.00 36.66 2263 ARG C CA 1
ATOM 7625 C C . ARG C 1 437 ? 15.962 28.455 8.934 1.00 35.28 2263 ARG C C 1
ATOM 7626 O O . ARG C 1 437 ? 16.966 28.147 9.569 1.00 37.19 2263 ARG C O 1
ATOM 7634 N N . TYR C 1 438 ? 14.821 27.779 9.013 1.00 30.98 2264 TYR C N 1
ATOM 7635 C CA . TYR C 1 438 ? 14.685 26.603 9.867 1.00 36.91 2264 TYR C CA 1
ATOM 7636 C C . TYR C 1 438 ? 15.632 25.493 9.419 1.00 34.59 2264 TYR C C 1
ATOM 7637 O O . TYR C 1 438 ? 16.370 24.927 10.233 1.00 32.37 2264 TYR C O 1
ATOM 7646 N N . LEU C 1 439 ? 15.618 25.198 8.121 1.00 30.40 2265 LEU C N 1
ATOM 7647 C CA . LEU C 1 439 ? 16.496 24.169 7.567 1.00 29.12 2265 LEU C CA 1
ATOM 7648 C C . LEU C 1 439 ? 17.974 24.520 7.752 1.00 35.58 2265 LEU C C 1
ATOM 7649 O O . LEU C 1 439 ? 18.804 23.644 7.991 1.00 36.92 2265 LEU C O 1
ATOM 7654 N N . PHE C 1 440 ? 18.290 25.806 7.644 1.00 35.41 2266 PHE C N 1
ATOM 7655 C CA . PHE C 1 440 ? 19.656 26.302 7.792 1.00 31.43 2266 PHE C CA 1
ATOM 7656 C C . PHE C 1 440 ? 20.153 26.137 9.230 1.00 33.33 2266 PHE C C 1
ATOM 7657 O O . PHE C 1 440 ? 21.215 25.546 9.480 1.00 33.41 2266 PHE C O 1
ATOM 7665 N N . LEU C 1 441 ? 19.366 26.651 10.170 1.00 30.52 2267 LEU C N 1
ATOM 7666 C CA . LEU C 1 441 ? 19.681 26.549 11.587 1.00 33.36 2267 LEU C CA 1
ATOM 7667 C C . LEU C 1 441 ? 19.786 25.092 12.025 1.00 34.45 2267 LEU C C 1
ATOM 7668 O O . LEU C 1 441 ? 20.652 24.743 12.826 1.00 41.39 2267 LEU C O 1
ATOM 7673 N N . ASN C 1 442 ? 18.907 24.243 11.498 1.00 27.50 2268 ASN C N 1
ATOM 7674 C CA . ASN C 1 442 ? 18.991 22.810 11.768 1.00 30.44 2268 ASN C CA 1
ATOM 7675 C C . ASN C 1 442 ? 20.265 22.202 11.193 1.00 34.28 2268 ASN C C 1
ATOM 7676 O O . ASN C 1 442 ? 20.893 21.347 11.818 1.00 26.32 2268 ASN C O 1
ATOM 7681 N N . ALA C 1 443 ? 20.638 22.648 9.997 1.00 40.08 2269 ALA C N 1
ATOM 7682 C CA . ALA C 1 443 ? 21.855 22.178 9.349 1.00 39.24 2269 ALA C CA 1
ATOM 7683 C C . ALA C 1 443 ? 23.071 22.539 10.191 1.00 38.88 2269 ALA C C 1
ATOM 7684 O O . ALA C 1 443 ? 24.057 21.799 10.222 1.00 28.34 2269 ALA C O 1
ATOM 7686 N N . ILE C 1 444 ? 22.999 23.678 10.875 1.00 43.97 2270 ILE C N 1
ATOM 7687 C CA . ILE C 1 444 ? 24.057 24.051 11.810 1.00 42.33 2270 ILE C CA 1
ATOM 7688 C C . ILE C 1 444 ? 24.019 23.179 13.068 1.00 32.50 2270 ILE C C 1
ATOM 7689 O O . ILE C 1 444 ? 25.051 22.677 13.520 1.00 28.33 2270 ILE C O 1
ATOM 7694 N N . ALA C 1 445 ? 22.822 22.997 13.620 1.00 27.16 2271 ALA C N 1
ATOM 7695 C CA . ALA C 1 445 ? 22.642 22.276 14.878 1.00 32.00 2271 ALA C CA 1
ATOM 7696 C C . ALA C 1 445 ? 23.058 20.806 14.790 1.00 37.99 2271 ALA C C 1
ATOM 7697 O O . ALA C 1 445 ? 23.434 20.204 15.797 1.00 36.25 2271 ALA C O 1
ATOM 7699 N N . ASN C 1 446 ? 22.996 20.233 13.590 1.00 31.49 2272 ASN C N 1
ATOM 7700 C CA . ASN C 1 446 ? 23.373 18.836 13.390 1.00 32.87 2272 ASN C CA 1
ATOM 7701 C C . ASN C 1 446 ? 24.845 18.563 13.691 1.00 38.28 2272 ASN C C 1
ATOM 7702 O O . ASN C 1 446 ? 25.256 17.410 13.805 1.00 47.88 2272 ASN C O 1
ATOM 7707 N N . GLN C 1 447 ? 25.637 19.624 13.810 1.00 29.14 2273 GLN C N 1
ATOM 7708 C CA . GLN C 1 447 ? 27.063 19.481 14.074 1.00 24.58 2273 GLN C CA 1
ATOM 7709 C C . GLN C 1 447 ? 27.383 19.771 15.534 1.00 32.92 2273 GLN C C 1
ATOM 7710 O O . GLN C 1 447 ? 28.530 19.649 15.964 1.00 38.83 2273 GLN C O 1
ATOM 7716 N N . LEU C 1 448 ? 26.364 20.160 16.293 1.00 32.04 2274 LEU C N 1
ATOM 7717 C CA . LEU C 1 448 ? 26.528 20.404 17.721 1.00 37.47 2274 LEU C CA 1
ATOM 7718 C C . LEU C 1 448 ? 26.529 19.084 18.480 1.00 39.75 2274 LEU C C 1
ATOM 7719 O O . LEU C 1 448 ? 25.484 18.617 18.935 1.00 44.20 2274 LEU C O 1
ATOM 7724 N N . ARG C 1 449 ? 27.709 18.486 18.610 1.00 33.61 2275 ARG C N 1
ATOM 7725 C CA . ARG C 1 449 ? 27.832 17.165 19.212 1.00 27.46 2275 ARG C CA 1
ATOM 7726 C C . ARG C 1 449 ? 28.903 17.131 20.302 1.00 34.05 2275 ARG C C 1
ATOM 7727 O O . ARG C 1 449 ? 28.940 17.997 21.175 1.00 39.32 2275 ARG C O 1
ATOM 7735 N N . TYR C 1 450 ? 29.768 16.123 20.255 1.00 38.28 2276 TYR C N 1
ATOM 7736 C CA . TYR C 1 450 ? 30.820 15.978 21.256 1.00 46.29 2276 TYR C CA 1
ATOM 7737 C C . TYR C 1 450 ? 31.967 16.943 20.946 1.00 44.47 2276 TYR C C 1
ATOM 7738 O O . TYR C 1 450 ? 32.077 17.420 19.817 1.00 43.29 2276 TYR C O 1
ATOM 7747 N N . PRO C 1 451 ? 32.808 17.250 21.952 1.00 42.56 2277 PRO C N 1
ATOM 7748 C CA . PRO C 1 451 ? 33.925 18.184 21.768 1.00 35.35 2277 PRO C CA 1
ATOM 7749 C C . PRO C 1 451 ? 34.798 17.898 20.548 1.00 42.90 2277 PRO C C 1
ATOM 7750 O O . PRO C 1 451 ? 35.569 16.940 20.533 1.00 47.19 2277 PRO C O 1
ATOM 7754 N N . ASN C 1 452 ? 34.651 18.739 19.529 1.00 47.35 2278 ASN C N 1
ATOM 7755 C CA . ASN C 1 452 ? 35.514 18.721 18.355 1.00 45.42 2278 ASN C CA 1
ATOM 7756 C C . ASN C 1 452 ? 35.489 20.089 17.682 1.00 43.40 2278 ASN C C 1
ATOM 7757 O O . ASN C 1 452 ? 34.794 20.994 18.139 1.00 54.05 2278 ASN C O 1
ATOM 7762 N N . SER C 1 453 ? 36.243 20.235 16.598 1.00 39.43 2279 SER C N 1
ATOM 7763 C CA . SER C 1 453 ? 36.352 21.518 15.911 1.00 35.11 2279 SER C CA 1
ATOM 7764 C C . SER C 1 453 ? 35.021 21.950 15.301 1.00 42.77 2279 SER C C 1
ATOM 7765 O O . SER C 1 453 ? 34.661 23.130 15.347 1.00 45.87 2279 SER C O 1
ATOM 7768 N N . HIS C 1 454 ? 34.292 20.990 14.740 1.00 38.60 2280 HIS C N 1
ATOM 7769 C CA . HIS C 1 454 ? 32.996 21.274 14.131 1.00 43.33 2280 HIS C CA 1
ATOM 7770 C C . HIS C 1 454 ? 32.006 21.773 15.178 1.00 49.60 2280 HIS C C 1
ATOM 7771 O O . HIS C 1 454 ? 31.373 22.815 15.002 1.00 52.07 2280 HIS C O 1
ATOM 7778 N N . THR C 1 455 ? 31.887 21.021 16.268 1.00 46.66 2281 THR C N 1
ATOM 7779 C CA . THR C 1 455 ? 31.008 21.383 17.375 1.00 40.84 2281 THR C CA 1
ATOM 7780 C C . THR C 1 455 ? 31.274 22.801 17.871 1.00 34.70 2281 THR C C 1
ATOM 7781 O O . THR C 1 455 ? 30.351 23.605 18.002 1.00 39.08 2281 THR C O 1
ATOM 7785 N N . HIS C 1 456 ? 32.542 23.102 18.128 1.00 30.07 2282 HIS C N 1
ATOM 7786 C CA . HIS C 1 456 ? 32.933 24.408 18.643 1.00 39.54 2282 HIS C CA 1
ATOM 7787 C C . HIS C 1 456 ? 32.631 25.524 17.644 1.00 42.15 2282 HIS C C 1
ATOM 7788 O O . HIS C 1 456 ? 31.981 26.524 17.983 1.00 39.86 2282 HIS C O 1
ATOM 7795 N N . TYR C 1 457 ? 33.101 25.342 16.412 1.00 43.09 2283 TYR C N 1
ATOM 7796 C CA . TYR C 1 457 ? 32.907 26.343 15.372 1.00 40.81 2283 TYR C CA 1
ATOM 7797 C C . TYR C 1 457 ? 31.433 26.653 15.149 1.00 32.74 2283 TYR C C 1
ATOM 7798 O O . TYR C 1 457 ? 31.052 27.815 15.030 1.00 34.41 2283 TYR C O 1
ATOM 7807 N N . PHE C 1 458 ? 30.608 25.614 15.086 1.00 26.70 2284 PHE C N 1
ATOM 7808 C CA . PHE C 1 458 ? 29.197 25.808 14.783 1.00 32.22 2284 PHE C CA 1
ATOM 7809 C C . PHE C 1 458 ? 28.426 26.314 15.998 1.00 35.34 2284 PHE C C 1
ATOM 7810 O O . PHE C 1 458 ? 27.392 26.974 15.854 1.00 41.03 2284 PHE C O 1
ATOM 7818 N N . SER C 1 459 ? 28.934 26.015 17.190 1.00 25.97 2285 SER C N 1
ATOM 7819 C CA . SER C 1 459 ? 28.392 26.608 18.408 1.00 30.79 2285 SER C CA 1
ATOM 7820 C C . SER C 1 459 ? 28.592 28.122 18.357 1.00 34.18 2285 SER C C 1
ATOM 7821 O O . SER C 1 459 ? 27.636 28.904 18.488 1.00 38.62 2285 SER C O 1
ATOM 7824 N N . CYS C 1 460 ? 29.845 28.522 18.144 1.00 28.01 2286 CYS C N 1
ATOM 7825 C CA . CYS C 1 460 ? 30.190 29.933 18.024 1.00 29.08 2286 CYS C CA 1
ATOM 7826 C C . CYS C 1 460 ? 29.421 30.612 16.894 1.00 43.85 2286 CYS C C 1
ATOM 7827 O O . CYS C 1 460 ? 29.059 31.784 16.997 1.00 56.28 2286 CYS C O 1
ATOM 7830 N N . THR C 1 461 ? 29.176 29.869 15.819 1.00 32.80 2287 THR C N 1
ATOM 7831 C CA . THR C 1 461 ? 28.451 30.398 14.669 1.00 33.30 2287 THR C CA 1
ATOM 7832 C C . THR C 1 461 ? 26.993 30.667 15.029 1.00 32.88 2287 THR C C 1
ATOM 7833 O O . THR C 1 461 ? 26.454 31.731 14.723 1.00 40.35 2287 THR C O 1
ATOM 7837 N N . MET C 1 462 ? 26.362 29.695 15.681 1.00 31.62 2288 MET C N 1
ATOM 7838 C CA . MET C 1 462 ? 24.984 29.843 16.140 1.00 29.30 2288 MET C CA 1
ATOM 7839 C C . MET C 1 462 ? 24.857 31.052 17.069 1.00 31.33 2288 MET C C 1
ATOM 7840 O O . MET C 1 462 ? 24.006 31.935 16.865 1.00 35.34 2288 MET C O 1
ATOM 7845 N N . LEU C 1 463 ? 25.724 31.096 18.078 1.00 29.73 2289 LEU C N 1
ATOM 7846 C CA . LEU C 1 463 ? 25.689 32.176 19.058 1.00 35.21 2289 LEU C CA 1
ATOM 7847 C C . LEU C 1 463 ? 25.945 33.546 18.425 1.00 42.55 2289 LEU C C 1
ATOM 7848 O O . LEU C 1 463 ? 25.330 34.542 18.812 1.00 36.19 2289 LEU C O 1
ATOM 7853 N N . TYR C 1 464 ? 26.842 33.590 17.445 1.00 42.91 2290 TYR C N 1
ATOM 7854 C CA . TYR C 1 464 ? 27.145 34.838 16.756 1.00 35.00 2290 TYR C CA 1
ATOM 7855 C C . TYR C 1 464 ? 25.955 35.303 15.927 1.00 38.81 2290 TYR C C 1
ATOM 7856 O O . TYR C 1 464 ? 25.608 36.485 15.936 1.00 39.50 2290 TYR C O 1
ATOM 7865 N N . LEU C 1 465 ? 25.341 34.367 15.208 1.00 34.39 2291 LEU C N 1
ATOM 7866 C CA . LEU C 1 465 ? 24.138 34.660 14.440 1.00 33.04 2291 LEU C CA 1
ATOM 7867 C C . LEU C 1 465 ? 23.051 35.210 15.353 1.00 38.76 2291 LEU C C 1
ATOM 7868 O O . LEU C 1 465 ? 22.304 36.111 14.967 1.00 43.74 2291 LEU C O 1
ATOM 7873 N N . PHE C 1 466 ? 22.971 34.671 16.567 1.00 33.43 2292 PHE C N 1
ATOM 7874 C CA . PHE C 1 466 ? 22.048 35.213 17.560 1.00 39.32 2292 PHE C CA 1
ATOM 7875 C C . PHE C 1 466 ? 22.420 36.648 17.938 1.00 37.92 2292 PHE C C 1
ATOM 7876 O O . PHE C 1 466 ? 21.564 37.532 17.980 1.00 43.87 2292 PHE C O 1
ATOM 7884 N N . ALA C 1 467 ? 23.701 36.873 18.214 1.00 35.89 2293 ALA C N 1
ATOM 7885 C CA . ALA C 1 467 ? 24.161 38.163 18.722 1.00 33.23 2293 ALA C CA 1
ATOM 7886 C C . ALA C 1 467 ? 24.136 39.258 17.661 1.00 46.04 2293 ALA C C 1
ATOM 7887 O O . ALA C 1 467 ? 23.726 40.386 17.936 1.00 60.90 2293 ALA C O 1
ATOM 7889 N N . GLU C 1 468 ? 24.572 38.928 16.450 1.00 47.33 2294 GLU C N 1
ATOM 7890 C CA . GLU C 1 468 ? 24.696 39.924 15.389 1.00 50.96 2294 GLU C CA 1
ATOM 7891 C C . GLU C 1 468 ? 23.370 40.145 14.660 1.00 50.71 2294 GLU C C 1
ATOM 7892 O O . GLU C 1 468 ? 23.301 40.902 13.693 1.00 68.56 2294 GLU C O 1
ATOM 7898 N N . ALA C 1 469 ? 22.318 39.488 15.135 1.00 41.98 2295 ALA C N 1
ATOM 7899 C CA . ALA C 1 469 ? 20.996 39.616 14.531 1.00 41.45 2295 ALA C CA 1
ATOM 7900 C C . ALA C 1 469 ? 20.444 41.032 14.677 1.00 57.37 2295 ALA C C 1
ATOM 7901 O O . ALA C 1 469 ? 20.635 41.679 15.709 1.00 60.31 2295 ALA C O 1
ATOM 7903 N N . ASN C 1 470 ? 19.757 41.506 13.642 1.00 64.83 2296 ASN C N 1
ATOM 7904 C CA . ASN C 1 470 ? 19.157 42.836 13.667 1.00 75.14 2296 ASN C CA 1
ATOM 7905 C C . ASN C 1 470 ? 17.668 42.785 13.998 1.00 71.65 2296 ASN C C 1
ATOM 7906 O O . ASN C 1 470 ? 17.053 43.808 14.296 1.00 70.47 2296 ASN C O 1
ATOM 7911 N N . THR C 1 471 ? 17.095 41.586 13.944 1.00 70.32 2297 THR C N 1
ATOM 7912 C CA . THR C 1 471 ? 15.695 41.384 14.298 1.00 67.58 2297 THR C CA 1
ATOM 7913 C C . THR C 1 471 ? 15.567 40.211 15.267 1.00 58.97 2297 THR C C 1
ATOM 7914 O O . THR C 1 471 ? 16.465 39.373 15.355 1.00 62.76 2297 THR C O 1
ATOM 7918 N N . GLU C 1 472 ? 14.456 40.153 15.997 1.00 50.38 2298 GLU C N 1
ATOM 7919 C CA . GLU C 1 472 ? 14.255 39.103 16.994 1.00 48.06 2298 GLU C CA 1
ATOM 7920 C C . GLU C 1 472 ? 13.714 37.809 16.393 1.00 49.94 2298 GLU C C 1
ATOM 7921 O O . GLU C 1 472 ? 13.594 36.800 17.090 1.00 57.68 2298 GLU C O 1
ATOM 7927 N N . ALA C 1 473 ? 13.389 37.841 15.105 1.00 53.10 2299 ALA C N 1
ATOM 7928 C CA . ALA C 1 473 ? 12.824 36.677 14.428 1.00 45.83 2299 ALA C CA 1
ATOM 7929 C C . ALA C 1 473 ? 13.783 35.489 14.450 1.00 40.73 2299 ALA C C 1
ATOM 7930 O O . ALA C 1 473 ? 13.448 34.416 14.961 1.00 41.22 2299 ALA C O 1
ATOM 7932 N N . ILE C 1 474 ? 14.977 35.690 13.902 1.00 43.34 2300 ILE C N 1
ATOM 7933 C CA . ILE C 1 474 ? 15.971 34.628 13.819 1.00 47.05 2300 ILE C CA 1
ATOM 7934 C C . ILE C 1 474 ? 16.436 34.214 15.213 1.00 47.24 2300 ILE C C 1
ATOM 7935 O O . ILE C 1 474 ? 16.835 33.071 15.427 1.00 52.83 2300 ILE C O 1
ATOM 7940 N N . GLN C 1 475 ? 16.363 35.140 16.163 1.00 41.20 2301 GLN C N 1
ATOM 7941 C CA . GLN C 1 475 ? 16.759 34.853 17.537 1.00 47.07 2301 GLN C CA 1
ATOM 7942 C C . GLN C 1 475 ? 15.775 33.887 18.190 1.00 48.32 2301 GLN C C 1
ATOM 7943 O O . GLN C 1 475 ? 16.168 32.840 18.724 1.00 59.01 2301 GLN C O 1
ATOM 7949 N N . GLU C 1 476 ? 14.494 34.239 18.130 1.00 34.40 2302 GLU C N 1
ATOM 7950 C CA . GLU C 1 476 ? 13.441 33.368 18.633 1.00 38.06 2302 GLU C CA 1
ATOM 7951 C C . GLU C 1 476 ? 13.467 32.021 17.916 1.00 47.09 2302 GLU C C 1
ATOM 7952 O O . GLU C 1 476 ? 13.233 30.980 18.529 1.00 45.81 2302 GLU C O 1
ATOM 7958 N N . GLN C 1 477 ? 13.762 32.045 16.620 1.00 41.98 2303 GLN C N 1
ATOM 7959 C CA . GLN C 1 477 ? 13.817 30.814 15.838 1.00 34.76 2303 GLN C CA 1
ATOM 7960 C C . GLN C 1 477 ? 14.948 29.905 16.319 1.00 35.37 2303 GLN C C 1
ATOM 7961 O O . GLN C 1 477 ? 14.751 28.702 16.498 1.00 45.32 2303 GLN C O 1
ATOM 7967 N N . ILE C 1 478 ? 16.127 30.486 16.527 1.00 27.82 2304 ILE C N 1
ATOM 7968 C CA . ILE C 1 478 ? 17.263 29.756 17.086 1.00 39.24 2304 ILE C CA 1
ATOM 7969 C C . ILE C 1 478 ? 16.899 29.139 18.434 1.00 46.05 2304 ILE C C 1
ATOM 7970 O O . ILE C 1 478 ? 17.097 27.932 18.665 1.00 46.87 2304 ILE C O 1
ATOM 7975 N N . THR C 1 479 ? 16.354 29.980 19.311 1.00 39.15 2305 THR C N 1
ATOM 7976 C CA . THR C 1 479 ? 15.943 29.551 20.643 1.00 37.48 2305 THR C CA 1
ATOM 7977 C C . THR C 1 479 ? 14.981 28.364 20.582 1.00 38.37 2305 THR C C 1
ATOM 7978 O O . THR C 1 479 ? 15.129 27.395 21.329 1.00 40.91 2305 THR C O 1
ATOM 7982 N N . ARG C 1 480 ? 14.007 28.438 19.680 1.00 31.08 2306 ARG C N 1
ATOM 7983 C CA . ARG C 1 480 ? 13.011 27.381 19.544 1.00 36.84 2306 ARG C CA 1
ATOM 7984 C C . ARG C 1 480 ? 13.604 26.115 18.928 1.00 38.76 2306 ARG C C 1
ATOM 7985 O O . ARG C 1 480 ? 13.134 25.008 19.201 1.00 27.71 2306 ARG C O 1
ATOM 7993 N N . VAL C 1 481 ? 14.631 26.277 18.100 1.00 25.49 2307 VAL C N 1
ATOM 7994 C CA . VAL C 1 481 ? 15.331 25.130 17.534 1.00 32.50 2307 VAL C CA 1
ATOM 7995 C C . VAL C 1 481 ? 16.066 24.371 18.638 1.00 38.10 2307 VAL C C 1
ATOM 7996 O O . VAL C 1 481 ? 15.902 23.148 18.789 1.00 38.80 2307 VAL C O 1
ATOM 8000 N N . LEU C 1 482 ? 16.865 25.101 19.415 1.00 35.75 2308 LEU C N 1
ATOM 8001 C CA . LEU C 1 482 ? 17.577 24.496 20.539 1.00 33.94 2308 LEU C CA 1
ATOM 8002 C C . LEU C 1 482 ? 16.592 23.840 21.505 1.00 41.25 2308 LEU C C 1
ATOM 8003 O O . LEU C 1 482 ? 16.807 22.715 21.976 1.00 41.43 2308 LEU C O 1
ATOM 8008 N N . LEU C 1 483 ? 15.503 24.551 21.775 1.00 36.22 2309 LEU C N 1
ATOM 8009 C CA . LEU C 1 483 ? 14.457 24.064 22.664 1.00 38.54 2309 LEU C CA 1
ATOM 8010 C C . LEU C 1 483 ? 13.866 22.745 22.180 1.00 36.05 2309 LEU C C 1
ATOM 8011 O O . LEU C 1 483 ? 13.766 21.792 22.950 1.00 36.31 2309 LEU C O 1
ATOM 8016 N N . GLU C 1 484 ? 13.482 22.688 20.908 1.00 34.23 2310 GLU C N 1
ATOM 8017 C CA . GLU C 1 484 ? 12.855 21.483 20.376 1.00 38.55 2310 GLU C CA 1
ATOM 8018 C C . GLU C 1 484 ? 13.856 20.334 20.311 1.00 41.85 2310 GLU C C 1
ATOM 8019 O O . GLU C 1 484 ? 13.475 19.170 20.436 1.00 37.17 2310 GLU C O 1
ATOM 8025 N N . ARG C 1 485 ? 15.135 20.653 20.130 1.00 36.30 2311 ARG C N 1
ATOM 8026 C CA . ARG C 1 485 ? 16.144 19.601 20.082 1.00 25.09 2311 ARG C CA 1
ATOM 8027 C C . ARG C 1 485 ? 16.528 19.106 21.476 1.00 31.07 2311 ARG C C 1
ATOM 8028 O O . ARG C 1 485 ? 17.087 18.019 21.621 1.00 38.82 2311 ARG C O 1
ATOM 8036 N N . LEU C 1 486 ? 16.223 19.894 22.504 1.00 32.15 2312 LEU C N 1
ATOM 8037 C CA . LEU C 1 486 ? 16.549 19.485 23.872 1.00 31.40 2312 LEU C CA 1
ATOM 8038 C C . LEU C 1 486 ? 15.434 18.692 24.562 1.00 30.00 2312 LEU C C 1
ATOM 8039 O O . LEU C 1 486 ? 15.709 17.873 25.438 1.00 29.35 2312 LEU C O 1
ATOM 8044 N N . ILE C 1 487 ? 14.182 18.926 24.177 1.00 28.97 2313 ILE C N 1
ATOM 8045 C CA . ILE C 1 487 ? 13.068 18.207 24.793 1.00 30.40 2313 ILE C CA 1
ATOM 8046 C C . ILE C 1 487 ? 12.995 16.778 24.261 1.00 42.99 2313 ILE C C 1
ATOM 8047 O O . ILE C 1 487 ? 12.253 16.481 23.323 1.00 46.17 2313 ILE C O 1
ATOM 8052 N N . VAL C 1 488 ? 13.781 15.901 24.873 1.00 35.27 2314 VAL C N 1
ATOM 8053 C CA . VAL C 1 488 ? 13.867 14.509 24.460 1.00 32.56 2314 VAL C CA 1
ATOM 8054 C C . VAL C 1 488 ? 14.553 13.717 25.572 1.00 40.27 2314 VAL C C 1
ATOM 8055 O O . VAL C 1 488 ? 15.234 14.298 26.418 1.00 42.58 2314 VAL C O 1
ATOM 8059 N N . ASN C 1 489 ? 14.362 12.401 25.583 1.00 45.45 2315 ASN C N 1
ATOM 8060 C CA . ASN C 1 489 ? 14.984 11.548 26.593 1.00 46.76 2315 ASN C CA 1
ATOM 8061 C C . ASN C 1 489 ? 16.506 11.602 26.558 1.00 33.08 2315 ASN C C 1
ATOM 8062 O O . ASN C 1 489 ? 17.111 11.725 25.493 1.00 43.23 2315 ASN C O 1
ATOM 8067 N N . ARG C 1 490 ? 17.113 11.514 27.735 1.00 34.01 2316 ARG C N 1
ATOM 8068 C CA . ARG C 1 490 ? 18.563 11.476 27.862 1.00 45.16 2316 ARG C CA 1
ATOM 8069 C C . ARG C 1 490 ? 19.126 10.273 27.106 1.00 46.23 2316 ARG C C 1
ATOM 8070 O O . ARG C 1 490 ? 18.444 9.260 26.963 1.00 58.74 2316 ARG C O 1
ATOM 8078 N N . PRO C 1 491 ? 20.370 10.378 26.612 1.00 41.55 2317 PRO C N 1
ATOM 8079 C CA . PRO C 1 491 ? 21.274 11.526 26.738 1.00 47.28 2317 PRO C CA 1
ATOM 8080 C C . PRO C 1 491 ? 20.998 12.634 25.724 1.00 45.95 2317 PRO C C 1
ATOM 8081 O O . PRO C 1 491 ? 20.072 12.531 24.917 1.00 38.10 2317 PRO C O 1
ATOM 8085 N N . HIS C 1 492 ? 21.805 13.689 25.784 1.00 52.50 2318 HIS C N 1
ATOM 8086 C CA . HIS C 1 492 ? 21.712 14.806 24.852 1.00 29.16 2318 HIS C CA 1
ATOM 8087 C C . HIS C 1 492 ? 23.089 15.094 24.274 1.00 28.90 2318 HIS C C 1
ATOM 8088 O O . HIS C 1 492 ? 24.100 14.837 24.927 1.00 48.64 2318 HIS C O 1
ATOM 8095 N N . PRO C 1 493 ? 23.136 15.617 23.041 1.00 27.74 2319 PRO C N 1
ATOM 8096 C CA . PRO C 1 493 ? 24.419 16.012 22.450 1.00 34.04 2319 PRO C CA 1
ATOM 8097 C C . PRO C 1 493 ? 25.105 17.090 23.285 1.00 29.23 2319 PRO C C 1
ATOM 8098 O O . PRO C 1 493 ? 24.460 18.059 23.681 1.00 34.70 2319 PRO C O 1
ATOM 8102 N N . TRP C 1 494 ? 26.395 16.908 23.547 1.00 32.24 2320 TRP C N 1
ATOM 8103 C CA . TRP C 1 494 ? 27.154 17.809 24.410 1.00 35.29 2320 TRP C CA 1
ATOM 8104 C C . TRP C 1 494 ? 27.141 19.250 23.906 1.00 34.13 2320 TRP C C 1
ATOM 8105 O O . TRP C 1 494 ? 26.816 20.172 24.654 1.00 35.65 2320 TRP C O 1
ATOM 8116 N N . GLY C 1 495 ? 27.487 19.435 22.636 1.00 31.39 2321 GLY C N 1
ATOM 8117 C CA . GLY C 1 495 ? 27.568 20.759 22.046 1.00 37.00 2321 GLY C CA 1
ATOM 8118 C C . GLY C 1 495 ? 26.250 21.508 22.020 1.00 43.28 2321 GLY C C 1
ATOM 8119 O O . GLY C 1 495 ? 26.228 22.736 22.100 1.00 45.18 2321 GLY C O 1
ATOM 8120 N N . LEU C 1 496 ? 25.149 20.772 21.900 1.00 38.04 2322 LEU C N 1
ATOM 8121 C CA . LEU C 1 496 ? 23.823 21.378 21.896 1.00 39.40 2322 LEU C CA 1
ATOM 8122 C C . LEU C 1 496 ? 23.524 22.010 23.253 1.00 38.78 2322 LEU C C 1
ATOM 8123 O O . LEU C 1 496 ? 23.177 23.194 23.350 1.00 33.52 2322 LEU C O 1
ATOM 8128 N N . LEU C 1 497 ? 23.674 21.203 24.299 1.00 38.93 2323 LEU C N 1
ATOM 8129 C CA . LEU C 1 497 ? 23.443 21.643 25.667 1.00 37.41 2323 LEU C CA 1
ATOM 8130 C C . LEU C 1 497 ? 24.407 22.765 26.047 1.00 41.81 2323 LEU C C 1
ATOM 8131 O O . LEU C 1 497 ? 24.028 23.708 26.737 1.00 48.55 2323 LEU C O 1
ATOM 8136 N N . ILE C 1 498 ? 25.651 22.656 25.587 1.00 39.49 2324 ILE C N 1
ATOM 8137 C CA . ILE C 1 498 ? 26.661 23.683 25.824 1.00 30.54 2324 ILE C CA 1
ATOM 8138 C C . ILE C 1 498 ? 26.255 25.008 25.184 1.00 43.93 2324 ILE C C 1
ATOM 8139 O O . ILE C 1 498 ? 26.330 26.062 25.815 1.00 36.54 2324 ILE C O 1
ATOM 8144 N N . THR C 1 499 ? 25.821 24.941 23.930 1.00 34.81 2325 THR C N 1
ATOM 8145 C CA . THR C 1 499 ? 25.374 26.119 23.198 1.00 27.77 2325 THR C CA 1
ATOM 8146 C C . THR C 1 499 ? 24.191 26.782 23.893 1.00 32.87 2325 THR C C 1
ATOM 8147 O O . THR C 1 499 ? 24.177 28.002 24.091 1.00 34.08 2325 THR C O 1
ATOM 8151 N N . PHE C 1 500 ? 23.204 25.974 24.269 1.00 27.95 2326 PHE C N 1
ATOM 8152 C CA . PHE C 1 500 ? 22.021 26.490 24.952 1.00 35.37 2326 PHE C CA 1
ATOM 8153 C C . PHE C 1 500 ? 22.388 27.160 26.280 1.00 30.50 2326 PHE C C 1
ATOM 8154 O O . PHE C 1 500 ? 21.988 28.298 26.548 1.00 31.42 2326 PHE C O 1
ATOM 8162 N N . ILE C 1 501 ? 23.162 26.451 27.095 1.00 31.32 2327 ILE C N 1
ATOM 8163 C CA . ILE C 1 501 ? 23.606 26.965 28.386 1.00 50.27 2327 ILE C CA 1
ATOM 8164 C C . ILE C 1 501 ? 24.374 28.274 28.228 1.00 49.95 2327 ILE C C 1
ATOM 8165 O O . ILE C 1 501 ? 24.158 29.214 28.982 1.00 48.77 2327 ILE C O 1
ATOM 8170 N N . GLU C 1 502 ? 25.256 28.338 27.239 1.00 45.07 2328 GLU C N 1
ATOM 8171 C CA . GLU C 1 502 ? 26.033 29.547 26.993 1.00 42.58 2328 GLU C CA 1
ATOM 8172 C C . GLU C 1 502 ? 25.133 30.704 26.570 1.00 53.62 2328 GLU C C 1
ATOM 8173 O O . GLU C 1 502 ? 25.329 31.841 26.998 1.00 59.12 2328 GLU C O 1
ATOM 8179 N N . LEU C 1 503 ? 24.146 30.408 25.730 1.00 53.29 2329 LEU C N 1
ATOM 8180 C CA . LEU C 1 503 ? 23.195 31.423 25.289 1.00 38.36 2329 LEU C CA 1
ATOM 8181 C C . LEU C 1 503 ? 22.387 31.985 26.457 1.00 43.24 2329 LEU C C 1
ATOM 8182 O O . LEU C 1 503 ? 22.150 33.190 26.533 1.00 60.10 2329 LEU C O 1
ATOM 8187 N N . ILE C 1 504 ? 21.974 31.109 27.368 1.00 45.34 2330 ILE C N 1
ATOM 8188 C CA . ILE C 1 504 ? 21.115 31.519 28.478 1.00 42.17 2330 ILE C CA 1
ATOM 8189 C C . ILE C 1 504 ? 21.881 32.201 29.620 1.00 38.95 2330 ILE C C 1
ATOM 8190 O O . ILE C 1 504 ? 21.382 33.138 30.242 1.00 40.92 2330 ILE C O 1
ATOM 8195 N N . LYS C 1 505 ? 23.098 31.735 29.877 1.00 54.87 2331 LYS C N 1
ATOM 8196 C CA . LYS C 1 505 ? 23.856 32.132 31.060 1.00 41.64 2331 LYS C CA 1
ATOM 8197 C C . LYS C 1 505 ? 24.726 33.364 30.828 1.00 42.89 2331 LYS C C 1
ATOM 8198 O O . LYS C 1 505 ? 24.826 34.231 31.696 1.00 51.11 2331 LYS C O 1
ATOM 8204 N N . ASN C 1 506 ? 25.361 33.434 29.662 1.00 41.30 2332 ASN C N 1
ATOM 8205 C CA . ASN C 1 506 ? 26.252 34.547 29.346 1.00 57.46 2332 ASN C CA 1
ATOM 8206 C C . ASN C 1 506 ? 25.479 35.847 29.139 1.00 49.57 2332 ASN C C 1
ATOM 8207 O O . ASN C 1 506 ? 24.679 35.958 28.209 1.00 43.75 2332 ASN C O 1
ATOM 8212 N N . PRO C 1 507 ? 25.727 36.839 30.008 1.00 52.49 2333 PRO C N 1
ATOM 8213 C CA . PRO C 1 507 ? 25.017 38.123 29.972 1.00 53.97 2333 PRO C CA 1
ATOM 8214 C C . PRO C 1 507 ? 25.327 38.946 28.723 1.00 51.29 2333 PRO C C 1
ATOM 8215 O O . PRO C 1 507 ? 24.598 39.890 28.422 1.00 58.03 2333 PRO C O 1
ATOM 8219 N N . ALA C 1 508 ? 26.389 38.589 28.007 1.00 52.76 2334 ALA C N 1
ATOM 8220 C CA . ALA C 1 508 ? 26.764 39.295 26.786 1.00 49.62 2334 ALA C CA 1
ATOM 8221 C C . ALA C 1 508 ? 25.696 39.156 25.703 1.00 50.05 2334 ALA C C 1
ATOM 8222 O O . ALA C 1 508 ? 25.491 40.071 24.908 1.00 60.46 2334 ALA C O 1
ATOM 8224 N N . PHE C 1 509 ? 25.018 38.013 25.675 1.00 47.23 2335 PHE C N 1
ATOM 8225 C CA . PHE C 1 509 ? 23.976 37.776 24.681 1.00 46.90 2335 PHE C CA 1
ATOM 8226 C C . PHE C 1 509 ? 22.653 38.414 25.093 1.00 46.63 2335 PHE C C 1
ATOM 8227 O O . PHE C 1 509 ? 21.730 38.509 24.282 1.00 39.18 2335 PHE C O 1
ATOM 8235 N N . LYS C 1 510 ? 22.577 38.845 26.353 1.00 47.25 2336 LYS C N 1
ATOM 8236 C CA . LYS C 1 510 ? 21.409 39.546 26.894 1.00 47.67 2336 LYS C CA 1
ATOM 8237 C C . LYS C 1 510 ? 20.099 38.845 26.551 1.00 49.14 2336 LYS C C 1
ATOM 8238 O O . LYS C 1 510 ? 19.126 39.490 26.163 1.00 56.13 2336 LYS C O 1
ATOM 8244 N N . PHE C 1 511 ? 20.089 37.525 26.699 1.00 41.15 2337 PHE C N 1
ATOM 8245 C CA . PHE C 1 511 ? 18.969 36.701 26.258 1.00 54.63 2337 PHE C CA 1
ATOM 8246 C C . PHE C 1 511 ? 17.636 37.104 26.880 1.00 50.70 2337 PHE C C 1
ATOM 8247 O O . PHE C 1 511 ? 16.618 37.166 26.191 1.00 50.49 2337 PHE C O 1
ATOM 8255 N N . TRP C 1 512 ? 17.647 37.382 28.178 1.00 43.84 2338 TRP C N 1
ATOM 8256 C CA . TRP C 1 512 ? 16.407 37.603 28.913 1.00 45.92 2338 TRP C CA 1
ATOM 8257 C C . TRP C 1 512 ? 15.842 39.010 28.735 1.00 57.88 2338 TRP C C 1
ATOM 8258 O O . TRP C 1 512 ? 14.772 39.323 29.254 1.00 66.37 2338 TRP C O 1
ATOM 8269 N N . ASN C 1 513 ? 16.555 39.851 27.995 1.00 58.31 2339 ASN C N 1
ATOM 8270 C CA . ASN C 1 513 ? 16.097 41.214 27.750 1.00 74.51 2339 ASN C CA 1
ATOM 8271 C C . ASN C 1 513 ? 15.303 41.341 26.452 1.00 70.37 2339 ASN C C 1
ATOM 8272 O O . ASN C 1 513 ? 14.887 42.437 26.078 1.00 74.27 2339 ASN C O 1
ATOM 8277 N N . HIS C 1 514 ? 15.092 40.219 25.771 1.00 61.25 2340 HIS C N 1
ATOM 8278 C CA . HIS C 1 514 ? 14.370 40.230 24.503 1.00 53.49 2340 HIS C CA 1
ATOM 8279 C C . HIS C 1 514 ? 12.868 40.059 24.703 1.00 52.04 2340 HIS C C 1
ATOM 8280 O O . HIS C 1 514 ? 12.417 39.625 25.761 1.00 56.39 2340 HIS C O 1
ATOM 8287 N N . GLU C 1 515 ? 12.100 40.399 23.673 1.00 46.51 2341 GLU C N 1
ATOM 8288 C CA . GLU C 1 515 ? 10.645 40.453 23.778 1.00 48.39 2341 GLU C CA 1
ATOM 8289 C C . GLU C 1 515 ? 9.977 39.088 23.653 1.00 46.86 2341 GLU C C 1
ATOM 8290 O O . GLU C 1 515 ? 8.947 38.841 24.280 1.00 48.59 2341 GLU C O 1
ATOM 8296 N N . PHE C 1 516 ? 10.560 38.206 22.846 1.00 49.45 2342 PHE C N 1
ATOM 8297 C CA . PHE C 1 516 ? 9.941 36.913 22.564 1.00 50.72 2342 PHE C CA 1
ATOM 8298 C C . PHE C 1 516 ? 9.974 35.977 23.771 1.00 52.47 2342 PHE C C 1
ATOM 8299 O O . PHE C 1 516 ? 9.247 34.985 23.815 1.00 56.44 2342 PHE C O 1
ATOM 8307 N N . VAL C 1 517 ? 10.818 36.296 24.747 1.00 48.40 2343 VAL C N 1
ATOM 8308 C CA . VAL C 1 517 ? 10.940 35.482 25.949 1.00 54.02 2343 VAL C CA 1
ATOM 8309 C C . VAL C 1 517 ? 10.331 36.215 27.145 1.00 69.95 2343 VAL C C 1
ATOM 8310 O O . VAL C 1 517 ? 10.008 35.609 28.167 1.00 80.58 2343 VAL C O 1
ATOM 8314 N N . HIS C 1 518 ? 10.157 37.523 26.995 1.00 75.15 2344 HIS C N 1
ATOM 8315 C CA . HIS C 1 518 ? 9.624 38.368 28.059 1.00 77.17 2344 HIS C CA 1
ATOM 8316 C C . HIS C 1 518 ? 8.138 38.122 28.317 1.00 78.85 2344 HIS C C 1
ATOM 8317 O O . HIS C 1 518 ? 7.701 38.072 29.466 1.00 80.86 2344 HIS C O 1
ATOM 8324 N N . CYS C 1 519 ? 7.368 37.962 27.247 1.00 88.47 2345 CYS C N 1
ATOM 8325 C CA . CYS C 1 519 ? 5.915 37.877 27.361 1.00 100.00 2345 CYS C CA 1
ATOM 8326 C C . CYS C 1 519 ? 5.385 36.445 27.349 1.00 108.05 2345 CYS C C 1
ATOM 8327 O O . CYS C 1 519 ? 4.520 36.090 28.150 1.00 105.35 2345 CYS C O 1
ATOM 8330 N N . ALA C 1 520 ? 5.910 35.629 26.440 1.00 123.47 2346 ALA C N 1
ATOM 8331 C CA . ALA C 1 520 ? 5.362 34.298 26.184 1.00 122.87 2346 ALA C CA 1
ATOM 8332 C C . ALA C 1 520 ? 5.513 33.336 27.359 1.00 117.97 2346 ALA C C 1
ATOM 8333 O O . ALA C 1 520 ? 6.616 33.133 27.868 1.00 113.30 2346 ALA C O 1
ATOM 8335 N N . PRO C 1 521 ? 4.391 32.743 27.795 1.00 107.70 2347 PRO C N 1
ATOM 8336 C CA . PRO C 1 521 ? 4.385 31.648 28.769 1.00 103.73 2347 PRO C CA 1
ATOM 8337 C C . PRO C 1 521 ? 4.550 30.296 28.077 1.00 96.13 2347 PRO C C 1
ATOM 8338 O O . PRO C 1 521 ? 4.810 29.289 28.734 1.00 98.64 2347 PRO C O 1
ATOM 8342 N N . GLU C 1 522 ? 4.395 30.290 26.756 1.00 82.50 2348 GLU C N 1
ATOM 8343 C CA . GLU C 1 522 ? 4.584 29.090 25.948 1.00 75.04 2348 GLU C CA 1
ATOM 8344 C C . GLU C 1 522 ? 6.053 28.683 25.911 1.00 70.60 2348 GLU C C 1
ATOM 8345 O O . GLU C 1 522 ? 6.410 27.540 26.218 1.00 79.83 2348 GLU C O 1
ATOM 8351 N N . ILE C 1 523 ? 6.902 29.633 25.535 1.00 58.85 2349 ILE C N 1
ATOM 8352 C CA . ILE C 1 523 ? 8.338 29.404 25.498 1.00 56.82 2349 ILE C CA 1
ATOM 8353 C C . ILE C 1 523 ? 8.848 29.142 26.915 1.00 58.10 2349 ILE C C 1
ATOM 8354 O O . ILE C 1 523 ? 9.868 28.482 27.105 1.00 65.58 2349 ILE C O 1
ATOM 8359 N N . GLU C 1 524 ? 8.118 29.645 27.907 1.00 52.32 2350 GLU C N 1
ATOM 8360 C CA . GLU C 1 524 ? 8.429 29.367 29.302 1.00 55.43 2350 GLU C CA 1
ATOM 8361 C C . GLU C 1 524 ? 8.139 27.905 29.613 1.00 55.22 2350 GLU C C 1
ATOM 8362 O O . GLU C 1 524 ? 8.911 27.245 30.311 1.00 58.41 2350 GLU C O 1
ATOM 8368 N N . LYS C 1 525 ? 7.023 27.406 29.088 1.00 54.19 2351 LYS C N 1
ATOM 8369 C CA . LYS C 1 525 ? 6.682 25.996 29.223 1.00 56.82 2351 LYS C CA 1
ATOM 8370 C C . LYS C 1 525 ? 7.760 25.140 28.576 1.00 51.24 2351 LYS C C 1
ATOM 8371 O O . LYS C 1 525 ? 8.189 24.132 29.145 1.00 47.52 2351 LYS C O 1
ATOM 8377 N N . LEU C 1 526 ? 8.199 25.552 27.389 1.00 39.37 2352 LEU C N 1
ATOM 8378 C CA . LEU C 1 526 ? 9.287 24.866 26.700 1.00 36.85 2352 LEU C CA 1
ATOM 8379 C C . LEU C 1 526 ? 10.553 24.844 27.558 1.00 36.35 2352 LEU C C 1
ATOM 8380 O O . LEU C 1 526 ? 11.233 23.820 27.653 1.00 35.34 2352 LEU C O 1
ATOM 8385 N N . PHE C 1 527 ? 10.858 25.975 28.186 1.00 44.14 2353 PHE C N 1
ATOM 8386 C CA . PHE C 1 527 ? 12.012 26.073 29.074 1.00 44.16 2353 PHE C CA 1
ATOM 8387 C C . PHE C 1 527 ? 11.880 25.134 30.271 1.00 44.34 2353 PHE C C 1
ATOM 8388 O O . PHE C 1 527 ? 12.870 24.570 30.743 1.00 42.21 2353 PHE C O 1
ATOM 8396 N N . GLN C 1 528 ? 10.654 24.966 30.756 1.00 45.23 2354 GLN C N 1
ATOM 8397 C CA . GLN C 1 528 ? 10.402 24.064 31.873 1.00 55.59 2354 GLN C CA 1
ATOM 8398 C C . GLN C 1 528 ? 10.615 22.613 31.447 1.00 56.31 2354 GLN C C 1
ATOM 8399 O O . GLN C 1 528 ? 11.208 21.817 32.184 1.00 59.14 2354 GLN C O 1
ATOM 8405 N N . SER C 1 529 ? 10.129 22.278 30.255 1.00 50.45 2355 SER C N 1
ATOM 8406 C CA . SER C 1 529 ? 10.327 20.946 29.697 1.00 42.83 2355 SER C CA 1
ATOM 8407 C C . SER C 1 529 ? 11.814 20.647 29.551 1.00 36.34 2355 SER C C 1
ATOM 8408 O O . SER C 1 529 ? 12.280 19.577 29.940 1.00 36.34 2355 SER C O 1
ATOM 8411 N N . VAL C 1 530 ? 12.554 21.603 28.998 1.00 40.54 2356 VAL C N 1
ATOM 8412 C CA . VAL C 1 530 ? 14.000 21.466 28.866 1.00 38.98 2356 VAL C CA 1
ATOM 8413 C C . VAL C 1 530 ? 14.653 21.295 30.237 1.00 41.93 2356 VAL C C 1
ATOM 8414 O O . VAL C 1 530 ? 15.599 20.527 30.391 1.00 34.95 2356 VAL C O 1
ATOM 8418 N N . ALA C 1 531 ? 14.134 21.999 31.237 1.00 48.07 2357 ALA C N 1
ATOM 8419 C CA . ALA C 1 531 ? 14.659 21.878 32.593 1.00 44.65 2357 ALA C CA 1
ATOM 8420 C C . ALA C 1 531 ? 14.394 20.488 33.163 1.00 46.45 2357 ALA C C 1
ATOM 8421 O O . ALA C 1 531 ? 15.167 19.983 33.977 1.00 45.45 2357 ALA C O 1
ATOM 8423 N N . GLN C 1 532 ? 13.303 19.867 32.730 1.00 46.07 2358 GLN C N 1
ATOM 8424 C CA . GLN C 1 532 ? 12.935 18.548 33.236 1.00 43.96 2358 GLN C CA 1
ATOM 8425 C C . GLN C 1 532 ? 13.683 17.427 32.512 1.00 44.76 2358 GLN C C 1
ATOM 8426 O O . GLN C 1 532 ? 13.965 16.381 33.095 1.00 46.01 2358 GLN C O 1
ATOM 8432 N N . CYS C 1 533 ? 14.016 17.656 31.245 1.00 48.41 2359 CYS C N 1
ATOM 8433 C CA . CYS C 1 533 ? 14.665 16.638 30.419 1.00 43.07 2359 CYS C CA 1
ATOM 8434 C C . CYS C 1 533 ? 16.188 16.680 30.502 1.00 41.34 2359 CYS C C 1
ATOM 8435 O O . CYS C 1 533 ? 16.845 15.642 30.450 1.00 36.44 2359 CYS C O 1
ATOM 8438 N N . CYS C 1 534 ? 16.743 17.882 30.624 1.00 45.74 2360 CYS C N 1
ATOM 8439 C CA . CYS C 1 534 ? 18.186 18.079 30.540 1.00 45.09 2360 CYS C CA 1
ATOM 8440 C C . CYS C 1 534 ? 18.804 18.502 31.867 1.00 49.51 2360 CYS C C 1
ATOM 8441 O O . CYS C 1 534 ? 20.018 18.426 32.045 1.00 48.09 2360 CYS C O 1
ATOM 8444 N N . MET C 1 535 ? 17.969 18.958 32.794 1.00 63.45 2361 MET C N 1
ATOM 8445 C CA . MET C 1 535 ? 18.462 19.414 34.088 1.00 72.58 2361 MET C CA 1
ATOM 8446 C C . MET C 1 535 ? 17.853 18.615 35.236 1.00 81.02 2361 MET C C 1
ATOM 8447 O O . MET C 1 535 ? 17.273 17.550 35.029 1.00 84.34 2361 MET C O 1
ATOM 8453 N N . PHE D 2 1 ? 10.699 33.620 32.630 1.00 70.07 40 PHE D N 1
ATOM 8454 C CA . PHE D 2 1 ? 11.803 33.783 33.569 1.00 64.97 40 PHE D CA 1
ATOM 8455 C C . PHE D 2 1 ? 12.516 35.111 33.336 1.00 67.75 40 PHE D C 1
ATOM 8456 O O . PHE D 2 1 ? 12.317 35.753 32.307 1.00 74.06 40 PHE D O 1
ATOM 8464 N N . SER D 2 2 ? 13.346 35.522 34.290 1.00 67.60 41 SER D N 1
ATOM 8465 C CA . SER D 2 2 ? 13.992 36.829 34.210 1.00 64.95 41 SER D CA 1
ATOM 8466 C C . SER D 2 2 ? 15.514 36.744 34.120 1.00 63.70 41 SER D C 1
ATOM 8467 O O . SER D 2 2 ? 16.167 37.712 33.730 1.00 70.59 41 SER D O 1
ATOM 8470 N N . SER D 2 3 ? 16.078 35.595 34.481 1.00 59.81 42 SER D N 1
ATOM 8471 C CA . SER D 2 3 ? 17.525 35.410 34.410 1.00 59.07 42 SER D CA 1
ATOM 8472 C C . SER D 2 3 ? 17.919 33.938 34.453 1.00 59.92 42 SER D C 1
ATOM 8473 O O . SER D 2 3 ? 17.066 33.053 34.427 1.00 64.88 42 SER D O 1
ATOM 8476 N N . TRP D 2 4 ? 19.224 33.692 34.516 1.00 67.95 43 TRP D N 1
ATOM 8477 C CA . TRP D 2 4 ? 19.770 32.339 34.567 1.00 51.38 43 TRP D CA 1
ATOM 8478 C C . TRP D 2 4 ? 19.492 31.692 35.919 1.00 50.84 43 TRP D C 1
ATOM 8479 O O . TRP D 2 4 ? 18.979 30.573 35.987 1.00 53.40 43 TRP D O 1
ATOM 8490 N N . ASN D 2 5 ? 19.817 32.403 36.994 1.00 51.87 44 ASN D N 1
ATOM 8491 C CA . ASN D 2 5 ? 19.547 31.905 38.338 1.00 65.99 44 ASN D CA 1
ATOM 8492 C C . ASN D 2 5 ? 18.049 31.819 38.615 1.00 61.90 44 ASN D C 1
ATOM 8493 O O . ASN D 2 5 ? 17.593 30.924 39.328 1.00 55.97 44 ASN D O 1
ATOM 8498 N N . ASP D 2 6 ? 17.287 32.750 38.046 1.00 52.16 45 ASP D N 1
ATOM 8499 C CA . ASP D 2 6 ? 15.834 32.730 38.175 1.00 52.39 45 ASP D CA 1
ATOM 8500 C C . ASP D 2 6 ? 15.271 31.478 37.520 1.00 49.84 45 ASP D C 1
ATOM 8501 O O . ASP D 2 6 ? 14.315 30.878 38.012 1.00 49.52 45 ASP D O 1
ATOM 8506 N N . TYR D 2 7 ? 15.880 31.094 36.403 1.00 53.80 46 TYR D N 1
ATOM 8507 C CA . TYR D 2 7 ? 15.492 29.898 35.671 1.00 46.43 46 TYR D CA 1
ATOM 8508 C C . TYR D 2 7 ? 15.894 28.637 36.431 1.00 44.18 46 TYR D C 1
ATOM 8509 O O . TYR D 2 7 ? 15.172 27.641 36.423 1.00 53.33 46 TYR D O 1
ATOM 8518 N N . LEU D 2 8 ? 17.044 28.684 37.095 1.00 44.04 47 LEU D N 1
ATOM 8519 C CA . LEU D 2 8 ? 17.512 27.539 37.867 1.00 42.71 47 LEU D CA 1
ATOM 8520 C C . LEU D 2 8 ? 16.767 27.394 39.191 1.00 52.59 47 LEU D C 1
ATOM 8521 O O . LEU D 2 8 ? 16.845 26.353 39.843 1.00 62.45 47 LEU D O 1
ATOM 8526 N N . GLY D 2 9 ? 16.047 28.440 39.583 1.00 56.97 48 GLY D N 1
ATOM 8527 C CA . GLY D 2 9 ? 15.303 28.426 40.830 1.00 60.07 48 GLY D CA 1
ATOM 8528 C C . GLY D 2 9 ? 13.880 27.933 40.651 1.00 68.18 48 GLY D C 1
ATOM 8529 O O . GLY D 2 9 ? 13.039 28.096 41.537 1.00 72.65 48 GLY D O 1
ATOM 8530 N N . LEU D 2 10 ? 13.614 27.327 39.499 1.00 57.01 49 LEU D N 1
ATOM 8531 C CA . LEU D 2 10 ? 12.288 26.819 39.173 1.00 60.10 49 LEU D CA 1
ATOM 8532 C C . LEU D 2 10 ? 11.876 25.688 40.112 1.00 78.04 49 LEU D C 1
ATOM 8533 O O . LEU D 2 10 ? 12.718 24.925 40.584 1.00 85.54 49 LEU D O 1
ATOM 8538 N N . ALA D 2 11 ? 10.578 25.592 40.385 1.00 83.83 50 ALA D N 1
ATOM 8539 C CA . ALA D 2 11 ? 10.039 24.506 41.198 1.00 95.60 50 ALA D CA 1
ATOM 8540 C C . ALA D 2 11 ? 9.164 23.590 40.349 1.00 97.89 50 ALA D C 1
ATOM 8541 O O . ALA D 2 11 ? 7.954 23.792 40.245 1.00 98.83 50 ALA D O 1
ATOM 8543 N N . THR D 2 12 ? 9.783 22.581 39.746 1.00 102.32 51 THR D N 1
ATOM 8544 C CA . THR D 2 12 ? 9.093 21.704 38.805 1.00 111.25 51 THR D CA 1
ATOM 8545 C C . THR D 2 12 ? 8.114 20.748 39.482 1.00 120.70 51 THR D C 1
ATOM 8546 O O . THR D 2 12 ? 6.989 20.572 39.015 1.00 127.11 51 THR D O 1
ATOM 8550 N N . LEU D 2 13 ? 8.545 20.134 40.581 1.00 122.84 52 LEU D N 1
ATOM 8551 C CA . LEU D 2 13 ? 7.749 19.110 41.256 1.00 124.50 52 LEU D CA 1
ATOM 8552 C C . LEU D 2 13 ? 6.460 19.663 41.861 1.00 125.76 52 LEU D C 1
ATOM 8553 O O . LEU D 2 13 ? 5.514 18.915 42.109 1.00 128.35 52 LEU D O 1
ATOM 8555 N N . ILE D 2 14 ? 6.425 20.970 42.098 1.00 120.97 53 ILE D N 1
ATOM 8556 C CA . ILE D 2 14 ? 5.246 21.610 42.669 1.00 114.61 53 ILE D CA 1
ATOM 8557 C C . ILE D 2 14 ? 4.381 22.246 41.584 1.00 111.11 53 ILE D C 1
ATOM 8558 O O . ILE D 2 14 ? 4.781 23.223 40.951 1.00 103.54 53 ILE D O 1
#

Radius of gyration: 34.14 Å; Cα contacts (8 Å, |Δi|>4): 1197; chains: 4; bounding box: 57×94×91 Å

Sequence (1055 aa):
YDDPPGLRREKAEYLLREWVNLYHSAAAGRDSTKAFSAFVGQMHQQQGILKTDDLITRFFRLCTEMCVEISYRAQAEPTMIRAKCYHNLDAFVRLIALLVKHSGEATNTVTKINLLNKVLGIVVGVLLQDHDVRQSEFQQLPYHRIFIMLLLELNAPEHVLETINFQTLTAFCNTFHILRPTKAPGFVYAWLELISHRIFIARMLAHTPQQKGWPMYAQLLIDLFKYLAPFLRRNVTKPMQILYKGTLRVLLVLLHDFPEFLCDYHYGFCDVIPPNCIQLRRNLILSAFPRNMRLPDPFTPNLKVDMLSEINIAPRILTNFTGVMPPQFKKDLDSYLKTRSPVTFLSDLRSNLQVSNEPGNRYNLQLINALVLYVGTQAIAHIHNKGSTPSMSTITHSAHMDIFQNLAVDLDTEGRYLFLNAIANQLRYPNSHTHYFSCTMLYLFAEANTEAIQEQITRVLLERLIVNRPHPWGLLITFIELIKNPAFKFWNHEFVHCAPEIEKLFQSVAQCCMFSSWNDYLGLATLITYDDPPGLREKAEYLLREWVNLYHSAAAGRDSTKAFSAFVGQMHQQQGILKTDDLITRFFRLCTEMCVEISYRAQAEQQHNPTMIRAKCYHNLDAFVRLIALLVKHSGEATNTVTKINLLNKVLGIVVGVLLQDHDVRQSEFQQLPYHRIFIMLLLELNAPEHVLETINFQTLTAFCNTFHILRPTKAPGFVYAWLELISHRIFIARMLAHTPQQKGWPMYAQLLIDLFKYLAPFLRNVELTKPMQILYKGTLRVLLVLLHDFPEFLCDYHYGFCDVIPPNCIQLRRNLILSAFPRNMRLPDPFTPNLKVDMLSEINIAPRILTNFTGVMPPQFKKDLDSYLKTRSPVTFLSDLRSNLQVSNEPGNRYNLQLINALVLYVGTQAIAHIHNKGSTPSMSTITHSAHMDIFQNLAVDLDTEGRYLFLNAIANQLRYPNSHTHYFSCTMLYLFAEANTEAIQEQITRVLLERLIVNRPHPWGLLITFIELIKNPAFKFWNHEFVHCAPEIEKLFQSVAQCCMFSSWNDYLGLATLI

Organism: Homo sapiens (NCBI:txid9606)

Secondary structure (DSSP, 8-state):
--PPTTHHHHHHHHHHHHHHHHHHS-SSHHHHHHHHHHHHHHHHTTSSSSHHHHHHHHHHHHHHHHHHHHHHHH--HHHHHHHHHHHHHHHHHHHHHHHTSSSSS--HHHHHHHHHHHHHHHHHHHHHHHHHGGG---HHHHHHHHHHHHHTTSS-HHHHTTHHHHHHHHHHHHHHT-TTT-GGGHHHHHHHHS-HHHHHHHHTSSGGGTTHHHHHHHHHHHHHHHHHHHH---HHHHHHHHHHHHHHHHHHHH-HHHHHHTHHHHHHHS-TT-HHHHHHHHS---TTSPPPPTTSTT--GGG-SGGGSPPP--S-GGGGS-HHHHHHHHHHHHH---THHHHHHHHHHB--SSTTSSB-HHHHHHHHHHHHHHHHHHHHHTT----TTTSSSSHHHHHHHHHHHHS-HHHHHHHHHHHHTT--SSSHHHHHHHHHHHHHHHT-SSSHHHHHHHHHHHHHHSSSS---HHHHHHHHHHHH-TTS-GGGSSTTTS-SHHHHHHHHHHHHH-/--SHHHHHT--TTT-/--SPTTHHHHHHHHHHHHHHHHTTPPTTHHHHHHHHHHHHHHHHTTSSSSHHHHHHHHHHHHHHHHHHHHHHHHHHHH---HHHHHHHHHHHHHHHHHHHHHHTSS-SS--HHHHHHHHHHHHHHHHHHHHHHHHHGGG--SHHHHHHHHHHHHHTTSS-HHHHTTHHHHHHHHHHHHHHT-TTT-GGGHHHHHHHHT-HHHHHIIIIISGGGTHHHHHHHHHHHHHHHHHHHHH-GGGTTTTHHHHHHHHHHHHHHHHH-HHHHHHTHHHHHHHS-TT-HHHHHHHHS---TTS-PPPTTSTT--STT-TTTTSPPP--S-GGGGS-HHHHHHHHHHHHH---GGGTHHHHHHHB--SSTT-SB-HHHHHHHHHHHHHHHHHHHHHTT----TTTSSSSHHHHHHHHHHHHS-HHHHHHHHHHHHTT--SSSHHHHHHHHHHHHHHHT-SSHHHHHHHHHHHHHHHSSSS---HHHHHHHHHHHH-GGG-GGGSHHHHS-SHHHHHHHHHHHHH-/--SHHHHHT-----

Nearest PDB structures (foldseek):
  4cqo-assembly1_C  TM=1.002E+00  e=2.908E-67  Homo sapiens
  4cqo-assembly2_A  TM=9.988E-01  e=1.510E-63  Homo sapiens
  4c0d-assembly1_A  TM=9.738E-01  e=3.653E-58  Homo sapiens
  5fu7-assembly1_A  TM=9.565E-01  e=1.335E-55  Homo sapiens
  5fu7-assembly2_E  TM=9.575E-01  e=6.015E-55  Homo sapiens